Protein AF-A0A9Q0VCA1-F1 (afdb_monomer)

Mean predicted aligned error: 18.18 Å

Foldseek 3Di:
DDDDDDDDDDDDDDDDDDDDDDDDDDDDDPDDPDPPPPVVVVVVVLVVVVVVVVVVVVVVVPPDDDDDDDDDDDDDDDDDDDDDDDDDDDDDDDDDDDDDDDDPDDPDVVVVVVVVVVVVVVVLLVVQEDDQLLLLVQLLCLLVLHHGPQWGQDPVVLWIDGPPSHDDPPVVRVLSRVSRLNSSLLCLLVVLLCVQVVPPPPQPQFPLNVLLSVLSVVLVVVVVVLSVVSVVLSVDPDDDDDDDDDDDRPDGSVNVCVSCVLVSVVSVLSNVLSVVCPVDAAQLSLQVLVVQCPDPDPSSVVSSQSSSQRSCLVVVVQLLCLLQVLDRPGPRPRHQKDADPDPLLCCLPPGIDGRPNNHRPLQDPVNVVLSRQNSSLNVQCVVFVVDPVSNVQLQVLCVVLVFGSDRSRDGPPVVVSSSSSSVSSSLSSQQVSLVCCCPVVVVVLLVVLLCVPLVVVVVQLVVQLCVQCVVVQQAAPVVDDQVVSQVSSVVSCVVGPVVPRDVVQVVQKGWFFADDDPPHTSLQGTFIFGRQDTPRSSLVPPVNRVLSRVSSSLVSLLVVLLVLLVVLCVLLVPCVLPPPQDPPDDPVLVVLLVVLSVLLVVLSVLLNLQSVLLNCLLNPVQLVVLVVQLVVQSVVDSGVVSNSVSSVVSSVSNCVLNLNDPVSVVLVVLVVVLSVLSNVSSVLSVVSSVLSVVLRVVVVVLVVVVVVVVVVVVPDDDDDDDDPPPSVVVVVVSSVVSVVVSVVSSVVSVVSVVVNLVSVVVSLVVQVVDPDPSSVVSSCSSCVVVPVVVVPPDD

Radius of gyration: 56.62 Å; Cα contacts (8 Å, |Δi|>4): 658; chains: 1; bounding box: 159×83×170 Å

Nearest PDB structures (foldseek):
  7qjd-assembly1_H  TM=9.062E-01  e=2.924E-37  Homo sapiens
  7qj1-assembly1_H  TM=8.851E-01  e=1.646E-37  Homo sapiens
  9eoj-assembly1_Q  TM=8.766E-01  e=1.285E-30  Xenopus laevis
  7m2x-assembly1_D  TM=7.890E-01  e=6.733E-24  Saccharomyces cerevisiae S288C
  7m2y-assembly1_C  TM=8.082E-01  e=3.732E-20  Saccharomyces cerevisiae S288C

Solvent-accessible surface area (backbone atoms only — not comparable to full-atom values): 46556 Å² total; per-residue (Å²): 137,85,84,85,87,87,85,81,81,89,87,90,86,89,84,89,81,83,87,87,88,84,88,89,81,90,83,90,82,93,83,84,89,82,72,69,80,71,63,62,66,58,54,59,57,54,54,52,50,55,52,48,49,57,52,48,55,62,58,66,67,73,78,77,88,87,82,88,85,86,88,80,90,84,84,89,82,90,85,89,89,87,82,87,86,87,90,87,86,84,79,94,89,80,91,78,89,81,82,90,82,79,86,82,74,78,91,52,73,64,61,57,49,53,49,50,50,51,50,50,53,46,52,56,43,64,75,29,52,77,55,68,70,61,51,47,54,31,49,53,36,29,50,75,56,40,72,29,93,59,41,35,74,36,83,90,76,74,39,59,42,67,54,87,83,50,68,65,58,72,68,58,50,52,49,50,48,61,56,36,49,48,11,47,36,46,42,53,47,53,48,50,45,50,52,59,73,63,51,74,70,70,73,82,54,35,70,34,47,50,31,40,44,50,45,52,49,52,57,48,49,54,49,50,52,53,49,51,54,51,50,50,47,73,74,50,60,82,84,76,96,75,83,94,73,76,93,74,67,80,69,44,73,70,55,49,53,60,72,41,48,61,57,42,55,55,39,52,50,50,41,54,49,51,67,62,42,74,83,44,54,33,23,32,32,54,23,57,54,53,65,66,42,78,52,94,48,67,69,60,34,52,52,42,46,56,45,40,33,47,29,42,40,61,56,45,50,48,52,46,37,20,56,50,69,28,44,84,88,58,92,58,73,36,59,32,67,45,80,46,99,54,59,82,56,44,33,84,77,65,17,61,47,78,41,77,79,24,50,28,74,87,58,52,71,69,57,53,52,48,50,52,49,34,16,51,54,45,33,43,36,45,77,52,62,71,50,66,66,59,51,59,48,29,51,51,17,28,52,74,46,74,41,57,92,54,90,82,62,63,55,66,89,43,63,67,51,51,50,48,26,50,53,44,26,33,58,46,50,32,46,50,50,50,50,44,39,50,66,77,63,35,46,67,58,55,56,49,47,45,40,32,64,52,64,58,64,38,59,64,38,52,50,46,35,49,66,67,45,49,67,65,27,68,38,54,41,89,78,65,52,70,67,60,52,43,55,50,49,52,51,20,37,67,74,25,79,60,60,77,51,61,66,74,63,55,74,26,55,40,74,41,76,53,93,75,66,97,84,43,37,22,72,82,27,63,42,73,40,74,62,53,56,84,58,49,20,56,72,51,30,73,72,52,47,53,50,48,44,56,51,27,55,53,53,50,52,52,50,50,49,50,53,43,51,54,50,42,47,66,72,61,45,60,72,75,62,66,73,82,69,62,92,82,60,59,70,68,57,52,51,51,50,52,50,44,52,50,51,53,51,51,53,48,51,52,52,49,53,52,52,52,49,53,50,50,45,46,51,54,66,36,49,46,50,39,46,54,52,35,54,54,47,55,72,68,40,65,41,71,66,51,40,48,51,41,50,52,50,36,54,49,52,42,38,51,70,67,41,66,28,84,91,31,46,67,57,44,52,52,51,50,56,52,47,54,49,54,53,51,49,36,57,50,50,50,51,51,48,51,51,51,50,52,52,45,52,51,53,52,52,58,49,53,56,55,53,54,52,59,62,63,62,75,76,69,90,85,86,93,81,81,84,74,63,68,68,59,44,56,55,50,51,50,51,49,52,51,46,52,50,52,50,49,54,39,50,54,52,50,50,53,50,50,52,49,53,53,51,50,52,53,49,60,65,54,38,71,75,49,85,53,68,71,50,44,51,48,51,50,62,76,37,67,82,41,63,65,61,64,72,49,72,80,131

pLDDT: mean 71.73, std 20.91, range [21.27, 94.38]

Structure (mmCIF, N/CA/C/O backbone):
data_AF-A0A9Q0VCA1-F1
#
_entry.id   AF-A0A9Q0VCA1-F1
#
loop_
_atom_site.group_PDB
_atom_site.id
_atom_site.type_symbol
_atom_site.label_atom_id
_atom_site.label_alt_id
_atom_site.label_comp_id
_atom_site.label_asym_id
_atom_site.label_entity_id
_atom_site.label_seq_id
_atom_site.pdbx_PDB_ins_code
_atom_site.Cartn_x
_atom_site.Cartn_y
_atom_site.Cartn_z
_atom_site.occupancy
_atom_site.B_iso_or_equiv
_atom_site.auth_seq_id
_atom_site.auth_comp_id
_atom_site.auth_asym_id
_atom_site.auth_atom_id
_atom_site.pdbx_PDB_model_num
ATOM 1 N N . MET A 1 1 ? -35.632 12.874 -63.342 1.00 31.31 1 MET A N 1
ATOM 2 C CA . MET A 1 1 ? -34.854 13.771 -64.215 1.00 31.31 1 MET A CA 1
ATOM 3 C C . MET A 1 1 ? -33.374 13.474 -64.003 1.00 31.31 1 MET A C 1
ATOM 5 O O . MET A 1 1 ? -32.894 13.710 -62.903 1.00 31.31 1 MET A O 1
ATOM 9 N N . PRO A 1 2 ? -32.727 12.839 -64.995 1.00 41.59 2 PRO A N 1
ATOM 10 C CA . PRO A 1 2 ? -31.280 12.604 -65.098 1.00 41.59 2 PRO A CA 1
ATOM 11 C C . PRO A 1 2 ? -30.608 13.827 -65.795 1.00 41.59 2 PRO A C 1
ATOM 13 O O . PRO A 1 2 ? -31.304 14.839 -65.928 1.00 41.59 2 PRO A O 1
ATOM 16 N N . PRO A 1 3 ?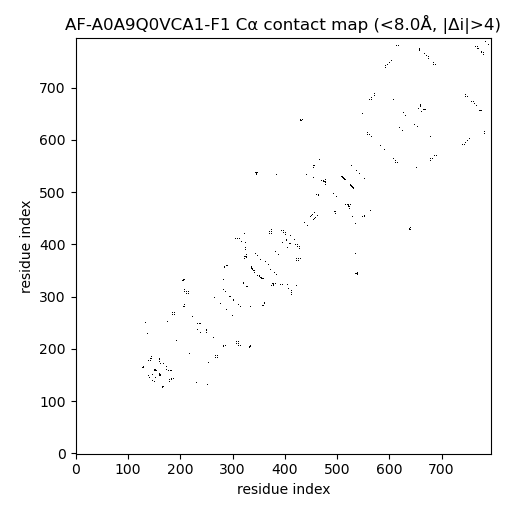 -29.308 13.824 -66.184 1.00 39.41 3 PRO A N 1
ATOM 17 C CA . PRO A 1 3 ? -28.699 12.936 -67.204 1.00 39.41 3 PRO A CA 1
ATOM 18 C C . PRO A 1 3 ? -27.492 12.129 -66.651 1.00 39.41 3 PRO A C 1
ATOM 20 O O . PRO A 1 3 ? -26.835 12.578 -65.720 1.00 39.41 3 PRO A O 1
ATOM 23 N N . GLN A 1 4 ? -27.261 10.854 -67.009 1.00 28.83 4 GLN A N 1
ATOM 24 C CA . GLN A 1 4 ? -26.842 10.262 -68.308 1.00 28.83 4 GLN A CA 1
ATOM 25 C C . GLN A 1 4 ? -25.360 10.553 -68.638 1.00 28.83 4 GLN A C 1
ATOM 27 O O . GLN A 1 4 ? -25.001 11.714 -68.757 1.00 28.83 4 GLN A O 1
ATOM 32 N N . SER A 1 5 ? -24.412 9.601 -68.638 1.00 26.52 5 SER A N 1
ATOM 33 C CA . SER A 1 5 ? -24.264 8.283 -69.310 1.00 26.52 5 SER A CA 1
ATOM 34 C C . SER A 1 5 ? -23.600 8.358 -70.690 1.00 26.52 5 SER A C 1
ATOM 36 O O . SER A 1 5 ? -23.873 9.296 -71.430 1.00 26.52 5 SER A O 1
ATOM 38 N N . LEU A 1 6 ? -22.903 7.258 -71.038 1.00 27.59 6 LEU A N 1
ATOM 39 C CA . LEU A 1 6 ? -22.309 6.852 -72.333 1.00 27.59 6 LEU A CA 1
ATOM 40 C C . LEU A 1 6 ? -20.827 7.257 -72.446 1.00 27.59 6 LEU A C 1
ATOM 42 O O . LEU A 1 6 ? -20.489 8.404 -72.209 1.00 27.59 6 LEU A O 1
ATOM 46 N N . ASN A 1 7 ? -19.865 6.415 -72.824 1.00 25.45 7 ASN A N 1
ATOM 47 C CA . ASN A 1 7 ? -19.810 5.076 -73.434 1.00 25.45 7 ASN A CA 1
ATOM 48 C C . ASN A 1 7 ? -18.285 4.743 -73.525 1.00 25.45 7 ASN A C 1
ATOM 50 O O . ASN A 1 7 ? -17.489 5.673 -73.514 1.00 25.45 7 ASN A O 1
ATOM 54 N N . GLN A 1 8 ? -17.725 3.537 -73.653 1.00 27.59 8 GLN A N 1
ATOM 55 C CA . GLN A 1 8 ? -18.212 2.183 -73.893 1.00 27.59 8 GLN A CA 1
ATOM 56 C C . GLN A 1 8 ? -17.004 1.214 -73.820 1.00 27.59 8 GLN A C 1
ATOM 58 O O . GLN A 1 8 ? -15.901 1.562 -74.230 1.00 27.59 8 GLN A O 1
ATOM 63 N N . SER A 1 9 ? -17.281 -0.002 -73.338 1.00 25.42 9 SER A N 1
ATOM 64 C CA . SER A 1 9 ? -16.794 -1.325 -73.785 1.00 25.42 9 SER A CA 1
ATOM 65 C C . SER A 1 9 ? -15.297 -1.626 -74.006 1.00 25.42 9 SER A C 1
ATOM 67 O O . SER A 1 9 ? -14.698 -1.264 -75.012 1.00 25.42 9 SER A O 1
ATOM 69 N N . SER A 1 10 ? -14.776 -2.464 -73.099 1.00 25.06 10 SER A N 1
ATOM 70 C CA . SER A 1 10 ? -14.282 -3.845 -73.321 1.00 25.06 10 SER A CA 1
ATOM 71 C C . SER A 1 10 ? -13.959 -4.319 -74.752 1.00 25.06 10 SER A C 1
ATOM 73 O O . SER A 1 10 ? -14.839 -4.290 -75.607 1.00 25.06 10 SER A O 1
ATOM 75 N N . VAL A 1 11 ? -12.792 -4.958 -74.936 1.00 25.84 11 VAL A N 1
ATOM 76 C CA . VAL A 1 11 ? -12.618 -6.397 -75.273 1.00 25.84 11 VAL A CA 1
ATOM 77 C C . VAL A 1 11 ? -11.115 -6.760 -75.291 1.00 25.84 11 VAL A C 1
ATOM 79 O O . VAL A 1 11 ? -10.243 -5.928 -75.514 1.00 25.84 11 VAL A O 1
ATOM 82 N N . VAL A 1 12 ? -10.859 -8.025 -74.965 1.00 26.52 12 VAL A N 1
ATOM 83 C CA . VAL A 1 12 ? -9.618 -8.739 -74.629 1.00 26.52 12 VAL A CA 1
ATOM 84 C C . VAL A 1 12 ? -8.774 -9.131 -75.860 1.00 26.52 12 VAL A C 1
ATOM 86 O O . VAL A 1 12 ? -9.353 -9.573 -76.846 1.00 26.52 12 VAL A O 1
ATOM 89 N N . LEU A 1 13 ? -7.431 -9.070 -75.751 1.00 25.52 13 LEU A N 1
ATOM 90 C CA . LEU A 1 13 ? -6.401 -10.112 -76.053 1.00 25.52 13 LEU A CA 1
ATOM 91 C C . LEU A 1 13 ? -5.007 -9.500 -76.408 1.00 25.52 13 LEU A C 1
ATOM 93 O O . LEU A 1 13 ? -4.921 -8.313 -76.709 1.00 25.52 13 LEU A O 1
ATOM 97 N N . PRO A 1 14 ? -3.894 -10.262 -76.270 1.00 33.78 14 PRO A N 1
ATOM 98 C CA . PRO A 1 14 ? -2.611 -9.789 -75.741 1.00 33.78 14 PRO A CA 1
ATOM 99 C C . PRO A 1 14 ? -1.555 -9.528 -76.823 1.00 33.78 14 PRO A C 1
ATOM 101 O O . PRO A 1 14 ? -1.539 -10.208 -77.845 1.00 33.78 14 PRO A O 1
ATOM 104 N N . LEU A 1 15 ? -0.590 -8.635 -76.561 1.00 24.34 15 LEU A N 1
ATOM 105 C CA . LEU A 1 15 ? 0.569 -8.447 -77.440 1.00 24.34 15 LEU A CA 1
ATOM 106 C C . LEU A 1 15 ? 1.892 -8.295 -76.676 1.00 24.34 15 LEU A C 1
ATOM 108 O O . LEU A 1 15 ? 2.172 -7.321 -75.985 1.00 24.34 15 LEU A O 1
ATOM 112 N N . LYS A 1 16 ? 2.701 -9.330 -76.884 1.00 28.69 16 LYS A N 1
ATOM 113 C CA . LYS A 1 16 ? 4.143 -9.481 -76.701 1.00 28.69 16 LYS A CA 1
ATOM 114 C C . LYS A 1 16 ? 4.850 -8.553 -77.701 1.00 28.69 16 LYS A C 1
ATOM 116 O O . LYS A 1 16 ? 4.575 -8.680 -78.891 1.00 28.69 16 LYS A O 1
ATOM 121 N N . VAL A 1 17 ? 5.755 -7.664 -77.277 1.00 27.39 17 VAL A N 1
ATOM 122 C CA . VAL A 1 17 ? 6.555 -6.849 -78.218 1.00 27.39 17 VAL A CA 1
ATOM 123 C C . VAL A 1 17 ? 8.012 -6.740 -77.759 1.00 27.39 17 VAL A C 1
ATOM 125 O O . VAL A 1 17 ? 8.321 -6.197 -76.703 1.00 27.39 17 VAL A O 1
ATOM 128 N N . ASN A 1 18 ? 8.882 -7.308 -78.595 1.00 26.48 18 ASN A N 1
ATOM 129 C CA . ASN A 1 18 ? 10.341 -7.211 -78.587 1.00 26.48 18 ASN A CA 1
ATOM 130 C C . ASN A 1 18 ? 10.828 -5.795 -78.969 1.00 26.48 18 ASN A C 1
ATOM 132 O O . ASN A 1 18 ? 10.119 -5.081 -79.678 1.00 26.48 18 ASN A O 1
ATOM 136 N N . PRO A 1 19 ? 12.064 -5.418 -78.595 1.00 28.34 19 PRO A N 1
ATOM 137 C CA . PRO A 1 19 ? 12.654 -4.125 -78.941 1.00 28.34 19 PRO A CA 1
ATOM 138 C C . PRO A 1 19 ? 13.122 -4.037 -80.414 1.00 28.34 19 PRO A C 1
ATOM 140 O O . PRO A 1 19 ? 13.485 -5.060 -81.008 1.00 28.34 19 PRO A O 1
ATOM 143 N N . PRO A 1 20 ? 13.157 -2.824 -81.009 1.00 28.50 20 PRO A N 1
ATOM 144 C CA . PRO A 1 20 ? 13.537 -2.613 -82.404 1.00 28.50 20 PRO A CA 1
ATOM 145 C C . PRO A 1 20 ? 15.048 -2.387 -82.603 1.00 28.50 20 PRO A C 1
ATOM 147 O O . PRO A 1 20 ? 15.745 -1.826 -81.761 1.00 28.50 20 PRO A O 1
ATOM 150 N N . LYS A 1 21 ? 15.526 -2.801 -83.783 1.00 25.20 21 LYS A N 1
ATOM 151 C CA . LYS A 1 21 ? 16.814 -2.444 -84.403 1.00 25.20 21 LYS A CA 1
ATOM 152 C C . LYS A 1 21 ? 16.639 -1.225 -85.321 1.00 25.20 21 LYS A C 1
ATOM 154 O O . LYS A 1 21 ? 15.600 -1.146 -85.964 1.00 25.20 21 LYS A O 1
ATOM 159 N N . LEU A 1 22 ? 17.684 -0.396 -85.457 1.00 23.52 22 LEU A N 1
ATOM 160 C CA . LEU A 1 22 ? 18.152 0.376 -86.643 1.00 23.52 22 LEU A CA 1
ATOM 161 C C . LEU A 1 22 ? 19.309 1.278 -86.137 1.00 23.52 22 LEU A C 1
ATOM 163 O O . LEU A 1 22 ? 19.088 2.080 -85.242 1.00 23.52 22 LEU A O 1
ATOM 167 N N . SER A 1 23 ? 20.593 0.986 -86.383 1.00 21.27 23 SER A N 1
ATOM 168 C CA . SER A 1 23 ? 21.428 1.149 -87.598 1.00 21.27 23 SER A CA 1
ATOM 169 C C . SER A 1 23 ? 22.051 2.546 -87.784 1.00 21.27 23 SER A C 1
ATOM 171 O O . SER A 1 23 ? 21.324 3.530 -87.723 1.00 21.27 23 SER A O 1
ATOM 173 N N . LEU A 1 24 ? 23.336 2.537 -88.196 1.00 24.27 24 LEU A N 1
ATOM 174 C CA . LEU A 1 24 ? 24.210 3.609 -88.743 1.00 24.27 24 LEU A CA 1
ATOM 175 C C . LEU A 1 24 ? 25.040 4.382 -87.688 1.00 24.27 24 LEU A C 1
ATOM 177 O O . LEU A 1 24 ? 24.488 4.839 -86.703 1.00 24.27 24 LEU A O 1
ATOM 181 N N . SER A 1 25 ? 26.362 4.593 -87.806 1.00 21.52 25 SER A N 1
ATOM 182 C CA . SER A 1 25 ? 27.346 4.309 -88.870 1.00 21.52 25 SER A CA 1
ATOM 183 C C . SER A 1 25 ? 28.781 4.709 -88.441 1.00 21.52 25 SER A C 1
ATOM 185 O O . SER A 1 25 ? 28.906 5.660 -87.679 1.00 21.52 25 SER A O 1
ATOM 187 N N . LEU A 1 26 ? 29.802 4.089 -89.077 1.00 24.08 26 LEU A N 1
ATOM 188 C CA . LEU A 1 26 ? 31.197 4.561 -89.327 1.00 24.08 26 LEU A CA 1
ATOM 189 C C . LEU A 1 26 ? 32.136 4.699 -88.095 1.00 24.08 26 LEU A C 1
ATOM 191 O O . LEU A 1 26 ? 31.748 5.241 -87.080 1.00 24.08 26 LEU A O 1
ATOM 195 N N . SER A 1 27 ? 33.426 4.332 -88.088 1.00 21.83 27 SER A N 1
ATOM 196 C CA . SER A 1 27 ? 34.388 3.836 -89.092 1.00 21.83 27 SER A CA 1
ATOM 197 C C . SER A 1 27 ? 35.742 3.525 -88.396 1.00 21.83 27 SER A C 1
ATOM 199 O O . SER A 1 27 ? 35.924 3.907 -87.246 1.00 21.83 27 SER A O 1
ATOM 201 N N . TYR A 1 28 ? 36.687 2.905 -89.125 1.00 23.66 28 TYR A N 1
ATOM 202 C CA . TYR A 1 28 ? 38.135 2.744 -88.840 1.00 23.66 28 TYR A CA 1
ATOM 203 C C . TYR A 1 28 ? 38.620 1.572 -87.960 1.00 23.66 28 TYR A C 1
ATOM 205 O O . TYR A 1 28 ? 38.804 1.692 -86.758 1.00 23.66 28 TYR A O 1
ATOM 213 N N . THR A 1 29 ? 38.987 0.453 -88.598 1.00 26.03 29 THR A N 1
ATOM 214 C CA . THR A 1 29 ? 40.395 0.037 -88.849 1.00 26.03 29 THR A CA 1
ATOM 215 C C . THR A 1 29 ? 40.485 -1.468 -89.137 1.00 26.03 29 THR A C 1
ATOM 217 O O . THR A 1 29 ? 40.621 -2.326 -88.273 1.00 26.03 29 THR A O 1
ATOM 220 N N . THR A 1 30 ? 40.460 -1.794 -90.423 1.00 27.30 30 THR A N 1
ATOM 221 C CA . THR A 1 30 ? 41.044 -3.008 -90.992 1.00 27.30 30 THR A CA 1
ATOM 222 C C . THR A 1 30 ? 42.567 -2.947 -90.869 1.00 27.30 30 THR A C 1
ATOM 224 O O . THR A 1 30 ? 43.175 -2.163 -91.591 1.00 27.30 30 THR A O 1
ATOM 227 N N . ASN A 1 31 ? 43.178 -3.744 -89.983 1.00 27.88 31 ASN A N 1
ATOM 228 C CA . ASN A 1 31 ? 44.555 -4.263 -90.121 1.00 27.88 31 ASN A CA 1
ATOM 229 C C . ASN A 1 31 ? 44.967 -5.127 -88.915 1.00 27.88 31 ASN A C 1
ATOM 231 O O . ASN A 1 31 ? 45.730 -4.672 -88.077 1.00 27.88 31 ASN A O 1
ATOM 235 N N . LEU A 1 32 ? 44.499 -6.380 -88.812 1.00 28.66 32 LEU A N 1
ATOM 236 C CA . LEU A 1 32 ? 45.149 -7.384 -87.937 1.00 28.66 32 LEU A CA 1
ATOM 237 C C . LEU A 1 32 ? 44.758 -8.852 -88.220 1.00 28.66 32 LEU A C 1
ATOM 239 O O . LEU A 1 32 ? 44.936 -9.717 -87.371 1.00 28.66 32 LEU A O 1
ATOM 243 N N . HIS A 1 33 ? 44.285 -9.170 -89.433 1.00 27.92 33 HIS A N 1
ATOM 244 C CA . HIS A 1 33 ? 43.801 -10.515 -89.798 1.00 27.92 33 HIS A CA 1
ATOM 245 C C . HIS A 1 33 ? 44.711 -11.300 -90.763 1.00 27.92 33 HIS A C 1
ATOM 247 O O . HIS A 1 33 ? 44.239 -12.102 -91.557 1.00 27.92 33 HIS A O 1
ATOM 253 N N . ARG A 1 34 ? 46.037 -11.101 -90.718 1.00 28.52 34 ARG A N 1
ATOM 254 C CA . ARG A 1 34 ? 46.963 -11.844 -91.606 1.00 28.52 34 ARG A CA 1
ATOM 255 C C . ARG A 1 34 ? 48.206 -12.455 -90.953 1.00 28.52 34 ARG A C 1
ATOM 257 O O . ARG A 1 34 ? 49.074 -12.941 -91.669 1.00 28.52 34 ARG A O 1
ATOM 264 N N . LYS A 1 35 ? 48.292 -12.470 -89.615 1.00 28.88 35 LYS A N 1
ATOM 265 C CA . LYS A 1 35 ? 49.420 -13.083 -88.878 1.00 28.88 35 LYS A CA 1
ATOM 266 C C . LYS A 1 35 ? 49.063 -14.280 -87.981 1.00 28.88 35 LYS A C 1
ATOM 268 O O . LYS A 1 35 ? 49.979 -14.985 -87.594 1.00 28.88 35 LYS A O 1
ATOM 273 N N . ARG A 1 36 ? 47.779 -14.565 -87.711 1.00 30.33 36 ARG A N 1
ATOM 274 C CA . ARG A 1 36 ? 47.359 -15.688 -86.838 1.00 30.33 36 ARG A CA 1
ATOM 275 C C . ARG A 1 36 ? 47.113 -17.029 -87.543 1.00 30.33 36 ARG A C 1
ATOM 277 O O . ARG A 1 36 ? 47.145 -18.056 -86.882 1.00 30.33 36 ARG A O 1
ATOM 284 N N . ASP A 1 37 ? 46.984 -17.063 -88.868 1.00 28.94 37 ASP A N 1
ATOM 285 C CA . ASP A 1 37 ? 46.658 -18.312 -89.588 1.00 28.94 37 ASP A CA 1
ATOM 286 C C . ASP A 1 37 ? 47.884 -19.157 -89.989 1.00 28.94 37 ASP A C 1
ATOM 288 O O . ASP A 1 37 ? 47.735 -20.221 -90.584 1.00 28.94 37 ASP A O 1
ATOM 292 N N . ARG A 1 38 ? 49.112 -18.721 -89.661 1.00 28.02 38 ARG A N 1
ATOM 293 C CA . ARG A 1 38 ? 50.347 -19.497 -89.915 1.00 28.02 38 ARG A CA 1
ATOM 294 C C . ARG A 1 38 ? 50.926 -20.198 -88.681 1.00 28.02 38 ARG A C 1
ATOM 296 O O . ARG A 1 38 ? 51.681 -21.145 -88.857 1.00 28.02 38 ARG A O 1
ATOM 303 N N . GLU A 1 39 ? 50.534 -19.809 -87.468 1.00 30.95 39 GLU A N 1
ATOM 304 C CA . GLU A 1 39 ? 50.967 -20.470 -86.220 1.00 30.95 39 GLU A CA 1
ATOM 305 C C . GLU A 1 39 ? 50.027 -21.617 -85.794 1.00 30.95 39 GLU A C 1
ATOM 307 O O . GLU A 1 39 ? 50.445 -22.536 -85.098 1.00 30.95 39 GLU A O 1
ATOM 312 N N . VAL A 1 40 ? 48.788 -21.651 -86.302 1.00 33.50 40 VAL A N 1
ATOM 313 C CA . VAL A 1 40 ? 47.778 -22.686 -85.983 1.00 33.50 40 VAL A CA 1
ATOM 314 C C . VAL A 1 40 ? 47.939 -23.978 -86.812 1.00 33.50 40 VAL A C 1
ATOM 316 O O . VAL A 1 40 ? 47.405 -25.026 -86.454 1.00 33.50 40 VAL A O 1
ATOM 319 N N . LEU A 1 41 ? 48.721 -23.963 -87.899 1.00 32.34 41 LEU A N 1
ATOM 320 C CA . LEU A 1 41 ? 48.998 -25.177 -88.686 1.00 32.34 41 LEU A CA 1
ATOM 321 C C . LEU A 1 41 ? 50.167 -26.024 -88.149 1.00 32.34 41 LEU A C 1
ATOM 323 O O . LEU A 1 41 ? 50.286 -27.185 -88.533 1.00 32.34 41 LEU A O 1
ATOM 327 N N . ILE A 1 42 ? 51.002 -25.485 -87.254 1.00 35.09 42 ILE A N 1
ATOM 328 C CA . ILE A 1 42 ? 52.171 -26.197 -86.704 1.00 35.09 42 ILE A CA 1
ATOM 329 C C . ILE A 1 42 ? 51.800 -26.952 -85.411 1.00 35.09 42 ILE A C 1
ATOM 331 O O . ILE A 1 42 ? 52.303 -28.048 -85.163 1.00 35.09 42 ILE A O 1
ATOM 335 N N . THR A 1 43 ? 50.827 -26.448 -84.648 1.00 39.28 43 THR A N 1
ATOM 336 C CA . THR A 1 43 ? 50.353 -27.037 -83.384 1.00 39.28 43 THR A CA 1
ATOM 337 C C . THR A 1 43 ? 49.481 -28.286 -83.575 1.00 39.28 43 THR A C 1
ATOM 339 O O . THR A 1 43 ? 49.626 -29.258 -82.834 1.00 39.28 43 THR A O 1
ATOM 342 N N . ASN A 1 44 ? 48.655 -28.351 -84.625 1.00 34.19 44 ASN A N 1
ATOM 343 C CA . ASN A 1 44 ? 47.855 -29.552 -84.926 1.00 34.19 44 ASN A CA 1
ATOM 344 C C . ASN A 1 44 ? 48.704 -30.753 -85.393 1.00 34.19 44 ASN A C 1
ATOM 346 O O . ASN A 1 44 ? 48.310 -31.902 -85.195 1.00 34.19 44 ASN A O 1
ATOM 350 N N . GLY A 1 45 ? 49.888 -30.511 -85.969 1.00 37.56 45 GLY A N 1
ATOM 351 C CA . GLY A 1 45 ? 50.819 -31.571 -86.371 1.00 37.56 45 GLY A CA 1
ATOM 352 C C . GLY A 1 45 ? 51.519 -32.246 -85.187 1.00 37.56 45 GLY A C 1
ATOM 353 O O . GLY A 1 45 ? 51.723 -33.458 -85.203 1.00 37.56 45 GLY A O 1
ATOM 354 N N . GLN A 1 46 ? 51.833 -31.489 -84.132 1.00 38.62 46 GLN A N 1
ATOM 355 C CA . GLN A 1 46 ? 52.513 -31.997 -82.933 1.00 38.62 46 GLN A CA 1
ATOM 356 C C . GLN A 1 46 ? 51.562 -32.764 -81.998 1.00 38.62 46 GLN A C 1
ATOM 358 O O . GLN A 1 46 ? 51.930 -33.815 -81.473 1.00 38.62 46 GLN A O 1
ATOM 363 N N . PHE A 1 47 ? 50.302 -32.328 -81.883 1.00 37.41 47 PHE A N 1
ATOM 364 C CA . PHE A 1 47 ? 49.263 -33.067 -81.150 1.00 37.41 47 PHE A CA 1
ATOM 365 C C . PHE A 1 47 ? 48.947 -34.436 -81.772 1.00 37.41 47 PHE A C 1
ATOM 367 O O . PHE A 1 47 ? 48.730 -35.412 -81.050 1.00 37.41 47 PHE A O 1
ATOM 374 N N . PHE A 1 48 ? 48.973 -34.544 -83.105 1.00 36.59 48 PHE A N 1
ATOM 375 C CA . PHE A 1 48 ? 48.726 -35.809 -83.803 1.00 36.59 48 PHE A CA 1
ATOM 376 C C . PHE A 1 48 ? 49.877 -36.814 -83.618 1.00 36.59 48 PHE A C 1
ATOM 378 O O . PHE A 1 48 ? 49.635 -38.018 -83.544 1.00 36.59 48 PHE A O 1
ATOM 385 N N . ILE A 1 49 ? 51.120 -36.334 -83.489 1.00 42.00 49 ILE A N 1
ATOM 386 C CA . ILE A 1 49 ? 52.304 -37.172 -83.235 1.00 42.00 49 ILE A CA 1
ATOM 387 C C . ILE A 1 49 ? 52.275 -37.736 -81.808 1.00 42.00 49 ILE A C 1
ATOM 389 O O . ILE A 1 49 ? 52.448 -38.942 -81.644 1.00 42.00 49 ILE A O 1
ATOM 393 N N . CYS A 1 50 ? 51.943 -36.928 -80.793 1.00 38.09 50 CYS A N 1
ATOM 394 C CA . CYS A 1 50 ? 51.794 -37.417 -79.415 1.00 38.09 50 CYS A CA 1
ATOM 395 C C . CYS A 1 50 ? 50.671 -38.461 -79.280 1.00 38.09 50 CYS A C 1
ATOM 397 O O . CYS A 1 50 ? 50.864 -39.489 -78.636 1.00 38.09 50 CYS A O 1
ATOM 399 N N . PHE A 1 51 ? 49.520 -38.262 -79.934 1.00 39.56 51 PHE A N 1
ATOM 400 C CA . PHE A 1 51 ? 48.428 -39.247 -79.902 1.00 39.56 51 PHE A CA 1
ATOM 401 C C . PHE A 1 51 ? 48.762 -40.536 -80.665 1.00 39.56 51 PHE A C 1
ATOM 403 O O . PHE A 1 51 ? 48.355 -41.624 -80.252 1.00 39.56 51 PHE A O 1
ATOM 410 N N . LYS A 1 52 ? 49.521 -40.434 -81.765 1.00 37.47 52 LYS A N 1
ATOM 411 C CA . LYS A 1 52 ? 49.955 -41.595 -82.549 1.00 37.47 52 LYS A CA 1
ATOM 412 C C . LYS A 1 52 ? 51.003 -42.426 -81.805 1.00 37.47 52 LYS A C 1
ATOM 414 O O . LYS A 1 52 ? 50.887 -43.644 -81.820 1.00 37.47 52 LYS A O 1
ATOM 419 N N . ILE A 1 53 ? 51.923 -41.790 -81.077 1.00 46.00 53 ILE A N 1
ATOM 420 C CA . ILE A 1 53 ? 52.926 -42.476 -80.243 1.00 46.00 53 ILE A CA 1
ATOM 421 C C . ILE A 1 53 ? 52.263 -43.138 -79.023 1.00 46.00 53 ILE A C 1
ATOM 423 O O . ILE A 1 53 ? 52.503 -44.313 -78.771 1.00 46.00 53 ILE A O 1
ATOM 427 N N . ILE A 1 54 ? 51.315 -42.470 -78.350 1.00 45.69 54 ILE A N 1
ATOM 428 C CA . ILE A 1 54 ? 50.529 -43.078 -77.252 1.00 45.69 54 ILE A CA 1
ATOM 429 C C . ILE A 1 54 ? 49.662 -44.249 -77.758 1.00 45.69 54 ILE A C 1
ATOM 431 O O . ILE A 1 54 ? 49.436 -45.226 -77.040 1.00 45.69 54 ILE A O 1
ATOM 435 N N . SER A 1 55 ? 49.172 -44.178 -79.000 1.00 43.84 55 SER A N 1
ATOM 436 C CA . SER A 1 55 ? 48.430 -45.272 -79.638 1.00 43.84 55 SER A CA 1
ATOM 437 C C . SER A 1 55 ? 49.328 -46.421 -80.115 1.00 43.84 55 SER A C 1
ATOM 439 O O . SER A 1 55 ? 48.845 -47.554 -80.163 1.00 43.84 55 SER A O 1
ATOM 441 N N . GLU A 1 56 ? 50.574 -46.155 -80.508 1.00 39.00 56 GLU A N 1
ATOM 442 C CA . GLU A 1 56 ? 51.546 -47.173 -80.928 1.00 39.00 56 GLU A CA 1
ATOM 443 C C . GLU A 1 56 ? 52.168 -47.884 -79.714 1.00 39.00 56 GLU A C 1
ATOM 445 O O . GLU A 1 56 ? 52.251 -49.112 -79.729 1.00 39.00 56 GLU A O 1
ATOM 450 N N . ASP A 1 57 ? 52.422 -47.179 -78.605 1.00 40.56 57 ASP A N 1
ATOM 451 C CA . ASP A 1 57 ? 52.832 -47.789 -77.328 1.00 40.56 57 ASP A CA 1
ATOM 452 C C . ASP A 1 57 ? 51.718 -48.646 -76.705 1.00 40.56 57 ASP A C 1
ATOM 454 O O . ASP A 1 57 ? 51.976 -49.736 -76.191 1.00 40.56 57 ASP A O 1
ATOM 458 N N . LYS A 1 58 ? 50.445 -48.240 -76.839 1.00 42.25 58 LYS A N 1
ATOM 459 C CA . LYS A 1 58 ? 49.298 -49.084 -76.444 1.00 42.25 58 LYS A CA 1
ATOM 460 C C . LYS A 1 58 ? 49.124 -50.335 -77.311 1.00 42.25 58 LYS A C 1
ATOM 462 O O . LYS A 1 58 ? 48.562 -51.315 -76.825 1.00 42.25 58 LYS A O 1
ATOM 467 N N . LYS A 1 59 ? 49.573 -50.317 -78.572 1.00 38.91 59 LYS A N 1
ATOM 468 C CA . LYS A 1 59 ? 49.521 -51.481 -79.478 1.00 38.91 59 LYS A CA 1
ATOM 469 C C . LYS A 1 59 ? 50.703 -52.429 -79.279 1.00 38.91 59 LYS A C 1
ATOM 471 O O . LYS A 1 59 ? 50.514 -53.638 -79.381 1.00 38.91 59 LYS A O 1
ATOM 476 N N . ASN A 1 60 ? 51.879 -51.911 -78.930 1.00 35.88 60 ASN A N 1
ATOM 477 C CA . ASN A 1 60 ? 53.065 -52.726 -78.654 1.00 35.88 60 ASN A CA 1
ATOM 478 C C . ASN A 1 60 ? 53.032 -53.391 -77.263 1.00 35.88 60 ASN A C 1
ATOM 480 O O . ASN A 1 60 ? 53.677 -54.417 -77.067 1.00 35.88 60 ASN A O 1
ATOM 484 N N . ALA A 1 61 ? 52.213 -52.891 -76.332 1.00 38.38 61 ALA A N 1
ATOM 485 C CA . ALA A 1 61 ? 52.008 -53.489 -75.008 1.00 38.38 61 ALA A CA 1
ATOM 486 C C . ALA A 1 61 ? 50.998 -54.664 -74.964 1.00 38.38 61 ALA A C 1
ATOM 488 O O . ALA A 1 61 ? 50.771 -55.225 -73.894 1.00 38.38 61 ALA A O 1
ATOM 489 N N . GLN A 1 62 ? 50.374 -55.054 -76.087 1.00 41.25 62 GLN A N 1
ATOM 490 C CA . GLN A 1 62 ? 49.360 -56.128 -76.124 1.00 41.25 62 GLN A CA 1
ATOM 491 C C . GLN A 1 62 ? 49.893 -57.534 -76.469 1.00 41.25 62 GLN A C 1
ATOM 493 O O . GLN A 1 62 ? 49.113 -58.483 -76.455 1.00 41.25 62 GLN A O 1
ATOM 498 N N . ASN A 1 63 ? 51.201 -57.714 -76.699 1.00 32.59 63 ASN A N 1
ATOM 499 C CA . ASN A 1 63 ? 51.793 -59.014 -77.051 1.00 32.59 63 ASN A CA 1
ATOM 500 C C . ASN A 1 63 ? 52.906 -59.452 -76.075 1.00 32.59 63 ASN A C 1
ATOM 502 O O . ASN A 1 63 ? 54.077 -59.394 -76.430 1.00 32.59 63 ASN A O 1
ATOM 506 N N . ALA A 1 64 ? 52.534 -59.882 -74.860 1.00 29.36 64 ALA A N 1
ATOM 507 C CA . ALA A 1 64 ? 53.164 -60.929 -74.019 1.00 29.36 64 ALA A CA 1
ATOM 508 C C . ALA A 1 64 ? 52.777 -60.734 -72.529 1.00 29.36 64 ALA A C 1
ATOM 510 O O . ALA A 1 64 ? 52.685 -59.591 -72.082 1.00 29.36 64 ALA A O 1
ATOM 511 N N . PRO A 1 65 ? 52.531 -61.802 -71.740 1.00 35.69 65 PRO A N 1
ATOM 512 C CA . PRO A 1 65 ? 51.877 -61.678 -70.438 1.00 35.69 65 PRO A CA 1
ATOM 513 C C . PRO A 1 65 ? 52.832 -61.647 -69.225 1.00 35.69 65 PRO A C 1
ATOM 515 O O . PRO A 1 65 ? 53.870 -62.301 -69.210 1.00 35.69 65 PRO A O 1
ATOM 518 N N . ASN A 1 66 ? 52.323 -61.006 -68.165 1.00 25.62 66 ASN A N 1
ATOM 519 C CA . ASN A 1 66 ? 52.591 -61.170 -66.725 1.00 25.62 66 ASN A CA 1
ATOM 520 C C . ASN A 1 66 ? 53.693 -60.354 -66.006 1.00 25.62 66 ASN A C 1
ATOM 522 O O . ASN A 1 66 ? 54.888 -60.517 -66.220 1.00 25.62 66 ASN A O 1
ATOM 526 N N . SER A 1 67 ? 53.200 -59.678 -64.954 1.00 25.31 67 SER A N 1
ATOM 527 C CA . SER A 1 67 ? 53.794 -59.376 -63.635 1.00 25.31 67 SER A CA 1
ATOM 528 C C . SER A 1 67 ? 54.466 -58.006 -63.387 1.00 25.31 67 SER A C 1
ATOM 530 O O . SER A 1 67 ? 55.571 -57.727 -63.825 1.00 25.31 67 SER A O 1
ATOM 532 N N . THR A 1 68 ? 53.733 -57.182 -62.615 1.00 27.83 68 THR A N 1
ATOM 533 C CA . THR A 1 68 ? 54.143 -56.349 -61.455 1.00 27.83 68 THR A CA 1
ATOM 534 C C . THR A 1 68 ? 55.545 -55.732 -61.412 1.00 27.83 68 THR A C 1
ATOM 536 O O . THR A 1 68 ? 56.514 -56.464 -61.266 1.00 27.83 68 THR A O 1
ATOM 539 N N . LEU A 1 69 ? 55.621 -54.397 -61.264 1.00 27.69 69 LEU A N 1
ATOM 540 C CA . LEU A 1 69 ? 56.178 -53.726 -60.070 1.00 27.69 69 LEU A CA 1
ATOM 541 C C . LEU A 1 69 ? 56.081 -52.188 -60.143 1.00 27.69 69 LEU A C 1
ATOM 543 O O . LEU A 1 69 ? 55.977 -51.583 -61.204 1.00 27.69 69 LEU A O 1
ATOM 547 N N . LEU A 1 70 ? 56.059 -51.610 -58.944 1.00 26.70 70 LEU A N 1
ATOM 548 C CA . LEU A 1 70 ? 55.859 -50.216 -58.552 1.00 26.70 70 LEU A CA 1
ATOM 549 C C . LEU A 1 70 ? 57.055 -49.314 -58.916 1.00 26.70 70 LEU A C 1
ATOM 551 O O . LEU A 1 70 ? 58.197 -49.762 -58.840 1.00 26.70 70 LEU A O 1
ATOM 555 N N . LEU A 1 71 ? 56.809 -48.025 -59.179 1.00 25.97 71 LEU A N 1
ATOM 556 C CA . LEU A 1 71 ? 57.840 -46.976 -59.145 1.00 25.97 71 LEU A CA 1
ATOM 557 C C . LEU A 1 71 ? 57.729 -46.171 -57.829 1.00 25.97 71 LEU A C 1
ATOM 559 O O . LEU A 1 71 ? 56.640 -45.673 -57.534 1.00 25.97 71 LEU A O 1
ATOM 563 N N . PRO A 1 72 ? 58.811 -46.058 -57.030 1.00 31.94 72 PRO A N 1
ATOM 564 C CA . PRO A 1 72 ? 58.827 -45.351 -55.750 1.00 31.94 72 PRO A CA 1
ATOM 565 C C . PRO A 1 72 ? 59.310 -43.888 -55.839 1.00 31.94 72 PRO A C 1
ATOM 567 O O . PRO A 1 72 ? 59.985 -43.481 -56.781 1.00 31.94 72 PRO A O 1
ATOM 570 N N . ASN A 1 73 ? 58.972 -43.142 -54.780 1.00 26.75 73 ASN A N 1
ATOM 571 C CA . ASN A 1 73 ? 59.475 -41.824 -54.367 1.00 26.75 73 ASN A CA 1
ATOM 572 C C . ASN A 1 73 ? 61.010 -41.725 -54.280 1.00 26.75 73 ASN A C 1
ATOM 574 O O . ASN A 1 73 ? 61.640 -42.714 -53.924 1.00 26.75 73 ASN A O 1
ATOM 578 N N . LEU A 1 74 ? 61.544 -40.503 -54.439 1.00 27.33 74 LEU A N 1
ATOM 579 C CA . LEU A 1 74 ? 62.701 -39.868 -53.753 1.00 27.33 74 LEU A CA 1
ATOM 580 C C . LEU A 1 74 ? 62.780 -38.421 -54.308 1.00 27.33 74 LEU A C 1
ATOM 582 O O . LEU A 1 74 ? 62.625 -38.237 -55.508 1.00 27.33 74 LEU A O 1
ATOM 586 N N . GLY A 1 75 ? 62.899 -37.319 -53.564 1.00 23.36 75 GLY A N 1
ATOM 587 C CA . GLY A 1 75 ? 63.576 -37.063 -52.293 1.00 23.36 75 GLY A CA 1
ATOM 588 C C . GLY A 1 75 ? 64.623 -35.968 -52.554 1.00 23.36 75 GLY A C 1
ATOM 589 O O . GLY A 1 75 ? 65.672 -36.263 -53.113 1.00 23.36 75 GLY A O 1
ATOM 590 N N . LEU A 1 76 ? 64.297 -34.710 -52.237 1.00 26.94 76 LEU A N 1
ATOM 591 C CA . LEU A 1 76 ? 65.221 -33.565 -52.225 1.00 26.94 76 LEU A CA 1
ATOM 592 C C . LEU A 1 76 ? 66.022 -33.585 -50.914 1.00 26.94 76 LEU A C 1
ATOM 594 O O . LEU A 1 76 ? 65.399 -33.794 -49.878 1.00 26.94 76 LEU A O 1
ATOM 598 N N . ASP A 1 77 ? 67.342 -33.359 -50.963 1.00 22.88 77 ASP A N 1
ATOM 599 C CA . ASP A 1 77 ? 68.005 -32.255 -50.238 1.00 22.88 77 ASP A CA 1
ATOM 600 C C . ASP A 1 77 ? 69.546 -32.215 -50.410 1.00 22.88 77 ASP A C 1
ATOM 602 O O . ASP A 1 77 ? 70.201 -33.242 -50.564 1.00 22.88 77 ASP A O 1
ATOM 606 N N . GLU A 1 78 ? 70.061 -30.973 -50.331 1.00 24.44 78 GLU A N 1
ATOM 607 C CA . GLU A 1 78 ? 71.354 -30.526 -49.762 1.00 24.44 78 GLU A CA 1
ATOM 608 C C . GLU A 1 78 ? 72.706 -30.684 -50.521 1.00 24.44 78 GLU A C 1
ATOM 610 O O . GLU A 1 78 ? 73.300 -31.756 -50.563 1.00 24.44 78 GLU A O 1
ATOM 615 N N . LEU A 1 79 ? 73.264 -29.564 -51.040 1.00 24.31 79 LEU A N 1
ATOM 616 C CA . LEU A 1 79 ? 74.421 -28.819 -50.463 1.00 24.31 79 LEU A CA 1
ATOM 617 C C . LEU A 1 79 ? 75.111 -27.827 -51.440 1.00 24.31 79 LEU A C 1
ATOM 619 O O . LEU A 1 79 ? 75.664 -28.203 -52.468 1.00 24.31 79 LEU A O 1
ATOM 623 N N . ASP A 1 80 ? 75.094 -26.561 -51.011 1.00 23.28 80 ASP A N 1
ATOM 624 C CA . ASP A 1 80 ? 76.158 -25.546 -50.921 1.00 23.28 80 ASP A CA 1
ATOM 625 C C . ASP A 1 80 ? 76.991 -24.966 -52.089 1.00 23.28 80 ASP A C 1
ATOM 627 O O . ASP A 1 80 ? 77.536 -25.608 -52.982 1.00 23.28 80 ASP A O 1
ATOM 631 N N . LEU A 1 81 ? 77.129 -23.641 -51.943 1.00 28.56 81 LEU A N 1
ATOM 632 C CA . LEU A 1 81 ? 77.862 -22.635 -52.705 1.00 28.56 81 LEU A CA 1
ATOM 633 C C . LEU A 1 81 ? 79.387 -22.739 -52.526 1.00 28.56 81 LEU A C 1
ATOM 635 O O . LEU A 1 81 ? 79.871 -22.725 -51.398 1.00 28.56 81 LEU A O 1
ATOM 639 N N . SER A 1 82 ? 80.150 -22.688 -53.626 1.00 22.56 82 SER A N 1
ATOM 640 C CA . SER A 1 82 ? 81.372 -21.861 -53.791 1.00 22.56 82 SER A CA 1
ATOM 641 C C . SER A 1 82 ? 82.174 -22.259 -55.040 1.00 22.56 82 SER A C 1
ATOM 643 O O . SER A 1 82 ? 82.779 -23.322 -55.092 1.00 22.56 82 SER A O 1
ATOM 645 N N . ASN A 1 83 ? 82.210 -21.384 -56.051 1.00 24.83 83 ASN A N 1
ATOM 646 C CA . ASN A 1 83 ? 83.445 -20.928 -56.709 1.00 24.83 83 ASN A CA 1
ATOM 647 C C . ASN A 1 83 ? 83.116 -20.051 -57.922 1.00 24.83 83 ASN A C 1
ATOM 649 O O . ASN A 1 83 ? 82.731 -20.527 -58.988 1.00 24.83 83 ASN A O 1
ATOM 653 N N . GLU A 1 84 ? 83.336 -18.751 -57.752 1.00 26.38 84 GLU A N 1
ATOM 654 C CA . GLU A 1 84 ? 83.671 -17.865 -58.857 1.00 26.38 84 GLU A CA 1
ATOM 655 C C . GLU A 1 84 ? 85.082 -18.175 -59.388 1.00 26.38 84 GLU A C 1
ATOM 657 O O . GLU A 1 84 ? 85.964 -18.634 -58.661 1.00 26.38 84 GLU A O 1
ATOM 662 N N . SER A 1 85 ? 85.303 -17.761 -60.638 1.00 24.25 85 SER A N 1
ATOM 663 C CA . SER A 1 85 ? 86.583 -17.541 -61.327 1.00 24.25 85 SER A CA 1
ATOM 664 C C . SER A 1 85 ? 87.097 -18.663 -62.244 1.00 24.25 85 SER A C 1
ATOM 666 O O . SER A 1 85 ? 87.289 -19.806 -61.846 1.00 24.25 85 SER A O 1
ATOM 668 N N . ARG A 1 86 ? 87.431 -18.236 -63.479 1.00 24.81 86 ARG A N 1
ATOM 669 C CA . ARG A 1 86 ? 87.840 -18.988 -64.690 1.00 24.81 86 ARG A CA 1
ATOM 670 C C . ARG A 1 86 ? 86.610 -19.488 -65.464 1.00 24.81 86 ARG A C 1
ATOM 672 O O . ARG A 1 86 ? 86.049 -20.515 -65.146 1.00 24.81 86 ARG A O 1
ATOM 679 N N . ILE A 1 87 ? 86.117 -18.813 -66.500 1.00 28.42 87 ILE A N 1
ATOM 680 C CA . ILE A 1 87 ? 86.822 -18.468 -67.739 1.00 28.42 87 ILE A CA 1
ATOM 681 C C . ILE A 1 87 ? 86.145 -17.222 -68.340 1.00 28.42 87 ILE A C 1
ATOM 683 O O . ILE A 1 87 ? 85.064 -17.284 -68.911 1.00 28.42 87 ILE A O 1
ATOM 687 N N . SER A 1 88 ? 86.804 -16.074 -68.209 1.00 24.41 88 SER A N 1
ATOM 688 C CA . SER A 1 88 ? 86.640 -14.930 -69.106 1.00 24.41 88 SER A CA 1
ATOM 689 C C . SER A 1 88 ? 88.044 -14.566 -69.558 1.00 24.41 88 SER A C 1
ATOM 691 O O . SER A 1 88 ? 88.843 -14.109 -68.742 1.00 24.41 88 SER A O 1
ATOM 693 N N . ARG A 1 89 ? 88.364 -14.915 -70.807 1.00 24.59 89 ARG A N 1
ATOM 694 C CA . ARG A 1 89 ? 89.491 -14.457 -71.638 1.00 24.59 89 ARG A CA 1
ATOM 695 C C . ARG A 1 89 ? 89.461 -15.289 -72.924 1.00 24.59 89 ARG A C 1
ATOM 697 O O . ARG A 1 89 ? 90.149 -16.291 -73.029 1.00 24.59 89 ARG A O 1
ATOM 704 N N . ASP A 1 90 ? 88.611 -14.908 -73.870 1.00 25.12 90 ASP A N 1
ATOM 705 C CA . ASP A 1 90 ? 89.164 -14.389 -75.117 1.00 25.12 90 ASP A CA 1
ATOM 706 C C . ASP A 1 90 ? 88.147 -13.555 -75.895 1.00 25.12 90 ASP A C 1
ATOM 708 O O . ASP A 1 90 ? 86.933 -13.738 -75.834 1.00 25.12 90 ASP A O 1
ATOM 712 N N . PHE A 1 91 ? 88.691 -12.520 -76.512 1.00 23.84 91 PHE A N 1
ATOM 713 C CA . PHE A 1 91 ? 88.060 -11.249 -76.820 1.00 23.84 91 PHE A CA 1
ATOM 714 C C . PHE A 1 91 ? 87.535 -11.209 -78.266 1.00 23.84 91 PHE A C 1
ATOM 716 O O . PHE A 1 91 ? 88.150 -11.740 -79.184 1.00 23.84 91 PHE A O 1
ATOM 723 N N . LYS A 1 92 ? 86.433 -10.474 -78.460 1.00 24.97 92 LYS A N 1
ATOM 724 C CA . LYS A 1 92 ? 86.052 -9.683 -79.652 1.00 24.97 92 LYS A CA 1
ATOM 725 C C . LYS A 1 92 ? 86.949 -9.801 -80.906 1.00 24.97 92 LYS A C 1
ATOM 727 O O . LYS A 1 92 ? 88.047 -9.249 -80.909 1.00 24.97 92 LYS A O 1
ATOM 732 N N . ARG A 1 93 ? 86.372 -10.252 -82.034 1.00 22.53 93 ARG A N 1
ATOM 733 C CA . ARG A 1 93 ? 86.386 -9.552 -83.351 1.00 22.53 93 ARG A CA 1
ATOM 734 C C . ARG A 1 93 ? 85.748 -10.399 -84.466 1.00 22.53 93 ARG A C 1
ATOM 736 O O . ARG A 1 93 ? 86.366 -11.353 -84.919 1.00 22.53 93 ARG A O 1
ATOM 743 N N . ARG A 1 94 ? 84.597 -9.954 -84.988 1.00 23.45 94 ARG A N 1
ATOM 744 C CA . ARG A 1 94 ? 84.325 -9.635 -86.414 1.00 23.45 94 ARG A CA 1
ATOM 745 C C . ARG A 1 94 ? 82.819 -9.646 -86.691 1.00 23.45 94 ARG A C 1
ATOM 747 O O . ARG A 1 94 ? 82.211 -10.696 -86.841 1.00 23.45 94 ARG A O 1
ATOM 754 N N . GLU A 1 95 ? 82.258 -8.451 -86.841 1.00 27.11 95 GLU A N 1
ATOM 755 C CA . GLU A 1 95 ? 81.151 -8.228 -87.768 1.00 27.11 95 GLU A CA 1
ATOM 756 C C . GLU A 1 95 ? 81.654 -8.423 -89.205 1.00 27.11 95 GLU A C 1
ATOM 758 O O . GLU A 1 95 ? 82.686 -7.856 -89.581 1.00 27.11 95 GLU A O 1
ATOM 763 N N . LYS A 1 96 ? 80.916 -9.203 -90.000 1.00 24.80 96 LYS A N 1
ATOM 764 C CA . LYS A 1 96 ? 80.512 -8.909 -91.388 1.00 24.80 96 LYS A CA 1
ATOM 765 C C . LYS A 1 96 ? 79.647 -10.062 -91.904 1.00 24.80 96 LYS A C 1
ATOM 767 O O . LYS A 1 96 ? 79.981 -11.221 -91.690 1.00 24.80 96 LYS A O 1
ATOM 772 N N . GLY A 1 97 ? 78.524 -9.712 -92.531 1.00 23.45 97 GLY A N 1
ATOM 773 C CA . GLY A 1 97 ? 77.507 -10.656 -92.992 1.00 23.45 97 GLY A CA 1
ATOM 774 C C . GLY A 1 97 ? 77.901 -11.489 -94.211 1.00 23.45 97 GLY A C 1
ATOM 775 O O . GLY A 1 97 ? 78.877 -11.177 -94.882 1.00 23.45 97 GLY A O 1
ATOM 776 N N . TYR A 1 98 ? 77.122 -12.542 -94.461 1.00 25.16 98 TYR A N 1
ATOM 777 C CA . TYR A 1 98 ? 76.394 -12.838 -95.704 1.00 25.16 98 TYR A CA 1
ATOM 778 C C . TYR A 1 98 ? 75.532 -14.100 -95.491 1.00 25.16 98 TYR A C 1
ATOM 780 O O . TYR A 1 98 ? 75.929 -15.012 -94.774 1.00 25.16 98 TYR A O 1
ATOM 788 N N . ASP A 1 99 ? 74.342 -14.053 -96.091 1.00 24.27 99 ASP A N 1
ATOM 789 C CA . ASP A 1 99 ? 73.433 -15.096 -96.594 1.00 24.27 99 ASP A CA 1
ATOM 790 C C . ASP A 1 99 ? 73.565 -16.592 -96.233 1.00 24.27 99 ASP A C 1
ATOM 792 O O . ASP A 1 99 ? 74.622 -17.205 -96.314 1.00 24.27 99 ASP A O 1
ATOM 796 N N . ASN A 1 100 ? 72.371 -17.185 -96.065 1.00 29.12 100 ASN A N 1
ATOM 797 C CA . ASN A 1 100 ? 71.963 -18.554 -96.414 1.00 29.12 100 ASN A CA 1
ATOM 798 C C . ASN A 1 100 ? 72.795 -19.736 -95.881 1.00 29.12 100 ASN A C 1
ATOM 800 O O . ASN A 1 100 ? 73.793 -20.144 -96.466 1.00 29.12 100 ASN A O 1
ATOM 804 N N . GLY A 1 101 ? 72.253 -20.423 -94.867 1.00 27.62 101 GLY A N 1
ATOM 805 C CA . GLY A 1 101 ? 72.752 -21.733 -94.441 1.00 27.62 101 GLY A CA 1
ATOM 806 C C . GLY A 1 101 ? 71.876 -22.417 -93.390 1.00 27.62 101 GLY A C 1
ATOM 807 O O . GLY A 1 101 ? 72.101 -22.254 -92.201 1.00 27.62 101 GLY A O 1
ATOM 808 N N . VAL A 1 102 ? 70.862 -23.147 -93.862 1.00 27.72 102 VAL A N 1
ATOM 809 C CA . VAL A 1 102 ? 70.282 -24.398 -93.323 1.00 27.72 102 VAL A CA 1
ATOM 810 C C . VAL A 1 102 ? 70.397 -24.651 -91.803 1.00 27.72 102 VAL A C 1
ATOM 812 O O . VAL A 1 102 ? 71.448 -25.031 -91.294 1.00 27.72 102 VAL A O 1
ATOM 815 N N . LEU A 1 103 ? 69.251 -24.587 -91.108 1.00 30.62 103 LEU A N 1
ATOM 816 C CA . LEU A 1 103 ? 69.021 -25.234 -89.809 1.00 30.62 103 LEU A CA 1
ATOM 817 C C . LEU A 1 103 ? 69.275 -26.743 -89.939 1.00 30.62 103 LEU A C 1
ATOM 819 O O . LEU A 1 103 ? 68.458 -27.470 -90.510 1.00 30.62 103 LEU A O 1
ATOM 823 N N . LEU A 1 104 ? 70.393 -27.224 -89.397 1.00 28.97 104 LEU A N 1
ATOM 824 C CA . LEU A 1 104 ? 70.626 -28.651 -89.205 1.00 28.97 104 LEU A CA 1
ATOM 825 C C . LEU A 1 104 ? 69.799 -29.096 -87.990 1.00 28.97 104 LEU A C 1
ATOM 827 O O . LEU A 1 104 ? 70.260 -29.089 -86.853 1.00 28.97 104 LEU A O 1
ATOM 831 N N . VAL A 1 105 ? 68.526 -29.401 -88.242 1.00 35.09 105 VAL A N 1
ATOM 832 C CA . VAL A 1 105 ? 67.622 -30.042 -87.282 1.00 35.09 105 VAL A CA 1
ATOM 833 C C . VAL A 1 105 ? 68.137 -31.464 -87.057 1.00 35.09 105 VAL A C 1
ATOM 835 O O . VAL A 1 105 ? 67.956 -32.323 -87.925 1.00 35.09 105 VAL A O 1
ATOM 838 N N . SER A 1 106 ? 68.796 -31.729 -85.922 1.00 33.91 106 SER A N 1
ATOM 839 C CA . SER A 1 106 ? 68.979 -33.112 -85.477 1.00 33.91 106 SER A CA 1
ATOM 840 C C . SER A 1 106 ? 67.598 -33.669 -85.121 1.00 33.91 106 SER A C 1
ATOM 842 O O . SER A 1 106 ? 66.810 -33.057 -84.399 1.00 33.91 106 SER A O 1
ATOM 844 N N . LYS A 1 107 ? 67.245 -34.794 -85.746 1.00 40.69 107 LYS A N 1
ATOM 845 C CA . LYS A 1 107 ? 65.976 -35.502 -85.552 1.00 40.69 107 LYS A CA 1
ATOM 846 C C . LYS A 1 107 ? 66.049 -36.351 -84.281 1.00 40.69 107 LYS A C 1
ATOM 848 O O . LYS A 1 107 ? 65.997 -37.573 -84.373 1.00 40.69 107 LYS A O 1
ATOM 853 N N . ASP A 1 108 ? 66.150 -35.710 -83.124 1.00 40.16 108 ASP A N 1
ATOM 854 C CA . ASP A 1 108 ? 66.097 -36.411 -81.841 1.00 40.16 108 ASP A CA 1
ATOM 855 C C . ASP A 1 108 ? 64.692 -36.233 -81.229 1.00 40.16 108 ASP A C 1
ATOM 857 O O . ASP A 1 108 ? 64.304 -35.108 -80.899 1.00 40.16 108 ASP A O 1
ATOM 861 N N . PRO A 1 109 ? 63.881 -37.305 -81.116 1.00 54.16 109 PRO A N 1
ATOM 862 C CA . PRO A 1 109 ? 62.489 -37.220 -80.664 1.00 54.16 109 PRO A CA 1
ATOM 863 C C . PRO A 1 109 ? 62.348 -36.792 -79.192 1.00 54.16 109 PRO A C 1
ATOM 865 O O . PRO A 1 109 ? 61.305 -36.264 -78.811 1.00 54.16 109 PRO A O 1
ATOM 868 N N . GLU A 1 110 ? 63.396 -36.951 -78.381 1.00 47.22 110 GLU A N 1
ATOM 869 C CA . GLU A 1 110 ? 63.404 -36.580 -76.958 1.00 47.22 110 GLU A CA 1
ATOM 870 C C . GLU A 1 110 ? 63.449 -35.058 -76.745 1.00 47.22 110 GLU A C 1
ATOM 872 O O . GLU A 1 110 ? 62.727 -34.535 -75.898 1.00 47.22 110 GLU A O 1
ATOM 877 N N . ASN A 1 111 ? 64.180 -34.319 -77.589 1.00 54.53 111 ASN A N 1
ATOM 878 C CA . ASN A 1 111 ? 64.245 -32.853 -77.520 1.00 54.53 111 ASN A CA 1
ATOM 879 C C . ASN A 1 111 ? 62.898 -32.194 -77.860 1.00 54.53 111 ASN A C 1
ATOM 881 O O . ASN A 1 111 ? 62.528 -31.184 -77.268 1.00 54.53 111 ASN A O 1
ATOM 885 N N . LEU A 1 112 ? 62.133 -32.768 -78.795 1.00 54.28 112 LEU A N 1
ATOM 886 C CA . LEU A 1 112 ? 60.784 -32.288 -79.120 1.00 54.28 112 LEU A CA 1
ATOM 887 C C . LEU A 1 112 ? 59.803 -32.521 -77.967 1.00 54.28 112 LEU A C 1
ATOM 889 O O . LEU A 1 112 ? 58.954 -31.669 -77.713 1.00 54.28 112 LEU A O 1
ATOM 893 N N . LEU A 1 113 ? 59.939 -33.647 -77.261 1.00 53.38 113 LEU A N 1
ATOM 894 C CA . LEU A 1 113 ? 59.119 -33.974 -76.099 1.00 53.38 113 LEU A CA 1
ATOM 895 C C . LEU A 1 113 ? 59.430 -33.023 -74.938 1.00 53.38 113 LEU A C 1
ATOM 897 O O . LEU A 1 113 ? 58.515 -32.472 -74.335 1.00 53.38 113 LEU A O 1
ATOM 901 N N . GLU A 1 114 ? 60.708 -32.744 -74.685 1.00 52.56 114 GLU A N 1
ATOM 902 C CA . GLU A 1 114 ? 61.148 -31.836 -73.624 1.00 52.56 114 GLU A CA 1
ATOM 903 C C . GLU A 1 114 ? 60.773 -30.368 -73.907 1.00 52.56 114 GLU A C 1
ATOM 905 O O . GLU A 1 114 ? 60.337 -29.646 -73.008 1.00 52.56 114 GLU A O 1
ATOM 910 N N . ILE A 1 115 ? 60.848 -29.928 -75.170 1.00 59.34 115 ILE A N 1
ATOM 911 C CA . ILE A 1 115 ? 60.391 -28.595 -75.594 1.00 59.34 115 ILE A CA 1
ATOM 912 C C . ILE A 1 115 ? 58.865 -28.481 -75.487 1.00 59.34 115 ILE A C 1
ATOM 914 O O . ILE A 1 115 ? 58.383 -27.498 -74.929 1.00 59.34 115 ILE A O 1
ATOM 918 N N . ALA A 1 116 ? 58.108 -29.488 -75.935 1.00 55.88 116 ALA A N 1
ATOM 919 C CA . ALA A 1 116 ? 56.648 -29.496 -75.831 1.00 55.88 116 ALA A CA 1
ATOM 920 C C . ALA A 1 116 ? 56.167 -29.560 -74.371 1.00 55.88 116 ALA A C 1
ATOM 922 O O . ALA A 1 116 ? 55.217 -28.868 -74.010 1.00 55.88 116 ALA A O 1
ATOM 923 N N . PHE A 1 117 ? 56.841 -30.323 -73.502 1.00 59.44 117 PHE A N 1
ATOM 924 C CA . PHE A 1 117 ? 56.568 -30.322 -72.063 1.00 59.44 117 PHE A CA 1
ATOM 925 C C . PHE A 1 117 ? 56.907 -28.975 -71.424 1.00 59.44 117 PHE A C 1
ATOM 927 O O . PHE A 1 117 ? 56.138 -28.486 -70.600 1.00 59.44 117 PHE A O 1
ATOM 934 N N . ARG A 1 118 ? 58.017 -28.338 -71.809 1.00 55.31 118 ARG A N 1
ATOM 935 C CA . ARG A 1 118 ? 58.395 -27.012 -71.302 1.00 55.31 118 ARG A CA 1
ATOM 936 C C . ARG A 1 118 ? 57.420 -25.925 -71.758 1.00 55.31 118 ARG A C 1
ATOM 938 O O . ARG A 1 118 ? 57.058 -25.073 -70.953 1.00 55.31 118 ARG A O 1
ATOM 945 N N . GLU A 1 119 ? 56.962 -25.971 -73.006 1.00 56.53 119 GLU A N 1
ATOM 946 C CA . GLU A 1 119 ? 55.941 -25.060 -73.532 1.00 56.53 119 GLU A CA 1
ATOM 947 C C . GLU A 1 119 ? 54.568 -25.312 -72.905 1.00 56.53 119 GLU A C 1
ATOM 949 O O . GLU A 1 119 ? 53.914 -24.357 -72.503 1.00 56.53 119 GLU A O 1
ATOM 954 N 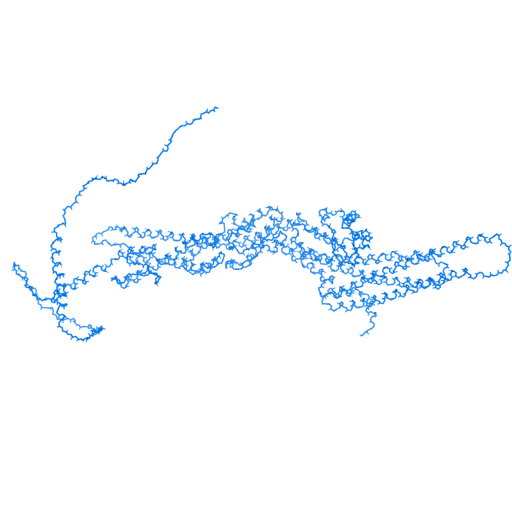N . PHE A 1 120 ? 54.167 -26.570 -72.699 1.00 60.31 120 PHE A N 1
ATOM 955 C CA . PHE A 1 120 ? 52.949 -26.912 -71.961 1.00 60.31 120 PHE A CA 1
ATOM 956 C C . PHE A 1 120 ? 53.015 -26.437 -70.504 1.00 60.31 120 PHE A C 1
ATOM 958 O O . PHE A 1 120 ? 52.075 -25.830 -70.004 1.00 60.31 120 PHE A O 1
ATOM 965 N N . VAL A 1 121 ? 54.144 -26.639 -69.820 1.00 56.41 121 VAL A N 1
ATOM 966 C CA . VAL A 1 121 ? 54.357 -26.150 -68.449 1.00 56.41 121 VAL A CA 1
ATOM 967 C C . VAL A 1 121 ? 54.359 -24.622 -68.391 1.00 56.41 121 VAL A C 1
ATOM 969 O O . VAL A 1 121 ? 53.881 -24.068 -67.404 1.00 56.41 121 VAL A O 1
ATOM 972 N N . ASN A 1 122 ? 54.865 -23.936 -69.417 1.00 55.84 122 ASN A N 1
ATOM 973 C CA . ASN A 1 122 ? 54.841 -22.475 -69.495 1.00 55.84 122 ASN A CA 1
ATOM 974 C C . ASN A 1 122 ? 53.440 -21.934 -69.813 1.00 55.84 122 ASN A C 1
ATOM 976 O O . ASN A 1 122 ? 53.010 -21.011 -69.138 1.00 55.84 122 ASN A O 1
ATOM 980 N N . LEU A 1 123 ? 52.683 -22.561 -70.716 1.00 53.94 123 LEU A N 1
ATOM 981 C CA . LEU A 1 123 ? 51.275 -22.230 -70.978 1.00 53.94 123 LEU A CA 1
ATOM 982 C C . LEU A 1 123 ? 50.405 -22.450 -69.734 1.00 53.94 123 LEU A C 1
ATOM 984 O O . LEU A 1 123 ? 49.616 -21.591 -69.361 1.00 53.94 123 LEU A O 1
ATOM 988 N N . VAL A 1 124 ? 50.622 -23.553 -69.013 1.00 54.16 124 VAL A N 1
ATOM 989 C CA . VAL A 1 124 ? 49.959 -23.830 -67.730 1.00 54.16 124 VAL A CA 1
ATOM 990 C C . VAL A 1 124 ? 50.438 -22.877 -66.624 1.00 54.16 124 VAL A C 1
ATOM 992 O O . VAL A 1 124 ? 49.715 -22.665 -65.656 1.00 54.16 124 VAL A O 1
ATOM 995 N N . LYS A 1 125 ? 51.638 -22.290 -66.706 1.00 51.28 125 LYS A N 1
ATOM 996 C CA . LYS A 1 125 ? 52.069 -21.216 -65.788 1.00 51.28 125 LYS A CA 1
ATOM 997 C C . LYS A 1 125 ? 51.392 -19.891 -66.135 1.00 51.28 125 LYS A C 1
ATOM 999 O O . LYS A 1 125 ? 50.844 -19.274 -65.233 1.00 51.28 125 LYS A O 1
ATOM 1004 N N . GLU A 1 126 ? 51.356 -19.512 -67.408 1.00 51.62 126 GLU A N 1
ATOM 1005 C CA . GLU A 1 126 ? 50.712 -18.282 -67.884 1.00 51.62 126 GLU A CA 1
ATOM 1006 C C . GLU A 1 126 ? 49.188 -18.295 -67.666 1.00 51.62 126 GLU A C 1
ATOM 1008 O O . GLU A 1 126 ? 48.617 -17.264 -67.325 1.00 51.62 126 GLU A O 1
ATOM 1013 N N . GLU A 1 127 ? 48.523 -19.454 -67.761 1.00 52.78 127 GLU A N 1
ATOM 1014 C CA . GLU A 1 127 ? 47.091 -19.588 -67.440 1.00 52.78 127 GLU A CA 1
ATOM 1015 C C . GLU A 1 127 ? 46.790 -19.605 -65.926 1.00 52.78 127 GLU A C 1
ATOM 1017 O O . GLU A 1 127 ? 45.674 -19.280 -65.521 1.00 52.78 127 GLU A O 1
ATOM 1022 N N . ASN A 1 128 ? 47.764 -19.958 -65.072 1.00 54.88 128 ASN A N 1
ATOM 1023 C CA . ASN A 1 128 ? 47.579 -20.081 -63.614 1.00 54.88 128 ASN A CA 1
ATOM 1024 C C . ASN A 1 128 ? 48.212 -18.941 -62.789 1.00 54.88 128 ASN A C 1
ATOM 1026 O O . ASN A 1 128 ? 48.087 -18.942 -61.557 1.00 54.88 128 ASN A O 1
ATOM 1030 N N . GLU A 1 129 ? 48.886 -17.984 -63.431 1.00 57.34 129 GLU A N 1
ATOM 1031 C CA . GLU A 1 129 ? 49.407 -16.761 -62.815 1.00 57.34 129 GLU A CA 1
ATOM 1032 C C . GLU A 1 129 ? 48.350 -15.649 -62.879 1.00 57.34 129 GLU A C 1
ATOM 1034 O O . GLU A 1 129 ? 48.142 -14.987 -63.892 1.00 57.34 129 GLU A O 1
ATOM 1039 N N . VAL A 1 130 ? 47.645 -15.440 -61.765 1.00 62.78 130 VAL A N 1
ATOM 1040 C CA . VAL A 1 130 ? 46.626 -14.386 -61.654 1.00 62.78 130 VAL A CA 1
ATOM 1041 C C . VAL A 1 130 ? 47.296 -13.060 -61.293 1.00 62.78 130 VAL A C 1
ATOM 1043 O O . VAL A 1 130 ? 48.033 -12.981 -60.307 1.00 62.78 130 VAL A O 1
ATOM 1046 N N . SER A 1 131 ? 47.012 -12.002 -62.061 1.00 68.31 131 SER A N 1
ATOM 1047 C CA . SER A 1 131 ? 47.506 -10.652 -61.774 1.00 68.31 131 SER A CA 1
ATOM 1048 C C . SER A 1 131 ? 46.896 -10.080 -60.487 1.00 68.31 131 SER A C 1
ATOM 1050 O O . SER A 1 131 ? 45.748 -10.361 -60.130 1.00 68.31 131 SER A O 1
ATOM 1052 N N . GLU A 1 132 ? 47.661 -9.241 -59.780 1.00 72.25 132 GLU A N 1
ATOM 1053 C CA . GLU A 1 132 ? 47.226 -8.636 -58.512 1.00 72.25 132 GLU A CA 1
ATOM 1054 C C . GLU A 1 132 ? 45.923 -7.833 -58.671 1.00 72.25 132 GLU A C 1
ATOM 1056 O O . GLU A 1 132 ? 45.067 -7.865 -57.796 1.00 72.25 132 GLU A O 1
ATOM 1061 N N . GLU A 1 133 ? 45.718 -7.194 -59.822 1.00 72.00 133 GLU A N 1
ATOM 1062 C CA . GLU A 1 133 ? 44.527 -6.391 -60.135 1.00 72.00 133 GLU A CA 1
ATOM 1063 C C . GLU A 1 133 ? 43.238 -7.220 -60.157 1.00 72.00 133 GLU A C 1
ATOM 1065 O O . GLU A 1 133 ? 42.179 -6.781 -59.702 1.00 72.00 133 GLU A O 1
ATOM 1070 N N . VAL A 1 134 ? 43.333 -8.443 -60.679 1.00 77.50 134 VAL A N 1
ATOM 1071 C CA . VAL A 1 134 ? 42.210 -9.375 -60.750 1.00 77.50 134 VAL A CA 1
ATOM 1072 C C . VAL A 1 134 ? 41.897 -9.920 -59.358 1.00 77.50 134 VAL A C 1
ATOM 1074 O O . VAL A 1 134 ? 40.726 -9.994 -58.993 1.00 77.50 134 VAL A O 1
ATOM 1077 N N . LEU A 1 135 ? 42.925 -10.212 -58.552 1.00 76.19 135 LEU A N 1
ATOM 1078 C CA . LEU A 1 135 ? 42.756 -10.609 -57.150 1.00 76.19 135 LEU A CA 1
ATOM 1079 C C . LEU A 1 135 ? 42.155 -9.483 -56.300 1.00 76.19 135 LEU A C 1
ATOM 1081 O O . LEU A 1 135 ? 41.314 -9.751 -55.453 1.00 76.19 135 LEU A O 1
ATOM 1085 N N . VAL A 1 136 ? 42.544 -8.229 -56.534 1.00 80.00 136 VAL A N 1
ATOM 1086 C CA . VAL A 1 136 ? 41.995 -7.055 -55.840 1.00 80.00 136 VAL A CA 1
ATOM 1087 C C . VAL A 1 136 ? 40.492 -6.911 -56.095 1.00 80.00 136 VAL A C 1
ATOM 1089 O O . VAL A 1 136 ? 39.732 -6.734 -55.145 1.00 80.00 136 VAL A O 1
ATOM 1092 N N . ARG A 1 137 ? 40.042 -7.050 -57.349 1.00 80.06 137 ARG A N 1
ATOM 1093 C CA . ARG A 1 137 ? 38.606 -7.026 -57.689 1.00 80.06 137 ARG A CA 1
ATOM 1094 C C . ARG A 1 137 ? 37.846 -8.185 -57.050 1.00 80.06 137 ARG A C 1
ATOM 1096 O O . ARG A 1 137 ? 36.756 -7.984 -56.528 1.00 80.06 137 ARG A O 1
ATOM 1103 N N . ASP A 1 138 ? 38.442 -9.373 -57.048 1.00 81.94 138 ASP A N 1
ATOM 1104 C CA . ASP A 1 138 ? 37.829 -10.561 -56.453 1.00 81.94 138 ASP A CA 1
ATOM 1105 C C . ASP A 1 138 ? 37.696 -10.447 -54.929 1.00 81.94 138 ASP A C 1
ATOM 1107 O O . ASP A 1 138 ? 36.660 -10.780 -54.362 1.00 81.94 138 ASP A O 1
ATOM 1111 N N . VAL A 1 139 ? 38.712 -9.889 -54.262 1.00 82.75 139 VAL A N 1
ATOM 1112 C CA . VAL A 1 139 ? 38.673 -9.595 -52.824 1.00 82.75 139 VAL A CA 1
ATOM 1113 C C . VAL A 1 139 ? 37.610 -8.546 -52.499 1.00 82.75 139 VAL A C 1
ATOM 1115 O O . VAL A 1 139 ? 36.918 -8.698 -51.499 1.00 82.75 139 VAL A O 1
ATOM 1118 N N . LEU A 1 140 ? 37.424 -7.518 -53.334 1.00 83.19 140 LEU A N 1
ATOM 1119 C CA . LEU A 1 140 ? 36.353 -6.533 -53.135 1.00 83.19 140 LEU A CA 1
ATOM 1120 C C . LEU A 1 140 ? 34.956 -7.171 -53.232 1.00 83.19 140 LEU A C 1
ATOM 1122 O O . LEU A 1 140 ? 34.102 -6.853 -52.405 1.00 83.19 140 LEU A O 1
ATOM 1126 N N . TYR A 1 141 ? 34.735 -8.115 -54.155 1.00 83.44 141 TYR A N 1
ATOM 1127 C CA . TYR A 1 141 ? 33.477 -8.876 -54.216 1.00 83.44 141 TYR A CA 1
ATOM 1128 C C . TYR A 1 141 ? 33.260 -9.742 -52.969 1.00 83.44 141 TYR A C 1
ATOM 1130 O O . TYR A 1 141 ? 32.176 -9.725 -52.382 1.00 83.44 141 TYR A O 1
ATOM 1138 N N . VAL A 1 142 ? 34.311 -10.410 -52.490 1.00 83.88 142 VAL A N 1
ATOM 1139 C CA . VAL A 1 142 ? 34.274 -11.199 -51.248 1.00 83.88 142 VAL A CA 1
ATOM 1140 C C . VAL A 1 142 ? 33.974 -10.324 -50.031 1.00 83.88 142 VAL A C 1
ATOM 1142 O O . VAL A 1 142 ? 33.184 -10.704 -49.167 1.00 83.88 142 VAL A O 1
ATOM 1145 N N . CYS A 1 143 ? 34.549 -9.123 -49.975 1.00 82.88 143 CYS A N 1
ATOM 1146 C CA . CYS A 1 143 ? 34.267 -8.123 -48.949 1.00 82.88 143 CYS A CA 1
ATOM 1147 C C . CYS A 1 143 ? 32.808 -7.622 -48.984 1.00 82.88 143 CYS A C 1
ATOM 1149 O O . CYS A 1 143 ? 32.259 -7.297 -47.936 1.00 82.88 143 CYS A O 1
ATOM 1151 N N . GLN A 1 144 ? 32.146 -7.632 -50.148 1.00 82.25 144 GLN A N 1
ATOM 1152 C CA . GLN A 1 144 ? 30.700 -7.382 -50.287 1.00 82.25 144 GLN A CA 1
ATOM 1153 C C . GLN A 1 144 ? 29.830 -8.600 -49.905 1.00 82.25 144 GLN A C 1
ATOM 1155 O O . GLN A 1 144 ? 28.597 -8.521 -49.923 1.00 82.25 144 GLN A O 1
ATOM 1160 N N . GLY A 1 145 ? 30.447 -9.734 -49.555 1.00 76.38 145 GLY A N 1
ATOM 1161 C CA . GLY A 1 145 ? 29.766 -10.993 -49.253 1.00 76.38 145 GLY A CA 1
ATOM 1162 C C . GLY A 1 145 ? 29.297 -11.762 -50.492 1.00 76.38 145 GLY A C 1
ATOM 1163 O O . GLY A 1 145 ? 28.408 -12.605 -50.369 1.00 76.38 145 GLY A O 1
ATOM 1164 N N . ILE A 1 146 ? 29.851 -11.454 -51.669 1.00 82.19 146 ILE A N 1
ATOM 1165 C CA . ILE A 1 146 ? 29.557 -12.111 -52.947 1.00 82.19 146 ILE A CA 1
ATOM 1166 C C . ILE A 1 146 ? 30.729 -13.031 -53.302 1.00 82.19 146 ILE A C 1
ATOM 1168 O O . ILE A 1 146 ? 31.890 -12.658 -53.149 1.00 82.19 146 ILE A O 1
ATOM 1172 N N . ASP A 1 147 ? 30.434 -14.234 -53.794 1.00 81.50 147 ASP A N 1
ATOM 1173 C CA . ASP A 1 147 ? 31.474 -15.162 -54.233 1.00 81.50 147 ASP A CA 1
ATOM 1174 C C . ASP A 1 147 ? 32.185 -14.647 -55.490 1.00 81.50 147 ASP A C 1
ATOM 1176 O O . ASP A 1 147 ? 31.560 -14.300 -56.497 1.00 81.50 147 ASP A O 1
ATOM 1180 N N . GLY A 1 148 ? 33.513 -14.622 -55.421 1.00 76.31 148 GLY A N 1
ATOM 1181 C CA . GLY A 1 148 ? 34.390 -14.260 -56.519 1.00 76.31 148 GLY A CA 1
ATOM 1182 C C . GLY A 1 148 ? 34.608 -15.395 -57.524 1.00 76.31 148 GLY A C 1
ATOM 1183 O O . GLY A 1 148 ? 34.125 -16.525 -57.389 1.00 76.31 148 GLY A O 1
ATOM 1184 N N . LYS A 1 149 ? 35.383 -15.100 -58.569 1.00 74.50 149 LYS A N 1
ATOM 1185 C CA . LYS A 1 149 ? 35.802 -16.084 -59.578 1.00 74.50 149 LYS A CA 1
ATOM 1186 C C . LYS A 1 149 ? 36.867 -17.035 -59.032 1.00 74.50 149 LYS A C 1
ATOM 1188 O O . LYS A 1 149 ? 36.816 -18.226 -59.340 1.00 74.50 149 LYS A O 1
ATOM 1193 N N . TYR A 1 150 ? 37.799 -16.519 -58.233 1.00 74.56 150 TYR A N 1
ATOM 1194 C CA . TYR A 1 150 ? 38.965 -17.238 -57.709 1.00 74.56 150 TYR A CA 1
ATOM 1195 C C . TYR A 1 150 ? 38.856 -17.510 -56.205 1.00 74.56 150 TYR A C 1
ATOM 1197 O O . TYR A 1 150 ? 39.362 -18.523 -55.717 1.00 74.56 150 TYR A O 1
ATOM 1205 N N . VAL A 1 151 ? 38.187 -16.619 -55.473 1.00 77.69 151 VAL A N 1
ATOM 1206 C CA . VAL A 1 151 ? 37.890 -16.751 -54.048 1.00 77.69 151 VAL A CA 1
ATOM 1207 C C . VAL A 1 151 ? 36.412 -17.074 -53.870 1.00 77.69 151 VAL A C 1
ATOM 1209 O O . VAL A 1 151 ? 35.549 -16.266 -54.208 1.00 77.69 151 VAL A O 1
ATOM 1212 N N . LYS A 1 152 ? 36.114 -18.249 -53.314 1.00 79.69 152 LYS A N 1
ATOM 1213 C CA . LYS A 1 152 ? 34.738 -18.703 -53.068 1.00 79.69 152 LYS A CA 1
ATOM 1214 C C . LYS A 1 152 ? 34.538 -19.052 -51.604 1.00 79.69 152 LYS A C 1
ATOM 1216 O O . LYS A 1 152 ? 35.478 -19.485 -50.935 1.00 79.69 152 LYS A O 1
ATOM 1221 N N . PHE A 1 153 ? 33.320 -18.861 -51.112 1.00 79.31 153 PHE A N 1
ATOM 1222 C CA . PHE A 1 153 ? 32.933 -19.305 -49.784 1.00 79.31 153 PHE A CA 1
ATOM 1223 C C . PHE A 1 153 ? 32.790 -20.829 -49.747 1.00 79.31 153 PHE A C 1
ATOM 1225 O O . PHE A 1 153 ? 32.002 -21.403 -50.500 1.00 79.31 153 PHE A O 1
ATOM 1232 N N . ASP A 1 154 ? 33.531 -21.480 -48.853 1.00 77.25 154 ASP A N 1
ATOM 1233 C CA . ASP A 1 154 ? 33.365 -22.900 -48.560 1.00 77.25 154 ASP A CA 1
ATOM 1234 C C . ASP A 1 154 ? 32.594 -23.066 -47.243 1.00 77.25 154 ASP A C 1
ATOM 1236 O O . ASP A 1 154 ? 33.032 -22.611 -46.183 1.00 77.25 154 ASP A O 1
ATOM 1240 N N . ALA A 1 155 ? 31.442 -23.736 -47.313 1.00 70.94 155 ALA A N 1
ATOM 1241 C CA . ALA A 1 155 ? 30.590 -24.007 -46.159 1.00 70.94 155 ALA A CA 1
ATOM 1242 C C . ALA A 1 155 ? 31.207 -25.022 -45.180 1.00 70.94 155 ALA A C 1
ATOM 1244 O O . ALA A 1 155 ? 30.845 -25.020 -44.008 1.00 70.94 155 ALA A O 1
ATOM 1245 N N . ASN A 1 156 ? 32.143 -25.868 -45.629 1.00 69.50 156 ASN A N 1
ATOM 1246 C CA . ASN A 1 156 ? 32.777 -26.881 -44.778 1.00 69.50 156 ASN A CA 1
ATOM 1247 C C . ASN A 1 156 ? 33.891 -26.298 -43.897 1.00 69.50 156 ASN A C 1
ATOM 1249 O O . ASN A 1 156 ? 34.145 -26.798 -42.804 1.00 69.50 156 ASN A O 1
ATOM 1253 N N . VAL A 1 157 ? 34.563 -25.253 -44.386 1.00 67.62 157 VAL A N 1
ATOM 1254 C CA . VAL A 1 157 ? 35.662 -24.559 -43.691 1.00 67.62 157 VAL A CA 1
ATOM 1255 C C . VAL A 1 157 ? 35.156 -23.297 -42.973 1.00 67.62 157 VAL A C 1
ATOM 1257 O O . VAL A 1 157 ? 35.907 -22.688 -42.218 1.00 67.62 157 VAL A O 1
ATOM 1260 N N . ASP A 1 158 ? 33.887 -22.923 -43.191 1.00 72.00 158 ASP A N 1
ATOM 1261 C CA . ASP A 1 158 ? 33.264 -21.669 -42.744 1.00 72.00 158 ASP A CA 1
ATOM 1262 C C . ASP A 1 158 ? 34.165 -20.458 -43.037 1.00 72.00 158 ASP A C 1
ATOM 1264 O O . ASP A 1 158 ? 34.552 -19.685 -42.162 1.00 72.00 158 ASP A O 1
ATOM 1268 N N . GLY A 1 159 ? 34.580 -20.336 -44.299 1.00 74.62 159 GLY A N 1
ATOM 1269 C CA . GLY A 1 159 ? 35.552 -19.333 -44.706 1.00 74.62 159 GLY A CA 1
ATOM 1270 C C . GLY A 1 159 ? 35.720 -19.239 -46.214 1.00 74.62 159 GLY A C 1
ATOM 1271 O O . GLY A 1 159 ? 35.359 -20.136 -46.974 1.00 74.62 159 GLY A O 1
ATOM 1272 N N . TYR A 1 160 ? 36.285 -18.124 -46.663 1.00 78.94 160 TYR A N 1
ATOM 1273 C CA . TYR A 1 160 ? 36.618 -17.939 -48.070 1.00 78.94 160 TYR A CA 1
ATOM 1274 C C . TYR A 1 160 ? 37.955 -18.600 -48.387 1.00 78.94 160 TYR A C 1
ATOM 1276 O O . TYR A 1 160 ? 38.988 -18.294 -47.781 1.00 78.94 160 TYR A O 1
ATOM 1284 N N . VAL A 1 161 ? 37.932 -19.499 -49.366 1.00 76.00 161 VAL A N 1
ATOM 1285 C CA . VAL A 1 161 ? 39.092 -20.275 -49.792 1.00 76.00 161 VAL A CA 1
ATOM 1286 C C . VAL A 1 161 ? 39.462 -19.874 -51.218 1.00 76.00 161 VAL A C 1
ATOM 1288 O O . VAL A 1 161 ? 38.617 -19.737 -52.102 1.00 76.00 161 VAL A O 1
ATOM 1291 N N . LEU A 1 162 ? 40.760 -19.662 -51.432 1.00 74.00 162 LEU A N 1
ATOM 1292 C CA . LEU A 1 162 ? 41.350 -19.540 -52.763 1.00 74.00 162 LEU A CA 1
ATOM 1293 C C . LEU A 1 162 ? 41.430 -20.933 -53.382 1.00 74.00 162 LEU A C 1
ATOM 1295 O O . LEU A 1 162 ? 42.000 -21.825 -52.756 1.00 74.00 162 LEU A O 1
ATOM 1299 N N . SER A 1 163 ? 40.922 -21.116 -54.600 1.00 66.44 163 SER A N 1
ATOM 1300 C CA . SER A 1 163 ? 40.999 -22.417 -55.274 1.00 66.44 163 SER A CA 1
ATOM 1301 C C . SER A 1 163 ? 42.452 -22.894 -55.422 1.00 66.44 163 SER A C 1
ATOM 1303 O O . SER A 1 163 ? 43.307 -22.162 -55.930 1.00 66.44 163 SER A O 1
ATOM 1305 N N . ASP A 1 164 ? 42.726 -24.140 -55.017 1.00 61.03 164 ASP A N 1
ATOM 1306 C CA . ASP A 1 164 ? 44.074 -24.738 -55.000 1.00 61.03 164 ASP A CA 1
ATOM 1307 C C . ASP A 1 164 ? 44.718 -24.891 -56.389 1.00 61.03 164 ASP A C 1
ATOM 1309 O O . ASP A 1 164 ? 45.925 -25.112 -56.494 1.00 61.03 164 ASP A O 1
ATOM 1313 N N . SER A 1 165 ? 43.940 -24.701 -57.457 1.00 58.22 165 SER A N 1
ATOM 1314 C CA . SER A 1 165 ? 44.398 -24.665 -58.848 1.00 58.22 165 SER A CA 1
ATOM 1315 C C . SER A 1 165 ? 45.281 -23.454 -59.190 1.00 58.22 165 SER A C 1
ATOM 1317 O O . SER A 1 165 ? 45.959 -23.482 -60.213 1.00 58.22 165 SER A O 1
ATOM 1319 N N . ILE A 1 166 ? 45.323 -22.407 -58.353 1.00 65.44 166 ILE A N 1
ATOM 1320 C CA . ILE A 1 166 ? 46.022 -21.150 -58.667 1.00 65.44 166 ILE A CA 1
ATOM 1321 C C . ILE A 1 166 ? 47.411 -21.086 -58.012 1.00 65.44 166 ILE A C 1
ATOM 1323 O O . ILE A 1 166 ? 47.559 -21.181 -56.783 1.00 65.44 166 ILE A O 1
ATOM 1327 N N . LYS A 1 167 ? 48.446 -20.814 -58.818 1.00 62.53 167 LYS A N 1
ATOM 1328 C CA . LYS A 1 167 ? 49.830 -20.607 -58.362 1.00 62.53 167 LYS A CA 1
ATOM 1329 C C . LYS A 1 167 ? 50.059 -19.152 -57.944 1.00 62.53 167 LYS A C 1
ATOM 1331 O O . LYS A 1 167 ? 50.684 -18.366 -58.640 1.00 62.53 167 LYS A O 1
ATOM 1336 N N . VAL A 1 168 ? 49.563 -18.800 -56.760 1.00 69.94 168 VAL A N 1
ATOM 1337 C CA . VAL A 1 168 ? 49.807 -17.496 -56.118 1.00 69.94 168 VAL A CA 1
ATOM 1338 C C . VAL A 1 168 ? 50.974 -17.610 -55.121 1.00 69.94 168 VAL A C 1
ATOM 1340 O O . VAL A 1 168 ? 51.015 -18.593 -54.369 1.00 69.94 168 VAL A O 1
ATOM 1343 N N . PRO A 1 169 ? 51.899 -16.628 -55.041 1.00 77.38 169 PRO A N 1
ATOM 1344 C CA . PRO A 1 169 ? 52.936 -16.604 -54.011 1.00 77.38 169 PRO A CA 1
ATOM 1345 C C . PRO A 1 169 ? 52.369 -16.784 -52.594 1.00 77.38 169 PRO A C 1
ATOM 1347 O O . PRO A 1 169 ? 51.298 -16.283 -52.251 1.00 77.38 169 PRO A O 1
ATOM 1350 N N . ARG A 1 170 ? 53.106 -17.480 -51.716 1.00 75.50 170 ARG A N 1
ATOM 1351 C CA . ARG A 1 170 ? 52.640 -17.757 -50.340 1.00 75.50 170 ARG A CA 1
ATOM 1352 C C . ARG A 1 170 ? 52.274 -16.476 -49.577 1.00 75.50 170 ARG A C 1
ATOM 1354 O O . ARG A 1 170 ? 51.281 -16.458 -48.857 1.00 75.50 170 ARG A O 1
ATOM 1361 N N . ALA A 1 171 ? 53.032 -15.396 -49.774 1.00 75.81 171 ALA A N 1
ATOM 1362 C CA . ALA A 1 171 ? 52.790 -14.107 -49.127 1.00 75.81 171 ALA A CA 1
ATOM 1363 C C . ALA A 1 171 ? 51.466 -13.452 -49.563 1.00 75.81 171 ALA A C 1
ATOM 1365 O O . ALA A 1 171 ? 50.704 -12.980 -48.719 1.00 75.81 171 ALA A O 1
ATOM 1366 N N . THR A 1 172 ? 51.155 -13.461 -50.861 1.00 78.56 172 THR A N 1
ATOM 1367 C CA . THR A 1 172 ? 49.897 -12.919 -51.396 1.00 78.56 172 THR A CA 1
ATOM 1368 C C . THR A 1 172 ? 48.713 -13.806 -51.024 1.00 78.56 172 THR A C 1
ATOM 1370 O O . THR A 1 172 ? 47.668 -13.285 -50.649 1.00 78.56 172 THR A O 1
ATOM 1373 N N . ARG A 1 173 ? 48.890 -15.133 -50.968 1.00 78.94 173 ARG A N 1
ATOM 1374 C CA . ARG A 1 173 ? 47.874 -16.062 -50.441 1.00 78.94 173 ARG A CA 1
ATOM 1375 C C . ARG A 1 173 ? 47.527 -15.776 -48.974 1.00 78.94 173 ARG A C 1
ATOM 1377 O O . ARG A 1 173 ? 46.353 -15.768 -48.614 1.00 78.94 173 ARG A O 1
ATOM 1384 N N . VAL A 1 174 ? 48.522 -15.513 -48.123 1.00 81.38 174 VAL A N 1
ATOM 1385 C CA . VAL A 1 174 ? 48.292 -15.131 -46.715 1.00 81.38 174 VAL A CA 1
ATOM 1386 C C . VAL A 1 174 ? 47.595 -13.772 -46.615 1.00 81.38 174 VAL A C 1
ATOM 1388 O O . VAL A 1 174 ? 46.692 -13.612 -45.799 1.00 81.38 174 VAL A O 1
ATOM 1391 N N . MET A 1 175 ? 47.977 -12.804 -47.449 1.00 79.81 175 MET A N 1
ATOM 1392 C CA . MET A 1 175 ? 47.356 -11.478 -47.472 1.00 79.81 175 MET A CA 1
ATOM 1393 C C . MET A 1 175 ? 45.887 -11.538 -47.894 1.00 79.81 175 MET A C 1
ATOM 1395 O O . MET A 1 175 ? 45.039 -10.981 -47.208 1.00 79.81 175 MET A O 1
ATOM 1399 N N . VAL A 1 176 ? 45.574 -12.277 -48.959 1.00 81.88 176 VAL A N 1
ATOM 1400 C CA . VAL A 1 176 ? 44.195 -12.478 -49.415 1.00 81.88 176 VAL A CA 1
ATOM 1401 C C . VAL A 1 176 ? 43.366 -13.177 -48.340 1.00 81.88 176 VAL A C 1
ATOM 1403 O O . VAL A 1 176 ? 42.274 -12.708 -48.052 1.00 81.88 176 VAL A O 1
ATOM 1406 N N . ARG A 1 177 ? 43.891 -14.207 -47.658 1.00 81.62 177 ARG A N 1
ATOM 1407 C CA . ARG A 1 177 ? 43.188 -14.844 -46.525 1.00 81.62 177 ARG A CA 1
ATOM 1408 C C . ARG A 1 177 ? 42.870 -13.864 -45.393 1.00 81.62 177 ARG A C 1
ATOM 1410 O O . ARG A 1 177 ? 41.767 -13.902 -44.863 1.00 81.62 177 ARG A O 1
ATOM 1417 N N . LYS A 1 178 ? 43.805 -12.971 -45.046 1.00 81.38 178 LYS A N 1
ATOM 1418 C CA . LYS A 1 178 ? 43.566 -11.923 -44.037 1.00 81.38 178 LYS A CA 1
ATOM 1419 C C . LYS A 1 178 ? 42.466 -10.950 -44.468 1.00 81.38 178 LYS A C 1
ATOM 1421 O O . LYS A 1 178 ? 41.653 -10.560 -43.647 1.00 81.38 178 LYS A O 1
ATOM 1426 N N . LEU A 1 179 ? 42.422 -10.577 -45.747 1.00 83.56 179 LEU A N 1
ATOM 1427 C CA . LEU A 1 179 ? 41.370 -9.705 -46.280 1.00 83.56 179 LEU A CA 1
ATOM 1428 C C . LEU A 1 179 ? 40.013 -10.417 -46.375 1.00 83.56 179 LEU A C 1
ATOM 1430 O O . LEU A 1 179 ? 38.973 -9.821 -46.120 1.00 83.56 179 LEU A O 1
ATOM 1434 N N . CYS A 1 180 ? 40.025 -11.710 -46.681 1.00 83.31 180 CYS A N 1
ATOM 1435 C CA . CYS A 1 180 ? 38.840 -12.557 -46.740 1.00 83.31 180 CYS A CA 1
ATOM 1436 C C . CYS A 1 180 ? 38.152 -12.744 -45.379 1.00 83.31 180 CYS A C 1
ATOM 1438 O O . CYS A 1 180 ? 36.945 -12.976 -45.335 1.00 83.31 180 CYS A O 1
ATOM 1440 N N . GLU A 1 181 ? 38.891 -12.610 -44.273 1.00 84.62 181 GLU A N 1
ATOM 1441 C CA . GLU A 1 181 ? 38.321 -12.598 -42.921 1.00 84.62 181 GLU A CA 1
ATOM 1442 C C . GLU A 1 181 ? 37.251 -11.505 -42.778 1.00 84.62 181 GLU A C 1
ATOM 1444 O O . GLU A 1 181 ? 36.185 -11.745 -42.215 1.00 84.62 181 GLU A O 1
ATOM 1449 N N . LEU A 1 182 ? 37.487 -10.326 -43.364 1.00 85.19 182 LEU A N 1
ATO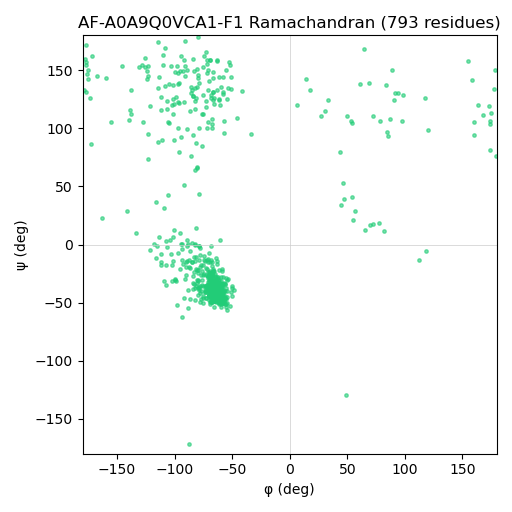M 1450 C CA . LEU A 1 182 ? 36.527 -9.224 -43.358 1.00 85.19 182 LEU A CA 1
ATOM 1451 C C . LEU A 1 182 ? 35.225 -9.599 -44.077 1.00 85.19 182 LEU A C 1
ATOM 1453 O O . LEU A 1 182 ? 34.142 -9.336 -43.560 1.00 85.19 182 LEU A O 1
ATOM 1457 N N . GLY A 1 183 ? 35.327 -10.262 -45.233 1.00 83.56 183 GLY A N 1
ATOM 1458 C CA . GLY A 1 183 ? 34.165 -10.755 -45.977 1.00 83.56 183 GLY A CA 1
ATOM 1459 C C . GLY A 1 183 ? 33.366 -11.805 -45.198 1.00 83.56 183 GLY A C 1
ATOM 1460 O O . GLY A 1 183 ? 32.137 -11.842 -45.287 1.00 83.56 183 GLY A O 1
ATOM 1461 N N . TRP A 1 184 ? 34.040 -12.643 -44.399 1.00 86.62 184 TRP A N 1
ATOM 1462 C CA . TRP A 1 184 ? 33.378 -13.617 -43.523 1.00 86.62 184 TRP A CA 1
ATOM 1463 C C . TRP A 1 184 ? 32.619 -12.928 -42.385 1.00 86.62 184 TRP A C 1
ATOM 1465 O O . TRP A 1 184 ? 31.430 -13.185 -42.189 1.00 86.62 184 TRP A O 1
ATOM 1475 N N . LEU A 1 185 ? 33.275 -11.994 -41.688 1.00 86.62 185 LEU A N 1
ATOM 1476 C CA . LEU A 1 185 ? 32.663 -11.205 -40.614 1.00 86.62 185 LEU A CA 1
ATOM 1477 C C . LEU A 1 185 ? 31.438 -10.438 -41.119 1.00 86.62 185 LEU A C 1
ATOM 1479 O O . LEU A 1 185 ? 30.376 -10.470 -40.498 1.00 86.62 185 LEU A O 1
ATOM 1483 N N . PHE A 1 186 ? 31.565 -9.815 -42.287 1.00 86.31 186 PHE A N 1
ATOM 1484 C CA . PHE A 1 186 ? 30.479 -9.099 -42.936 1.00 86.31 186 PHE A CA 1
ATOM 1485 C C . PHE A 1 186 ? 29.292 -10.017 -43.264 1.00 86.31 186 PHE A C 1
ATOM 1487 O O . PHE A 1 186 ? 28.147 -9.689 -42.944 1.00 86.31 186 PHE A O 1
ATOM 1494 N N . ARG A 1 187 ? 29.546 -11.204 -43.835 1.00 84.75 187 ARG A N 1
ATOM 1495 C CA . ARG A 1 187 ? 28.503 -12.207 -44.114 1.00 84.75 187 ARG A CA 1
ATOM 1496 C C . ARG A 1 187 ? 27.793 -12.654 -42.837 1.00 84.75 187 ARG A C 1
ATOM 1498 O O . ARG A 1 187 ? 26.574 -12.806 -42.847 1.00 84.75 187 ARG A O 1
ATOM 1505 N N . LYS A 1 188 ? 28.528 -12.819 -41.736 1.00 85.25 188 LYS A N 1
ATOM 1506 C CA . LYS A 1 188 ? 27.980 -13.204 -40.431 1.00 85.25 188 LYS A CA 1
ATOM 1507 C C . LYS A 1 188 ? 27.068 -12.128 -39.833 1.00 85.25 188 LYS A C 1
ATOM 1509 O O . LYS A 1 188 ? 25.959 -12.447 -39.404 1.00 85.25 188 LYS A O 1
ATOM 1514 N N . VAL A 1 189 ? 27.498 -10.864 -39.844 1.00 86.31 189 VAL A N 1
ATOM 1515 C CA . VAL A 1 189 ? 26.697 -9.726 -39.352 1.00 86.31 189 VAL A CA 1
ATOM 1516 C C . VAL A 1 189 ? 25.456 -9.516 -40.225 1.00 86.31 189 VAL A C 1
ATOM 1518 O O . VAL A 1 189 ? 24.344 -9.427 -39.708 1.00 86.31 189 VAL A O 1
ATOM 1521 N N . LYS A 1 190 ? 25.614 -9.520 -41.555 1.00 86.06 190 LYS A N 1
ATOM 1522 C CA . LYS A 1 190 ? 24.497 -9.395 -42.505 1.00 86.06 190 LYS A CA 1
ATOM 1523 C C . LYS A 1 190 ? 23.508 -10.557 -42.388 1.00 86.06 190 LYS A C 1
ATOM 1525 O O . LYS A 1 190 ? 22.302 -10.332 -42.435 1.00 86.06 190 LYS A O 1
ATOM 1530 N N . GLY A 1 191 ? 24.013 -11.777 -42.193 1.00 84.69 191 GLY A N 1
ATOM 1531 C CA . GLY A 1 191 ? 23.205 -12.971 -41.953 1.00 84.69 191 GLY A CA 1
ATOM 1532 C C . GLY A 1 191 ? 22.317 -12.820 -40.719 1.00 84.69 191 GLY A C 1
ATOM 1533 O O . GLY A 1 191 ? 21.113 -13.034 -40.811 1.00 84.69 191 GLY A O 1
ATOM 1534 N N . TYR A 1 192 ? 22.880 -12.349 -39.606 1.00 83.38 192 TYR A N 1
ATOM 1535 C CA . TYR A 1 192 ? 22.123 -12.088 -38.379 1.00 83.38 192 TYR A CA 1
ATOM 1536 C C . TYR A 1 192 ? 21.036 -11.019 -38.552 1.00 83.38 192 TYR A C 1
ATOM 1538 O O . TYR A 1 192 ? 19.897 -11.242 -38.150 1.00 83.38 192 TYR A O 1
ATOM 1546 N N . ILE A 1 193 ? 21.349 -9.895 -39.207 1.00 83.12 193 ILE A N 1
ATOM 1547 C CA . ILE A 1 193 ? 20.355 -8.844 -39.486 1.00 83.12 193 ILE A CA 1
ATOM 1548 C C . ILE A 1 193 ? 19.218 -9.409 -40.346 1.00 83.12 193 ILE A C 1
ATOM 1550 O O . ILE A 1 193 ? 18.048 -9.203 -40.038 1.00 83.12 193 ILE A O 1
ATOM 1554 N N . SER A 1 194 ? 19.543 -10.180 -41.390 1.00 82.38 194 SER A N 1
ATOM 1555 C CA . SER A 1 194 ? 18.527 -10.796 -42.251 1.00 82.38 194 SER A CA 1
ATOM 1556 C C . SER A 1 194 ? 17.688 -11.861 -41.538 1.00 82.38 194 SER A C 1
ATOM 1558 O O . SER A 1 194 ? 16.499 -11.978 -41.816 1.00 82.38 194 SER A O 1
ATOM 1560 N N . GLU A 1 195 ? 18.274 -12.606 -40.598 1.00 80.31 195 GLU A N 1
ATOM 1561 C CA . GLU A 1 195 ? 17.565 -13.593 -39.782 1.00 80.31 195 GLU A CA 1
ATOM 1562 C C . GLU A 1 195 ? 16.564 -12.907 -38.849 1.00 80.31 195 GLU A C 1
ATOM 1564 O O . GLU A 1 195 ? 15.410 -13.320 -38.763 1.00 80.31 195 GLU A O 1
ATOM 1569 N N . ILE A 1 196 ? 16.979 -11.820 -38.199 1.00 71.50 196 ILE A N 1
ATOM 1570 C CA . ILE A 1 196 ? 16.126 -11.050 -37.296 1.00 71.50 196 ILE A CA 1
ATOM 1571 C C . ILE A 1 196 ? 15.012 -10.321 -38.047 1.00 71.50 196 ILE A C 1
ATOM 1573 O O . ILE A 1 196 ? 13.858 -10.375 -37.630 1.00 71.50 196 ILE A O 1
ATOM 1577 N N . MET A 1 197 ? 15.328 -9.686 -39.176 1.00 69.38 197 MET A N 1
ATOM 1578 C CA . MET A 1 197 ? 14.324 -9.028 -40.016 1.00 69.38 197 MET A CA 1
ATOM 1579 C C . MET A 1 197 ? 13.399 -10.031 -40.721 1.00 69.38 197 MET A C 1
ATOM 1581 O O . MET A 1 197 ? 12.285 -9.675 -41.089 1.00 69.38 197 MET A O 1
ATOM 1585 N N . GLY A 1 198 ? 13.844 -11.275 -40.926 1.00 62.88 198 GLY A N 1
ATOM 1586 C CA . GLY A 1 198 ? 13.061 -12.348 -41.542 1.00 62.88 198 GLY A CA 1
ATOM 1587 C C . GLY A 1 198 ? 12.087 -13.051 -40.588 1.00 62.88 198 GLY A C 1
ATOM 1588 O O . GLY A 1 198 ? 11.109 -13.638 -41.049 1.00 62.88 198 GLY A O 1
ATOM 1589 N N . ARG A 1 199 ? 12.307 -12.976 -39.268 1.00 62.25 199 ARG A N 1
ATOM 1590 C CA . ARG A 1 199 ? 11.412 -13.523 -38.232 1.00 62.25 199 ARG A CA 1
ATOM 1591 C C . ARG A 1 199 ? 10.228 -12.583 -37.953 1.00 62.25 199 ARG A C 1
ATOM 1593 O O . ARG A 1 199 ? 10.101 -12.027 -36.869 1.00 62.25 199 ARG A O 1
ATOM 1600 N N . PHE A 1 200 ? 9.343 -12.414 -38.935 1.00 44.88 200 PHE A N 1
ATOM 1601 C CA . PHE A 1 200 ? 7.991 -11.889 -38.696 1.00 44.88 200 PHE A CA 1
ATOM 1602 C C . PHE A 1 200 ? 7.097 -13.039 -38.189 1.00 44.88 200 PHE A C 1
ATOM 1604 O O . PHE A 1 200 ? 7.043 -14.065 -38.871 1.00 44.88 200 PHE A O 1
ATOM 1611 N N . PRO A 1 201 ? 6.400 -12.921 -37.036 1.00 51.22 201 PRO A N 1
ATOM 1612 C CA . PRO A 1 201 ? 5.985 -11.701 -36.331 1.00 51.22 201 PRO A CA 1
ATOM 1613 C C . PRO A 1 201 ? 6.989 -11.190 -35.283 1.00 51.22 201 PRO A C 1
ATOM 1615 O O . PRO A 1 201 ? 7.729 -11.953 -34.676 1.00 51.22 201 PRO A O 1
ATOM 1618 N N . ALA A 1 202 ? 6.943 -9.877 -35.037 1.00 54.00 202 ALA A N 1
ATOM 1619 C CA . ALA A 1 202 ? 7.847 -9.081 -34.199 1.00 54.00 202 ALA A CA 1
ATOM 1620 C C . ALA A 1 202 ? 7.930 -9.453 -32.697 1.00 54.00 202 ALA A C 1
ATOM 1622 O O . ALA A 1 202 ? 8.631 -8.770 -31.957 1.00 54.00 202 ALA A O 1
ATOM 1623 N N . GLU A 1 203 ? 7.252 -10.506 -32.234 1.00 53.72 203 GLU A N 1
ATOM 1624 C CA . GLU A 1 203 ? 7.140 -10.862 -30.809 1.00 53.72 203 GLU A CA 1
ATOM 1625 C C . GLU A 1 203 ? 8.449 -11.399 -30.199 1.00 53.72 203 GLU A C 1
ATOM 1627 O O . GLU A 1 203 ? 8.659 -11.285 -28.995 1.00 53.72 203 GLU A O 1
ATOM 1632 N N . ASP A 1 204 ? 9.363 -11.938 -31.014 1.00 58.19 204 ASP A N 1
ATOM 1633 C CA . ASP A 1 204 ? 10.556 -12.633 -30.506 1.00 58.19 204 ASP A CA 1
ATOM 1634 C C . ASP A 1 204 ? 11.828 -11.781 -30.399 1.00 58.19 204 ASP A C 1
ATOM 1636 O O . ASP A 1 204 ? 12.757 -12.160 -29.677 1.00 58.19 204 ASP A O 1
ATOM 1640 N N . VAL A 1 205 ? 11.902 -10.672 -31.138 1.00 65.44 205 VAL A N 1
ATOM 1641 C CA . VAL A 1 205 ? 13.128 -9.863 -31.291 1.00 65.44 205 VAL A CA 1
ATOM 1642 C C . VAL A 1 205 ? 13.113 -8.640 -30.370 1.00 65.44 205 VAL A C 1
ATOM 1644 O O . VAL A 1 205 ? 14.176 -8.207 -29.923 1.00 65.44 205 VAL A O 1
ATOM 1647 N N . GLY A 1 206 ? 11.919 -8.123 -30.064 1.00 74.75 206 GLY A N 1
ATOM 1648 C CA . GLY A 1 206 ? 11.719 -6.959 -29.208 1.00 74.75 206 GLY A CA 1
ATOM 1649 C C . GLY A 1 206 ? 12.291 -5.643 -29.770 1.00 74.75 206 GLY A C 1
ATOM 1650 O O . GLY A 1 206 ? 13.010 -5.612 -30.773 1.00 74.75 206 GLY A O 1
ATOM 1651 N N . THR A 1 207 ? 11.930 -4.517 -29.157 1.00 82.00 207 THR A N 1
ATOM 1652 C CA . THR A 1 207 ? 12.323 -3.160 -29.575 1.00 82.00 207 THR A CA 1
ATOM 1653 C C . THR A 1 207 ? 13.819 -2.903 -29.426 1.00 82.00 207 THR A C 1
ATOM 1655 O O . THR A 1 207 ? 14.422 -2.266 -30.292 1.00 82.00 207 THR A O 1
ATOM 1658 N N . VAL A 1 208 ? 14.448 -3.435 -28.373 1.00 84.69 208 VAL A N 1
ATOM 1659 C CA . VAL A 1 208 ? 15.890 -3.261 -28.133 1.00 84.69 208 VAL A CA 1
ATOM 1660 C C . VAL A 1 208 ? 16.698 -4.039 -29.173 1.00 84.69 208 VAL A C 1
ATOM 1662 O O . VAL A 1 208 ? 17.692 -3.533 -29.697 1.00 84.69 208 VAL A O 1
ATOM 1665 N N . GLY A 1 209 ? 16.242 -5.241 -29.539 1.00 82.44 209 GLY A N 1
ATOM 1666 C CA . GLY A 1 209 ? 16.856 -6.040 -30.601 1.00 82.44 209 GLY A CA 1
ATOM 1667 C C . GLY A 1 209 ? 16.744 -5.383 -31.981 1.00 82.44 209 GLY A C 1
ATOM 1668 O O . GLY A 1 209 ? 17.698 -5.413 -32.763 1.00 82.44 209 GLY A O 1
ATOM 1669 N N . GLN A 1 210 ? 15.616 -4.728 -32.269 1.00 85.25 210 GLN A N 1
ATOM 1670 C CA . GLN A 1 210 ? 15.435 -3.949 -33.498 1.00 85.25 210 GLN A CA 1
ATOM 1671 C C . GLN A 1 210 ? 16.342 -2.715 -33.538 1.00 85.25 210 GLN A C 1
ATOM 1673 O O . GLN A 1 210 ? 16.996 -2.481 -34.553 1.00 85.25 210 GLN A O 1
ATOM 1678 N N . ALA A 1 211 ? 16.441 -1.969 -32.433 1.00 86.25 211 ALA A N 1
ATOM 1679 C CA . ALA A 1 211 ? 17.348 -0.828 -32.326 1.00 86.25 211 ALA A CA 1
ATOM 1680 C C . ALA A 1 211 ? 18.818 -1.246 -32.498 1.00 86.25 211 ALA A C 1
ATOM 1682 O O . ALA A 1 211 ? 19.587 -0.558 -33.169 1.00 86.25 211 ALA A O 1
ATOM 1683 N N . PHE A 1 212 ? 19.198 -2.416 -31.973 1.00 87.56 212 PHE A N 1
ATOM 1684 C CA . PHE A 1 212 ? 20.515 -3.004 -32.215 1.00 87.56 212 PHE A CA 1
ATOM 1685 C C . PHE A 1 212 ? 20.743 -3.329 -33.692 1.00 87.56 212 PHE A C 1
ATOM 1687 O O . PHE A 1 212 ? 21.784 -2.975 -34.237 1.00 87.56 212 PHE A O 1
ATOM 1694 N N . CYS A 1 213 ? 19.773 -3.946 -34.371 1.00 87.06 213 CYS A N 1
ATOM 1695 C CA . CYS A 1 213 ? 19.896 -4.241 -35.800 1.00 87.06 213 CYS A CA 1
ATOM 1696 C C . CYS A 1 213 ? 19.991 -2.974 -36.656 1.00 87.06 213 CYS A C 1
ATOM 1698 O O . CYS A 1 213 ? 20.793 -2.946 -37.587 1.00 87.06 213 CYS A O 1
ATOM 1700 N N . ALA A 1 214 ? 19.230 -1.929 -36.319 1.00 88.06 214 ALA A N 1
ATOM 1701 C CA . ALA A 1 214 ? 19.311 -0.632 -36.985 1.00 88.06 214 ALA A CA 1
ATOM 1702 C C . ALA A 1 214 ? 20.706 -0.007 -36.821 1.00 88.06 214 ALA A C 1
ATOM 1704 O O . ALA A 1 214 ? 21.332 0.354 -37.813 1.00 88.06 214 ALA A O 1
ATOM 1705 N N . ALA A 1 215 ? 21.248 0.001 -35.600 1.00 88.19 215 ALA A N 1
ATOM 1706 C CA . ALA A 1 215 ? 22.589 0.524 -35.344 1.00 88.19 215 ALA A CA 1
ATOM 1707 C C . ALA A 1 215 ? 23.686 -0.282 -36.070 1.00 88.19 215 ALA A C 1
ATOM 1709 O O . ALA A 1 215 ? 24.627 0.290 -36.617 1.00 88.19 215 ALA A O 1
ATOM 1710 N N . LEU A 1 216 ? 23.554 -1.615 -36.145 1.00 88.25 216 LEU A N 1
ATOM 1711 C CA . LEU A 1 216 ? 24.459 -2.432 -36.960 1.00 88.25 216 LEU A CA 1
ATOM 1712 C C . LEU A 1 216 ? 24.320 -2.111 -38.456 1.00 88.25 216 LEU A C 1
ATOM 1714 O O . LEU A 1 216 ? 25.318 -2.109 -39.171 1.00 88.25 216 LEU A O 1
ATOM 1718 N N . GLN A 1 217 ? 23.104 -1.856 -38.942 1.00 88.81 217 GLN A N 1
ATOM 1719 C CA . GLN A 1 217 ? 22.846 -1.521 -40.341 1.00 88.81 217 GLN A CA 1
ATOM 1720 C C . GLN A 1 217 ? 23.426 -0.154 -40.733 1.00 88.81 217 GLN A C 1
ATOM 1722 O O . GLN A 1 217 ? 23.924 -0.017 -41.855 1.00 88.81 217 GLN A O 1
ATOM 1727 N N . ASP A 1 218 ? 23.420 0.822 -39.830 1.00 88.31 218 ASP A N 1
ATOM 1728 C CA . ASP A 1 218 ? 24.058 2.124 -40.044 1.00 88.31 218 ASP A CA 1
ATOM 1729 C C . ASP A 1 218 ? 25.578 1.967 -40.219 1.00 88.31 218 ASP A C 1
ATOM 1731 O O . ASP A 1 218 ? 26.150 2.430 -41.207 1.00 88.31 218 ASP A O 1
ATOM 1735 N N . GLU A 1 219 ? 26.220 1.174 -39.361 1.00 87.06 219 GLU A N 1
ATOM 1736 C CA . GLU A 1 219 ? 27.656 0.867 -39.459 1.00 87.06 219 GLU A CA 1
ATOM 1737 C C . GLU A 1 219 ? 28.002 0.044 -40.714 1.00 87.06 219 GLU A C 1
ATOM 1739 O O . GLU A 1 219 ? 29.023 0.269 -41.374 1.00 87.06 219 GLU A O 1
ATOM 1744 N N . LEU A 1 220 ? 27.123 -0.882 -41.122 1.00 87.75 220 LEU A N 1
ATOM 1745 C CA . LEU A 1 220 ? 27.260 -1.563 -42.413 1.00 87.75 220 LEU A CA 1
ATOM 1746 C C . LEU A 1 220 ? 27.125 -0.587 -43.591 1.00 87.75 220 LEU A C 1
ATOM 1748 O O . LEU A 1 220 ? 27.785 -0.778 -44.612 1.00 87.75 220 LEU A O 1
ATOM 1752 N N . SER A 1 221 ? 26.293 0.448 -43.474 1.00 88.25 221 SER A N 1
ATOM 1753 C CA . SER A 1 221 ? 26.098 1.460 -44.520 1.00 88.25 221 SER A CA 1
ATOM 1754 C C . SER A 1 221 ? 27.347 2.319 -44.715 1.00 88.25 221 SER A C 1
ATOM 1756 O O . SER A 1 221 ? 27.738 2.587 -45.855 1.00 88.25 221 SER A O 1
ATOM 1758 N N . ASP A 1 222 ? 28.036 2.666 -43.629 1.00 86.75 222 ASP A N 1
ATOM 1759 C CA . ASP A 1 222 ? 29.339 3.330 -43.690 1.00 86.75 222 ASP A CA 1
ATOM 1760 C C . ASP A 1 222 ? 30.412 2.428 -44.317 1.00 86.75 222 ASP A C 1
ATOM 1762 O O . ASP A 1 222 ? 31.206 2.882 -45.150 1.00 86.75 222 ASP A O 1
ATOM 1766 N N . TYR A 1 223 ? 30.384 1.125 -44.021 1.00 88.12 223 TYR A N 1
ATOM 1767 C CA . TYR A 1 223 ? 31.246 0.152 -44.691 1.00 88.12 223 TYR A CA 1
ATOM 1768 C C . TYR A 1 223 ? 30.952 0.031 -46.197 1.00 88.12 223 TYR A C 1
ATOM 1770 O O . TYR A 1 223 ? 31.883 0.036 -47.005 1.00 88.12 223 TYR A O 1
ATOM 1778 N N . TYR A 1 224 ? 29.681 -0.005 -46.612 1.00 88.19 224 TYR A N 1
ATOM 1779 C CA . TYR A 1 224 ? 29.314 0.009 -48.033 1.00 88.19 224 TYR A CA 1
ATOM 1780 C C . TYR A 1 224 ? 29.771 1.293 -48.735 1.00 88.19 224 TYR A C 1
ATOM 1782 O O . TYR A 1 224 ? 30.223 1.232 -49.880 1.00 88.19 224 TYR A O 1
ATOM 1790 N N . ARG A 1 225 ? 29.709 2.448 -48.059 1.00 88.38 225 ARG A N 1
ATOM 1791 C CA . ARG A 1 225 ? 30.234 3.716 -48.585 1.00 88.38 225 ARG A CA 1
ATOM 1792 C C . ARG A 1 225 ? 31.741 3.627 -48.830 1.00 88.38 225 ARG A C 1
ATOM 1794 O O . ARG A 1 225 ? 32.203 4.027 -49.897 1.00 88.38 225 ARG A O 1
ATOM 1801 N N . LEU A 1 226 ? 32.498 3.058 -47.888 1.00 87.12 226 LEU A N 1
ATOM 1802 C CA . LEU A 1 226 ? 33.933 2.808 -48.056 1.00 87.12 226 LEU A CA 1
ATOM 1803 C C . LEU A 1 226 ? 34.208 1.843 -49.221 1.00 87.12 226 LEU A C 1
ATOM 1805 O O . LEU A 1 226 ? 35.084 2.109 -50.044 1.00 87.12 226 LEU A O 1
ATOM 1809 N N . LEU A 1 227 ? 33.442 0.755 -49.328 1.00 85.81 227 LEU A N 1
ATOM 1810 C CA . LEU A 1 227 ? 33.570 -0.202 -50.428 1.00 85.81 227 LEU A CA 1
ATOM 1811 C C . LEU A 1 227 ? 33.293 0.435 -51.792 1.00 85.81 227 LEU A C 1
ATOM 1813 O O . LEU A 1 227 ? 34.051 0.188 -52.724 1.00 85.81 227 LEU A O 1
ATOM 1817 N N . ALA A 1 228 ? 32.277 1.293 -51.908 1.00 85.50 228 ALA A N 1
ATOM 1818 C CA . ALA A 1 228 ? 31.971 2.002 -53.150 1.00 85.50 228 ALA A CA 1
ATOM 1819 C C . ALA A 1 228 ? 33.118 2.936 -53.582 1.00 85.50 228 ALA A C 1
ATOM 1821 O O . ALA A 1 228 ? 33.448 3.016 -54.766 1.00 85.50 228 ALA A O 1
ATOM 1822 N N . VAL A 1 229 ? 33.774 3.605 -52.625 1.00 85.88 229 VAL A N 1
ATOM 1823 C CA . VAL A 1 229 ? 34.963 4.432 -52.895 1.00 85.88 229 VAL A CA 1
ATOM 1824 C C . VAL A 1 229 ? 36.134 3.570 -53.379 1.00 85.88 229 VAL A C 1
ATOM 1826 O O . VAL A 1 229 ? 36.808 3.939 -54.342 1.00 85.88 229 VAL A O 1
ATOM 1829 N N . LEU A 1 230 ? 36.368 2.414 -52.752 1.00 83.00 230 LEU A N 1
ATOM 1830 C CA . LEU A 1 230 ? 37.434 1.487 -53.149 1.00 83.00 230 LEU A CA 1
ATOM 1831 C C . LEU A 1 230 ? 37.164 0.840 -54.516 1.00 83.00 230 LEU A C 1
ATOM 1833 O O . LEU A 1 230 ? 38.092 0.676 -55.306 1.00 83.00 230 LEU A O 1
ATOM 1837 N N . GLU A 1 231 ? 35.907 0.526 -54.831 1.00 81.75 231 GLU A N 1
ATOM 1838 C CA . GLU A 1 231 ? 35.497 0.008 -56.138 1.00 81.75 231 GLU A CA 1
ATOM 1839 C C . GLU A 1 231 ? 35.684 1.060 -57.241 1.00 81.75 231 GLU A C 1
ATOM 1841 O O . GLU A 1 231 ? 36.267 0.762 -58.285 1.00 81.75 231 GLU A O 1
ATOM 1846 N N . ALA A 1 232 ? 35.308 2.318 -56.983 1.00 80.19 232 ALA A N 1
ATOM 1847 C CA . ALA A 1 232 ? 35.555 3.424 -57.908 1.00 80.19 232 ALA A CA 1
ATOM 1848 C C . ALA A 1 232 ? 37.059 3.620 -58.190 1.00 80.19 232 ALA A C 1
ATOM 1850 O O . ALA A 1 232 ? 37.451 3.836 -59.338 1.00 80.19 232 ALA A O 1
ATOM 1851 N N . GLN A 1 233 ? 37.909 3.479 -57.166 1.00 75.19 233 GLN A N 1
ATOM 1852 C CA . GLN A 1 233 ? 39.372 3.535 -57.301 1.00 75.19 233 GLN A CA 1
ATOM 1853 C C . GLN A 1 233 ? 39.964 2.312 -58.024 1.00 75.19 233 GLN A C 1
ATOM 1855 O O . GLN A 1 233 ? 41.003 2.433 -58.672 1.00 75.19 233 GLN A O 1
ATOM 1860 N N . ALA A 1 234 ? 39.319 1.145 -57.937 1.00 70.94 234 ALA A N 1
ATOM 1861 C CA . ALA A 1 234 ? 39.718 -0.073 -58.647 1.00 70.94 234 ALA A CA 1
ATOM 1862 C C . ALA A 1 234 ? 39.281 -0.089 -60.128 1.00 70.94 234 ALA A C 1
ATOM 1864 O O . ALA A 1 234 ? 39.852 -0.827 -60.940 1.00 70.94 234 ALA A O 1
ATOM 1865 N N . MET A 1 235 ? 38.259 0.699 -60.484 1.00 67.56 235 MET A N 1
ATOM 1866 C CA . MET A 1 235 ? 37.792 0.878 -61.863 1.00 67.56 235 MET A CA 1
ATOM 1867 C C . MET A 1 235 ? 38.525 2.009 -62.596 1.00 67.56 235 MET A C 1
ATOM 1869 O O . MET A 1 235 ? 38.864 1.832 -63.764 1.00 67.56 235 MET A O 1
ATOM 1873 N N . ASN A 1 236 ? 38.813 3.126 -61.917 1.00 63.94 236 ASN A N 1
ATOM 1874 C CA . ASN A 1 236 ? 39.472 4.300 -62.497 1.00 63.94 236 ASN A CA 1
ATOM 1875 C C . ASN A 1 236 ? 40.759 4.655 -61.722 1.00 63.94 236 ASN A C 1
ATOM 1877 O O . ASN A 1 236 ? 40.688 5.380 -60.724 1.00 63.94 236 ASN A O 1
ATOM 1881 N N . PRO A 1 237 ? 41.950 4.202 -62.157 1.00 58.66 237 PRO A N 1
ATOM 1882 C CA . PRO A 1 237 ? 43.203 4.677 -61.578 1.00 58.66 237 PRO A CA 1
ATOM 1883 C C . PRO A 1 237 ? 43.381 6.167 -61.912 1.00 58.66 237 PRO A C 1
ATOM 1885 O O . PRO A 1 237 ? 43.398 6.548 -63.081 1.00 58.66 237 PRO A O 1
ATOM 1888 N N . ILE A 1 238 ? 43.490 7.027 -60.893 1.00 50.19 238 ILE A N 1
ATOM 1889 C CA . ILE A 1 238 ? 43.728 8.468 -61.078 1.00 50.19 238 ILE A CA 1
ATOM 1890 C C . ILE A 1 238 ? 45.071 8.645 -61.813 1.00 50.19 238 ILE A C 1
ATOM 1892 O O . ILE A 1 238 ? 46.097 8.215 -61.278 1.00 50.19 238 ILE A O 1
ATOM 1896 N N . PRO A 1 239 ? 45.116 9.270 -63.004 1.00 46.03 239 PRO A N 1
ATOM 1897 C CA . PRO A 1 239 ? 46.375 9.516 -63.690 1.00 46.03 239 PRO A CA 1
ATOM 1898 C C . PRO A 1 239 ? 47.095 10.691 -63.013 1.00 46.03 239 PRO A C 1
ATOM 1900 O O . PRO A 1 239 ? 46.637 11.831 -63.072 1.00 46.03 239 PRO A O 1
ATOM 1903 N N . LEU A 1 240 ? 48.229 10.425 -62.364 1.00 44.31 240 LEU A N 1
ATOM 1904 C CA . LEU A 1 240 ? 49.194 11.468 -62.013 1.00 44.31 240 LEU A CA 1
ATOM 1905 C C . LEU A 1 240 ? 50.123 11.704 -63.210 1.00 44.31 240 LEU A C 1
ATOM 1907 O O . LEU A 1 240 ? 50.616 10.770 -63.840 1.00 44.31 240 LEU A O 1
ATOM 1911 N N . VAL A 1 241 ? 50.314 12.978 -63.537 1.00 45.38 241 VAL A N 1
ATOM 1912 C CA . VAL A 1 241 ? 51.129 13.473 -64.649 1.00 45.38 241 VAL A CA 1
ATOM 1913 C C . VAL A 1 241 ? 52.612 13.184 -64.382 1.00 45.38 241 VAL A C 1
ATOM 1915 O O . VAL A 1 241 ? 53.231 13.935 -63.639 1.00 45.38 241 VAL A O 1
ATOM 1918 N N . SER A 1 242 ? 53.164 12.125 -64.989 1.00 39.97 242 SER A N 1
ATOM 1919 C CA . SER A 1 242 ? 54.436 12.140 -65.747 1.00 39.97 242 SER A CA 1
ATOM 1920 C C . SER A 1 242 ? 54.900 10.730 -66.181 1.00 39.97 242 SER A C 1
ATOM 1922 O O . SER A 1 242 ? 55.145 9.844 -65.374 1.00 39.97 242 SER A O 1
ATOM 1924 N N . GLU A 1 243 ? 55.003 10.577 -67.505 1.00 39.34 243 GLU A N 1
ATOM 1925 C CA . GLU A 1 243 ? 55.896 9.722 -68.313 1.00 39.34 243 GLU A CA 1
ATOM 1926 C C . GLU A 1 243 ? 56.023 8.195 -68.073 1.00 39.34 243 GLU A C 1
ATOM 1928 O O . GLU A 1 243 ? 56.736 7.695 -67.212 1.00 39.34 243 GLU A O 1
ATOM 1933 N N . SER A 1 244 ? 55.417 7.458 -69.018 1.00 46.03 244 SER A N 1
ATOM 1934 C CA . SER A 1 244 ? 55.922 6.238 -69.677 1.00 46.03 244 SER A CA 1
ATOM 1935 C C . SER A 1 244 ? 56.601 5.156 -68.825 1.00 46.03 244 SER A C 1
ATOM 1937 O O . SER A 1 244 ? 57.813 4.972 -68.876 1.00 46.03 244 SER A O 1
ATOM 1939 N N . THR A 1 245 ? 55.792 4.340 -68.153 1.00 37.44 245 THR A N 1
ATOM 1940 C CA . THR A 1 245 ? 55.903 2.867 -68.061 1.00 37.44 245 THR A CA 1
ATOM 1941 C C . THR A 1 245 ? 54.656 2.373 -67.324 1.00 37.44 245 THR A C 1
ATOM 1943 O O . THR A 1 245 ? 54.338 2.920 -66.281 1.00 37.44 245 THR A O 1
ATOM 1946 N N . SER A 1 246 ? 53.916 1.421 -67.913 1.00 39.56 246 SER A N 1
ATOM 1947 C CA . SER A 1 246 ? 52.800 0.632 -67.334 1.00 39.56 246 SER A CA 1
ATOM 1948 C C . SER A 1 246 ? 51.938 1.298 -66.248 1.00 39.56 246 SER A C 1
ATOM 1950 O O . SER A 1 246 ? 52.396 1.494 -65.130 1.00 39.56 246 SER A O 1
ATOM 1952 N N . SER A 1 247 ? 50.656 1.525 -66.544 1.00 45.91 247 SER A N 1
ATOM 1953 C CA . SER A 1 247 ? 49.588 1.850 -65.585 1.00 45.91 247 SER A CA 1
ATOM 1954 C C . SER A 1 247 ? 49.768 1.164 -64.220 1.00 45.91 247 SER A C 1
ATOM 1956 O O . SER A 1 247 ? 49.367 0.016 -64.038 1.00 45.91 247 SER A O 1
ATOM 1958 N N . VAL A 1 248 ? 50.380 1.852 -63.254 1.00 47.09 248 VAL A N 1
ATOM 1959 C CA . VAL A 1 248 ? 50.495 1.338 -61.890 1.00 47.09 248 VAL A CA 1
ATOM 1960 C C . VAL A 1 248 ? 49.149 1.581 -61.227 1.00 47.09 248 VAL A C 1
ATOM 1962 O O . VAL A 1 248 ? 48.830 2.702 -60.828 1.00 47.09 248 VAL A O 1
ATOM 1965 N N . ASN A 1 249 ? 48.330 0.534 -61.150 1.00 53.94 249 ASN A N 1
ATOM 1966 C CA . ASN A 1 249 ? 47.087 0.570 -60.396 1.00 53.94 249 ASN A CA 1
ATOM 1967 C C . ASN A 1 249 ? 47.367 1.004 -58.950 1.00 53.94 249 ASN A C 1
ATOM 1969 O O . ASN A 1 249 ? 48.180 0.422 -58.235 1.00 53.94 249 ASN A O 1
ATOM 1973 N N . TYR A 1 250 ? 46.672 2.055 -58.517 1.00 59.62 250 TYR A N 1
ATOM 1974 C CA . TYR A 1 250 ? 46.892 2.742 -57.239 1.00 59.62 250 TYR A CA 1
ATOM 1975 C C . TYR A 1 250 ? 46.519 1.893 -56.004 1.00 59.62 250 TYR A C 1
ATOM 1977 O O . TYR A 1 250 ? 46.881 2.232 -54.869 1.00 59.62 250 TYR A O 1
ATOM 1985 N N . LEU A 1 251 ? 45.797 0.789 -56.226 1.00 68.62 251 LEU A N 1
ATOM 1986 C CA . LEU A 1 251 ? 45.236 -0.095 -55.212 1.00 68.62 251 LEU A CA 1
ATOM 1987 C C . LEU A 1 251 ? 45.958 -1.452 -55.214 1.00 68.62 251 LEU A C 1
ATOM 1989 O O . LEU A 1 251 ? 45.556 -2.384 -55.903 1.00 68.62 251 LEU A O 1
ATOM 1993 N N . SER A 1 252 ? 47.027 -1.559 -54.425 1.00 79.31 252 SER A N 1
ATOM 1994 C CA . SER A 1 252 ? 47.677 -2.843 -54.128 1.00 79.31 252 SER A CA 1
ATOM 1995 C C . SER A 1 252 ? 46.980 -3.568 -52.974 1.00 79.31 252 SER A C 1
ATOM 1997 O O . SER A 1 252 ? 46.336 -2.938 -52.126 1.00 79.31 252 SER A O 1
ATOM 1999 N N . LEU A 1 253 ? 47.174 -4.886 -52.866 1.00 76.25 253 LEU A N 1
ATOM 2000 C CA . LEU A 1 253 ? 46.654 -5.698 -51.754 1.00 76.25 253 LEU A CA 1
ATOM 2001 C C . LEU A 1 253 ? 47.147 -5.185 -50.389 1.00 76.25 253 LEU A C 1
ATOM 2003 O O . LEU A 1 253 ? 46.417 -5.208 -49.397 1.00 76.25 253 LEU A O 1
ATOM 2007 N N . ARG A 1 254 ? 48.375 -4.651 -50.344 1.00 80.25 254 ARG A N 1
ATOM 2008 C CA . ARG A 1 254 ? 48.948 -4.023 -49.142 1.00 80.25 254 ARG A CA 1
ATOM 2009 C C . ARG A 1 254 ? 48.200 -2.755 -48.763 1.00 80.25 254 ARG A C 1
ATOM 2011 O O . ARG A 1 254 ? 47.906 -2.546 -47.590 1.00 80.25 254 ARG A O 1
ATOM 2018 N N . ARG A 1 255 ? 47.861 -1.922 -49.743 1.00 81.06 255 ARG A N 1
ATOM 2019 C CA . ARG A 1 255 ? 47.117 -0.691 -49.492 1.00 81.06 255 ARG A CA 1
ATOM 2020 C C . ARG A 1 255 ? 45.689 -0.981 -49.041 1.00 81.06 255 ARG A C 1
ATOM 2022 O O . ARG A 1 255 ? 45.229 -0.354 -48.093 1.00 81.06 255 ARG A O 1
ATOM 2029 N N . LEU A 1 256 ? 45.030 -1.972 -49.645 1.00 82.25 256 LEU A N 1
ATOM 2030 C CA . LEU A 1 256 ? 43.732 -2.462 -49.173 1.00 82.25 256 LEU A CA 1
ATOM 2031 C C . LEU A 1 256 ? 43.783 -2.938 -47.723 1.00 82.25 256 LEU A C 1
ATOM 2033 O O . LEU A 1 256 ? 42.885 -2.621 -46.955 1.00 82.25 256 LEU A O 1
ATOM 2037 N N . SER A 1 257 ? 44.852 -3.629 -47.318 1.00 82.38 257 SER A N 1
ATOM 2038 C CA . SER A 1 257 ? 44.994 -4.072 -45.926 1.00 82.38 257 SER A CA 1
ATOM 2039 C C . SER A 1 257 ? 45.064 -2.923 -44.913 1.00 82.38 257 SER A C 1
ATOM 2041 O O . SER A 1 257 ? 44.622 -3.095 -43.782 1.00 82.38 257 SER A O 1
ATOM 2043 N N . ILE A 1 258 ? 45.555 -1.747 -45.321 1.00 84.94 258 ILE A N 1
ATOM 2044 C CA . ILE A 1 258 ? 45.582 -0.544 -44.478 1.00 84.94 258 ILE A CA 1
ATOM 2045 C C . ILE A 1 258 ? 44.186 0.081 -44.410 1.00 84.94 258 ILE A C 1
ATOM 2047 O O . ILE A 1 258 ? 43.703 0.362 -43.318 1.00 84.94 258 ILE A O 1
ATOM 2051 N N . TRP A 1 259 ? 43.507 0.235 -45.552 1.00 85.06 259 TRP A N 1
ATOM 2052 C CA . TRP A 1 259 ? 42.132 0.756 -45.597 1.00 85.06 259 TRP A CA 1
ATOM 2053 C C . TRP A 1 259 ? 41.136 -0.122 -44.836 1.00 85.06 259 TRP A C 1
ATOM 2055 O O . TRP A 1 259 ? 40.191 0.384 -44.240 1.00 85.06 259 TRP A O 1
ATOM 2065 N N . PHE A 1 260 ? 41.359 -1.436 -44.824 1.00 86.25 260 PHE A N 1
ATOM 2066 C CA . PHE A 1 260 ? 40.524 -2.382 -44.095 1.00 86.25 260 PHE A CA 1
ATOM 2067 C C . PHE A 1 260 ? 40.919 -2.576 -42.631 1.00 86.25 260 PHE A C 1
ATOM 2069 O O . PHE A 1 260 ? 40.181 -3.250 -41.917 1.00 86.25 260 PHE A O 1
ATOM 2076 N N . ALA A 1 261 ? 42.016 -1.987 -42.147 1.00 85.00 261 ALA A N 1
ATOM 2077 C CA . ALA A 1 261 ? 42.465 -2.186 -40.770 1.00 85.00 261 ALA A CA 1
ATOM 2078 C C . ALA A 1 261 ? 41.405 -1.747 -39.741 1.00 85.00 261 ALA A C 1
ATOM 2080 O O . ALA A 1 261 ? 41.053 -2.530 -38.861 1.00 85.00 261 ALA A O 1
ATOM 2081 N N . GLU A 1 262 ? 40.843 -0.543 -39.890 1.00 84.81 262 GLU A N 1
ATOM 2082 C CA . GLU A 1 262 ? 39.805 -0.021 -38.989 1.00 84.81 262 GLU A CA 1
ATOM 2083 C C . GLU A 1 262 ? 38.459 -0.772 -39.128 1.00 84.81 262 GLU A C 1
ATOM 2085 O O . GLU A 1 262 ? 37.967 -1.277 -38.113 1.00 84.81 262 GLU A O 1
ATOM 2090 N N . PRO A 1 263 ? 37.884 -0.963 -40.339 1.00 87.19 263 PRO A N 1
ATOM 2091 C CA . PRO A 1 263 ? 36.669 -1.766 -40.511 1.00 87.19 263 PRO A CA 1
ATOM 2092 C C . PRO A 1 263 ? 36.791 -3.195 -39.980 1.00 87.19 263 PRO A C 1
ATOM 2094 O O . PRO A 1 263 ? 35.821 -3.738 -39.464 1.00 87.19 263 PRO A O 1
ATOM 2097 N N . THR A 1 264 ? 37.975 -3.810 -40.062 1.00 86.12 264 THR A N 1
ATOM 2098 C CA . THR A 1 264 ? 38.192 -5.167 -39.538 1.00 86.12 264 THR A CA 1
ATOM 2099 C C . THR A 1 264 ? 38.031 -5.211 -38.021 1.00 86.12 264 THR A C 1
ATOM 2101 O O . THR A 1 264 ? 37.423 -6.145 -37.503 1.00 86.12 264 THR A O 1
ATOM 2104 N N . VAL A 1 265 ? 38.517 -4.200 -37.294 1.00 87.38 265 VAL A N 1
ATOM 2105 C CA . VAL A 1 265 ? 38.339 -4.121 -35.834 1.00 87.38 265 VAL A CA 1
ATOM 2106 C C . VAL A 1 265 ? 36.859 -3.943 -35.478 1.00 87.38 265 VAL A C 1
ATOM 2108 O O . VAL A 1 265 ? 36.348 -4.695 -34.644 1.00 87.38 265 VAL A O 1
ATOM 2111 N N . LYS A 1 266 ? 36.148 -3.030 -36.159 1.00 86.81 266 LYS A N 1
ATOM 2112 C CA . LYS A 1 266 ? 34.703 -2.804 -35.953 1.00 86.81 266 LYS A CA 1
ATOM 2113 C C . LYS A 1 266 ? 33.874 -4.058 -36.263 1.00 86.81 266 LYS A C 1
ATOM 2115 O O . LYS A 1 266 ? 33.090 -4.501 -35.429 1.00 86.81 266 LYS A O 1
ATOM 2120 N N . MET A 1 267 ? 34.115 -4.709 -37.402 1.00 87.62 267 MET A N 1
ATOM 2121 C CA . MET A 1 267 ? 33.395 -5.921 -37.822 1.00 87.62 267 MET A CA 1
ATOM 2122 C C . MET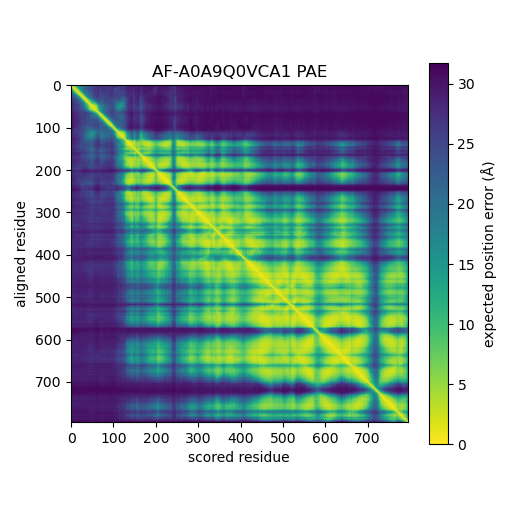 A 1 267 ? 33.655 -7.122 -36.906 1.00 87.62 267 MET A C 1
ATOM 2124 O O . MET A 1 267 ? 32.737 -7.895 -36.631 1.00 87.62 267 MET A O 1
ATOM 2128 N N . ARG A 1 268 ? 34.882 -7.281 -36.386 1.00 88.44 268 ARG A N 1
ATOM 2129 C CA . ARG A 1 268 ? 35.191 -8.311 -35.377 1.00 88.44 268 ARG A CA 1
ATOM 2130 C C . ARG A 1 268 ? 34.383 -8.097 -34.105 1.00 88.44 268 ARG A C 1
ATOM 2132 O O . ARG A 1 268 ? 33.806 -9.048 -33.582 1.00 88.44 268 ARG A O 1
ATOM 2139 N N . LEU A 1 269 ? 34.317 -6.857 -33.627 1.00 86.62 269 LEU A N 1
ATOM 2140 C CA . LEU A 1 269 ? 33.534 -6.507 -32.448 1.00 86.62 269 LEU A CA 1
ATOM 2141 C C . LEU A 1 269 ? 32.039 -6.757 -32.677 1.00 86.62 269 LEU A C 1
ATOM 2143 O O . LEU A 1 269 ? 31.408 -7.420 -31.859 1.00 86.62 269 LEU A O 1
ATOM 2147 N N . MET A 1 270 ? 31.495 -6.323 -33.818 1.00 87.00 270 MET A N 1
ATOM 2148 C CA . MET A 1 270 ? 30.107 -6.599 -34.205 1.00 87.00 270 MET A CA 1
ATOM 2149 C C . MET A 1 270 ? 29.815 -8.102 -34.236 1.00 87.00 270 MET A C 1
ATOM 2151 O O . MET A 1 270 ? 28.804 -8.532 -33.693 1.00 87.00 270 MET A O 1
ATOM 2155 N N . ALA A 1 271 ? 30.708 -8.921 -34.799 1.00 87.06 271 ALA A N 1
ATOM 2156 C CA . ALA A 1 271 ? 30.533 -10.371 -34.838 1.00 87.06 271 ALA A CA 1
ATOM 2157 C C . ALA A 1 271 ? 30.503 -11.006 -33.434 1.00 87.06 271 ALA A C 1
ATOM 2159 O O . ALA A 1 271 ? 29.676 -11.882 -33.181 1.00 87.06 271 ALA A O 1
ATOM 2160 N N . VAL A 1 272 ? 31.354 -10.542 -32.509 1.00 87.88 272 VAL A N 1
ATOM 2161 C CA . VAL A 1 272 ? 31.347 -10.992 -31.104 1.00 87.88 272 VAL A CA 1
ATOM 2162 C C . VAL A 1 272 ? 30.052 -10.585 -30.396 1.00 87.88 272 VAL A C 1
ATOM 2164 O O . VAL A 1 272 ? 29.484 -11.381 -29.647 1.00 87.88 272 VAL A O 1
ATOM 2167 N N . LEU A 1 273 ? 29.570 -9.360 -30.629 1.00 86.38 273 LEU A N 1
ATOM 2168 C CA . LEU A 1 273 ? 28.313 -8.881 -30.054 1.00 86.38 273 LEU A CA 1
ATOM 2169 C C . LEU A 1 273 ? 27.123 -9.679 -30.586 1.00 86.38 273 LEU A C 1
ATOM 2171 O O . LEU A 1 273 ? 26.297 -10.127 -29.795 1.00 86.38 273 LEU A O 1
ATOM 2175 N N . VAL A 1 274 ? 27.071 -9.920 -31.896 1.00 86.62 274 VAL A N 1
ATOM 2176 C CA . VAL A 1 274 ? 26.034 -10.727 -32.548 1.00 86.62 274 VAL A CA 1
ATOM 2177 C C . VAL A 1 274 ? 25.959 -12.129 -31.943 1.00 86.62 274 VAL A C 1
ATOM 2179 O O . VAL A 1 274 ? 24.870 -12.576 -31.598 1.00 86.62 274 VAL A O 1
ATOM 2182 N N . ASP A 1 275 ? 27.090 -12.809 -31.741 1.00 85.25 275 ASP A N 1
ATOM 2183 C CA . ASP A 1 275 ? 27.097 -14.155 -31.150 1.00 85.25 275 ASP A CA 1
ATOM 2184 C C . ASP A 1 275 ? 26.513 -14.182 -29.735 1.00 85.25 275 ASP A C 1
ATOM 2186 O O . ASP A 1 275 ? 25.765 -15.096 -29.387 1.00 85.25 275 ASP A O 1
ATOM 2190 N N . LYS A 1 276 ? 26.822 -13.165 -28.923 1.00 82.56 276 LYS A N 1
ATOM 2191 C CA . LYS A 1 276 ? 26.316 -13.058 -27.549 1.00 82.56 276 LYS A CA 1
ATOM 2192 C C . LYS A 1 276 ? 24.856 -12.618 -27.482 1.00 82.56 276 LYS A C 1
ATOM 2194 O O . LYS A 1 276 ? 24.128 -13.070 -26.602 1.00 82.56 276 LYS A O 1
ATOM 2199 N N . CYS A 1 277 ? 24.421 -11.758 -28.399 1.00 81.00 277 CYS A N 1
ATOM 2200 C CA . CYS A 1 277 ? 23.071 -11.198 -28.406 1.00 81.00 277 CYS A CA 1
ATOM 2201 C C . CYS A 1 277 ? 22.018 -12.160 -28.977 1.00 81.00 277 CYS A C 1
ATOM 2203 O O . CYS A 1 277 ? 20.839 -11.953 -28.729 1.00 81.00 277 CYS A O 1
ATOM 2205 N N . ARG A 1 278 ? 22.412 -13.255 -29.648 1.00 77.75 278 ARG A N 1
ATOM 2206 C CA . ARG A 1 278 ? 21.483 -14.272 -30.192 1.00 77.75 278 ARG A CA 1
ATOM 2207 C C . ARG A 1 278 ? 20.506 -14.870 -29.173 1.00 77.75 278 ARG A C 1
ATOM 2209 O O . ARG A 1 278 ? 19.426 -15.297 -29.564 1.00 77.75 278 ARG A O 1
ATOM 2216 N N . VAL A 1 279 ? 20.896 -14.954 -27.900 1.00 78.00 279 VAL A N 1
ATOM 2217 C CA . VAL A 1 279 ? 20.106 -15.604 -26.832 1.00 78.00 279 VAL A CA 1
ATOM 2218 C C . VAL A 1 279 ? 19.486 -14.582 -25.868 1.00 78.00 279 VAL A C 1
ATOM 2220 O O . VAL A 1 279 ? 18.566 -14.908 -25.124 1.00 78.00 279 VAL A O 1
ATOM 2223 N N . LEU A 1 280 ? 19.984 -13.344 -25.865 1.00 79.00 280 LEU A N 1
ATOM 2224 C CA . LEU A 1 280 ? 19.610 -12.317 -24.892 1.00 79.00 280 LEU A CA 1
ATOM 2225 C C . LEU A 1 280 ? 18.499 -11.417 -25.442 1.00 79.00 280 LEU A C 1
ATOM 2227 O O . LEU A 1 280 ? 18.429 -11.180 -26.642 1.00 79.00 280 LEU A O 1
ATOM 2231 N N . ARG A 1 281 ? 17.649 -10.888 -24.555 1.00 77.62 281 ARG A N 1
ATOM 2232 C CA . ARG A 1 281 ? 16.527 -9.994 -24.894 1.00 77.62 281 ARG A CA 1
ATOM 2233 C C . ARG A 1 281 ? 16.560 -8.723 -24.039 1.00 77.62 281 ARG A C 1
ATOM 2235 O O . ARG A 1 281 ? 17.126 -8.741 -22.944 1.00 77.62 281 ARG A O 1
ATOM 2242 N N . GLY A 1 282 ? 15.973 -7.634 -24.544 1.00 78.94 282 GLY A N 1
ATOM 2243 C CA . GLY A 1 282 ? 15.721 -6.399 -23.793 1.00 78.94 282 GLY A CA 1
ATOM 2244 C C . GLY A 1 282 ? 16.922 -5.864 -23.003 1.00 78.94 282 GLY A C 1
ATOM 2245 O O . GLY A 1 282 ? 18.039 -5.736 -23.515 1.00 78.94 282 GLY A O 1
ATOM 2246 N N . GLY A 1 283 ? 16.704 -5.578 -21.717 1.00 79.88 283 GLY A N 1
ATOM 2247 C CA . GLY A 1 283 ? 17.739 -5.025 -20.840 1.00 79.88 283 GLY A CA 1
ATOM 2248 C C . GLY A 1 283 ? 18.933 -5.954 -20.562 1.00 79.88 283 GLY A C 1
ATOM 2249 O O . GLY A 1 283 ? 20.036 -5.459 -20.313 1.00 79.88 283 GLY A O 1
ATOM 2250 N N . ALA A 1 284 ? 18.781 -7.278 -20.704 1.00 83.00 284 ALA A N 1
ATOM 2251 C CA . ALA A 1 284 ? 19.911 -8.211 -20.626 1.00 83.00 284 ALA A CA 1
ATOM 2252 C C . ALA A 1 284 ? 20.868 -8.049 -21.817 1.00 83.00 284 ALA A C 1
ATOM 2254 O O . ALA A 1 284 ? 22.089 -8.116 -21.648 1.00 83.00 284 ALA A O 1
ATOM 2255 N N . MET A 1 285 ? 20.327 -7.782 -23.013 1.00 84.69 285 MET A N 1
ATOM 2256 C CA . MET A 1 285 ? 21.124 -7.475 -24.204 1.00 84.69 285 MET A CA 1
ATOM 2257 C C . MET A 1 285 ? 21.911 -6.173 -24.000 1.00 84.69 285 MET A C 1
ATOM 2259 O O . MET A 1 285 ? 23.125 -6.148 -24.201 1.00 84.69 285 MET A O 1
ATOM 2263 N N . ALA A 1 286 ? 21.254 -5.120 -23.501 1.00 84.31 286 ALA A N 1
ATOM 2264 C CA . ALA A 1 286 ? 21.910 -3.848 -23.195 1.00 84.31 286 ALA A CA 1
ATOM 2265 C C . ALA A 1 286 ? 23.019 -3.996 -22.131 1.00 84.31 286 ALA A C 1
ATOM 2267 O O . ALA A 1 286 ? 24.109 -3.439 -22.283 1.00 84.31 286 ALA A O 1
ATOM 2268 N N . GLY A 1 287 ? 22.787 -4.797 -21.083 1.00 84.25 287 GLY A N 1
ATOM 2269 C CA . GLY A 1 287 ? 23.799 -5.115 -20.070 1.00 84.25 287 GLY A CA 1
ATOM 2270 C C . GLY A 1 287 ? 25.009 -5.867 -20.637 1.00 84.25 287 GLY A C 1
ATOM 2271 O O . GLY A 1 287 ? 26.155 -5.533 -20.327 1.00 84.25 287 GLY A O 1
ATOM 2272 N N . ALA A 1 288 ? 24.779 -6.842 -21.521 1.00 84.06 288 ALA A N 1
ATOM 2273 C CA . ALA A 1 288 ? 25.856 -7.586 -22.172 1.00 84.06 288 ALA A CA 1
ATOM 2274 C C . ALA A 1 288 ? 26.704 -6.697 -23.096 1.00 84.06 288 ALA A C 1
ATOM 2276 O O . ALA A 1 288 ? 27.933 -6.784 -23.065 1.00 84.06 288 ALA A O 1
ATOM 2277 N N . ILE A 1 289 ? 26.074 -5.808 -23.871 1.00 85.62 289 ILE A N 1
ATOM 2278 C CA . ILE A 1 289 ? 26.777 -4.849 -24.738 1.00 85.62 289 ILE A CA 1
ATOM 2279 C C . ILE A 1 289 ? 27.571 -3.844 -23.883 1.00 85.62 289 ILE A C 1
ATOM 2281 O O . ILE A 1 289 ? 28.735 -3.572 -24.179 1.00 85.62 289 ILE A O 1
ATOM 2285 N N . HIS A 1 290 ? 27.011 -3.359 -22.768 1.00 84.75 290 HIS A N 1
ATOM 2286 C CA . HIS A 1 290 ? 27.714 -2.462 -21.841 1.00 84.75 290 HIS A CA 1
ATOM 2287 C C . HIS A 1 290 ? 28.996 -3.084 -21.261 1.00 84.75 290 HIS A C 1
ATOM 2289 O O . HIS A 1 290 ? 30.011 -2.398 -21.131 1.00 84.75 290 HIS A O 1
ATOM 2295 N N . LEU A 1 291 ? 28.998 -4.385 -20.950 1.00 82.75 291 LEU A N 1
ATOM 2296 C CA . LEU A 1 291 ? 30.200 -5.068 -20.458 1.00 82.75 291 LEU A CA 1
ATOM 2297 C C . LEU A 1 291 ? 31.361 -4.986 -21.465 1.00 82.75 291 LEU A C 1
ATOM 2299 O O . LEU A 1 291 ? 32.517 -4.845 -21.066 1.00 82.75 291 LEU A O 1
ATOM 2303 N N . HIS A 1 292 ? 31.049 -5.017 -22.763 1.00 81.38 292 HIS A N 1
ATOM 2304 C CA . HIS A 1 292 ? 32.023 -4.882 -23.847 1.00 81.38 292 HIS A CA 1
ATOM 2305 C C . HIS A 1 292 ? 32.496 -3.448 -24.092 1.00 81.38 292 HIS A C 1
ATOM 2307 O O . HIS A 1 292 ? 33.549 -3.259 -24.697 1.00 81.38 292 HIS A O 1
ATOM 2313 N N . ALA A 1 293 ? 31.775 -2.443 -23.593 1.00 78.56 293 ALA A N 1
ATOM 2314 C CA . ALA A 1 293 ? 32.178 -1.044 -23.710 1.00 78.56 293 ALA A CA 1
ATOM 2315 C C . ALA A 1 293 ? 33.352 -0.676 -22.784 1.00 78.56 293 ALA A C 1
ATOM 2317 O O . ALA A 1 293 ? 33.990 0.354 -22.984 1.00 78.56 293 ALA A O 1
ATOM 2318 N N . ARG A 1 294 ? 33.690 -1.525 -21.800 1.00 75.62 294 ARG A N 1
ATOM 2319 C CA . ARG A 1 294 ? 34.812 -1.333 -20.858 1.00 75.62 294 ARG A CA 1
ATOM 2320 C C . ARG A 1 294 ? 36.174 -1.700 -21.471 1.00 75.62 294 ARG A C 1
ATOM 2322 O O . ARG A 1 294 ? 36.979 -2.383 -20.841 1.00 75.62 294 ARG A O 1
ATOM 2329 N N . HIS A 1 295 ? 36.418 -1.288 -22.712 1.00 76.56 295 HIS A N 1
ATOM 2330 C CA . HIS A 1 295 ? 37.678 -1.509 -23.423 1.00 76.56 295 HIS A CA 1
ATOM 2331 C C . HIS A 1 295 ? 38.554 -0.246 -23.379 1.00 76.56 295 HIS A C 1
ATOM 2333 O O . HIS A 1 295 ? 38.039 0.867 -23.370 1.00 76.56 295 HIS A O 1
ATOM 2339 N N . GLY A 1 296 ? 39.881 -0.402 -23.371 1.00 77.38 296 GLY A N 1
ATOM 2340 C CA . GLY A 1 296 ? 40.833 0.721 -23.302 1.00 77.38 296 GLY A CA 1
ATOM 2341 C C . GLY A 1 296 ? 41.179 1.376 -24.648 1.00 77.38 296 GLY A C 1
ATOM 2342 O O . GLY A 1 296 ? 42.002 2.284 -24.681 1.00 77.38 296 GLY A O 1
ATOM 2343 N N . ASP A 1 297 ? 40.590 0.908 -25.751 1.00 84.81 297 ASP A N 1
ATOM 2344 C CA . ASP A 1 297 ? 40.859 1.430 -27.099 1.00 84.81 297 ASP A CA 1
ATOM 2345 C C . ASP A 1 297 ? 39.852 2.548 -27.430 1.00 84.81 297 ASP A C 1
ATOM 2347 O O . ASP A 1 297 ? 38.645 2.284 -27.383 1.00 84.81 297 ASP A O 1
ATOM 2351 N N . PRO A 1 298 ? 40.303 3.777 -27.760 1.00 84.88 298 PRO A N 1
ATOM 2352 C CA . PRO A 1 298 ? 39.415 4.895 -28.069 1.00 84.88 298 PRO A CA 1
ATOM 2353 C C . PRO A 1 298 ? 38.489 4.633 -29.264 1.00 84.88 298 PRO A C 1
ATOM 2355 O O . PRO A 1 298 ? 37.334 5.051 -29.209 1.00 84.88 298 PRO A O 1
ATOM 2358 N N . LEU A 1 299 ? 38.944 3.907 -30.295 1.00 82.56 299 LEU A N 1
ATOM 2359 C CA . LEU A 1 299 ? 38.122 3.609 -31.478 1.00 82.56 299 LEU A CA 1
ATOM 2360 C C . LEU A 1 299 ? 36.964 2.672 -31.125 1.00 82.56 299 LEU A C 1
ATOM 2362 O O . LEU A 1 299 ? 35.818 2.898 -31.512 1.00 82.56 299 LEU A O 1
ATOM 2366 N N . VAL A 1 300 ? 37.261 1.633 -30.342 1.00 84.75 300 VAL A N 1
ATOM 2367 C CA . VAL A 1 300 ? 36.254 0.695 -29.829 1.00 84.75 300 VAL A CA 1
ATOM 2368 C C . VAL A 1 300 ? 35.287 1.412 -28.893 1.00 84.75 300 VAL A C 1
ATOM 2370 O O . VAL A 1 300 ? 34.087 1.170 -28.949 1.00 84.75 300 VAL A O 1
ATOM 2373 N N . HIS A 1 301 ? 35.787 2.308 -28.046 1.00 84.56 301 HIS A N 1
ATOM 2374 C CA . HIS A 1 301 ? 34.960 3.037 -27.094 1.00 84.56 301 HIS A CA 1
ATOM 2375 C C . HIS A 1 301 ? 33.997 4.023 -27.772 1.00 84.56 301 HIS A C 1
ATOM 2377 O O . HIS A 1 301 ? 32.837 4.110 -27.373 1.00 84.56 301 HIS A O 1
ATOM 2383 N N . GLU A 1 302 ? 34.440 4.742 -28.808 1.00 84.19 302 GLU A N 1
ATOM 2384 C CA . GLU A 1 302 ? 33.580 5.642 -29.586 1.00 84.19 302 GLU A CA 1
ATOM 2385 C C . GLU A 1 302 ? 32.484 4.875 -30.332 1.00 84.19 302 GLU A C 1
ATOM 2387 O O . GLU A 1 302 ? 31.305 5.209 -30.198 1.00 84.19 302 GLU A O 1
ATOM 2392 N N . PHE A 1 303 ? 32.857 3.786 -31.011 1.00 84.69 303 PHE A N 1
ATOM 2393 C CA . PHE A 1 303 ? 31.913 2.887 -31.673 1.00 84.69 303 PHE A CA 1
ATOM 2394 C C . PHE A 1 303 ? 30.891 2.300 -30.686 1.00 84.69 303 PHE A C 1
ATOM 2396 O O . PHE A 1 303 ? 29.684 2.395 -30.897 1.00 84.69 303 PHE A O 1
ATOM 2403 N N . MET A 1 304 ? 31.352 1.747 -29.558 1.00 86.38 304 MET A N 1
ATOM 2404 C CA . MET A 1 304 ? 30.468 1.169 -28.540 1.00 86.38 304 MET A CA 1
ATOM 2405 C C . MET A 1 304 ? 29.554 2.214 -27.901 1.00 86.38 304 MET A C 1
ATOM 2407 O O . MET A 1 304 ? 28.423 1.887 -27.549 1.00 86.38 304 MET A O 1
ATOM 2411 N N . ARG A 1 305 ? 30.015 3.462 -27.749 1.00 84.94 305 ARG A N 1
ATOM 2412 C CA . ARG A 1 305 ? 29.185 4.561 -27.247 1.00 84.94 305 ARG A CA 1
ATOM 2413 C C . ARG A 1 305 ? 28.059 4.886 -28.222 1.00 84.94 305 ARG A C 1
ATOM 2415 O O . ARG A 1 305 ? 26.918 4.965 -27.777 1.00 84.94 305 ARG A O 1
ATOM 2422 N N . SER A 1 306 ? 28.363 5.046 -29.510 1.00 85.19 306 SER A N 1
ATOM 2423 C CA . SER A 1 306 ? 27.345 5.305 -30.537 1.00 85.19 306 SER A CA 1
ATOM 2424 C C . SER A 1 306 ? 26.331 4.156 -30.604 1.00 85.19 306 SER A C 1
ATOM 2426 O O . SER A 1 306 ? 25.127 4.380 -30.484 1.00 85.19 306 SER A O 1
ATOM 2428 N N . LEU A 1 307 ? 26.815 2.911 -30.635 1.00 87.00 307 LEU A N 1
ATOM 2429 C CA . LEU A 1 307 ? 25.973 1.716 -30.613 1.00 87.00 307 LEU A CA 1
ATOM 2430 C C . LEU A 1 307 ? 25.048 1.684 -29.381 1.00 87.00 307 LEU A C 1
ATOM 2432 O O . LEU A 1 307 ? 23.844 1.477 -29.513 1.00 87.00 307 LEU A O 1
ATOM 2436 N N . LEU A 1 308 ? 25.582 1.913 -28.176 1.00 86.50 308 LEU A N 1
ATOM 2437 C CA . LEU A 1 308 ? 24.796 1.887 -26.938 1.00 86.50 308 LEU A CA 1
ATOM 2438 C C . LEU A 1 308 ? 23.804 3.051 -26.823 1.00 86.50 308 LEU A C 1
ATOM 2440 O O . LEU A 1 308 ? 22.754 2.868 -26.210 1.00 86.50 308 LEU A O 1
ATOM 2444 N N . GLN A 1 309 ? 24.081 4.213 -27.420 1.00 86.88 309 GLN A N 1
ATOM 2445 C CA . GLN A 1 309 ? 23.111 5.313 -27.500 1.00 86.88 309 GLN A CA 1
ATOM 2446 C C . GLN A 1 309 ? 21.871 4.911 -28.302 1.00 86.88 309 GLN A C 1
ATOM 2448 O O . GLN A 1 309 ? 20.753 5.160 -27.852 1.00 86.88 309 GLN A O 1
ATOM 2453 N N . HIS A 1 310 ? 22.053 4.220 -29.428 1.00 84.31 310 HIS A N 1
ATOM 2454 C CA . HIS A 1 310 ? 20.939 3.722 -30.233 1.00 84.31 310 HIS A CA 1
ATOM 2455 C C . HIS A 1 310 ? 20.218 2.539 -29.570 1.00 84.31 310 HIS A C 1
ATOM 2457 O O . HIS A 1 310 ? 18.993 2.551 -29.471 1.00 84.31 310 HIS A O 1
ATOM 2463 N N . VAL A 1 311 ? 20.954 1.552 -29.044 1.00 86.19 311 VAL A N 1
ATOM 2464 C CA . VAL A 1 311 ? 20.376 0.347 -28.415 1.00 86.19 311 VAL A CA 1
ATOM 2465 C C . VAL A 1 311 ? 19.594 0.671 -27.144 1.00 86.19 311 VAL A C 1
ATOM 2467 O O . VAL A 1 311 ? 18.533 0.098 -26.910 1.00 86.19 311 VAL A O 1
ATOM 2470 N N . CYS A 1 312 ? 20.101 1.578 -26.306 1.00 85.38 312 CYS A N 1
ATOM 2471 C CA . CYS A 1 312 ? 19.443 1.921 -25.048 1.00 85.38 312 CYS A CA 1
ATOM 2472 C C . CYS A 1 312 ? 18.330 2.966 -25.219 1.00 85.38 312 CYS A C 1
ATOM 2474 O O . CYS A 1 312 ? 17.578 3.174 -24.272 1.00 85.38 312 CYS A O 1
ATOM 2476 N N . SER A 1 313 ? 18.194 3.613 -26.383 1.00 85.88 313 SER A N 1
ATOM 2477 C CA . SER A 1 313 ? 17.175 4.651 -26.604 1.00 85.88 313 SER A CA 1
ATOM 2478 C C . SER A 1 313 ? 15.740 4.169 -26.306 1.00 85.88 313 SER A C 1
ATOM 2480 O O . SER A 1 313 ? 15.065 4.853 -25.534 1.00 85.88 313 SER A O 1
ATOM 2482 N N . PRO A 1 314 ? 15.280 2.989 -26.780 1.00 86.56 314 PRO A N 1
ATOM 2483 C CA . PRO A 1 314 ? 13.966 2.457 -26.408 1.00 86.56 314 PRO A CA 1
ATOM 2484 C C . PRO A 1 314 ? 13.828 2.196 -24.903 1.00 86.56 314 PRO A C 1
ATOM 2486 O O . PRO A 1 314 ? 12.794 2.490 -24.314 1.00 86.56 314 PRO A O 1
ATOM 2489 N N . LEU A 1 315 ? 14.888 1.696 -24.256 1.00 84.88 315 LEU A N 1
ATOM 2490 C CA . LEU A 1 315 ? 14.889 1.430 -22.816 1.00 84.88 315 LEU A CA 1
ATOM 2491 C C . LEU A 1 315 ? 14.740 2.722 -22.001 1.00 84.88 315 LEU A C 1
ATOM 2493 O O . LEU A 1 315 ? 13.934 2.769 -21.075 1.00 84.88 315 LEU A O 1
ATOM 2497 N N . PHE A 1 316 ? 15.487 3.774 -22.341 1.00 84.38 316 PHE A N 1
ATOM 2498 C CA . PHE A 1 316 ? 15.370 5.068 -21.664 1.00 84.38 316 PHE A CA 1
ATOM 2499 C C . PHE A 1 316 ? 14.023 5.743 -21.937 1.00 84.38 316 PHE A C 1
ATOM 2501 O O . PHE A 1 316 ? 13.495 6.397 -21.042 1.00 84.38 316 PHE A O 1
ATOM 2508 N N . GLU A 1 317 ? 13.432 5.547 -23.116 1.00 83.62 317 GLU A N 1
ATOM 2509 C CA . GLU A 1 317 ? 12.085 6.040 -23.414 1.00 83.62 317 GLU A CA 1
ATOM 2510 C C . GLU A 1 317 ? 11.019 5.323 -22.567 1.00 83.62 317 GLU A C 1
ATOM 2512 O O . GLU A 1 317 ? 10.147 5.986 -22.007 1.00 83.62 317 GLU A O 1
ATOM 2517 N N . MET A 1 318 ? 11.143 4.003 -22.372 1.00 85.75 318 MET A N 1
ATOM 2518 C CA . MET A 1 318 ? 10.287 3.248 -21.444 1.00 85.75 318 MET A CA 1
ATOM 2519 C C . MET A 1 318 ? 10.454 3.728 -19.993 1.00 85.75 318 MET A C 1
ATOM 2521 O O . MET A 1 318 ? 9.464 3.938 -19.296 1.00 85.75 318 MET A O 1
ATOM 2525 N N . VAL A 1 319 ? 11.691 3.977 -19.536 1.00 86.31 319 VAL A N 1
ATOM 2526 C CA . VAL A 1 319 ? 11.938 4.561 -18.201 1.00 86.31 319 VAL A CA 1
ATOM 2527 C C . VAL A 1 319 ? 11.316 5.953 -18.089 1.00 86.31 319 VAL A C 1
ATOM 2529 O O . VAL A 1 319 ? 10.707 6.265 -17.068 1.00 86.31 319 VAL A O 1
ATOM 2532 N N . ARG A 1 320 ? 11.446 6.788 -19.125 1.00 83.94 320 ARG A N 1
ATOM 2533 C CA . ARG A 1 320 ? 10.884 8.143 -19.158 1.00 83.94 320 ARG A CA 1
ATOM 2534 C C . ARG A 1 320 ? 9.361 8.108 -19.049 1.00 83.94 320 ARG A C 1
ATOM 2536 O O . ARG A 1 320 ? 8.820 8.806 -18.196 1.00 83.94 320 ARG A O 1
ATOM 2543 N N . SER A 1 321 ? 8.684 7.307 -19.873 1.00 85.44 321 SER A N 1
ATOM 2544 C CA . SER A 1 321 ? 7.222 7.178 -19.818 1.00 85.44 321 SER A CA 1
ATOM 2545 C C . SER A 1 321 ? 6.773 6.640 -18.456 1.00 85.44 321 SER A C 1
ATOM 2547 O O . SER A 1 321 ? 5.883 7.205 -17.828 1.00 85.44 321 SER A O 1
ATOM 2549 N N . TRP A 1 322 ? 7.484 5.669 -17.881 1.00 88.94 322 TRP A N 1
ATOM 2550 C CA . TRP A 1 322 ? 7.156 5.170 -16.545 1.00 88.94 322 TRP A CA 1
ATOM 2551 C C . TRP A 1 322 ? 7.353 6.210 -15.422 1.00 88.94 322 TRP A C 1
ATOM 2553 O O . TRP A 1 322 ? 6.522 6.313 -14.524 1.00 88.94 322 TRP A O 1
ATOM 2563 N N . VAL A 1 323 ? 8.432 6.999 -15.458 1.00 85.94 323 VAL A N 1
ATOM 2564 C CA . VAL A 1 323 ? 8.782 7.975 -14.401 1.00 85.94 323 VAL A CA 1
ATOM 2565 C C . VAL A 1 323 ? 8.049 9.310 -14.546 1.00 85.94 323 VAL A C 1
ATOM 2567 O O . VAL A 1 323 ? 7.924 10.027 -13.559 1.00 85.94 323 VAL A O 1
ATOM 2570 N N . LEU A 1 324 ? 7.584 9.673 -15.743 1.00 81.38 324 LEU A N 1
ATOM 2571 C CA . LEU A 1 324 ? 6.880 10.940 -15.975 1.00 81.38 324 LEU A CA 1
ATOM 2572 C C . LEU A 1 324 ? 5.379 10.758 -16.209 1.00 81.38 324 LEU A C 1
ATOM 2574 O O . LEU A 1 324 ? 4.610 11.619 -15.799 1.00 81.38 324 LEU A O 1
ATOM 2578 N N . GLU A 1 325 ? 4.962 9.670 -16.860 1.00 80.81 325 GLU A N 1
ATOM 2579 C CA . GLU A 1 325 ? 3.571 9.416 -17.275 1.00 80.81 325 GLU A CA 1
ATOM 2580 C C . GLU A 1 325 ? 2.920 8.257 -16.494 1.00 80.81 325 GLU A C 1
ATOM 2582 O O . GLU A 1 325 ? 1.692 8.148 -16.448 1.00 80.81 325 GLU A O 1
ATOM 2587 N N . GLY A 1 326 ? 3.723 7.405 -15.843 1.00 81.12 326 GLY A N 1
ATOM 2588 C CA . GLY A 1 326 ? 3.239 6.243 -15.094 1.00 81.12 326 GLY A CA 1
ATOM 2589 C C . GLY A 1 326 ? 2.673 5.129 -15.981 1.00 81.12 326 GLY A C 1
ATOM 2590 O O . GLY A 1 326 ? 1.947 4.271 -15.482 1.00 81.12 326 GLY A O 1
ATOM 2591 N N . GLU A 1 327 ? 2.970 5.136 -17.284 1.00 81.88 327 GLU A N 1
ATOM 2592 C CA . GLU A 1 327 ? 2.539 4.105 -18.234 1.00 81.88 327 GLU A CA 1
ATOM 2593 C C . GLU A 1 327 ? 3.636 3.067 -18.467 1.00 81.88 327 GLU A C 1
ATOM 2595 O O . GLU A 1 327 ? 4.815 3.393 -18.598 1.00 81.88 327 GLU A O 1
ATOM 2600 N N . LEU A 1 328 ? 3.236 1.793 -18.525 1.00 81.62 328 LEU A N 1
ATOM 2601 C CA . LEU A 1 328 ? 4.083 0.717 -19.035 1.00 81.62 328 LEU A CA 1
ATOM 2602 C C . LEU A 1 328 ? 3.672 0.404 -20.470 1.00 81.62 328 LEU A C 1
ATOM 2604 O O . LEU A 1 328 ? 2.827 -0.458 -20.708 1.00 81.62 328 LEU A O 1
ATOM 2608 N N . GLU A 1 329 ? 4.286 1.089 -21.428 1.00 71.19 329 GLU A N 1
ATOM 2609 C CA . GLU A 1 329 ? 4.198 0.736 -22.847 1.00 71.19 329 GLU A CA 1
ATOM 2610 C C . GLU A 1 329 ? 5.206 -0.381 -23.186 1.00 71.19 329 GLU A C 1
ATOM 2612 O O . GLU A 1 329 ? 6.150 -0.176 -23.945 1.00 71.19 329 GLU A O 1
ATOM 2617 N N . ASP A 1 330 ? 5.037 -1.572 -22.601 1.00 77.19 330 ASP A N 1
ATOM 2618 C CA . ASP A 1 330 ? 5.914 -2.725 -22.859 1.00 77.19 330 ASP A CA 1
ATOM 2619 C C . ASP A 1 330 ? 5.160 -3.867 -23.554 1.00 77.19 330 ASP A C 1
ATOM 2621 O O . ASP A 1 330 ? 4.604 -4.766 -22.923 1.00 77.19 330 ASP A O 1
ATOM 2625 N N . ILE A 1 331 ? 5.139 -3.816 -24.888 1.00 74.19 331 ILE A N 1
ATOM 2626 C CA . ILE A 1 331 ? 4.473 -4.815 -25.740 1.00 74.19 331 ILE A CA 1
ATOM 2627 C C . ILE A 1 331 ? 5.237 -6.153 -25.731 1.00 74.19 331 ILE A C 1
ATOM 2629 O O . ILE A 1 331 ? 4.632 -7.206 -25.927 1.00 74.19 331 ILE A O 1
ATOM 2633 N N . PHE A 1 332 ? 6.554 -6.128 -25.496 1.00 72.56 332 PHE A N 1
ATOM 2634 C CA . PHE A 1 332 ? 7.449 -7.278 -25.695 1.00 72.56 332 PHE A CA 1
ATOM 2635 C C . PHE A 1 332 ? 8.051 -7.839 -24.397 1.00 72.56 332 PHE A C 1
ATOM 2637 O O . PHE A 1 332 ? 8.885 -8.745 -24.457 1.00 72.56 332 PHE A O 1
ATOM 2644 N N . ALA A 1 333 ? 7.627 -7.337 -23.233 1.00 76.75 333 ALA A N 1
ATOM 2645 C CA . ALA A 1 333 ? 8.148 -7.714 -21.917 1.00 76.75 333 ALA A CA 1
ATOM 2646 C C . ALA A 1 333 ? 9.684 -7.572 -21.816 1.00 76.75 333 ALA A C 1
ATOM 2648 O O . ALA A 1 333 ? 10.379 -8.438 -21.275 1.00 76.75 333 ALA A O 1
ATOM 2649 N N . GLU A 1 334 ? 10.226 -6.496 -22.387 1.00 79.94 334 GLU A N 1
ATOM 2650 C CA . GLU A 1 334 ? 11.663 -6.202 -22.408 1.00 79.94 334 GLU A CA 1
ATOM 2651 C C . GLU A 1 334 ? 12.120 -5.316 -21.249 1.00 79.94 334 GLU A C 1
ATOM 2653 O O . GLU A 1 334 ? 13.326 -5.221 -20.973 1.00 79.94 334 GLU A O 1
ATOM 2658 N N . PHE A 1 335 ? 11.174 -4.649 -20.590 1.00 83.81 335 PHE A N 1
ATOM 2659 C CA . PHE A 1 335 ? 11.442 -3.754 -19.485 1.00 83.81 335 PHE A CA 1
ATOM 2660 C C . PHE A 1 335 ? 11.649 -4.527 -18.178 1.00 83.81 335 PHE A C 1
ATOM 2662 O O . PHE A 1 335 ? 11.113 -5.611 -17.950 1.00 83.81 335 PHE A O 1
ATOM 2669 N N . PHE A 1 336 ? 12.450 -3.964 -17.269 1.00 86.31 336 PHE A N 1
ATOM 2670 C CA . PHE A 1 336 ? 12.726 -4.606 -15.982 1.00 86.31 336 PHE A CA 1
ATOM 2671 C C . PHE A 1 336 ? 11.581 -4.443 -14.967 1.00 86.31 336 PHE A C 1
ATOM 2673 O O . PHE A 1 336 ? 11.628 -5.076 -13.911 1.00 86.31 336 PHE A O 1
ATOM 2680 N N . VAL A 1 337 ? 10.564 -3.619 -15.249 1.00 86.69 337 VAL A N 1
ATOM 2681 C CA . VAL A 1 337 ? 9.323 -3.547 -14.462 1.00 86.69 337 VAL A CA 1
ATOM 2682 C C . VAL A 1 337 ? 8.239 -4.338 -15.178 1.00 86.69 337 VAL A C 1
ATOM 2684 O O . VAL A 1 337 ? 7.870 -4.014 -16.300 1.00 86.69 337 VAL A O 1
ATOM 2687 N N . VAL A 1 338 ? 7.695 -5.345 -14.499 1.00 85.50 338 VAL A N 1
ATOM 2688 C CA . VAL A 1 338 ? 6.608 -6.178 -15.020 1.00 85.50 338 VAL A CA 1
ATOM 2689 C C . VAL A 1 338 ? 5.312 -5.812 -14.311 1.00 85.50 338 VAL A C 1
ATOM 2691 O O . VAL A 1 338 ? 5.239 -5.883 -13.079 1.00 85.50 338 VAL A O 1
ATOM 2694 N N . GLY A 1 339 ? 4.298 -5.447 -15.096 1.00 80.75 339 GLY A N 1
ATOM 2695 C CA . GLY A 1 339 ? 2.929 -5.250 -14.629 1.00 80.75 339 GLY A CA 1
ATOM 2696 C C . GLY A 1 339 ? 2.169 -6.574 -14.531 1.00 80.75 339 GLY A C 1
ATOM 2697 O O . GLY A 1 339 ? 2.219 -7.396 -15.445 1.00 80.75 339 GLY A O 1
ATOM 2698 N N . GLN A 1 340 ? 1.456 -6.788 -13.427 1.00 79.62 340 GLN A N 1
ATOM 2699 C CA . GLN A 1 340 ? 0.512 -7.890 -13.250 1.00 79.62 340 GLN A CA 1
ATOM 2700 C C . GLN A 1 340 ? -0.920 -7.338 -13.264 1.00 79.62 340 GLN A C 1
ATOM 2702 O O . GLN A 1 340 ? -1.178 -6.318 -12.620 1.00 79.62 340 GLN A O 1
ATOM 2707 N N . PRO A 1 341 ? -1.867 -7.987 -13.967 1.00 73.44 341 PRO A N 1
ATOM 2708 C CA . PRO A 1 341 ? -3.261 -7.569 -13.948 1.00 73.44 341 PRO A CA 1
ATOM 2709 C C . PRO A 1 341 ? -3.865 -7.916 -12.584 1.00 73.44 341 PRO A C 1
ATOM 2711 O O . PRO A 1 341 ? -4.207 -9.065 -12.309 1.00 73.44 341 PRO A O 1
ATOM 2714 N N . VAL A 1 342 ? -3.968 -6.915 -11.715 1.00 75.06 342 VAL A N 1
ATOM 2715 C CA . VAL A 1 342 ? -4.501 -7.042 -10.356 1.00 75.06 342 VAL A CA 1
ATOM 2716 C C . VAL A 1 342 ? -5.671 -6.068 -10.185 1.00 75.06 342 VAL A C 1
ATOM 2718 O O . VAL A 1 342 ? -5.750 -5.050 -10.873 1.00 75.06 342 VAL A O 1
ATOM 2721 N N . LYS A 1 343 ? -6.605 -6.381 -9.278 1.00 70.62 343 LYS A N 1
ATOM 2722 C CA . LYS A 1 343 ? -7.667 -5.449 -8.868 1.00 70.62 343 LYS A CA 1
ATOM 2723 C C . LYS A 1 343 ? -7.074 -4.128 -8.363 1.00 70.62 343 LYS A C 1
ATOM 2725 O O . LYS A 1 343 ? -6.006 -4.137 -7.752 1.00 70.62 343 LYS A O 1
ATOM 2730 N N . ALA A 1 344 ? -7.820 -3.032 -8.532 1.00 65.31 344 ALA A N 1
ATOM 2731 C CA . ALA A 1 344 ? -7.421 -1.674 -8.144 1.00 65.31 344 ALA A CA 1
ATOM 2732 C C . ALA A 1 344 ? -6.855 -1.574 -6.710 1.00 65.31 344 ALA A C 1
ATOM 2734 O O . ALA A 1 344 ? -5.852 -0.909 -6.469 1.00 65.31 344 ALA A O 1
ATOM 2735 N N . GLU A 1 345 ? -7.456 -2.315 -5.781 1.00 66.75 345 GLU A N 1
ATOM 2736 C CA . GLU A 1 345 ? -7.145 -2.343 -4.345 1.00 66.75 345 GLU A CA 1
ATOM 2737 C C . GLU A 1 345 ? -5.757 -2.934 -4.046 1.00 66.75 345 GLU A C 1
ATOM 2739 O O . GLU A 1 345 ? -5.058 -2.504 -3.132 1.00 66.75 345 GLU A O 1
ATOM 2744 N N . SER A 1 346 ? -5.323 -3.907 -4.852 1.00 73.62 346 SER A N 1
ATOM 2745 C CA . SER A 1 346 ? -4.040 -4.603 -4.687 1.00 73.62 346 SER A CA 1
ATOM 2746 C C . SER A 1 346 ? -2.971 -4.141 -5.688 1.00 73.62 346 SER A C 1
ATOM 2748 O O . SER A 1 346 ? -1.848 -4.652 -5.663 1.00 73.62 346 SER A O 1
ATOM 2750 N N . LEU A 1 347 ? -3.270 -3.133 -6.524 1.00 77.06 347 LEU A N 1
ATOM 2751 C CA . LEU A 1 347 ? -2.324 -2.564 -7.497 1.00 77.06 347 LEU A CA 1
ATOM 2752 C C . LEU A 1 347 ? -1.021 -2.098 -6.838 1.00 77.06 347 LEU A C 1
ATOM 2754 O O . LEU A 1 347 ? 0.059 -2.333 -7.377 1.00 77.06 347 LEU A O 1
ATOM 2758 N N . TRP A 1 348 ? -1.103 -1.479 -5.656 1.00 79.56 348 TRP A N 1
ATOM 2759 C CA . TRP A 1 348 ? 0.073 -0.943 -4.965 1.00 79.56 348 TRP A CA 1
ATOM 2760 C C . TRP A 1 348 ? 1.059 -2.045 -4.527 1.00 79.56 348 TRP A C 1
ATOM 2762 O O . TRP A 1 348 ? 2.275 -1.950 -4.751 1.00 79.56 348 TRP A O 1
ATOM 2772 N N . ARG A 1 349 ? 0.529 -3.129 -3.939 1.00 76.00 349 ARG A N 1
ATOM 2773 C CA . ARG A 1 349 ? 1.316 -4.235 -3.364 1.00 76.00 349 ARG A CA 1
ATOM 2774 C C . ARG A 1 349 ? 1.771 -5.237 -4.424 1.00 76.00 349 ARG A C 1
ATOM 2776 O O . ARG A 1 349 ? 2.950 -5.586 -4.466 1.00 76.00 349 ARG A O 1
ATOM 2783 N N . GLU A 1 350 ? 0.861 -5.677 -5.289 1.00 75.81 350 GLU A N 1
ATOM 2784 C CA . GLU A 1 350 ? 1.094 -6.814 -6.189 1.00 75.81 350 GLU A CA 1
ATOM 2785 C C . GLU A 1 350 ? 1.189 -6.429 -7.668 1.00 75.81 350 GLU A C 1
ATOM 2787 O O . GLU A 1 350 ? 1.709 -7.215 -8.457 1.00 75.81 350 GLU A O 1
ATOM 2792 N N . GLY A 1 351 ? 0.757 -5.219 -8.039 1.00 76.56 351 GLY A N 1
ATOM 2793 C CA . GLY A 1 351 ? 0.628 -4.810 -9.439 1.00 76.56 351 GLY A CA 1
ATOM 2794 C C . GLY A 1 351 ? 1.946 -4.696 -10.203 1.00 76.56 351 GLY A C 1
ATOM 2795 O O . GLY A 1 351 ? 1.950 -4.907 -11.410 1.00 76.56 351 GLY A O 1
ATOM 2796 N N . TYR A 1 352 ? 3.071 -4.415 -9.533 1.00 85.81 352 TYR A N 1
ATOM 2797 C CA . TYR A 1 352 ? 4.363 -4.246 -10.213 1.00 85.81 352 TYR A CA 1
ATOM 2798 C C . TYR A 1 352 ? 5.518 -4.907 -9.472 1.00 85.81 352 TYR A C 1
ATOM 2800 O O . TYR A 1 352 ? 5.696 -4.711 -8.263 1.00 85.81 352 TYR A O 1
ATOM 2808 N N . ARG A 1 353 ? 6.341 -5.646 -10.224 1.00 85.44 353 ARG A N 1
ATOM 2809 C CA . ARG A 1 353 ? 7.529 -6.352 -9.724 1.00 85.44 353 ARG A CA 1
ATOM 2810 C C . ARG A 1 353 ? 8.748 -6.060 -10.590 1.00 85.44 353 ARG A C 1
ATOM 2812 O O . ARG A 1 353 ? 8.626 -5.800 -11.783 1.00 85.44 353 ARG A O 1
ATOM 2819 N N . LEU A 1 354 ? 9.929 -6.143 -9.979 1.00 87.56 354 LEU A N 1
ATOM 2820 C CA . LEU A 1 354 ? 11.203 -6.050 -10.689 1.00 87.56 354 LEU A CA 1
ATOM 2821 C C . LEU A 1 354 ? 11.615 -7.420 -11.223 1.00 87.56 354 LEU A C 1
ATOM 2823 O O . LEU A 1 354 ? 11.660 -8.398 -10.473 1.00 87.56 354 LEU A O 1
ATOM 2827 N N . HIS A 1 355 ? 11.972 -7.475 -12.499 1.00 84.50 355 HIS A N 1
ATOM 2828 C CA . HIS A 1 355 ? 12.521 -8.656 -13.139 1.00 84.50 355 HIS A CA 1
ATOM 2829 C C . HIS A 1 355 ? 14.053 -8.571 -13.183 1.00 84.50 355 HIS A C 1
ATOM 2831 O O . HIS A 1 355 ? 14.640 -7.914 -14.042 1.00 84.50 355 HIS A O 1
ATOM 2837 N N . ALA A 1 356 ? 14.712 -9.268 -12.251 1.00 81.19 356 ALA A N 1
ATOM 2838 C CA . ALA A 1 356 ? 16.168 -9.223 -12.086 1.00 81.19 356 ALA A CA 1
ATOM 2839 C C . ALA A 1 356 ? 16.954 -9.670 -13.336 1.00 81.19 356 ALA A C 1
ATOM 2841 O O . ALA A 1 356 ? 18.063 -9.195 -13.554 1.00 81.19 356 ALA A O 1
ATOM 2842 N N . GLY A 1 357 ? 16.384 -10.549 -14.170 1.00 80.12 357 GLY A N 1
ATOM 2843 C CA . GLY A 1 357 ? 17.034 -11.048 -15.388 1.00 80.12 357 GLY A CA 1
ATOM 2844 C C . GLY A 1 357 ? 17.141 -10.030 -16.529 1.00 80.12 357 GLY A C 1
ATOM 2845 O O . GLY A 1 357 ? 17.999 -10.184 -17.387 1.00 80.12 357 GLY A O 1
ATOM 2846 N N . MET A 1 358 ? 16.311 -8.983 -16.522 1.00 82.56 358 MET A N 1
ATOM 2847 C CA . MET A 1 358 ? 16.235 -7.946 -17.561 1.00 82.56 358 MET A CA 1
ATOM 2848 C C . MET A 1 358 ? 16.822 -6.619 -17.069 1.00 82.56 358 MET A C 1
ATOM 2850 O O . MET A 1 358 ? 16.784 -5.626 -17.787 1.00 82.56 358 MET A O 1
ATOM 2854 N N . LEU A 1 359 ? 17.361 -6.580 -15.846 1.00 85.31 359 LEU A N 1
ATOM 2855 C CA . LEU A 1 359 ? 18.007 -5.397 -15.294 1.00 85.31 359 LEU A CA 1
ATOM 2856 C C . LEU A 1 359 ? 19.365 -5.178 -15.991 1.00 85.31 359 LEU A C 1
ATOM 2858 O O . LEU A 1 359 ? 20.255 -6.026 -15.868 1.00 85.31 359 LEU A O 1
ATOM 2862 N N . PRO A 1 360 ? 19.573 -4.050 -16.694 1.00 84.19 360 PRO A N 1
ATOM 2863 C CA . PRO A 1 360 ? 20.866 -3.756 -17.294 1.00 84.19 360 PRO A CA 1
ATOM 2864 C C . PRO A 1 360 ? 21.930 -3.513 -16.221 1.00 84.19 360 PRO A C 1
ATOM 2866 O O . PRO A 1 360 ? 21.679 -2.845 -15.222 1.00 84.19 360 PRO A O 1
ATOM 2869 N N . SER A 1 361 ? 23.162 -3.963 -16.462 1.00 81.81 361 SER A N 1
ATOM 2870 C CA . SER A 1 361 ? 24.270 -3.851 -15.497 1.00 81.81 361 SER A CA 1
ATOM 2871 C C . SER A 1 361 ? 24.678 -2.415 -15.138 1.00 81.81 361 SER A C 1
ATOM 2873 O O . SER A 1 361 ? 25.412 -2.217 -14.174 1.00 81.81 361 SER A O 1
ATOM 2875 N N . PHE A 1 362 ? 24.279 -1.425 -15.942 1.00 82.81 362 PHE A N 1
ATOM 2876 C CA . PHE A 1 362 ? 24.562 -0.009 -15.690 1.00 82.81 362 PHE A CA 1
ATOM 2877 C C . PHE A 1 362 ? 23.505 0.670 -14.803 1.00 82.81 362 PHE A C 1
ATOM 2879 O O . PHE A 1 362 ? 23.760 1.760 -14.303 1.00 82.81 362 PHE A O 1
ATOM 2886 N N . ILE A 1 363 ? 22.344 0.040 -14.580 1.00 84.50 363 ILE A N 1
ATOM 2887 C CA . ILE A 1 363 ? 21.328 0.519 -13.637 1.00 84.50 363 ILE A CA 1
ATOM 2888 C C . ILE A 1 363 ? 21.540 -0.211 -12.316 1.00 84.50 363 ILE A C 1
ATOM 2890 O O . ILE A 1 363 ? 21.500 -1.438 -12.246 1.00 84.50 363 ILE A O 1
ATOM 2894 N N . SER A 1 364 ? 21.770 0.545 -11.248 1.00 86.56 364 SER A N 1
ATOM 2895 C CA . SER A 1 364 ? 21.926 -0.033 -9.919 1.00 86.56 364 SER A CA 1
ATOM 2896 C C . SER A 1 364 ? 20.578 -0.541 -9.384 1.00 86.56 364 SER A C 1
ATOM 2898 O O . SER A 1 364 ? 19.523 0.043 -9.638 1.00 86.56 364 SER A O 1
ATOM 2900 N N . GLN A 1 365 ? 20.605 -1.614 -8.589 1.00 87.56 365 GLN A N 1
ATOM 2901 C CA . GLN A 1 365 ? 19.417 -2.122 -7.893 1.00 87.56 365 GLN A CA 1
ATOM 2902 C C . GLN A 1 365 ? 18.641 -1.036 -7.109 1.00 87.56 365 GLN A C 1
ATOM 2904 O O . GLN A 1 365 ? 17.412 -1.016 -7.220 1.00 87.56 365 GLN A O 1
ATOM 2909 N N . PRO A 1 366 ? 19.282 -0.120 -6.345 1.00 88.94 366 PRO A N 1
ATOM 2910 C CA . PRO A 1 366 ? 18.548 0.940 -5.655 1.00 88.94 366 PRO A CA 1
ATOM 2911 C C . PRO A 1 366 ? 17.896 1.933 -6.624 1.00 88.94 366 PRO A C 1
ATOM 2913 O O . PRO A 1 366 ? 16.766 2.348 -6.380 1.00 88.94 366 PRO A O 1
ATOM 2916 N N . LEU A 1 367 ? 18.542 2.279 -7.743 1.00 88.44 367 LEU A N 1
ATOM 2917 C CA . LEU A 1 367 ? 17.936 3.150 -8.753 1.00 88.44 367 LEU A CA 1
ATOM 2918 C C . LEU A 1 367 ? 16.707 2.486 -9.389 1.00 88.44 367 LEU A C 1
ATOM 2920 O O . LEU A 1 367 ? 15.662 3.119 -9.504 1.00 88.44 367 LEU A O 1
ATOM 2924 N N . ALA A 1 368 ? 16.785 1.194 -9.715 1.00 88.75 368 ALA A N 1
ATOM 2925 C CA . ALA A 1 368 ? 15.649 0.447 -10.256 1.00 88.75 368 ALA A CA 1
ATOM 2926 C C . ALA A 1 368 ? 14.472 0.351 -9.270 1.00 88.75 368 ALA A C 1
ATOM 2928 O O . ALA A 1 368 ? 13.316 0.488 -9.673 1.00 88.75 368 ALA A O 1
ATOM 2929 N N . GLN A 1 369 ? 14.745 0.172 -7.973 1.00 89.31 369 GLN A N 1
ATOM 2930 C CA . GLN A 1 369 ? 13.709 0.219 -6.935 1.00 89.31 369 GLN A CA 1
ATOM 2931 C C . GLN A 1 369 ? 13.043 1.592 -6.845 1.00 89.31 369 GLN A C 1
ATOM 2933 O O . GLN A 1 369 ? 11.830 1.669 -6.665 1.00 89.31 369 GLN A O 1
ATOM 2938 N N . ARG A 1 370 ? 13.808 2.674 -7.002 1.00 88.06 370 ARG A N 1
ATOM 2939 C CA . ARG A 1 370 ? 13.257 4.033 -7.015 1.00 88.06 370 ARG A CA 1
ATOM 2940 C C . ARG A 1 370 ? 12.403 4.285 -8.250 1.00 88.06 370 ARG A C 1
ATOM 2942 O O . ARG A 1 370 ? 11.279 4.735 -8.093 1.00 88.06 370 ARG A O 1
ATOM 2949 N N . ILE A 1 371 ? 12.876 3.899 -9.437 1.00 89.88 371 ILE A N 1
ATOM 2950 C CA . ILE A 1 371 ? 12.103 3.974 -10.689 1.00 89.88 371 ILE A CA 1
ATOM 2951 C C . ILE A 1 371 ? 10.767 3.231 -10.542 1.00 89.88 371 ILE A C 1
ATOM 2953 O O . ILE A 1 371 ? 9.717 3.760 -10.905 1.00 89.88 371 ILE A O 1
ATOM 2957 N N . LEU A 1 372 ? 10.783 2.026 -9.958 1.00 89.38 372 LEU A N 1
ATOM 2958 C CA . LEU A 1 372 ? 9.564 1.270 -9.669 1.00 89.38 372 LEU A CA 1
ATOM 2959 C C . LEU A 1 372 ? 8.611 2.061 -8.764 1.00 89.38 372 LEU A C 1
ATOM 2961 O O . LEU A 1 372 ? 7.432 2.165 -9.086 1.00 89.38 372 LEU A O 1
ATOM 2965 N N . ARG A 1 373 ? 9.109 2.598 -7.643 1.00 88.06 373 ARG A N 1
ATOM 2966 C CA . ARG A 1 373 ? 8.298 3.356 -6.676 1.00 88.06 373 ARG A CA 1
ATOM 2967 C C . ARG A 1 373 ? 7.688 4.605 -7.299 1.00 88.06 373 ARG A C 1
ATOM 2969 O O . ARG A 1 373 ? 6.486 4.789 -7.191 1.00 88.06 373 ARG A O 1
ATOM 2976 N N . THR A 1 374 ? 8.480 5.399 -8.016 1.00 88.69 374 THR A N 1
ATOM 2977 C CA . THR A 1 374 ? 7.999 6.633 -8.647 1.00 88.69 374 THR A CA 1
ATOM 2978 C C . THR A 1 374 ? 6.867 6.355 -9.630 1.00 88.69 374 THR A C 1
ATOM 2980 O O . THR A 1 374 ? 5.812 6.976 -9.531 1.00 88.69 374 THR A O 1
ATOM 2983 N N . GLY A 1 375 ? 7.023 5.375 -10.524 1.00 87.94 375 GLY A N 1
ATOM 2984 C CA . GLY A 1 375 ? 5.943 5.047 -11.456 1.00 87.94 375 GLY A CA 1
ATOM 2985 C C . GLY A 1 375 ? 4.732 4.387 -10.783 1.00 87.94 375 GLY A C 1
ATOM 2986 O O . GLY A 1 375 ? 3.603 4.652 -11.190 1.00 87.94 375 GLY A O 1
ATOM 2987 N N . LYS A 1 376 ? 4.917 3.626 -9.688 1.00 87.38 376 LYS A N 1
ATOM 2988 C CA . LYS A 1 376 ? 3.796 3.162 -8.844 1.00 87.38 376 LYS A CA 1
ATOM 2989 C C . LYS A 1 376 ? 2.996 4.337 -8.274 1.00 87.38 376 LYS A C 1
ATOM 2991 O O . LYS A 1 376 ? 1.770 4.315 -8.373 1.00 87.38 376 LYS A O 1
ATOM 2996 N N . SER A 1 377 ? 3.670 5.356 -7.732 1.00 88.50 377 SER A N 1
ATOM 2997 C CA . SER A 1 377 ? 3.043 6.572 -7.195 1.00 88.50 377 SER A CA 1
ATOM 2998 C C . SER A 1 377 ? 2.224 7.312 -8.259 1.00 88.50 377 SER A C 1
ATOM 3000 O O . SER A 1 377 ? 1.066 7.649 -8.013 1.00 88.50 377 SER A O 1
ATOM 3002 N N . ILE A 1 378 ? 2.770 7.501 -9.467 1.00 86.31 378 ILE A N 1
ATOM 3003 C CA . ILE A 1 378 ? 2.059 8.171 -10.575 1.00 86.31 378 ILE A CA 1
ATOM 3004 C C . ILE A 1 378 ? 0.871 7.343 -11.052 1.00 86.31 378 ILE A C 1
ATOM 3006 O O . ILE A 1 378 ? -0.232 7.868 -11.203 1.00 86.31 378 ILE A O 1
ATOM 3010 N N . ASN A 1 379 ? 1.066 6.041 -11.266 1.00 86.44 379 ASN A N 1
ATOM 3011 C CA . ASN A 1 379 ? -0.015 5.186 -11.733 1.00 86.44 379 ASN A CA 1
ATOM 3012 C C . ASN A 1 379 ? -1.154 5.110 -10.704 1.00 86.44 379 ASN A C 1
ATOM 3014 O O . ASN A 1 379 ? -2.323 5.138 -11.076 1.00 86.44 379 ASN A O 1
ATOM 3018 N N . PHE A 1 380 ? -0.834 5.094 -9.409 1.00 84.69 380 PHE A N 1
ATOM 3019 C CA . PHE A 1 380 ? -1.837 5.184 -8.351 1.00 84.69 380 PHE A CA 1
ATOM 3020 C C . PHE A 1 380 ? -2.599 6.517 -8.382 1.00 84.69 380 PHE A C 1
ATOM 3022 O O . PHE A 1 380 ? -3.829 6.517 -8.328 1.00 84.69 380 PHE A O 1
ATOM 3029 N N . LEU A 1 381 ? -1.901 7.647 -8.542 1.00 85.56 381 LEU A N 1
ATOM 3030 C CA . LEU A 1 381 ? -2.544 8.958 -8.694 1.00 85.56 381 LEU A CA 1
ATOM 3031 C C . LEU A 1 381 ? -3.487 9.012 -9.899 1.00 85.56 381 LEU A C 1
ATOM 3033 O O . LEU A 1 381 ? -4.555 9.623 -9.834 1.00 85.56 381 LEU A O 1
ATOM 3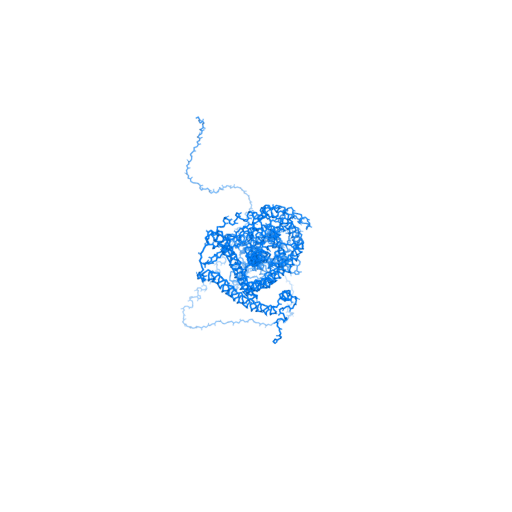037 N N . ARG A 1 382 ? -3.110 8.347 -10.987 1.00 83.19 382 ARG A N 1
ATOM 3038 C CA . ARG A 1 382 ? -3.887 8.336 -12.218 1.00 83.19 382 ARG A CA 1
ATOM 3039 C C . ARG A 1 382 ? -5.089 7.398 -12.163 1.00 83.19 382 ARG A C 1
ATOM 3041 O O . ARG A 1 382 ? -6.174 7.814 -12.540 1.00 83.19 382 ARG A O 1
ATOM 3048 N N . VAL A 1 383 ? -4.893 6.150 -11.739 1.00 80.31 383 VAL A N 1
ATOM 3049 C CA . VAL A 1 383 ? -5.919 5.093 -11.789 1.00 80.31 383 VAL A CA 1
ATOM 3050 C C . VAL A 1 383 ? -6.845 5.145 -10.577 1.00 80.31 383 VAL A C 1
ATOM 3052 O O . VAL A 1 383 ? -8.040 4.906 -10.716 1.00 80.31 383 VAL A O 1
ATOM 3055 N N . CYS A 1 384 ? -6.312 5.440 -9.388 1.00 77.25 384 CYS A N 1
ATOM 3056 C CA . CYS A 1 384 ? -7.087 5.398 -8.147 1.00 77.25 384 CYS A CA 1
ATOM 3057 C C . CYS A 1 384 ? -7.575 6.780 -7.703 1.00 77.25 384 CYS A C 1
ATOM 3059 O O . CYS A 1 384 ? -8.630 6.869 -7.078 1.00 77.25 384 CYS A O 1
ATOM 3061 N N . CYS A 1 385 ? -6.823 7.849 -7.994 1.00 75.00 385 CYS A N 1
ATOM 3062 C CA . CYS A 1 385 ? -7.164 9.197 -7.531 1.00 75.00 385 CYS A CA 1
ATOM 3063 C C . CYS A 1 385 ? -7.787 10.105 -8.607 1.00 75.00 385 CYS A C 1
ATOM 3065 O O . CYS A 1 385 ? -8.219 11.209 -8.253 1.00 75.00 385 CYS A O 1
ATOM 3067 N N . ASP A 1 386 ? -7.822 9.683 -9.880 1.00 76.12 386 ASP A N 1
ATOM 3068 C CA . ASP A 1 386 ? -8.220 10.498 -11.043 1.00 76.12 386 ASP A CA 1
ATOM 3069 C C . ASP A 1 386 ? -7.591 11.906 -11.025 1.00 76.12 386 ASP A C 1
ATOM 3071 O O . ASP A 1 386 ? -8.217 12.904 -11.394 1.00 76.12 386 ASP A O 1
ATOM 3075 N N . ASP A 1 387 ? -6.361 12.021 -10.518 1.00 77.06 387 ASP A N 1
ATOM 3076 C CA . ASP A 1 387 ? -5.657 13.295 -10.461 1.00 77.06 387 ASP A CA 1
ATOM 3077 C C . ASP A 1 387 ? -4.819 13.503 -11.726 1.00 77.06 387 ASP A C 1
ATOM 3079 O O . ASP A 1 387 ? -4.274 12.557 -12.292 1.00 77.06 387 ASP A O 1
ATOM 3083 N N . ARG A 1 388 ? -4.726 14.754 -12.184 1.00 73.75 388 ARG A N 1
ATOM 3084 C CA . ARG A 1 388 ? -3.882 15.160 -13.322 1.00 73.75 388 ARG A CA 1
ATOM 3085 C C . ARG A 1 388 ? -2.712 16.049 -12.900 1.00 73.75 388 ARG A C 1
ATOM 3087 O O . ARG A 1 388 ? -1.825 16.278 -13.715 1.00 73.75 388 ARG A O 1
ATOM 3094 N N . GLY A 1 389 ? -2.672 16.498 -11.639 1.00 73.06 389 GLY A N 1
ATOM 3095 C CA . GLY A 1 389 ? -1.595 17.344 -11.103 1.00 73.06 389 GLY A CA 1
ATOM 3096 C C . GLY A 1 389 ? -0.215 16.673 -11.080 1.00 73.06 389 GLY A C 1
ATOM 3097 O O . GLY A 1 389 ? 0.810 17.350 -10.981 1.00 73.06 389 GLY A O 1
ATOM 3098 N N . TRP A 1 390 ? -0.156 15.348 -11.252 1.00 76.25 390 TRP A N 1
ATOM 3099 C CA . TRP A 1 390 ? 1.105 14.632 -11.460 1.00 76.25 390 TRP A CA 1
ATOM 3100 C C . TRP A 1 390 ? 1.842 15.083 -12.732 1.00 76.25 390 TRP A C 1
ATOM 3102 O O . TRP A 1 390 ? 3.067 15.063 -12.755 1.00 76.25 390 TRP A O 1
ATOM 3112 N N . ALA A 1 391 ? 1.134 15.526 -13.778 1.00 72.75 391 ALA A N 1
ATOM 3113 C CA . ALA A 1 391 ? 1.763 15.916 -15.042 1.00 72.75 391 ALA A CA 1
ATOM 3114 C C . ALA A 1 391 ? 2.565 17.222 -14.907 1.00 72.75 391 ALA A C 1
ATOM 3116 O O . ALA A 1 391 ? 3.681 17.328 -15.422 1.00 72.75 391 ALA A O 1
ATOM 3117 N N . ASP A 1 392 ? 2.031 18.189 -14.157 1.00 75.88 392 ASP A N 1
ATOM 3118 C CA . ASP A 1 392 ? 2.704 19.462 -13.890 1.00 75.88 392 ASP A CA 1
ATOM 3119 C C . ASP A 1 392 ? 3.925 19.243 -12.984 1.00 75.88 392 ASP A C 1
ATOM 3121 O O . ASP A 1 392 ? 5.026 19.701 -13.293 1.00 75.88 392 ASP A O 1
ATOM 3125 N N . THR A 1 393 ? 3.776 18.439 -11.925 1.00 76.12 393 THR A N 1
ATOM 3126 C CA . THR A 1 393 ? 4.885 18.100 -11.013 1.00 76.12 393 THR A CA 1
ATOM 3127 C C . THR A 1 393 ? 5.986 17.277 -11.693 1.00 76.12 393 THR A C 1
ATOM 3129 O O . THR A 1 393 ? 7.170 17.493 -11.420 1.00 76.12 393 THR A O 1
ATOM 3132 N N . ALA A 1 394 ? 5.631 16.384 -12.622 1.00 72.00 394 ALA A N 1
ATOM 3133 C CA . ALA A 1 394 ? 6.584 15.643 -13.448 1.00 72.00 394 ALA A CA 1
ATOM 3134 C C . ALA A 1 394 ? 7.316 16.557 -14.449 1.00 72.00 394 ALA A C 1
ATOM 3136 O O . ALA A 1 394 ? 8.529 16.428 -14.634 1.00 72.00 394 ALA A O 1
ATOM 3137 N N . SER A 1 395 ? 6.621 17.526 -15.056 1.00 71.75 395 SER A N 1
ATOM 3138 C CA . SER A 1 395 ? 7.242 18.522 -15.940 1.00 71.75 395 SER A CA 1
ATOM 3139 C C . SER A 1 395 ? 8.208 19.442 -15.183 1.00 71.75 395 SER A C 1
ATOM 3141 O O . SER A 1 395 ? 9.290 19.759 -15.682 1.00 71.75 395 SER A O 1
ATOM 3143 N N . GLU A 1 396 ? 7.859 19.845 -13.962 1.00 74.75 396 GLU A N 1
ATOM 3144 C CA . GLU A 1 396 ? 8.742 20.614 -13.080 1.00 74.75 396 GLU A CA 1
ATOM 3145 C C . GLU A 1 396 ? 9.967 19.807 -12.627 1.00 74.75 396 GLU A C 1
ATOM 3147 O O . GLU A 1 396 ? 11.069 20.354 -12.545 1.00 74.75 396 GLU A O 1
ATOM 3152 N N . ALA A 1 397 ? 9.807 18.505 -12.368 1.00 72.69 397 ALA A N 1
ATOM 3153 C CA . ALA A 1 397 ? 10.923 17.613 -12.057 1.00 72.69 397 ALA A CA 1
ATOM 3154 C C . ALA A 1 397 ? 11.896 17.481 -13.241 1.00 72.69 397 ALA A C 1
ATOM 3156 O O . ALA A 1 397 ? 13.110 17.576 -13.052 1.00 72.69 397 ALA A O 1
ATOM 3157 N N . ALA A 1 398 ? 11.372 17.337 -14.463 1.00 69.06 398 ALA A N 1
ATOM 3158 C CA . ALA A 1 398 ? 12.186 17.288 -15.676 1.00 69.06 398 ALA A CA 1
ATOM 3159 C C . ALA A 1 398 ? 12.979 18.593 -15.884 1.00 69.06 398 ALA A C 1
ATOM 3161 O O . ALA A 1 398 ? 14.183 18.544 -16.156 1.00 69.06 398 ALA A O 1
ATOM 3162 N N . ALA A 1 399 ? 12.337 19.749 -15.663 1.00 70.69 399 ALA A N 1
ATOM 3163 C CA . ALA A 1 399 ? 12.982 21.060 -15.738 1.00 70.69 399 ALA A CA 1
ATOM 3164 C C . ALA A 1 399 ? 14.077 21.246 -14.670 1.00 70.69 399 ALA A C 1
ATOM 3166 O O . ALA A 1 399 ? 15.147 21.774 -14.971 1.00 70.69 399 ALA A O 1
ATOM 3167 N N . ALA A 1 400 ? 13.847 20.778 -13.438 1.00 67.75 400 ALA A N 1
ATOM 3168 C CA . ALA A 1 400 ? 14.828 20.845 -12.351 1.00 67.75 400 ALA A CA 1
ATOM 3169 C C . ALA A 1 400 ? 16.064 19.963 -12.602 1.00 67.75 400 ALA A C 1
ATOM 3171 O O . ALA A 1 400 ? 17.167 20.325 -12.196 1.00 67.75 400 ALA A O 1
ATOM 3172 N N . ALA A 1 401 ? 15.897 18.842 -13.306 1.00 61.62 401 ALA A N 1
ATOM 3173 C CA . ALA A 1 401 ? 16.994 17.971 -13.724 1.00 61.62 401 ALA A CA 1
ATOM 3174 C C . ALA A 1 401 ? 17.763 18.495 -14.957 1.00 61.62 401 ALA A C 1
ATOM 3176 O O . ALA A 1 401 ? 18.717 17.858 -15.397 1.00 61.62 401 ALA A O 1
ATOM 3177 N N . GLY A 1 402 ? 17.366 19.641 -15.531 1.00 60.22 402 GLY A N 1
ATOM 3178 C CA . GLY A 1 402 ? 17.978 20.192 -16.747 1.00 60.22 402 GLY A CA 1
ATOM 3179 C C . GLY A 1 402 ? 17.628 19.414 -18.019 1.00 60.22 402 GLY A C 1
ATOM 3180 O O . GLY A 1 402 ? 18.301 19.557 -19.037 1.00 60.22 402 GLY A O 1
ATOM 3181 N N . THR A 1 403 ? 16.578 18.595 -17.965 1.00 62.53 403 THR A N 1
ATOM 3182 C CA . THR A 1 403 ? 16.103 17.763 -19.077 1.00 62.53 403 THR A CA 1
ATOM 3183 C C . THR A 1 403 ? 14.785 18.302 -19.628 1.00 62.53 403 THR A C 1
ATOM 3185 O O . THR A 1 403 ? 14.149 19.179 -19.042 1.00 62.53 403 THR A O 1
ATOM 3188 N N . THR A 1 404 ? 14.352 17.788 -20.776 1.00 61.84 404 THR A N 1
ATOM 3189 C CA . THR A 1 404 ? 13.031 18.111 -21.328 1.00 61.84 404 THR A CA 1
ATOM 3190 C C . THR A 1 404 ? 12.108 16.905 -21.241 1.00 61.84 404 THR A C 1
ATOM 3192 O O . THR A 1 404 ? 12.552 15.762 -21.288 1.00 61.84 404 THR A O 1
ATOM 3195 N N . THR A 1 405 ? 10.799 17.148 -21.204 1.00 58.91 405 THR A N 1
ATOM 3196 C CA . THR A 1 405 ? 9.778 16.094 -21.323 1.00 58.91 405 THR A CA 1
ATOM 3197 C C . THR A 1 405 ? 9.726 15.462 -22.723 1.00 58.91 405 THR A C 1
ATOM 3199 O O . THR A 1 405 ? 8.925 14.561 -22.960 1.00 58.91 405 THR A O 1
ATOM 3202 N N . ARG A 1 406 ? 10.557 15.921 -23.675 1.00 59.94 406 ARG A N 1
ATOM 3203 C CA . ARG A 1 406 ? 10.561 15.445 -25.064 1.00 59.94 406 ARG A CA 1
ATOM 3204 C C . ARG A 1 406 ? 11.311 14.120 -25.203 1.00 59.94 406 ARG A C 1
ATOM 3206 O O . ARG A 1 406 ? 12.328 13.888 -24.549 1.00 59.94 406 ARG A O 1
ATOM 3213 N N . ARG A 1 407 ? 10.823 13.284 -26.127 1.00 55.75 407 ARG A N 1
ATOM 3214 C CA . ARG A 1 407 ? 11.456 12.014 -26.512 1.00 55.75 407 ARG A CA 1
ATOM 3215 C C . ARG A 1 407 ? 12.918 12.235 -26.912 1.00 55.75 407 ARG A C 1
ATOM 3217 O O . ARG A 1 407 ? 13.212 13.164 -27.664 1.00 55.75 407 ARG A O 1
ATOM 3224 N N . GLY A 1 408 ? 13.810 11.377 -26.417 1.00 58.12 408 GLY A N 1
ATOM 3225 C CA . GLY A 1 408 ? 15.246 11.421 -26.725 1.00 58.12 408 GLY A CA 1
ATOM 3226 C C . GLY A 1 408 ? 16.083 12.426 -25.920 1.00 58.12 408 GLY A C 1
ATOM 3227 O O . GLY A 1 408 ? 17.232 12.659 -26.278 1.00 58.12 408 GLY A O 1
ATOM 3228 N N . SER A 1 409 ? 15.544 13.018 -24.844 1.00 56.78 409 SER A N 1
ATOM 3229 C CA . SER A 1 409 ? 16.296 13.945 -23.975 1.00 56.78 409 SER A CA 1
ATOM 3230 C C . SER A 1 409 ? 17.310 13.264 -23.043 1.00 56.78 409 SER A C 1
ATOM 3232 O O . SER A 1 409 ? 18.102 13.978 -22.439 1.00 56.78 409 SER A O 1
ATOM 3234 N N . LEU A 1 410 ? 17.252 11.937 -22.880 1.00 63.69 410 LEU A N 1
ATOM 3235 C CA . LEU A 1 410 ? 18.149 11.153 -22.025 1.00 63.69 410 LEU A CA 1
ATOM 3236 C C . LEU A 1 410 ? 18.862 10.099 -22.871 1.00 63.69 410 LEU A C 1
ATOM 3238 O O . LEU A 1 410 ? 18.213 9.245 -23.483 1.00 63.69 410 LEU A O 1
ATOM 3242 N N . GLY A 1 411 ? 20.190 10.176 -22.909 1.00 63.84 411 GLY A N 1
ATOM 3243 C CA . GLY A 1 411 ? 21.039 9.272 -23.678 1.00 63.84 411 GLY A CA 1
ATOM 3244 C C . GLY A 1 411 ? 21.866 8.318 -22.817 1.00 63.84 411 GLY A C 1
ATOM 3245 O O . GLY A 1 411 ? 22.109 8.527 -21.628 1.00 63.84 411 GLY A O 1
ATOM 3246 N N . TYR A 1 412 ? 22.379 7.260 -23.447 1.00 66.00 412 TYR A N 1
ATOM 3247 C CA . TYR A 1 412 ? 23.399 6.420 -22.824 1.00 66.00 412 TYR A CA 1
ATOM 3248 C C . TYR A 1 412 ? 24.669 7.245 -22.530 1.00 66.00 412 TYR A C 1
ATOM 3250 O O . TYR A 1 412 ? 25.245 7.853 -23.436 1.00 66.00 412 TYR A O 1
ATOM 3258 N N . GLY A 1 413 ? 25.111 7.235 -21.267 1.00 65.94 413 GLY A N 1
ATOM 3259 C CA . GLY A 1 413 ? 26.224 8.049 -20.754 1.00 65.94 413 GLY A CA 1
ATOM 3260 C C . GLY A 1 413 ? 25.800 9.132 -19.754 1.00 65.94 413 GLY A C 1
ATOM 3261 O O . GLY A 1 413 ? 26.649 9.647 -19.036 1.00 65.94 413 GLY A O 1
ATOM 3262 N N . GLU A 1 414 ? 24.501 9.414 -19.648 1.00 72.69 414 GLU A N 1
ATOM 3263 C CA . GLU A 1 414 ? 23.920 10.402 -18.729 1.00 72.69 414 GLU A CA 1
ATOM 3264 C C . GLU A 1 414 ? 23.208 9.718 -17.547 1.00 72.69 414 GLU A C 1
ATOM 3266 O O . GLU A 1 414 ? 22.107 10.094 -17.145 1.00 72.69 414 GLU A O 1
ATOM 3271 N N . THR A 1 415 ? 23.820 8.673 -16.978 1.00 74.00 415 THR A N 1
ATOM 3272 C CA . THR A 1 415 ? 23.241 7.931 -15.841 1.00 74.00 415 THR A CA 1
ATOM 3273 C C . THR A 1 415 ? 23.012 8.821 -14.626 1.00 74.00 415 THR A C 1
ATOM 3275 O O . THR A 1 415 ? 22.018 8.653 -13.926 1.00 74.00 415 THR A O 1
ATOM 3278 N N . ASP A 1 416 ? 23.890 9.801 -14.423 1.00 77.88 416 ASP A N 1
ATOM 3279 C CA . ASP A 1 416 ? 23.809 10.738 -13.305 1.00 77.88 416 ASP A CA 1
ATOM 3280 C C . ASP A 1 416 ? 22.628 11.702 -13.487 1.00 77.88 416 ASP A C 1
ATOM 3282 O O . ASP A 1 416 ? 21.932 12.011 -12.525 1.00 77.88 416 ASP A O 1
ATOM 3286 N N . ALA A 1 417 ? 22.345 12.122 -14.728 1.00 79.19 417 ALA A N 1
ATOM 3287 C CA . ALA A 1 417 ? 21.178 12.944 -15.048 1.00 79.19 417 ALA A CA 1
ATOM 3288 C C . ALA A 1 417 ? 19.866 12.153 -14.918 1.00 79.19 417 ALA A C 1
ATOM 3290 O O . ALA A 1 417 ? 18.853 12.688 -14.469 1.00 79.19 417 ALA A O 1
ATOM 3291 N N . LEU A 1 418 ? 19.879 10.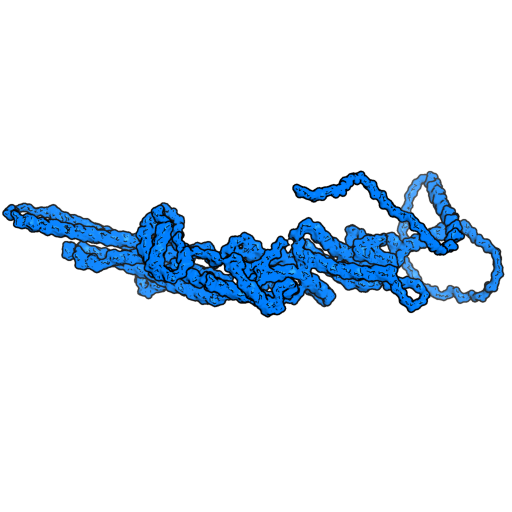859 -15.263 1.00 81.44 418 LEU A N 1
ATOM 3292 C CA . LEU A 1 418 ? 18.743 9.979 -14.992 1.00 81.44 418 LEU A CA 1
ATOM 3293 C C . LEU A 1 418 ? 18.519 9.827 -13.482 1.00 81.44 418 LEU A C 1
ATOM 3295 O O . LEU A 1 418 ? 17.381 9.899 -13.024 1.00 81.44 418 LEU A O 1
ATOM 3299 N N . GLU A 1 419 ? 19.578 9.609 -12.700 1.00 85.12 419 GLU A N 1
ATOM 3300 C CA . GLU A 1 419 ? 19.453 9.463 -11.252 1.00 85.12 419 GLU A CA 1
ATOM 3301 C C . GLU A 1 419 ? 18.907 10.743 -10.612 1.00 85.12 419 GLU A C 1
ATOM 3303 O O . GLU A 1 419 ? 17.967 10.658 -9.821 1.00 85.12 419 GLU A O 1
ATOM 3308 N N . THR A 1 420 ? 19.416 11.922 -10.985 1.00 86.00 420 THR A N 1
ATOM 3309 C CA . THR A 1 420 ? 18.891 13.198 -10.477 1.00 86.00 420 THR A CA 1
ATOM 3310 C C . THR A 1 420 ? 17.437 13.414 -10.879 1.00 86.00 420 THR A C 1
ATOM 3312 O O . THR A 1 420 ? 16.637 13.791 -10.022 1.00 86.00 420 THR A O 1
ATOM 3315 N N . LEU A 1 421 ? 17.055 13.100 -12.121 1.0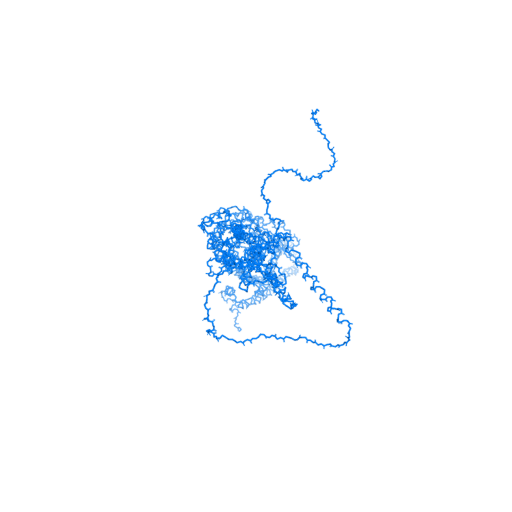0 84.44 421 LEU A N 1
ATOM 3316 C CA . LEU A 1 421 ? 15.662 13.167 -12.565 1.00 84.44 421 LEU A CA 1
ATOM 3317 C C . LEU A 1 421 ? 14.758 12.255 -11.737 1.00 84.44 421 LEU A C 1
ATOM 3319 O O . LEU A 1 421 ? 13.724 12.705 -11.253 1.00 84.44 421 LEU A O 1
ATOM 3323 N N . VAL A 1 422 ? 15.149 10.997 -11.520 1.00 86.75 422 VAL A N 1
ATOM 3324 C CA . VAL A 1 422 ? 14.362 10.045 -10.721 1.00 86.75 422 VAL A CA 1
ATOM 3325 C C . VAL A 1 422 ? 14.271 10.503 -9.263 1.00 86.75 422 VAL A C 1
ATOM 3327 O O . VAL A 1 422 ? 13.214 10.380 -8.649 1.00 86.75 422 VAL A O 1
ATOM 3330 N N . VAL A 1 423 ? 15.347 11.061 -8.696 1.00 88.62 423 VAL A N 1
ATOM 3331 C CA . VAL A 1 423 ? 15.343 11.605 -7.328 1.00 88.62 423 VAL A CA 1
ATOM 3332 C C . VAL A 1 423 ? 14.349 12.750 -7.187 1.00 88.62 423 VAL A C 1
ATOM 3334 O O . VAL A 1 423 ? 13.548 12.769 -6.251 1.00 88.62 423 VAL A O 1
ATOM 3337 N N . GLU A 1 424 ? 14.424 13.702 -8.107 1.00 86.25 424 GLU A N 1
ATOM 3338 C CA . GLU A 1 424 ? 13.624 14.917 -8.097 1.00 86.25 424 GLU A CA 1
ATOM 3339 C C . GLU A 1 424 ? 12.154 14.636 -8.444 1.00 86.25 424 GLU A C 1
ATOM 3341 O O . GLU A 1 424 ? 11.264 15.259 -7.855 1.00 86.25 424 GLU A O 1
ATOM 3346 N N . ALA A 1 425 ? 11.896 13.673 -9.334 1.00 86.44 425 ALA A N 1
ATOM 3347 C CA . ALA A 1 425 ? 10.560 13.183 -9.654 1.00 86.44 425 ALA A CA 1
ATOM 3348 C C . ALA A 1 425 ? 9.935 12.474 -8.448 1.00 86.44 425 ALA A C 1
ATOM 3350 O O . ALA A 1 425 ? 8.875 12.899 -7.997 1.00 86.44 425 ALA A O 1
ATOM 3351 N N . ALA A 1 426 ? 10.619 11.481 -7.860 1.00 87.81 426 ALA A N 1
ATOM 3352 C CA . ALA A 1 426 ? 10.135 10.759 -6.679 1.00 87.81 426 ALA A CA 1
ATOM 3353 C C . ALA A 1 426 ? 9.742 11.727 -5.556 1.00 87.81 426 ALA A C 1
ATOM 3355 O O . ALA A 1 426 ? 8.599 11.761 -5.123 1.00 87.81 426 ALA A O 1
ATOM 3356 N N . LYS A 1 427 ? 10.652 12.630 -5.174 1.00 88.62 427 LYS A N 1
ATOM 3357 C CA . LYS A 1 427 ? 10.412 13.579 -4.080 1.00 88.62 427 LYS A CA 1
ATOM 3358 C C . LYS A 1 427 ? 9.195 14.483 -4.312 1.00 88.62 427 LYS A C 1
ATOM 3360 O O . LYS A 1 427 ? 8.488 14.793 -3.354 1.00 88.62 427 LYS A O 1
ATOM 3365 N N . ARG A 1 428 ? 8.976 14.965 -5.542 1.00 87.69 428 ARG A N 1
ATOM 3366 C CA . ARG A 1 428 ? 7.826 15.832 -5.864 1.00 87.69 428 ARG A CA 1
ATOM 3367 C C . ARG A 1 428 ? 6.530 15.039 -5.937 1.00 87.69 428 ARG A C 1
ATOM 3369 O O . ARG A 1 428 ? 5.535 15.485 -5.376 1.00 87.69 428 ARG A O 1
ATOM 3376 N N . ILE A 1 429 ? 6.559 13.883 -6.593 1.00 88.88 429 ILE A N 1
ATOM 3377 C CA . ILE A 1 429 ? 5.385 13.033 -6.787 1.00 88.88 429 ILE A CA 1
ATOM 3378 C C . ILE A 1 429 ? 4.925 12.442 -5.458 1.00 88.88 429 ILE A C 1
ATOM 3380 O O . ILE A 1 429 ? 3.738 12.503 -5.168 1.00 88.88 429 ILE A O 1
ATOM 3384 N N . ASP A 1 430 ? 5.833 11.926 -4.632 1.00 89.12 430 ASP A N 1
ATOM 3385 C CA . ASP A 1 430 ? 5.482 11.319 -3.345 1.00 89.12 430 ASP A CA 1
ATOM 3386 C C . ASP A 1 430 ? 4.933 12.376 -2.375 1.00 89.12 430 ASP A C 1
ATOM 3388 O O . ASP A 1 430 ? 3.918 12.150 -1.713 1.00 89.12 430 ASP A O 1
ATOM 3392 N N . LYS A 1 431 ? 5.504 13.591 -2.385 1.00 89.12 431 LYS A N 1
ATOM 3393 C CA . LYS A 1 431 ? 4.936 14.731 -1.653 1.00 89.12 431 LYS A CA 1
ATOM 3394 C C . LYS A 1 431 ? 3.527 15.071 -2.146 1.00 89.12 431 LYS A C 1
ATOM 3396 O O . LYS A 1 431 ? 2.619 15.203 -1.333 1.00 89.12 431 LYS A O 1
ATOM 3401 N N . HIS A 1 432 ? 3.343 15.201 -3.459 1.00 89.25 432 HIS A N 1
ATOM 3402 C CA . HIS A 1 432 ? 2.038 15.502 -4.051 1.00 89.25 432 HIS A CA 1
ATOM 3403 C C . HIS A 1 432 ? 1.013 14.400 -3.755 1.00 89.25 432 HIS A C 1
ATOM 3405 O O . HIS A 1 432 ? -0.130 14.690 -3.418 1.00 89.25 432 HIS A O 1
ATOM 3411 N N . LEU A 1 433 ? 1.429 13.134 -3.792 1.00 89.38 433 LEU A N 1
ATOM 3412 C CA . LEU A 1 433 ? 0.607 11.986 -3.430 1.00 89.38 433 LEU A CA 1
ATOM 3413 C C . LEU A 1 433 ? 0.121 12.068 -1.982 1.00 89.38 433 LEU A C 1
ATOM 3415 O O . LEU A 1 433 ? -1.076 11.910 -1.730 1.00 89.38 433 LEU A O 1
ATOM 3419 N N . LEU A 1 434 ? 1.019 12.345 -1.037 1.00 88.88 434 LEU A N 1
ATOM 3420 C CA . LEU A 1 434 ? 0.640 12.534 0.361 1.00 88.88 434 LEU A CA 1
ATOM 3421 C C . LEU A 1 434 ? -0.268 13.754 0.545 1.00 88.88 434 LEU A C 1
ATOM 3423 O O . LEU A 1 434 ? -1.259 13.666 1.270 1.00 88.88 434 LEU A O 1
ATOM 3427 N N . ASP A 1 435 ? 0.007 14.859 -0.149 1.00 89.25 435 ASP A N 1
ATOM 3428 C CA . ASP A 1 435 ? -0.833 16.056 -0.106 1.00 89.25 435 ASP A CA 1
ATOM 3429 C C . ASP A 1 435 ? -2.251 15.748 -0.620 1.00 89.25 435 ASP A C 1
ATOM 3431 O O . ASP A 1 435 ? -3.230 16.105 0.038 1.00 89.25 435 ASP A O 1
ATOM 3435 N N . VAL A 1 436 ? -2.396 15.010 -1.726 1.00 90.00 436 VAL A N 1
ATOM 3436 C CA . VAL A 1 436 ? -3.697 14.548 -2.248 1.00 90.00 436 VAL A CA 1
ATOM 3437 C C . VAL A 1 436 ? -4.393 13.616 -1.250 1.00 90.00 436 VAL A C 1
ATOM 3439 O O . VAL A 1 436 ? -5.595 13.757 -1.009 1.00 90.00 436 VAL A O 1
ATOM 3442 N N . MET A 1 437 ? -3.659 12.693 -0.624 1.00 87.94 437 MET A N 1
ATOM 3443 C CA . MET A 1 437 ? -4.217 11.772 0.371 1.00 87.94 437 MET A CA 1
ATOM 3444 C C . MET A 1 437 ? -4.718 12.497 1.626 1.00 87.94 437 MET A C 1
ATOM 3446 O O . MET A 1 437 ? -5.786 12.168 2.148 1.00 87.94 437 MET A O 1
ATOM 3450 N N . TYR A 1 438 ? -3.990 13.511 2.096 1.00 89.62 438 TYR A N 1
ATOM 3451 C CA . TYR A 1 438 ? -4.368 14.281 3.277 1.00 89.62 438 TYR A CA 1
ATOM 3452 C C . TYR A 1 438 ? -5.456 15.319 3.008 1.00 89.62 438 TYR A C 1
ATOM 3454 O O . TYR A 1 438 ? -6.337 15.484 3.848 1.00 89.62 438 TYR A O 1
ATOM 3462 N N . THR A 1 439 ? -5.418 16.006 1.866 1.00 87.88 439 THR A N 1
ATOM 3463 C CA . THR A 1 439 ? -6.344 17.111 1.571 1.00 87.88 439 THR A CA 1
ATOM 3464 C C . THR A 1 439 ? -7.631 16.632 0.911 1.00 87.88 439 THR A C 1
ATOM 3466 O O . THR A 1 439 ? -8.717 16.909 1.415 1.00 87.88 439 THR A O 1
ATOM 3469 N N . ARG A 1 440 ? -7.531 15.892 -0.199 1.00 86.75 440 ARG A N 1
ATOM 3470 C CA . ARG A 1 440 ? -8.690 15.475 -1.000 1.00 86.75 440 ARG A CA 1
ATOM 3471 C C . ARG A 1 440 ? -9.406 14.283 -0.382 1.00 86.75 440 ARG A C 1
ATOM 3473 O O . ARG A 1 440 ? -10.630 14.275 -0.332 1.00 86.75 440 ARG A O 1
ATOM 3480 N N . TYR A 1 441 ? -8.643 13.299 0.085 1.00 86.88 441 TYR A N 1
ATOM 3481 C CA . TYR A 1 441 ? -9.182 12.061 0.655 1.00 86.88 441 TYR A CA 1
ATOM 3482 C C . TYR A 1 441 ? -9.170 12.030 2.180 1.00 86.88 441 TYR A C 1
ATOM 3484 O O . TYR A 1 441 ? -9.485 10.990 2.745 1.00 86.88 441 TYR A O 1
ATOM 3492 N N . LYS A 1 442 ? -8.805 13.138 2.847 1.00 89.88 442 LYS A N 1
ATOM 3493 C CA . LYS A 1 442 ? -8.946 13.316 4.302 1.00 89.88 442 LYS A CA 1
ATOM 3494 C C . LYS A 1 442 ? -8.439 12.114 5.119 1.00 89.88 442 LYS A C 1
ATOM 3496 O O . LYS A 1 442 ? -9.028 11.740 6.131 1.00 89.88 442 LYS A O 1
ATOM 3501 N N . PHE A 1 443 ? -7.325 11.497 4.706 1.00 90.62 443 PHE A N 1
ATOM 3502 C CA . PHE A 1 443 ? -6.845 10.225 5.271 1.00 90.62 443 PHE A CA 1
ATOM 3503 C C . PHE A 1 443 ? -6.755 10.231 6.809 1.00 90.62 443 PHE A C 1
ATOM 3505 O O . PHE A 1 443 ? -7.174 9.279 7.469 1.00 90.62 443 PHE A O 1
ATOM 3512 N N . LYS A 1 444 ? -6.275 11.337 7.399 1.00 90.31 444 LYS A N 1
ATOM 3513 C CA . LYS A 1 444 ? -6.172 11.491 8.861 1.00 90.31 444 LYS A CA 1
ATOM 3514 C C . LYS A 1 444 ? -7.534 11.389 9.556 1.00 90.31 444 LYS A C 1
ATOM 3516 O O . LYS A 1 444 ? -7.626 10.796 10.630 1.00 90.31 444 LYS A O 1
ATOM 3521 N N . GLU A 1 445 ? -8.579 11.949 8.953 1.00 90.69 445 GLU A N 1
ATOM 3522 C CA . GLU A 1 445 ? -9.939 11.942 9.498 1.00 90.69 445 GLU A CA 1
ATOM 3523 C C . GLU A 1 445 ? -10.540 10.534 9.445 1.00 90.69 445 GLU A C 1
ATOM 3525 O O . GLU A 1 445 ? -11.134 10.096 10.427 1.00 90.69 445 GLU A O 1
ATOM 3530 N N . HIS A 1 446 ? -10.298 9.777 8.370 1.00 91.69 446 HIS A N 1
ATOM 3531 C CA . HIS A 1 446 ? -10.709 8.371 8.284 1.00 91.69 446 HIS A CA 1
ATOM 3532 C C . HIS A 1 446 ? -10.005 7.496 9.336 1.00 91.69 446 HIS A C 1
ATOM 3534 O O . HIS A 1 446 ? -10.656 6.701 10.014 1.00 91.69 446 HIS A O 1
ATOM 3540 N N . CYS A 1 447 ? -8.700 7.685 9.557 1.00 91.62 447 CYS A N 1
ATOM 3541 C CA . CYS A 1 447 ? -7.979 7.009 10.644 1.00 91.62 447 CYS A CA 1
ATOM 3542 C C . CYS A 1 447 ? -8.552 7.370 12.026 1.00 91.62 447 CYS A C 1
ATOM 3544 O O . CYS A 1 447 ? -8.736 6.498 12.879 1.00 91.62 447 CYS A O 1
ATOM 3546 N N . LEU A 1 448 ? -8.867 8.652 12.249 1.00 91.81 448 LEU A N 1
ATOM 3547 C CA . LEU A 1 448 ? -9.514 9.116 13.478 1.00 91.81 448 LEU A CA 1
ATOM 3548 C C . LEU A 1 448 ? -10.911 8.515 13.648 1.00 91.81 448 LEU A C 1
ATOM 3550 O O . LEU A 1 448 ? -11.266 8.135 14.760 1.00 91.81 448 LEU A O 1
ATOM 3554 N N . ALA A 1 449 ? -11.684 8.378 12.574 1.00 91.88 449 ALA A N 1
ATOM 3555 C CA . ALA A 1 449 ? -12.995 7.745 12.600 1.00 91.88 449 ALA A CA 1
ATOM 3556 C C . ALA A 1 449 ? -12.903 6.268 12.995 1.00 91.88 449 ALA A C 1
ATOM 3558 O O . ALA A 1 449 ? -13.631 5.818 13.878 1.00 91.88 449 ALA A O 1
ATOM 3559 N N . ILE A 1 450 ? -11.951 5.524 12.424 1.00 92.75 450 ILE A N 1
ATOM 3560 C CA . ILE A 1 450 ? -11.693 4.132 12.814 1.00 92.75 450 ILE A CA 1
ATOM 3561 C C . ILE A 1 450 ? -11.332 4.058 14.305 1.00 92.75 450 ILE A C 1
ATOM 3563 O O . ILE A 1 450 ? -11.868 3.218 15.029 1.00 92.75 450 ILE A O 1
ATOM 3567 N N . LYS A 1 451 ? -10.503 4.979 14.815 1.00 92.75 451 LYS A N 1
ATOM 3568 C CA . LYS A 1 451 ? -10.223 5.067 16.258 1.00 92.75 451 LYS A CA 1
ATOM 3569 C C . LYS A 1 451 ? -11.482 5.368 17.085 1.00 92.75 451 LYS A C 1
ATOM 3571 O O . LYS A 1 451 ? -11.707 4.734 18.116 1.00 92.75 451 LYS A O 1
ATOM 3576 N N . ARG A 1 452 ? -12.304 6.331 16.666 1.00 91.25 452 ARG A N 1
ATOM 3577 C CA . ARG A 1 452 ? -13.507 6.760 17.399 1.00 91.25 452 ARG A CA 1
ATOM 3578 C C . ARG A 1 452 ? -14.565 5.661 17.466 1.00 91.25 452 ARG A C 1
ATOM 3580 O O . ARG A 1 452 ? -15.068 5.388 18.555 1.00 91.25 452 ARG A O 1
ATOM 3587 N N . TYR A 1 453 ? -14.855 5.016 16.337 1.00 91.50 453 TYR A N 1
ATOM 3588 C CA . TYR A 1 453 ? -15.971 4.080 16.196 1.00 91.50 453 TYR A CA 1
ATOM 3589 C C . TYR A 1 453 ? -15.546 2.610 16.342 1.00 91.50 453 TYR A C 1
ATOM 3591 O O . TYR A 1 453 ? -16.109 1.900 17.172 1.00 91.50 453 TYR A O 1
ATOM 3599 N N . LEU A 1 454 ? -14.529 2.143 15.605 1.00 91.81 454 LEU A N 1
ATOM 3600 C CA . LEU A 1 454 ? -14.107 0.729 15.627 1.00 91.81 454 LEU A CA 1
ATOM 3601 C C . LEU A 1 454 ? -13.225 0.387 16.838 1.00 91.81 454 LEU A C 1
ATOM 3603 O O . LEU A 1 454 ? -13.251 -0.740 17.323 1.00 91.81 454 LEU A O 1
ATOM 3607 N N . LEU A 1 455 ? -12.446 1.337 17.355 1.00 92.44 455 LEU A N 1
ATOM 3608 C CA . LEU A 1 455 ? -11.669 1.131 18.587 1.00 92.44 455 LEU A CA 1
ATOM 3609 C C . LEU A 1 455 ? -12.391 1.638 19.844 1.00 92.44 455 LEU A C 1
ATOM 3611 O O . LEU A 1 455 ? -11.797 1.662 20.919 1.00 92.44 455 LEU A O 1
ATOM 3615 N N . LEU A 1 456 ? -13.674 2.003 19.720 1.00 90.88 456 LEU A N 1
ATOM 3616 C CA . LEU A 1 456 ? -14.533 2.483 20.809 1.00 90.88 456 LEU A CA 1
ATOM 3617 C C . LEU A 1 456 ? -13.974 3.712 21.556 1.00 90.88 456 LEU A C 1
ATOM 3619 O O . LEU A 1 456 ? -14.265 3.904 22.737 1.00 90.88 456 LEU A O 1
ATOM 3623 N N . GLY A 1 457 ? -13.183 4.558 20.887 1.00 87.75 457 GLY A N 1
ATOM 3624 C CA . GLY A 1 457 ? -12.608 5.758 21.500 1.00 87.75 457 GLY A CA 1
ATOM 3625 C C . GLY A 1 457 ? -13.648 6.825 21.867 1.00 87.75 457 GLY A C 1
ATOM 3626 O O . GLY A 1 457 ? -13.424 7.615 22.783 1.00 87.75 457 GLY A O 1
ATOM 3627 N N . GLN A 1 458 ? -14.795 6.850 21.181 1.00 88.69 458 GLN A N 1
ATOM 3628 C CA . GLN A 1 458 ? -15.859 7.819 21.428 1.00 88.69 458 GLN A CA 1
ATOM 3629 C C . GLN A 1 458 ? -16.915 7.270 22.399 1.00 88.69 458 GLN A C 1
ATOM 3631 O O . GLN A 1 458 ? -17.881 6.608 22.019 1.00 88.69 458 GLN A O 1
ATOM 3636 N N . GLY A 1 459 ? -16.715 7.547 23.689 1.00 89.00 459 GLY A N 1
ATOM 3637 C CA . GLY A 1 459 ? -17.495 6.932 24.766 1.00 89.00 459 GLY A CA 1
ATOM 3638 C C . GLY A 1 459 ? -18.982 7.303 24.810 1.00 89.00 459 GLY A C 1
ATOM 3639 O O . GLY A 1 459 ? -19.788 6.469 25.219 1.00 89.00 459 GLY A O 1
ATOM 3640 N N . ASP A 1 460 ? -19.369 8.513 24.393 1.00 91.62 460 ASP A N 1
ATOM 3641 C CA . ASP A 1 460 ? -20.775 8.940 24.372 1.00 91.62 460 ASP A CA 1
ATOM 3642 C C . ASP A 1 460 ? -21.579 8.151 23.331 1.00 91.62 460 ASP A C 1
ATOM 3644 O O . ASP A 1 460 ? -22.600 7.555 23.669 1.00 91.62 460 ASP A O 1
ATOM 3648 N N . PHE A 1 461 ? -21.071 8.064 22.100 1.00 92.88 461 PHE A N 1
ATOM 3649 C CA . PHE A 1 461 ? -21.650 7.252 21.031 1.00 92.88 461 PHE A CA 1
ATOM 3650 C C . PHE A 1 461 ? -21.800 5.786 21.452 1.00 92.88 461 PHE A C 1
ATOM 3652 O O . PHE A 1 461 ? -22.892 5.227 21.360 1.00 92.88 461 PHE A O 1
ATOM 3659 N N . VAL A 1 462 ? -20.729 5.172 21.970 1.00 91.19 462 VAL A N 1
ATOM 3660 C CA . VAL A 1 462 ? -20.748 3.757 22.375 1.00 91.19 462 VAL A CA 1
ATOM 3661 C C . VAL A 1 462 ? -21.752 3.519 23.501 1.00 91.19 462 VAL A C 1
ATOM 3663 O O . VAL A 1 462 ? -22.435 2.497 23.502 1.00 91.19 462 VAL A O 1
ATOM 3666 N N . GLN A 1 463 ? -21.878 4.449 24.452 1.00 90.00 463 GLN A N 1
ATOM 3667 C CA . GLN A 1 463 ? -22.852 4.331 25.534 1.00 90.00 463 GLN A CA 1
ATOM 3668 C C . GLN A 1 463 ? -24.295 4.368 25.013 1.00 90.00 463 GLN A C 1
ATOM 3670 O O . GLN A 1 463 ? -25.081 3.493 25.374 1.00 90.00 463 GLN A O 1
ATOM 3675 N N . TYR A 1 464 ? -24.632 5.327 24.143 1.00 91.19 464 TYR A N 1
ATOM 3676 C CA . TYR A 1 464 ? -25.966 5.400 23.539 1.00 91.19 464 TYR A CA 1
ATOM 3677 C C . TYR A 1 464 ? -26.264 4.185 22.661 1.00 91.19 464 TYR A C 1
ATOM 3679 O O . TYR A 1 464 ? -27.346 3.609 22.765 1.00 91.19 464 TYR A O 1
ATOM 3687 N N . LEU A 1 465 ? -25.293 3.749 21.852 1.00 91.88 465 LEU A N 1
ATOM 3688 C CA . LEU A 1 465 ? -25.419 2.550 21.029 1.00 91.88 465 LEU A CA 1
ATOM 3689 C C . LEU A 1 465 ? -25.723 1.324 21.899 1.00 91.88 465 LEU A C 1
ATOM 3691 O O . LEU A 1 465 ? -26.682 0.613 21.626 1.00 91.88 465 LEU A O 1
ATOM 3695 N N . MET A 1 466 ? -24.963 1.111 22.977 1.00 89.81 466 MET A N 1
ATOM 3696 C CA . MET A 1 466 ? -25.168 -0.002 23.913 1.00 89.81 466 MET A CA 1
ATOM 3697 C C . MET A 1 466 ? -26.549 0.022 24.579 1.00 89.81 466 MET A C 1
ATOM 3699 O O . MET A 1 466 ? -27.153 -1.033 24.766 1.00 89.81 466 MET A O 1
ATOM 3703 N N . ASP A 1 467 ? -27.055 1.202 24.941 1.00 88.44 467 ASP A N 1
ATOM 3704 C CA . ASP A 1 467 ? -28.351 1.338 25.611 1.00 88.44 467 ASP A CA 1
ATOM 3705 C C . ASP A 1 467 ? -29.534 1.101 24.652 1.00 88.44 467 ASP A C 1
ATOM 3707 O O . ASP A 1 467 ? -30.528 0.494 25.054 1.00 88.44 467 ASP A O 1
ATOM 3711 N N . ILE A 1 468 ? -29.414 1.516 23.386 1.00 89.25 468 ILE A N 1
ATOM 3712 C CA . ILE A 1 468 ? -30.432 1.303 22.344 1.00 89.25 468 ILE A CA 1
ATOM 3713 C C . ILE A 1 468 ? -30.422 -0.153 21.865 1.00 89.25 468 ILE A C 1
ATOM 3715 O O . ILE A 1 468 ? -31.455 -0.817 21.812 1.00 89.25 468 ILE A O 1
ATOM 3719 N N . VAL A 1 469 ? -29.239 -0.657 21.520 1.00 87.62 469 VAL A N 1
ATOM 3720 C CA . VAL A 1 469 ? -29.059 -1.958 20.870 1.00 87.62 469 VAL A CA 1
ATOM 3721 C C . VAL A 1 469 ? -29.122 -3.106 21.889 1.00 87.62 469 VAL A C 1
ATOM 3723 O O . VAL A 1 469 ? -29.460 -4.235 21.542 1.00 87.62 469 VAL A O 1
ATOM 3726 N N . GLY A 1 470 ? -28.876 -2.843 23.177 1.00 84.19 470 GLY A N 1
ATOM 3727 C CA . GLY A 1 470 ? -28.771 -3.890 24.193 1.00 84.19 470 GLY A CA 1
ATOM 3728 C C . GLY A 1 470 ? -30.037 -4.724 24.439 1.00 84.19 470 GLY A C 1
ATOM 3729 O O . GLY A 1 470 ? -29.920 -5.892 24.826 1.00 84.19 470 GLY A O 1
ATOM 3730 N N . GLN A 1 471 ? -31.233 -4.170 24.208 1.00 83.69 471 GLN A N 1
ATOM 3731 C CA . GLN A 1 471 ? -32.488 -4.931 24.320 1.00 83.69 471 GLN A CA 1
ATOM 3732 C C . GLN A 1 471 ? -32.611 -5.949 23.181 1.00 83.69 471 GLN A C 1
ATOM 3734 O O . GLN A 1 471 ? -32.811 -7.133 23.438 1.00 83.69 471 GLN A O 1
ATOM 3739 N N . GLU A 1 472 ? -32.366 -5.505 21.951 1.00 83.12 472 GLU A N 1
ATOM 3740 C CA . GLU A 1 472 ? -32.440 -6.329 20.741 1.00 83.12 472 GLU A CA 1
ATOM 3741 C C . GLU A 1 472 ? -31.346 -7.402 20.705 1.00 83.12 472 GLU A C 1
ATOM 3743 O O . GLU A 1 472 ? -31.603 -8.552 20.369 1.00 83.12 472 GLU A O 1
ATOM 3748 N N . LEU A 1 473 ? -30.119 -7.089 21.139 1.00 84.94 473 LEU A N 1
ATOM 3749 C CA . LEU A 1 473 ? -29.029 -8.077 21.164 1.00 84.94 473 LEU A CA 1
ATOM 3750 C C . LEU A 1 473 ? -29.211 -9.181 22.207 1.00 84.94 473 LEU A C 1
ATOM 3752 O O . LEU A 1 473 ? -28.494 -10.187 22.176 1.00 84.94 473 LEU A O 1
ATOM 3756 N N . SER A 1 474 ? -30.124 -8.988 23.160 1.00 82.88 474 SER A N 1
ATOM 3757 C CA . SER A 1 474 ? -30.442 -10.004 24.162 1.00 82.88 474 SER A CA 1
ATOM 3758 C C . SER A 1 474 ? -31.303 -11.136 23.592 1.00 82.88 474 SER A C 1
ATOM 3760 O O . SER A 1 474 ? -31.329 -12.216 24.190 1.00 82.88 474 SER A O 1
ATOM 3762 N N . GLU A 1 475 ? -31.938 -10.916 22.438 1.00 84.69 475 GLU A N 1
ATOM 3763 C CA . GLU A 1 475 ? -32.650 -11.928 21.662 1.00 84.69 475 GLU A CA 1
ATOM 3764 C C . GLU A 1 475 ? -31.694 -12.923 20.964 1.00 84.69 475 GLU A C 1
ATOM 3766 O O . GLU A 1 475 ? -30.496 -12.645 20.791 1.00 84.69 475 GLU A O 1
ATOM 3771 N N . PRO A 1 476 ? -32.177 -14.129 20.592 1.00 82.88 476 PRO A N 1
ATOM 3772 C CA . PRO A 1 476 ? -31.386 -15.071 19.804 1.00 82.88 476 PRO A CA 1
ATOM 3773 C C . PRO A 1 476 ? -31.017 -14.481 18.437 1.00 82.88 476 PRO A C 1
ATOM 3775 O O . PRO A 1 476 ? -31.827 -13.823 17.795 1.00 82.88 476 PRO A O 1
ATOM 3778 N N . ALA A 1 477 ? -29.817 -14.788 17.939 1.00 80.69 477 ALA A N 1
ATOM 3779 C CA . ALA A 1 477 ? -29.284 -14.202 16.705 1.00 80.69 477 ALA A CA 1
ATOM 3780 C C . ALA A 1 477 ? -30.203 -14.333 15.472 1.00 80.69 477 ALA A C 1
ATOM 3782 O O . ALA A 1 477 ? -30.206 -13.459 14.611 1.00 80.69 477 ALA A O 1
ATOM 3783 N N . ASN A 1 478 ? -31.017 -15.391 15.407 1.00 80.81 478 ASN A N 1
ATOM 3784 C CA . ASN A 1 478 ? -31.906 -15.666 14.276 1.00 80.81 478 ASN A CA 1
ATOM 3785 C C . ASN A 1 478 ? -33.043 -14.643 14.103 1.00 80.81 478 ASN A C 1
ATOM 3787 O O . ASN A 1 478 ? -33.605 -14.565 13.012 1.00 80.81 478 ASN A O 1
ATOM 3791 N N . THR A 1 479 ? -33.430 -13.909 15.153 1.00 82.81 479 THR A N 1
ATOM 3792 C CA . THR A 1 479 ? -34.521 -12.916 15.074 1.00 82.81 479 THR A CA 1
ATOM 3793 C C . THR A 1 479 ? -34.027 -11.533 14.664 1.00 82.81 479 THR A C 1
ATOM 3795 O O . THR A 1 479 ? -34.823 -10.691 14.254 1.00 82.81 479 THR A O 1
ATOM 3798 N N . ILE A 1 480 ? -32.714 -11.300 14.719 1.00 82.94 480 ILE A N 1
ATOM 3799 C CA . ILE A 1 480 ? -32.127 -9.972 14.573 1.00 82.94 480 ILE A CA 1
ATOM 3800 C C . ILE A 1 480 ? -31.893 -9.668 13.096 1.00 82.94 480 ILE A C 1
ATOM 3802 O O . ILE A 1 480 ? -31.061 -10.286 12.430 1.00 82.94 480 ILE A O 1
ATOM 3806 N N . SER A 1 481 ? -32.607 -8.669 12.578 1.00 83.50 481 SER A N 1
ATOM 3807 C CA . SER A 1 481 ? -32.420 -8.216 11.201 1.00 83.50 481 SER A CA 1
ATOM 3808 C C . SER A 1 481 ? -31.295 -7.179 11.090 1.00 83.50 481 SER A C 1
ATOM 3810 O O . SER A 1 481 ? -31.225 -6.216 11.856 1.00 83.50 481 SER A O 1
ATOM 3812 N N . SER A 1 482 ? -30.435 -7.326 10.075 1.00 84.50 482 SER A N 1
ATOM 3813 C CA . SER A 1 482 ? -29.368 -6.352 9.788 1.00 84.50 482 SER A CA 1
ATOM 3814 C C . SER A 1 482 ? -29.917 -4.950 9.498 1.00 84.50 482 SER A C 1
ATOM 3816 O O . SER A 1 482 ? -29.265 -3.958 9.812 1.00 84.50 482 SER A O 1
ATOM 3818 N N . PHE A 1 483 ? -31.114 -4.859 8.911 1.00 87.50 483 PHE A N 1
ATOM 3819 C CA . PHE A 1 483 ? -31.764 -3.588 8.594 1.00 87.50 483 PHE A CA 1
ATOM 3820 C C . PHE A 1 483 ? -32.210 -2.839 9.857 1.00 87.50 483 PHE A C 1
ATOM 3822 O O . PHE A 1 483 ? -31.960 -1.643 9.985 1.00 87.50 483 PHE A O 1
ATOM 3829 N N . GLN A 1 484 ? -32.814 -3.543 10.819 1.00 87.00 484 GLN A N 1
ATOM 3830 C CA . GLN A 1 484 ? -33.197 -2.944 12.097 1.00 87.00 484 GLN A CA 1
ATOM 3831 C C . GLN A 1 484 ? -31.964 -2.461 12.864 1.00 87.00 484 GLN A C 1
ATOM 3833 O O . GLN A 1 484 ? -31.972 -1.344 13.369 1.00 87.00 484 GLN A O 1
ATOM 3838 N N . MET A 1 485 ? -30.876 -3.242 12.883 1.00 87.62 485 MET A N 1
ATOM 3839 C CA . MET A 1 485 ? -29.627 -2.826 13.534 1.00 87.62 485 MET A CA 1
ATOM 3840 C C . MET A 1 485 ? -29.006 -1.588 12.880 1.00 87.62 485 MET A C 1
ATOM 3842 O O . MET A 1 485 ? -28.533 -0.705 13.592 1.00 87.62 485 MET A O 1
ATOM 3846 N N . ALA A 1 486 ? -29.054 -1.478 11.549 1.00 88.88 486 ALA A N 1
ATOM 3847 C CA . ALA A 1 486 ? -28.627 -0.267 10.850 1.00 88.88 486 ALA A CA 1
ATOM 3848 C C . ALA A 1 486 ? -29.485 0.951 11.242 1.00 88.88 486 ALA A C 1
ATOM 3850 O O . ALA A 1 486 ? -28.947 2.017 11.525 1.00 88.88 486 ALA A O 1
ATOM 3851 N N . GLY A 1 487 ? -30.808 0.787 11.362 1.00 90.62 487 GLY A N 1
ATOM 3852 C CA . GLY A 1 487 ? -31.697 1.852 11.844 1.00 90.62 487 GLY A CA 1
ATOM 3853 C C . GLY A 1 487 ? -31.404 2.295 13.285 1.00 90.62 487 GLY A C 1
ATOM 3854 O O . GLY A 1 487 ? -31.462 3.486 13.594 1.00 90.62 487 GLY A O 1
ATOM 3855 N N . LEU A 1 488 ? -31.045 1.360 14.172 1.00 90.25 488 LEU A N 1
ATOM 3856 C CA . LEU A 1 488 ? -30.641 1.682 15.546 1.00 90.25 488 LEU A CA 1
ATOM 3857 C C . LEU A 1 488 ? -29.272 2.363 15.608 1.00 90.25 488 LEU A C 1
ATOM 3859 O O . LEU A 1 488 ? -29.092 3.269 16.422 1.00 90.25 488 LEU A O 1
ATOM 3863 N N . LEU A 1 489 ? -28.333 1.971 14.741 1.00 91.25 489 LEU A N 1
ATOM 3864 C CA . LEU A 1 489 ? -27.044 2.646 14.592 1.00 91.25 489 LEU A CA 1
ATOM 3865 C C . LEU A 1 489 ? -27.245 4.113 14.184 1.00 91.25 489 LEU A C 1
ATOM 3867 O O . LEU A 1 489 ? -26.711 5.000 14.843 1.00 91.25 489 LEU A O 1
ATOM 3871 N N . GLU A 1 490 ? -28.081 4.380 13.181 1.00 90.62 490 GLU A N 1
ATOM 3872 C CA . GLU A 1 490 ? -28.441 5.744 12.764 1.00 90.62 490 GLU A CA 1
ATOM 3873 C C . GLU A 1 490 ? -29.068 6.554 13.908 1.00 90.62 490 GLU A C 1
ATOM 3875 O O . GLU A 1 490 ? -28.709 7.710 14.152 1.00 90.62 490 GLU A O 1
ATOM 3880 N N . SER A 1 491 ? -29.974 5.941 14.678 1.00 91.81 491 SER A N 1
ATOM 3881 C CA . SER A 1 491 ? -30.547 6.581 15.866 1.00 91.81 491 SER A CA 1
ATOM 3882 C C . SER A 1 491 ? -29.479 6.910 16.914 1.00 91.81 491 SER A C 1
ATOM 3884 O O . SER A 1 491 ? -29.527 7.985 17.517 1.00 91.81 491 SER A O 1
ATOM 3886 N N . ALA A 1 492 ? -28.510 6.015 17.131 1.00 91.06 492 ALA A N 1
ATOM 3887 C CA . ALA A 1 492 ? -27.411 6.228 18.068 1.00 91.06 492 ALA A CA 1
ATOM 3888 C C . ALA A 1 492 ? -26.501 7.379 17.611 1.00 91.06 492 ALA A C 1
ATOM 3890 O O . ALA A 1 492 ? -26.192 8.264 18.415 1.00 91.06 492 ALA A O 1
ATOM 3891 N N . ILE A 1 493 ? -26.153 7.430 16.319 1.00 91.38 493 ILE A N 1
ATOM 3892 C CA . ILE A 1 493 ? -25.363 8.516 15.717 1.00 91.38 493 ILE A CA 1
ATOM 3893 C C . ILE A 1 493 ? -26.054 9.861 15.966 1.00 91.38 493 ILE A C 1
ATOM 3895 O O . ILE A 1 493 ? -25.445 10.756 16.552 1.00 91.38 493 ILE A O 1
ATOM 3899 N N . ARG A 1 494 ? -27.350 9.974 15.641 1.00 90.62 494 ARG A N 1
ATOM 3900 C CA . ARG A 1 494 ? -28.140 11.207 15.834 1.00 90.62 494 ARG A CA 1
ATOM 3901 C C . ARG A 1 494 ? -28.291 11.627 17.297 1.00 90.62 494 ARG A C 1
ATOM 3903 O O . ARG A 1 494 ? -28.451 12.810 17.577 1.00 90.62 494 ARG A O 1
ATOM 3910 N N . SER A 1 495 ? -28.282 10.672 18.224 1.00 90.31 495 SER A N 1
ATOM 3911 C CA . SER A 1 495 ? -28.405 10.944 19.664 1.00 90.31 495 SER A CA 1
ATOM 3912 C C . SER A 1 495 ? -27.092 11.362 20.340 1.00 90.31 495 SER A C 1
ATOM 3914 O O . SER A 1 495 ? -27.111 11.812 21.484 1.00 90.31 495 SER A O 1
ATOM 3916 N N . SER A 1 496 ? -25.959 11.223 19.648 1.00 91.25 496 SER A N 1
ATOM 3917 C CA . SER A 1 496 ? -24.616 11.442 20.196 1.00 91.25 496 SER A CA 1
ATOM 3918 C C . SER A 1 496 ? -23.910 12.631 19.539 1.00 91.25 496 SER A C 1
ATOM 3920 O O . SER A 1 496 ? -24.398 13.201 18.562 1.00 91.25 496 SER A O 1
ATOM 3922 N N . ASN A 1 497 ? -22.727 13.008 20.040 1.00 88.62 497 ASN A N 1
ATOM 3923 C CA . ASN A 1 497 ? -21.927 14.050 19.388 1.00 88.62 497 ASN A CA 1
ATOM 3924 C C . ASN A 1 497 ? -21.334 13.601 18.042 1.00 88.62 497 ASN A C 1
ATOM 3926 O O . ASN A 1 497 ? -20.803 14.439 17.318 1.00 88.62 497 ASN A O 1
ATOM 3930 N N . ALA A 1 498 ? -21.463 12.318 17.677 1.00 87.56 498 ALA A N 1
ATOM 3931 C CA . ALA A 1 498 ? -21.096 11.806 16.356 1.00 87.56 498 ALA A CA 1
ATOM 3932 C C . ALA A 1 498 ? -21.868 12.494 15.217 1.00 87.56 498 ALA A C 1
ATOM 3934 O O . ALA A 1 498 ? -21.379 12.539 14.097 1.00 87.56 498 ALA A O 1
ATOM 3935 N N . GLN A 1 499 ? -23.038 13.087 15.491 1.00 88.00 499 GLN A N 1
ATOM 3936 C CA . GLN A 1 499 ? -23.826 13.818 14.489 1.00 88.00 499 GLN A CA 1
ATOM 3937 C C . GLN A 1 499 ? -23.088 15.000 13.832 1.00 88.00 499 GLN A C 1
ATOM 3939 O O . GLN A 1 499 ? -23.520 15.469 12.782 1.00 88.00 499 GLN A O 1
ATOM 3944 N N . TYR A 1 500 ? -22.037 15.523 14.474 1.00 88.12 500 TYR A N 1
ATOM 3945 C CA . TYR A 1 500 ? -21.255 16.656 13.973 1.00 88.12 500 TYR A CA 1
ATOM 3946 C C . TYR A 1 500 ? -20.029 16.231 13.157 1.00 88.12 500 TYR A C 1
ATOM 3948 O O . TYR A 1 500 ? -19.330 17.102 12.639 1.00 88.12 500 TYR A O 1
ATOM 3956 N N . ASP A 1 501 ? -19.751 14.929 13.060 1.00 87.75 501 ASP A N 1
ATOM 3957 C CA . ASP A 1 501 ? -18.695 14.415 12.190 1.00 87.75 501 ASP A CA 1
ATOM 3958 C C . ASP A 1 501 ? -19.127 14.468 10.716 1.00 87.75 501 ASP A C 1
ATOM 3960 O O . ASP A 1 501 ? -20.311 14.589 10.389 1.00 87.75 501 ASP A O 1
ATOM 3964 N N . ASP A 1 502 ? -18.152 14.386 9.809 1.00 87.62 502 ASP A N 1
ATOM 3965 C CA . ASP A 1 502 ? -18.420 14.486 8.378 1.00 87.62 502 ASP A CA 1
ATOM 3966 C C . ASP A 1 502 ? -19.378 13.382 7.896 1.00 87.62 502 ASP A C 1
ATOM 3968 O O . ASP A 1 502 ? -19.176 12.199 8.196 1.00 87.62 502 ASP A O 1
ATOM 3972 N N . PRO A 1 503 ? -20.383 13.724 7.068 1.00 85.81 503 PRO A N 1
ATOM 3973 C CA . PRO A 1 503 ? -21.383 12.762 6.615 1.00 85.81 503 PRO A CA 1
ATOM 3974 C C . PRO A 1 503 ? -20.781 11.633 5.769 1.00 85.81 503 PRO A C 1
ATOM 3976 O O . PRO A 1 503 ? -21.279 10.513 5.821 1.00 85.81 503 PRO A O 1
ATOM 3979 N N . ASP A 1 504 ? -19.688 11.888 5.037 1.00 86.00 504 ASP A N 1
ATOM 3980 C CA . ASP A 1 504 ? -18.985 10.845 4.271 1.00 86.00 504 ASP A CA 1
ATOM 3981 C C . ASP A 1 504 ? -18.331 9.797 5.184 1.00 86.00 504 ASP A C 1
ATOM 3983 O O . ASP A 1 504 ? -18.226 8.631 4.820 1.00 86.00 504 ASP A O 1
ATOM 3987 N N . ILE A 1 505 ? -17.914 10.181 6.393 1.00 87.12 505 ILE A N 1
ATOM 3988 C CA . ILE A 1 505 ? -17.349 9.248 7.372 1.00 87.12 505 ILE A CA 1
ATOM 3989 C C . ILE A 1 505 ? -18.453 8.370 7.965 1.00 87.12 505 ILE A C 1
ATOM 3991 O O . ILE A 1 505 ? -18.248 7.168 8.140 1.00 87.12 505 ILE A O 1
ATOM 3995 N N . LEU A 1 506 ? -19.610 8.967 8.259 1.00 88.06 506 LEU A N 1
ATOM 3996 C CA . LEU A 1 506 ? -20.758 8.273 8.840 1.00 88.06 506 LEU A CA 1
ATOM 3997 C C . LEU A 1 506 ? -21.400 7.293 7.844 1.00 88.06 506 LEU A C 1
ATOM 3999 O O . LEU A 1 506 ? -21.682 6.164 8.228 1.00 88.06 506 LEU A O 1
ATOM 4003 N N . ASP A 1 507 ? -21.526 7.658 6.560 1.00 88.75 507 ASP A N 1
ATOM 4004 C CA . ASP A 1 507 ? -22.058 6.777 5.495 1.00 88.75 507 ASP A CA 1
ATOM 4005 C C . ASP A 1 507 ? -21.206 5.506 5.274 1.00 88.75 507 ASP A C 1
ATOM 4007 O O . ASP A 1 507 ? -21.670 4.482 4.761 1.00 88.75 507 ASP A O 1
ATOM 4011 N N . ARG A 1 508 ? -19.931 5.554 5.676 1.00 90.19 508 ARG A N 1
ATOM 4012 C CA . ARG A 1 508 ? -18.997 4.421 5.596 1.00 90.19 508 ARG A CA 1
ATOM 4013 C C . ARG A 1 508 ? -19.084 3.483 6.795 1.00 90.19 508 ARG A C 1
ATOM 4015 O O . ARG A 1 508 ? -18.561 2.372 6.713 1.00 90.19 508 ARG A O 1
ATOM 4022 N N . LEU A 1 509 ? -19.719 3.893 7.893 1.00 90.81 509 LEU A N 1
ATOM 4023 C CA . LEU A 1 509 ? -19.912 3.045 9.063 1.00 90.81 509 LEU A CA 1
ATOM 4024 C C . LEU A 1 509 ? -21.125 2.138 8.840 1.00 90.81 509 LEU A C 1
ATOM 4026 O O . LEU A 1 509 ? -22.255 2.602 8.718 1.00 90.81 509 LEU A O 1
ATOM 4030 N N . ARG A 1 510 ? -20.904 0.824 8.806 1.00 89.44 510 ARG A N 1
ATOM 4031 C CA . ARG A 1 510 ? -21.961 -0.164 8.560 1.00 89.44 510 ARG A CA 1
ATOM 4032 C C . ARG A 1 510 ? -22.010 -1.216 9.654 1.00 89.44 510 ARG A C 1
ATOM 4034 O O . ARG A 1 510 ? -21.009 -1.527 10.295 1.00 89.44 510 ARG A O 1
ATOM 4041 N N . VAL A 1 511 ? -23.193 -1.790 9.854 1.00 90.00 511 VAL A N 1
ATOM 4042 C CA . VAL A 1 511 ? -23.360 -2.960 10.720 1.00 90.00 511 VAL A CA 1
ATOM 4043 C C . VAL A 1 511 ? -23.049 -4.215 9.913 1.00 90.00 511 VAL A C 1
ATOM 4045 O O . VAL A 1 511 ? -23.639 -4.439 8.856 1.00 90.00 511 VAL A O 1
ATOM 4048 N N . LYS A 1 512 ? -22.158 -5.051 10.442 1.00 87.12 512 LYS A N 1
ATOM 4049 C CA . LYS A 1 512 ? -21.851 -6.382 9.924 1.00 87.12 512 LYS A CA 1
ATOM 4050 C C . LYS A 1 512 ? -22.342 -7.427 10.915 1.00 87.12 512 LYS A C 1
ATOM 4052 O O . LYS A 1 512 ? -21.992 -7.387 12.090 1.00 87.12 512 LYS A O 1
ATOM 4057 N N . MET A 1 513 ? -23.131 -8.379 10.431 1.00 85.12 513 MET A N 1
ATOM 4058 C CA . MET A 1 513 ? -23.559 -9.534 11.220 1.00 85.12 513 MET A CA 1
ATOM 4059 C C . MET A 1 513 ? -22.637 -10.713 10.906 1.00 85.12 513 MET A C 1
ATOM 4061 O O . MET A 1 513 ? -22.486 -11.096 9.745 1.00 85.12 513 MET A O 1
ATOM 4065 N N . LEU A 1 514 ? -21.990 -11.266 11.930 1.00 84.31 514 LEU A N 1
ATOM 4066 C CA . LEU A 1 514 ? -21.144 -12.452 11.797 1.00 84.31 514 LEU A CA 1
ATOM 4067 C C . LEU A 1 514 ? -21.995 -13.721 11.569 1.00 84.31 514 LEU A C 1
ATOM 4069 O O . LEU A 1 514 ? -23.164 -13.770 11.948 1.00 84.31 514 LEU A O 1
ATOM 4073 N N . PRO A 1 515 ? -21.449 -14.779 10.949 1.00 81.06 515 PRO A N 1
ATOM 4074 C CA . PRO A 1 515 ? -22.152 -16.056 10.872 1.00 81.06 515 PRO A CA 1
ATOM 4075 C C . PRO A 1 515 ? -22.363 -16.635 12.281 1.00 81.06 515 PRO A C 1
ATOM 4077 O O . PRO A 1 515 ? -21.429 -16.674 13.080 1.00 81.06 515 PRO A O 1
ATOM 4080 N N . HIS A 1 516 ? -23.585 -17.085 12.573 1.00 77.31 516 HIS A N 1
ATOM 4081 C CA . HIS A 1 516 ? -24.018 -17.520 13.905 1.00 77.31 516 HIS A CA 1
ATOM 4082 C C . HIS A 1 516 ? -24.332 -19.021 13.973 1.00 77.31 516 HIS A C 1
ATOM 4084 O O . HIS A 1 516 ? -24.856 -19.610 13.025 1.00 77.31 516 HIS A O 1
ATOM 4090 N N . GLY A 1 517 ? -24.023 -19.643 15.113 1.00 73.81 517 GLY A N 1
ATOM 4091 C CA . GLY A 1 517 ? -24.361 -21.023 15.453 1.00 73.81 517 GLY A CA 1
ATOM 4092 C C . GLY A 1 517 ? -25.699 -21.163 16.191 1.00 73.81 517 GLY A C 1
ATOM 4093 O O . GLY A 1 517 ? -26.362 -20.189 16.555 1.00 73.81 517 GLY A O 1
ATOM 4094 N N . THR A 1 518 ? -26.125 -22.406 16.440 1.00 57.84 518 THR A N 1
ATOM 4095 C CA . THR A 1 518 ? -27.334 -22.693 17.228 1.00 57.84 518 THR A CA 1
ATOM 4096 C C . THR A 1 518 ? -27.103 -22.363 18.704 1.00 57.84 518 THR A C 1
ATOM 4098 O O . THR A 1 518 ? -26.437 -23.124 19.403 1.00 57.84 518 THR A O 1
ATOM 4101 N N . GLY A 1 519 ? -27.679 -21.257 19.179 1.00 69.00 519 GLY A N 1
ATOM 4102 C CA . GLY A 1 519 ? -27.607 -20.822 20.582 1.00 69.00 519 GLY A CA 1
ATOM 4103 C C . GLY A 1 519 ? -26.922 -19.472 20.801 1.00 69.00 519 GLY A C 1
ATOM 4104 O O . GLY A 1 519 ? -26.951 -18.966 21.924 1.00 69.00 519 GLY A O 1
ATOM 4105 N N . ASP A 1 520 ? -26.363 -18.872 19.748 1.00 78.62 520 ASP A N 1
ATOM 4106 C CA . ASP A 1 520 ? -25.721 -17.562 19.839 1.00 78.62 520 ASP A CA 1
ATOM 4107 C C . ASP A 1 520 ? -26.753 -16.448 20.064 1.00 78.62 520 ASP A C 1
ATOM 4109 O O . ASP A 1 520 ? -27.859 -16.444 19.507 1.00 78.62 520 ASP A O 1
ATOM 4113 N N . ARG A 1 521 ? -26.381 -15.481 20.905 1.00 81.69 521 ARG A N 1
ATOM 4114 C CA . ARG A 1 521 ? -27.158 -14.256 21.129 1.00 81.69 521 ARG A CA 1
ATOM 4115 C C . ARG A 1 521 ? -26.684 -13.165 20.180 1.00 81.69 521 ARG A C 1
ATOM 4117 O O . ARG A 1 521 ? -25.531 -13.184 19.750 1.00 81.69 521 ARG A O 1
ATOM 4124 N N . GLY A 1 522 ? -27.523 -12.160 19.937 1.00 81.31 522 GLY A N 1
ATOM 4125 C CA . GLY A 1 522 ? -27.147 -11.005 19.115 1.00 81.31 522 GLY A CA 1
ATOM 4126 C C . GLY A 1 522 ? -25.826 -10.350 19.515 1.00 81.31 522 GLY A C 1
ATOM 4127 O O . GLY A 1 522 ? -25.049 -9.939 18.658 1.00 81.31 522 GLY A O 1
ATOM 4128 N N . TRP A 1 523 ? -25.530 -10.319 20.815 1.00 84.75 523 TRP A N 1
ATOM 4129 C CA . TRP A 1 523 ? -24.290 -9.766 21.365 1.00 84.75 523 TRP A CA 1
ATOM 4130 C C . TRP A 1 523 ? -22.994 -10.350 20.795 1.00 84.75 523 TRP A C 1
ATOM 4132 O O . TRP A 1 523 ? -21.979 -9.655 20.804 1.00 84.75 523 TRP A O 1
ATOM 4142 N N . ASP A 1 524 ? -23.013 -11.607 20.357 1.00 83.38 524 ASP A N 1
ATOM 4143 C CA . ASP A 1 524 ? -21.835 -12.299 19.826 1.00 83.38 524 ASP A CA 1
ATOM 4144 C C . ASP A 1 524 ? -21.733 -12.184 18.296 1.00 83.38 524 ASP A C 1
ATOM 4146 O O . ASP A 1 524 ? -20.679 -12.448 17.721 1.00 83.38 524 ASP A O 1
ATOM 4150 N N . VAL A 1 525 ? -22.816 -11.743 17.653 1.00 86.19 525 VAL A N 1
ATOM 4151 C CA . VAL A 1 525 ? -22.972 -11.660 16.197 1.00 86.19 525 VAL A CA 1
ATOM 4152 C C . VAL A 1 525 ? -22.790 -10.238 15.676 1.00 86.19 525 VAL A C 1
ATOM 4154 O O . VAL A 1 525 ? -22.330 -10.038 14.552 1.00 86.19 525 VAL A O 1
ATOM 4157 N N . PHE A 1 526 ? -23.159 -9.252 16.489 1.00 90.19 526 PHE A N 1
ATOM 4158 C CA . PHE A 1 526 ? -23.091 -7.842 16.140 1.00 90.19 526 PHE A CA 1
ATOM 4159 C C . PHE A 1 526 ? -21.645 -7.362 15.973 1.00 90.19 526 PHE A C 1
ATOM 4161 O O . PHE A 1 526 ? -20.794 -7.564 16.843 1.00 90.19 526 PHE A O 1
ATOM 4168 N N . SER A 1 527 ? -21.369 -6.674 14.869 1.00 90.69 527 SER A N 1
ATOM 4169 C CA . SER A 1 527 ? -20.093 -6.011 14.614 1.00 90.69 527 SER A CA 1
ATOM 4170 C C . SER A 1 527 ? -20.275 -4.715 13.829 1.00 90.69 527 SER A C 1
ATOM 4172 O O . SER A 1 527 ? -21.229 -4.565 13.067 1.00 90.69 527 SER A O 1
ATOM 4174 N N . LEU A 1 528 ? -19.338 -3.781 13.997 1.00 91.25 528 LEU A N 1
ATOM 4175 C CA . LEU A 1 528 ? -19.231 -2.586 13.160 1.00 91.25 528 LEU A CA 1
ATOM 4176 C C . LEU A 1 528 ? -18.119 -2.776 12.124 1.00 91.25 528 LEU A C 1
ATOM 4178 O O . LEU A 1 528 ? -17.038 -3.271 12.442 1.00 91.25 528 LEU A O 1
ATOM 4182 N N . GLU A 1 529 ? -18.392 -2.373 10.890 1.00 90.50 529 GLU A N 1
ATOM 4183 C CA . GLU A 1 529 ? -17.470 -2.408 9.759 1.00 90.50 529 GLU A CA 1
ATOM 4184 C C . GLU A 1 529 ? -17.307 -1.004 9.176 1.00 90.50 529 GLU A C 1
ATOM 4186 O O . GLU A 1 529 ? -18.246 -0.204 9.171 1.00 90.50 529 GLU A O 1
ATOM 4191 N N . TYR A 1 530 ? -16.097 -0.706 8.707 1.00 91.94 530 TYR A N 1
ATOM 4192 C CA . TYR A 1 530 ? -15.768 0.555 8.059 1.00 91.94 530 TYR A CA 1
ATOM 4193 C C . TYR A 1 530 ? -15.483 0.315 6.577 1.00 91.94 530 TYR A C 1
ATOM 4195 O O . TYR A 1 530 ? -14.524 -0.377 6.241 1.00 91.94 530 TYR A O 1
ATOM 4203 N N . ASP A 1 531 ? -16.312 0.878 5.701 1.00 88.38 531 ASP A N 1
ATOM 4204 C CA . ASP A 1 531 ? -16.197 0.718 4.249 1.00 88.38 531 ASP A CA 1
ATOM 4205 C C . ASP A 1 531 ? -15.190 1.728 3.660 1.00 88.38 531 ASP A C 1
ATOM 4207 O O . ASP A 1 531 ? -15.499 2.897 3.373 1.00 88.38 531 ASP A O 1
ATOM 4211 N N . ALA A 1 532 ? -13.941 1.284 3.507 1.00 83.06 532 ALA A N 1
ATOM 4212 C CA . ALA A 1 532 ? -12.869 2.069 2.910 1.00 83.06 532 ALA A CA 1
ATOM 4213 C C . ALA A 1 532 ? -12.938 2.013 1.374 1.00 83.06 532 ALA A C 1
ATOM 4215 O O . ALA A 1 532 ? -12.281 1.205 0.738 1.00 83.06 532 ALA A O 1
ATOM 4216 N N . ARG A 1 533 ? -13.717 2.909 0.758 1.00 84.75 533 ARG A N 1
ATOM 4217 C CA . ARG A 1 533 ? -13.777 3.038 -0.714 1.00 84.75 533 ARG A CA 1
ATOM 4218 C C . ARG A 1 533 ? -12.422 3.459 -1.314 1.00 84.75 533 ARG A C 1
ATOM 4220 O O . ARG A 1 533 ? -11.598 4.083 -0.641 1.00 84.75 533 ARG A O 1
ATOM 4227 N N . VAL A 1 534 ? -12.228 3.195 -2.609 1.00 76.12 534 VAL A N 1
ATOM 4228 C CA . VAL A 1 534 ? -11.069 3.666 -3.399 1.00 76.12 534 VAL A CA 1
ATOM 4229 C C . VAL A 1 534 ? -10.891 5.182 -3.218 1.00 76.12 534 VAL A C 1
ATOM 4231 O O . VAL A 1 534 ? -11.887 5.909 -3.285 1.00 76.12 534 VAL A O 1
ATOM 4234 N N . PRO A 1 535 ? -9.666 5.687 -2.972 1.00 80.06 535 PRO A N 1
ATOM 4235 C CA . PRO A 1 535 ? -8.354 5.018 -2.995 1.00 80.06 535 PRO A CA 1
ATOM 4236 C C . PRO A 1 535 ? -7.864 4.466 -1.639 1.00 80.06 535 PRO A C 1
ATOM 4238 O O . PRO A 1 535 ? -6.779 3.883 -1.566 1.00 80.06 535 PRO A O 1
ATOM 4241 N N . LEU A 1 536 ? -8.648 4.630 -0.568 1.00 85.44 536 LEU A N 1
ATOM 4242 C CA . LEU A 1 536 ? -8.255 4.293 0.807 1.00 85.44 536 LEU A CA 1
ATOM 4243 C C . LEU A 1 536 ? -8.149 2.783 1.057 1.00 85.44 536 LEU A C 1
ATOM 4245 O O . LEU A 1 536 ? -7.400 2.371 1.940 1.00 85.44 536 LEU A O 1
ATOM 4249 N N . ASP A 1 537 ? -8.836 1.966 0.258 1.00 84.88 537 ASP A N 1
ATOM 4250 C CA . ASP A 1 537 ? -8.774 0.498 0.317 1.00 84.88 537 ASP A CA 1
ATOM 4251 C C . ASP A 1 537 ? -7.347 -0.052 0.129 1.00 84.88 537 ASP A C 1
ATOM 4253 O O . ASP A 1 537 ? -6.953 -1.067 0.698 1.00 84.88 537 ASP A O 1
ATOM 4257 N N . THR A 1 538 ? -6.496 0.677 -0.602 1.00 84.56 538 THR A N 1
ATOM 4258 C CA . THR A 1 538 ? -5.092 0.267 -0.782 1.00 84.56 538 THR A CA 1
ATOM 4259 C C . THR A 1 538 ? -4.305 0.254 0.531 1.00 84.56 538 THR A C 1
ATOM 4261 O O . THR A 1 538 ? -3.403 -0.570 0.715 1.00 84.56 538 THR A O 1
ATOM 4264 N N . VAL A 1 539 ? -4.681 1.130 1.469 1.00 86.12 539 VAL A N 1
ATOM 4265 C CA . VAL A 1 539 ? -4.168 1.150 2.844 1.00 86.12 539 VAL A CA 1
ATOM 4266 C C . VAL A 1 539 ? -4.987 0.217 3.731 1.00 86.12 539 VAL A C 1
ATOM 4268 O O . VAL A 1 539 ? -4.435 -0.612 4.458 1.00 86.12 539 VAL A O 1
ATOM 4271 N N . PHE A 1 540 ? -6.309 0.310 3.631 1.00 87.94 540 PHE A N 1
ATOM 4272 C CA . PHE A 1 540 ? -7.277 -0.429 4.430 1.00 87.94 540 PHE A CA 1
ATOM 4273 C C . PHE A 1 540 ? -7.714 -1.744 3.789 1.00 87.94 540 PHE A C 1
ATOM 4275 O O . PHE A 1 540 ? -8.900 -2.045 3.731 1.00 87.94 540 PHE A O 1
ATOM 4282 N N . THR A 1 541 ? -6.736 -2.554 3.388 1.00 86.31 541 THR A N 1
ATOM 4283 C CA . THR A 1 541 ? -6.997 -3.850 2.748 1.00 86.31 541 THR A CA 1
ATOM 4284 C C . THR A 1 541 ? -7.939 -4.736 3.571 1.00 86.31 541 THR A C 1
ATOM 4286 O O . THR A 1 541 ? -7.973 -4.655 4.804 1.00 86.31 541 THR A O 1
ATOM 4289 N N . GLU A 1 542 ? -8.607 -5.693 2.924 1.00 85.38 542 GLU A N 1
ATOM 4290 C CA . GLU A 1 542 ? -9.458 -6.681 3.608 1.00 85.38 542 GLU A CA 1
ATOM 4291 C C . GLU A 1 542 ? -8.746 -7.366 4.793 1.00 85.38 542 GLU A C 1
ATOM 4293 O O . GLU A 1 542 ? -9.332 -7.584 5.856 1.00 85.38 542 GLU A O 1
ATOM 4298 N N . SER A 1 543 ? -7.444 -7.647 4.653 1.00 87.69 543 SER A N 1
ATOM 4299 C CA . SER A 1 543 ? -6.622 -8.242 5.716 1.00 87.69 543 SER A CA 1
ATOM 4300 C C . SER A 1 543 ? -6.473 -7.331 6.943 1.00 87.69 543 SER A C 1
ATOM 4302 O O . SER A 1 543 ? -6.518 -7.787 8.088 1.00 87.69 543 SER A O 1
ATOM 4304 N N . VAL A 1 544 ? -6.331 -6.028 6.707 1.00 90.69 544 VAL A N 1
ATOM 4305 C CA . VAL A 1 544 ? -6.228 -4.987 7.728 1.00 90.69 544 VAL A CA 1
ATOM 4306 C C . VAL A 1 544 ? -7.573 -4.809 8.428 1.00 90.69 544 VAL A C 1
ATOM 4308 O O . VAL A 1 544 ? -7.628 -4.797 9.661 1.00 90.69 544 VAL A O 1
ATOM 4311 N N . MET A 1 545 ? -8.669 -4.766 7.670 1.00 90.81 545 MET A N 1
ATOM 4312 C CA . MET A 1 545 ? -10.016 -4.660 8.230 1.00 90.81 545 MET A CA 1
ATOM 4313 C C . MET A 1 545 ? -10.410 -5.892 9.047 1.00 90.81 545 MET A C 1
ATOM 4315 O O . MET A 1 545 ? -10.993 -5.754 10.123 1.00 90.81 545 MET A O 1
ATOM 4319 N N . ALA A 1 546 ? -9.992 -7.093 8.641 1.00 90.56 546 ALA A N 1
ATOM 4320 C CA . ALA A 1 546 ? -10.170 -8.300 9.446 1.00 90.56 546 ALA A CA 1
ATOM 4321 C C . ALA A 1 546 ? -9.448 -8.215 10.808 1.00 90.56 546 ALA A C 1
ATOM 4323 O O . ALA A 1 546 ? -9.965 -8.690 11.825 1.00 90.56 546 ALA A O 1
ATOM 4324 N N . ARG A 1 547 ? -8.271 -7.573 10.864 1.00 91.94 547 ARG A N 1
ATOM 4325 C CA . ARG A 1 547 ? -7.551 -7.327 12.127 1.00 91.94 547 ARG A CA 1
ATOM 4326 C C . ARG A 1 547 ? -8.288 -6.317 13.004 1.00 91.94 547 ARG A C 1
ATOM 4328 O O . ARG A 1 547 ? -8.425 -6.570 14.200 1.00 91.94 547 ARG A O 1
ATOM 4335 N N . TYR A 1 548 ? -8.805 -5.230 12.429 1.00 93.44 548 TYR A N 1
ATOM 4336 C CA . TYR A 1 548 ? -9.646 -4.277 13.160 1.00 93.44 548 TYR A CA 1
ATOM 4337 C C . TYR A 1 548 ? -10.916 -4.923 13.707 1.00 93.44 548 TYR A C 1
ATOM 4339 O O . TYR A 1 548 ? -11.219 -4.743 14.880 1.00 93.44 548 TYR A O 1
ATOM 4347 N N . LEU A 1 549 ? -11.605 -5.741 12.910 1.00 91.69 549 LEU A N 1
ATOM 4348 C CA . LEU A 1 549 ? -12.794 -6.477 13.338 1.00 91.69 549 LEU A CA 1
ATOM 4349 C C . LEU A 1 549 ? -12.489 -7.408 14.521 1.00 91.69 549 LEU A C 1
ATOM 4351 O O . LEU A 1 549 ? -13.251 -7.482 15.485 1.00 91.69 549 LEU A O 1
ATOM 4355 N N . ARG A 1 550 ? -11.336 -8.085 14.496 1.00 91.00 550 ARG A N 1
ATOM 4356 C CA . ARG A 1 550 ? -10.883 -8.923 15.614 1.00 91.00 550 ARG A CA 1
ATOM 4357 C C . ARG A 1 550 ? -10.639 -8.109 16.889 1.00 91.00 550 ARG A C 1
ATOM 4359 O O . ARG A 1 550 ? -10.990 -8.578 17.972 1.00 91.00 550 ARG A O 1
ATOM 4366 N N . ILE A 1 551 ? -10.061 -6.911 16.768 1.00 92.94 551 ILE A N 1
ATOM 4367 C CA . ILE A 1 551 ? -9.872 -5.984 17.894 1.00 92.94 551 ILE A CA 1
ATOM 4368 C C . ILE A 1 551 ? -11.232 -5.477 18.396 1.00 92.94 551 ILE A C 1
ATOM 4370 O O . ILE A 1 551 ? -11.495 -5.556 19.595 1.00 92.94 551 ILE A O 1
ATOM 4374 N N . PHE A 1 552 ? -12.117 -5.041 17.496 1.00 93.19 552 PHE A N 1
ATOM 4375 C CA . PHE A 1 552 ? -13.466 -4.578 17.822 1.00 93.19 552 PHE A CA 1
ATOM 4376 C C . PHE A 1 552 ? -14.232 -5.636 18.616 1.00 93.19 552 PHE A C 1
ATOM 4378 O O . PHE A 1 552 ? -14.727 -5.337 19.694 1.00 93.19 552 PHE A O 1
ATOM 4385 N N . ASN A 1 553 ? -14.263 -6.890 18.157 1.00 90.88 553 ASN A N 1
ATOM 4386 C CA . ASN A 1 553 ? -14.987 -7.969 18.838 1.00 90.88 553 ASN A CA 1
ATOM 4387 C C . ASN A 1 553 ? -14.497 -8.200 20.271 1.00 90.88 553 ASN A C 1
ATOM 4389 O O . ASN A 1 553 ? -15.285 -8.486 21.173 1.00 90.88 553 ASN A O 1
ATOM 4393 N N . PHE A 1 554 ? -13.192 -8.065 20.501 1.00 91.50 554 PHE A N 1
ATOM 4394 C CA . PHE A 1 554 ? -12.628 -8.147 21.842 1.00 91.50 554 PHE A CA 1
ATOM 4395 C C . PHE A 1 554 ? -13.048 -6.960 22.719 1.00 91.50 554 PHE A C 1
ATOM 4397 O O . PHE A 1 554 ? -13.537 -7.165 23.833 1.00 91.50 554 PHE A O 1
ATOM 4404 N N . LEU A 1 555 ? -12.908 -5.735 22.207 1.00 92.44 555 LEU A N 1
ATOM 4405 C CA . LEU A 1 555 ? -13.296 -4.515 22.917 1.00 92.44 555 LEU A CA 1
ATOM 4406 C C . LEU A 1 555 ? -14.801 -4.475 23.204 1.00 92.44 555 LEU A C 1
ATOM 4408 O O . LEU A 1 555 ? -15.214 -4.099 24.299 1.00 92.44 555 LEU A O 1
ATOM 4412 N N . TRP A 1 556 ? -15.616 -4.925 22.254 1.00 92.06 556 TRP A N 1
ATOM 4413 C CA . TRP A 1 556 ? -17.065 -5.022 22.369 1.00 92.06 556 TRP A CA 1
ATOM 4414 C C . TRP A 1 556 ? -17.479 -5.995 23.472 1.00 92.06 556 TRP A C 1
ATOM 4416 O O . TRP A 1 556 ? -18.314 -5.661 24.312 1.00 92.06 556 TRP A O 1
ATOM 4426 N N . LYS A 1 557 ? -16.839 -7.170 23.552 1.00 90.50 557 LYS A N 1
ATOM 4427 C CA . LYS A 1 557 ? -17.066 -8.122 24.650 1.00 90.50 557 LYS A CA 1
ATOM 4428 C C . LYS A 1 557 ? -16.666 -7.548 26.007 1.00 90.50 557 LYS A C 1
ATOM 4430 O O . LYS A 1 557 ? -17.422 -7.690 26.966 1.00 90.50 557 LYS A O 1
ATOM 4435 N N . LEU A 1 558 ? -15.529 -6.858 26.091 1.00 91.69 558 LEU A N 1
ATOM 4436 C CA . LEU A 1 558 ? -15.119 -6.175 27.320 1.00 91.69 558 LEU A CA 1
ATOM 4437 C C . LEU A 1 558 ? -16.142 -5.100 27.731 1.00 91.69 558 LEU A C 1
ATOM 4439 O O . LEU A 1 558 ? -16.571 -5.062 28.886 1.00 91.69 558 LEU A O 1
ATOM 4443 N N . ARG A 1 559 ? -16.604 -4.282 26.776 1.00 91.19 559 ARG A N 1
ATOM 4444 C CA . ARG A 1 559 ? -17.607 -3.233 27.010 1.00 91.19 559 ARG A CA 1
ATOM 4445 C C . ARG A 1 559 ? -18.969 -3.807 27.408 1.00 91.19 559 ARG A C 1
ATOM 4447 O O . ARG A 1 559 ? -19.645 -3.240 28.265 1.00 91.19 559 ARG A O 1
ATOM 4454 N N . ARG A 1 560 ? -19.358 -4.960 26.853 1.00 90.50 560 ARG A N 1
ATOM 4455 C CA . ARG A 1 560 ? -20.556 -5.714 27.256 1.00 90.50 560 ARG A CA 1
ATOM 4456 C C . ARG A 1 560 ? -20.499 -6.114 28.725 1.00 90.50 560 ARG A C 1
ATOM 4458 O O . ARG A 1 560 ? -21.494 -5.954 29.424 1.00 90.50 560 ARG A O 1
ATOM 4465 N N . VAL A 1 561 ? -19.361 -6.611 29.206 1.00 92.12 561 VAL A N 1
ATOM 4466 C CA . VAL A 1 561 ? -19.189 -7.013 30.614 1.00 92.12 561 VAL A CA 1
ATOM 4467 C C . VAL A 1 561 ? -19.236 -5.806 31.554 1.00 92.12 561 VAL A C 1
ATOM 4469 O O . VAL A 1 561 ? -19.864 -5.863 32.609 1.00 92.12 561 VAL A O 1
ATOM 4472 N N . GLU A 1 562 ? -18.633 -4.687 31.166 1.00 90.94 562 GLU A N 1
ATOM 4473 C CA . GLU A 1 562 ? -18.715 -3.439 31.930 1.00 90.94 562 GLU A CA 1
ATOM 4474 C C . GLU A 1 562 ? -20.163 -2.925 32.017 1.00 90.94 562 GLU A C 1
ATOM 4476 O O . GLU A 1 562 ? -20.673 -2.662 33.108 1.00 90.94 562 GLU A O 1
ATOM 4481 N N . HIS A 1 563 ? -20.874 -2.858 30.884 1.00 89.50 563 HIS A N 1
ATOM 4482 C CA . HIS A 1 563 ? -22.295 -2.494 30.853 1.00 89.50 563 HIS A CA 1
ATOM 4483 C C . HIS A 1 563 ? -23.145 -3.474 31.669 1.00 89.50 563 HIS A C 1
ATOM 4485 O O . HIS A 1 563 ? -24.057 -3.060 32.396 1.00 89.50 563 HIS A O 1
ATOM 4491 N N . ALA A 1 564 ? -22.789 -4.766 31.628 1.00 89.31 564 ALA A N 1
ATOM 4492 C CA . ALA A 1 564 ? -23.385 -5.805 32.451 1.00 89.31 564 ALA A CA 1
ATOM 4493 C C . ALA A 1 564 ? -23.307 -5.424 33.943 1.00 89.31 564 ALA A C 1
ATOM 4495 O O . ALA A 1 564 ? -24.337 -5.295 34.614 1.00 89.31 564 ALA A O 1
ATOM 4496 N N . LEU A 1 565 ? -22.100 -5.158 34.435 1.00 90.75 565 LEU A N 1
ATOM 4497 C CA . LEU A 1 565 ? -21.843 -4.788 35.824 1.00 90.75 565 LEU A CA 1
ATOM 4498 C C . LEU A 1 565 ? -22.509 -3.466 36.221 1.00 90.75 565 LEU A C 1
ATOM 4500 O O . LEU A 1 565 ? -23.112 -3.395 37.293 1.00 90.75 565 LEU A O 1
ATOM 4504 N N . ILE A 1 566 ? -22.470 -2.438 35.371 1.00 89.12 566 ILE A N 1
ATOM 4505 C CA . ILE A 1 566 ? -23.134 -1.154 35.643 1.00 89.12 566 ILE A CA 1
ATOM 4506 C C . ILE A 1 566 ? -24.650 -1.348 35.780 1.00 89.12 566 ILE A C 1
ATOM 4508 O O . ILE A 1 566 ? -25.267 -0.778 36.682 1.00 89.12 566 ILE A O 1
ATOM 4512 N N . GLY A 1 567 ? -25.263 -2.168 34.921 1.00 86.38 567 GLY A N 1
ATOM 4513 C CA . GLY A 1 567 ? -26.681 -2.511 35.033 1.00 86.38 567 GLY A CA 1
ATOM 4514 C C . GLY A 1 567 ? -27.008 -3.239 36.338 1.00 86.38 567 GLY A C 1
ATOM 4515 O O . GLY A 1 567 ? -27.936 -2.827 37.031 1.00 86.38 567 GLY A O 1
ATOM 4516 N N . ALA A 1 568 ? -26.195 -4.227 36.730 1.00 85.38 568 ALA A N 1
ATOM 4517 C CA . ALA A 1 568 ? -26.353 -4.937 38.004 1.00 85.38 568 ALA A CA 1
ATOM 4518 C C . ALA A 1 568 ? -26.204 -4.001 39.222 1.00 85.38 568 ALA A C 1
ATOM 4520 O O . ALA A 1 568 ? -26.889 -4.147 40.230 1.00 85.38 568 ALA A O 1
ATOM 4521 N N . TRP A 1 569 ? -25.341 -2.986 39.141 1.00 86.94 569 TRP A N 1
ATOM 4522 C CA . TRP A 1 569 ? -25.233 -1.967 40.189 1.00 86.94 569 TRP A CA 1
ATOM 4523 C C . TRP A 1 569 ? -26.467 -1.063 40.263 1.00 86.94 569 TRP A C 1
ATOM 4525 O O . TRP A 1 569 ? -26.929 -0.728 41.357 1.00 86.94 569 TRP A O 1
ATOM 4535 N N . LYS A 1 570 ? -27.021 -0.673 39.105 1.00 83.50 570 LYS A N 1
ATOM 4536 C CA . LYS A 1 570 ? -28.257 0.122 39.027 1.00 83.50 570 LYS A CA 1
ATOM 4537 C C . LYS A 1 570 ? -29.433 -0.627 39.663 1.00 83.50 570 LYS A C 1
ATOM 4539 O O . LYS A 1 570 ? -30.193 0.004 40.396 1.00 83.50 570 LYS A O 1
ATOM 4544 N N . THR A 1 571 ? -29.552 -1.938 39.438 1.00 77.38 571 THR A N 1
ATOM 4545 C CA . THR A 1 571 ? -30.601 -2.780 40.043 1.00 77.38 571 THR A CA 1
ATOM 4546 C C . THR A 1 571 ? -30.352 -3.028 41.533 1.00 77.38 571 THR A C 1
ATOM 4548 O O . THR A 1 571 ? -31.271 -2.902 42.339 1.00 77.38 571 THR A O 1
ATOM 4551 N N . MET A 1 572 ? -29.099 -3.268 41.934 1.00 72.81 572 MET A N 1
ATOM 4552 C CA . MET A 1 572 ? -28.719 -3.537 43.328 1.00 72.81 572 MET A CA 1
ATOM 4553 C C . MET A 1 572 ? -28.736 -2.292 44.237 1.00 72.81 572 MET A C 1
ATOM 4555 O O . MET A 1 572 ? -28.597 -2.430 45.457 1.00 72.81 572 MET A O 1
ATOM 4559 N N . LYS A 1 573 ? -28.881 -1.075 43.683 1.00 69.12 573 LYS A N 1
ATOM 4560 C CA . LYS A 1 573 ? -28.660 0.203 44.381 1.00 69.12 573 LYS A CA 1
ATOM 4561 C C . LYS A 1 573 ? -29.322 0.216 45.782 1.00 69.12 573 LYS A C 1
ATOM 4563 O O . LYS A 1 573 ? -30.548 0.301 45.906 1.00 69.12 573 LYS A O 1
ATOM 4568 N N . PRO A 1 574 ? -28.521 0.169 46.866 1.00 54.00 574 PRO A N 1
ATOM 4569 C CA . PRO A 1 574 ? -28.982 -0.260 48.192 1.00 54.00 574 PRO A CA 1
ATOM 4570 C C . PRO A 1 574 ? -29.995 0.678 48.869 1.00 54.00 574 PRO A C 1
ATOM 4572 O O . PRO A 1 574 ? -30.736 0.255 49.758 1.00 54.00 574 PRO A O 1
ATOM 4575 N N . ASN A 1 575 ? -30.103 1.938 48.444 1.00 50.66 575 ASN A N 1
ATOM 4576 C CA . ASN A 1 575 ? -30.986 2.911 49.098 1.00 50.66 575 ASN A CA 1
ATOM 4577 C C . ASN A 1 575 ? -32.484 2.634 48.865 1.00 50.66 575 ASN A C 1
ATOM 4579 O O . ASN A 1 575 ? -33.295 2.937 49.738 1.00 50.66 575 ASN A O 1
ATOM 4583 N N . CYS A 1 576 ? -32.862 1.993 47.755 1.00 50.81 576 CYS A N 1
ATOM 4584 C CA . CYS A 1 576 ? -34.265 1.670 47.461 1.00 50.81 576 CYS A CA 1
ATOM 4585 C C . CYS A 1 576 ? -34.756 0.419 48.213 1.00 50.81 576 CYS A C 1
ATOM 4587 O O . CYS A 1 576 ? -35.922 0.336 48.597 1.00 50.81 576 CYS A O 1
ATOM 4589 N N . ILE A 1 577 ? -33.860 -0.538 48.473 1.00 52.50 577 ILE A N 1
ATOM 4590 C CA . ILE A 1 577 ? -34.195 -1.812 49.126 1.00 52.50 577 ILE A CA 1
ATOM 4591 C C . ILE A 1 577 ? -34.254 -1.642 50.652 1.00 52.50 577 ILE A C 1
ATOM 4593 O O . ILE A 1 577 ? -35.130 -2.203 51.309 1.00 52.50 577 ILE A O 1
ATOM 4597 N N . THR A 1 578 ? -33.360 -0.831 51.227 1.00 52.53 578 THR A N 1
ATOM 4598 C CA . THR A 1 578 ? -33.128 -0.805 52.683 1.00 52.53 578 THR A CA 1
ATOM 4599 C C . THR A 1 578 ? -34.007 0.197 53.446 1.00 52.53 578 THR A C 1
ATOM 4601 O O . THR A 1 578 ? -34.280 -0.012 54.626 1.00 52.53 578 THR A O 1
ATOM 4604 N N . SER A 1 579 ? -34.473 1.273 52.796 1.00 51.94 579 SER A N 1
ATOM 4605 C CA . SER A 1 579 ? -35.091 2.427 53.477 1.00 51.94 579 SER A CA 1
ATOM 4606 C C . SER A 1 579 ? -36.549 2.211 53.924 1.00 51.94 579 SER A C 1
ATOM 4608 O O . SER A 1 579 ? -36.897 2.576 55.045 1.00 51.94 579 SER A O 1
ATOM 4610 N N . HIS A 1 580 ? -37.402 1.575 53.111 1.00 49.59 580 HIS A N 1
ATOM 4611 C CA . HIS A 1 580 ? -38.849 1.494 53.397 1.00 49.59 580 HIS A CA 1
ATOM 4612 C C . HIS A 1 580 ? -39.418 0.071 53.511 1.00 49.59 580 HIS A C 1
ATOM 4614 O O . HIS A 1 580 ? -40.595 -0.101 53.829 1.00 49.59 580 HIS A O 1
ATOM 4620 N N . SER A 1 581 ? -38.613 -0.962 53.259 1.00 50.91 581 SER A N 1
ATOM 4621 C CA . SER A 1 581 ? -39.144 -2.279 52.879 1.00 50.91 581 SER A CA 1
ATOM 4622 C C . SER A 1 581 ? -39.174 -3.326 54.003 1.00 50.91 581 SER A C 1
ATOM 4624 O O . SER A 1 581 ? -39.861 -4.331 53.856 1.00 50.91 581 SER A O 1
ATOM 4626 N N . PHE A 1 582 ? -38.480 -3.118 55.133 1.00 52.84 582 PHE A N 1
ATOM 4627 C CA . PHE A 1 582 ? -38.157 -4.226 56.058 1.00 52.84 582 PHE A CA 1
ATOM 4628 C C . PHE A 1 582 ? -38.236 -3.904 57.561 1.00 52.84 582 PHE A C 1
ATOM 4630 O O . PHE A 1 582 ? -37.550 -4.528 58.371 1.00 52.84 582 PHE A O 1
ATOM 4637 N N . THR A 1 583 ? -39.081 -2.963 57.986 1.00 52.69 583 THR A N 1
ATOM 4638 C CA . THR A 1 583 ? -39.322 -2.728 59.427 1.00 52.69 583 THR A CA 1
ATOM 4639 C C . THR A 1 583 ? -40.143 -3.839 60.098 1.00 52.69 583 THR A C 1
ATOM 4641 O O . THR A 1 583 ? -40.176 -3.896 61.322 1.00 52.69 583 THR A O 1
ATOM 4644 N N . LYS A 1 584 ? -40.780 -4.734 59.322 1.00 54.00 584 LYS A N 1
ATOM 4645 C CA . LYS A 1 584 ? -41.723 -5.759 59.819 1.00 54.00 584 LYS A CA 1
ATOM 4646 C C . LYS A 1 584 ? -41.282 -7.223 59.637 1.00 54.00 584 LYS A C 1
ATOM 4648 O O . LYS A 1 584 ? -42.032 -8.104 60.043 1.00 54.00 584 LYS A O 1
ATOM 4653 N N . LEU A 1 585 ? -40.117 -7.496 59.037 1.00 60.06 585 LEU A N 1
ATOM 4654 C CA . LEU A 1 585 ? -39.574 -8.862 58.936 1.00 60.06 585 LEU A CA 1
ATOM 4655 C C . LEU A 1 585 ? -38.834 -9.259 60.223 1.00 60.06 585 LEU A C 1
ATOM 4657 O O . LEU A 1 585 ? -38.222 -8.412 60.878 1.00 60.06 585 LEU A O 1
ATOM 4661 N N . GLN A 1 586 ? -38.847 -10.553 60.555 1.00 60.25 586 GLN A N 1
ATOM 4662 C CA . GLN A 1 586 ? -38.107 -11.106 61.690 1.00 60.25 586 GLN A CA 1
ATOM 4663 C C . GLN A 1 586 ? -36.596 -10.826 61.561 1.00 60.25 586 GLN A C 1
ATOM 4665 O O . GLN A 1 586 ? -36.026 -10.844 60.466 1.00 60.25 586 GLN A O 1
ATOM 4670 N N . HIS A 1 587 ? -35.930 -10.581 62.695 1.00 65.88 587 HIS A N 1
ATOM 4671 C CA . HIS A 1 587 ? -34.525 -10.149 62.745 1.00 65.88 587 HIS A CA 1
ATOM 4672 C C . HIS A 1 587 ? -33.558 -11.112 62.022 1.00 65.88 587 HIS A C 1
ATOM 4674 O O . HIS A 1 587 ? -32.600 -10.663 61.394 1.00 65.88 587 HIS A O 1
ATOM 4680 N N . ALA A 1 588 ? -33.834 -12.422 62.051 1.00 66.19 588 ALA A N 1
ATOM 4681 C CA . ALA A 1 588 ? -33.001 -13.454 61.430 1.00 66.19 588 ALA A CA 1
ATOM 4682 C C . ALA A 1 588 ? -32.983 -13.379 59.889 1.00 66.19 588 ALA A C 1
ATOM 4684 O O . ALA A 1 588 ? -31.910 -13.329 59.290 1.00 66.19 588 ALA A O 1
ATOM 4685 N N . VAL A 1 589 ? -34.153 -13.285 59.247 1.00 68.00 589 VAL A N 1
ATOM 4686 C CA . VAL A 1 589 ? -34.268 -13.185 57.777 1.00 68.00 589 VAL A CA 1
ATOM 4687 C C . VAL A 1 589 ? -33.701 -11.852 57.278 1.00 68.00 589 VAL A C 1
ATOM 4689 O O . VAL A 1 589 ? -33.040 -11.792 56.243 1.00 68.00 589 VAL A O 1
ATOM 4692 N N . LYS A 1 590 ? -33.872 -10.777 58.059 1.00 70.25 590 LYS A N 1
ATOM 4693 C CA . LYS A 1 590 ? -33.274 -9.464 57.774 1.00 70.25 590 LYS A CA 1
ATOM 4694 C C . LYS A 1 590 ? -31.742 -9.510 57.786 1.00 70.25 590 LYS A C 1
ATOM 4696 O O . LYS A 1 590 ? -31.111 -8.945 56.896 1.00 70.25 590 LYS A O 1
ATOM 4701 N N . LEU A 1 591 ? -31.141 -10.179 58.772 1.00 72.56 591 LEU A N 1
ATOM 4702 C CA . LEU A 1 591 ? -29.689 -10.377 58.840 1.00 72.56 591 LEU A CA 1
ATOM 4703 C C . LEU A 1 591 ? -29.171 -11.226 57.674 1.00 72.56 591 LEU A C 1
ATOM 4705 O O . LEU A 1 591 ? -28.155 -10.868 57.079 1.00 72.56 591 LEU A O 1
ATOM 4709 N N . GLN A 1 592 ? -29.871 -12.310 57.325 1.00 73.19 592 GLN A N 1
ATOM 4710 C CA . GLN A 1 592 ? -29.510 -13.162 56.188 1.00 73.19 592 GLN A CA 1
ATOM 4711 C C . GLN A 1 592 ? -29.558 -12.388 54.869 1.00 73.19 592 GLN A C 1
ATOM 4713 O O . GLN A 1 592 ? -28.589 -12.410 54.118 1.00 73.19 592 GLN A O 1
ATOM 4718 N N . LEU A 1 593 ? -30.615 -11.611 54.631 1.00 74.00 593 LEU A N 1
ATOM 4719 C CA . LEU A 1 593 ? -30.732 -10.761 53.448 1.00 74.00 593 LEU A CA 1
ATOM 4720 C C . LEU A 1 593 ? -29.605 -9.720 53.364 1.00 74.00 593 LEU A C 1
ATOM 4722 O O . LEU A 1 593 ? -28.982 -9.565 52.316 1.00 74.00 593 LEU A O 1
ATOM 4726 N N . LEU A 1 594 ? -29.316 -9.020 54.468 1.00 77.38 594 LEU A N 1
ATOM 4727 C CA . LEU A 1 594 ? -28.223 -8.044 54.522 1.00 77.38 594 LEU A CA 1
ATOM 4728 C C . LEU A 1 594 ? -26.859 -8.702 54.286 1.00 77.38 594 LEU A C 1
ATOM 4730 O O . LEU A 1 594 ? -26.004 -8.106 53.635 1.00 77.38 594 LEU A O 1
ATOM 4734 N N . SER A 1 595 ? -26.654 -9.918 54.794 1.00 80.19 595 SER A N 1
ATOM 4735 C CA . SER A 1 595 ? -25.442 -10.698 54.542 1.00 80.19 595 SER A CA 1
ATOM 4736 C C . SER A 1 595 ? -25.308 -11.056 53.061 1.00 80.19 595 SER A C 1
ATOM 4738 O O . SER A 1 595 ? -24.264 -10.783 52.471 1.00 80.19 595 SER A O 1
ATOM 4740 N N . THR A 1 596 ? -26.362 -11.592 52.438 1.00 78.62 596 THR A N 1
ATOM 4741 C CA . THR A 1 596 ? -26.363 -11.971 51.015 1.00 78.62 596 THR A CA 1
ATOM 4742 C C . THR A 1 596 ? -26.181 -10.755 50.101 1.00 78.62 596 THR A C 1
ATOM 4744 O O . THR A 1 596 ? -25.379 -10.808 49.173 1.00 78.62 596 THR A O 1
ATOM 4747 N N . LEU A 1 597 ? -26.826 -9.621 50.404 1.00 78.94 597 LEU A N 1
ATOM 4748 C CA . LEU A 1 597 ? -26.649 -8.365 49.663 1.00 78.94 597 LEU A CA 1
ATOM 4749 C C . LEU A 1 597 ? -25.229 -7.808 49.789 1.00 78.94 597 LEU A C 1
ATOM 4751 O O . LEU A 1 597 ? -24.629 -7.432 48.786 1.00 78.94 597 LEU A O 1
ATOM 4755 N N . ARG A 1 598 ? -24.662 -7.778 51.003 1.00 81.56 598 ARG A N 1
ATOM 4756 C CA . ARG A 1 598 ? -23.271 -7.339 51.209 1.00 81.56 598 ARG A CA 1
ATOM 4757 C C . ARG A 1 598 ? -22.292 -8.235 50.463 1.00 81.56 598 ARG A C 1
ATOM 4759 O O . ARG A 1 598 ? -21.373 -7.727 49.834 1.00 81.56 598 ARG A O 1
ATOM 4766 N N . ARG A 1 599 ? -22.496 -9.553 50.494 1.00 82.38 599 ARG A N 1
ATOM 4767 C CA . ARG A 1 599 ? -21.676 -10.501 49.727 1.00 82.38 599 ARG A CA 1
ATOM 4768 C C . ARG A 1 599 ? -21.766 -10.229 48.226 1.00 82.38 599 ARG A C 1
ATOM 4770 O O . ARG A 1 599 ? -20.733 -10.128 47.575 1.00 82.38 599 ARG A O 1
ATOM 4777 N N . CYS A 1 600 ? -22.974 -10.021 47.702 1.00 85.00 600 CYS A N 1
ATOM 4778 C CA . CYS A 1 600 ? -23.188 -9.663 46.300 1.00 85.00 600 CYS A CA 1
ATOM 4779 C C . CYS A 1 600 ? -22.472 -8.354 45.928 1.00 85.00 600 CYS A C 1
ATOM 4781 O O . CYS A 1 600 ? -21.813 -8.279 44.895 1.00 85.00 600 CYS A O 1
ATOM 4783 N N . GLN A 1 601 ? -22.514 -7.347 46.807 1.00 84.56 601 GLN A N 1
ATOM 4784 C CA . GLN A 1 601 ? -21.780 -6.091 46.629 1.00 84.56 601 GLN A CA 1
ATOM 4785 C C . GLN A 1 601 ? -20.263 -6.281 46.632 1.00 84.56 601 GLN A C 1
ATOM 4787 O O . GLN A 1 601 ? -19.572 -5.637 45.849 1.00 84.56 601 GLN A O 1
ATOM 4792 N N . VAL A 1 602 ? -19.723 -7.135 47.503 1.00 87.38 602 VAL A N 1
ATOM 4793 C CA . VAL A 1 602 ? -18.280 -7.413 47.544 1.00 87.38 602 VAL A CA 1
ATOM 4794 C C . VAL A 1 602 ? -17.824 -8.070 46.242 1.00 87.38 602 VAL A C 1
ATOM 4796 O O . VAL A 1 602 ? -16.858 -7.602 45.645 1.00 87.38 602 VAL A O 1
ATOM 4799 N N . ILE A 1 603 ? -18.550 -9.083 45.763 1.00 86.56 603 ILE A N 1
ATOM 4800 C CA . ILE A 1 603 ? -18.237 -9.764 44.497 1.00 86.56 603 ILE A CA 1
ATOM 4801 C C . ILE A 1 603 ? -18.345 -8.790 43.322 1.00 86.56 603 ILE A C 1
ATOM 4803 O O . ILE A 1 603 ? -17.433 -8.718 42.501 1.00 86.56 603 ILE A O 1
ATOM 4807 N N . TRP A 1 604 ? -19.404 -7.974 43.283 1.00 90.50 604 TRP A N 1
ATOM 4808 C CA . TRP A 1 604 ? -19.552 -6.932 42.269 1.00 90.50 604 TRP A CA 1
ATOM 4809 C C . TRP A 1 604 ? -18.361 -5.968 42.272 1.00 90.50 604 TRP A C 1
ATOM 4811 O O . TRP A 1 604 ? -17.804 -5.696 41.216 1.00 90.50 604 TRP A O 1
ATOM 4821 N N . ASN A 1 605 ? -17.926 -5.491 43.445 1.00 88.44 605 ASN A N 1
ATOM 4822 C CA . ASN A 1 605 ? -16.775 -4.591 43.549 1.00 88.44 605 ASN A CA 1
ATOM 4823 C C . ASN A 1 605 ? -15.480 -5.253 43.055 1.00 88.44 605 ASN A C 1
ATOM 4825 O O . ASN A 1 605 ? -14.696 -4.596 42.376 1.00 88.44 605 ASN A O 1
ATOM 4829 N N . GLN A 1 606 ? -15.261 -6.538 43.354 1.00 87.44 606 GLN A N 1
ATOM 4830 C CA . GLN A 1 606 ? -14.092 -7.285 42.873 1.00 87.44 606 GLN A CA 1
ATOM 4831 C C . GLN A 1 606 ? -14.097 -7.434 41.346 1.00 87.44 606 GLN A C 1
ATOM 4833 O O . GLN A 1 606 ? -13.096 -7.128 40.696 1.00 87.44 606 GLN A O 1
ATOM 4838 N N . MET A 1 607 ? -15.229 -7.852 40.769 1.00 90.69 607 MET A N 1
ATOM 4839 C CA . MET A 1 607 ? -15.398 -7.981 39.317 1.00 90.69 607 MET A CA 1
ATOM 4840 C C . MET A 1 607 ? -15.275 -6.623 38.616 1.00 90.69 607 MET A C 1
ATOM 4842 O O . MET A 1 607 ? -14.567 -6.499 37.619 1.00 90.69 607 MET A O 1
ATOM 4846 N N . ASN A 1 608 ? -15.902 -5.581 39.166 1.00 90.94 608 ASN A N 1
ATOM 4847 C CA . ASN A 1 608 ? -15.848 -4.231 38.617 1.00 90.94 608 ASN A CA 1
ATOM 4848 C C . ASN A 1 608 ? -14.435 -3.647 38.674 1.00 90.94 608 ASN A C 1
ATOM 4850 O O . ASN A 1 608 ? -13.991 -3.060 37.693 1.00 90.94 608 ASN A O 1
ATOM 4854 N N . HIS A 1 609 ? -13.707 -3.841 39.777 1.00 89.06 609 HIS A N 1
ATOM 4855 C CA . HIS A 1 609 ? -12.317 -3.401 39.893 1.00 89.06 609 HIS A CA 1
ATOM 4856 C C . HIS A 1 609 ? -11.425 -4.056 38.830 1.00 89.06 609 HIS A C 1
ATOM 4858 O O . HIS A 1 609 ? -10.679 -3.357 38.146 1.00 89.06 609 HIS A O 1
ATOM 4864 N N . PHE A 1 610 ? -11.549 -5.373 38.637 1.00 89.38 610 PHE A N 1
ATOM 4865 C CA . PHE A 1 610 ? -10.809 -6.099 37.602 1.00 89.38 610 PHE A CA 1
ATOM 4866 C C . PHE A 1 610 ? -11.121 -5.581 36.189 1.00 89.38 610 PHE A C 1
ATOM 4868 O O . PHE A 1 610 ? -10.204 -5.193 35.464 1.00 89.38 610 PHE A O 1
ATOM 4875 N N . VAL A 1 611 ? -12.405 -5.524 35.814 1.00 91.81 611 VAL A N 1
ATOM 4876 C CA . VAL A 1 611 ? -12.844 -5.100 34.470 1.00 91.81 611 VAL A CA 1
ATOM 4877 C C . VAL A 1 611 ? -12.445 -3.653 34.187 1.00 91.81 611 VAL A C 1
ATOM 4879 O O . VAL A 1 611 ? -11.899 -3.364 33.125 1.00 91.81 611 VAL A O 1
ATOM 4882 N N . THR A 1 612 ? -12.644 -2.760 35.158 1.00 90.50 612 THR A N 1
ATOM 4883 C CA . THR A 1 612 ? -12.307 -1.336 35.035 1.00 90.50 612 THR A CA 1
ATOM 4884 C C . THR A 1 612 ? -10.801 -1.139 34.833 1.00 90.50 612 THR A C 1
ATOM 4886 O O . THR A 1 612 ? -10.385 -0.403 33.942 1.00 90.50 612 THR A O 1
ATOM 4889 N N . ASN A 1 613 ? -9.954 -1.830 35.605 1.00 89.19 613 ASN A N 1
ATOM 4890 C CA . ASN A 1 613 ? -8.499 -1.740 35.441 1.00 89.19 613 ASN A CA 1
ATOM 4891 C C . ASN A 1 613 ? -8.021 -2.314 34.103 1.00 89.19 613 ASN A C 1
ATOM 4893 O O . ASN A 1 613 ? -7.143 -1.730 33.466 1.00 89.19 613 ASN A O 1
ATOM 4897 N N . LEU A 1 614 ? -8.601 -3.435 33.666 1.00 88.75 614 LEU A N 1
ATOM 4898 C CA . LEU A 1 614 ? -8.288 -4.031 32.370 1.00 88.75 614 LEU A CA 1
ATOM 4899 C C . LEU A 1 614 ? -8.664 -3.086 31.220 1.00 88.75 614 LEU A C 1
ATOM 4901 O O . LEU A 1 614 ? -7.879 -2.892 30.293 1.00 88.75 614 LEU A O 1
ATOM 4905 N N . GLN A 1 615 ? -9.833 -2.454 31.300 1.00 89.88 615 GLN A N 1
ATOM 4906 C CA . GLN A 1 615 ? -10.265 -1.452 30.334 1.00 89.88 615 GLN A CA 1
ATOM 4907 C C . GLN A 1 615 ? -9.343 -0.232 30.326 1.00 89.88 615 GLN A C 1
ATOM 4909 O O . GLN A 1 615 ? -8.947 0.210 29.249 1.00 89.88 615 GLN A O 1
ATOM 4914 N N . TYR A 1 616 ? -8.949 0.283 31.495 1.00 88.94 616 TYR A N 1
ATOM 4915 C CA . TYR A 1 616 ? -8.000 1.394 31.575 1.00 88.94 616 TYR A CA 1
ATOM 4916 C C . TYR A 1 616 ? -6.656 1.052 30.932 1.00 88.94 616 TYR A C 1
ATOM 4918 O O . TYR A 1 616 ? -6.106 1.876 30.205 1.00 88.94 616 TYR A O 1
ATOM 4926 N N . TYR A 1 617 ? -6.146 -0.162 31.146 1.00 89.38 617 TYR A N 1
ATOM 4927 C CA . TYR A 1 617 ? -4.930 -0.624 30.483 1.00 89.38 617 TYR A CA 1
ATOM 4928 C C . TYR A 1 617 ? -5.082 -0.626 28.956 1.00 89.38 617 TYR A C 1
ATOM 4930 O O . TYR A 1 617 ? -4.266 -0.032 28.254 1.00 89.38 617 TYR A O 1
ATOM 4938 N N . ILE A 1 618 ? -6.145 -1.239 28.428 1.00 89.69 618 ILE A N 1
ATOM 4939 C CA . ILE A 1 618 ? -6.324 -1.352 26.975 1.00 89.69 618 ILE A CA 1
ATOM 4940 C C . ILE A 1 618 ? -6.544 0.028 26.341 1.00 89.69 618 ILE A C 1
ATOM 4942 O O . ILE A 1 618 ? -5.922 0.343 25.331 1.00 89.69 618 ILE A O 1
ATOM 4946 N N . MET A 1 619 ? -7.386 0.875 26.933 1.00 89.06 619 MET A N 1
ATOM 4947 C CA . MET A 1 619 ? -7.698 2.191 26.370 1.00 89.06 619 MET A CA 1
ATOM 4948 C C . MET A 1 619 ? -6.501 3.150 26.430 1.00 89.06 619 MET A C 1
ATOM 4950 O O . MET A 1 619 ? -6.149 3.747 25.415 1.00 89.06 619 MET A O 1
ATOM 4954 N N . PHE A 1 620 ? -5.848 3.289 27.587 1.00 88.00 620 PHE A N 1
ATOM 4955 C CA . PHE A 1 620 ? -4.816 4.315 27.775 1.00 88.00 620 PHE A CA 1
ATOM 4956 C C . PHE A 1 620 ? -3.404 3.823 27.445 1.00 88.00 620 PHE A C 1
ATOM 4958 O O . PHE A 1 620 ? -2.677 4.513 26.740 1.00 88.00 620 PHE A O 1
ATOM 4965 N N . GLU A 1 621 ? -3.002 2.639 27.909 1.00 86.69 621 GLU A N 1
ATOM 4966 C CA . GLU A 1 621 ? -1.620 2.158 27.728 1.00 86.69 621 GLU A CA 1
ATOM 4967 C C . GLU A 1 621 ? -1.406 1.517 26.353 1.00 86.69 621 GLU A C 1
ATOM 4969 O O . GLU A 1 621 ? -0.322 1.606 25.776 1.00 86.69 621 GLU A O 1
ATOM 4974 N N . VAL A 1 622 ? -2.434 0.854 25.814 1.00 89.94 622 VAL A N 1
ATOM 4975 C CA . VAL A 1 622 ? -2.333 0.170 24.520 1.00 89.94 622 VAL A CA 1
ATOM 4976 C C . VAL A 1 622 ? -2.794 1.072 23.384 1.00 89.94 622 VAL A C 1
ATOM 4978 O O . VAL A 1 622 ? -1.992 1.388 22.505 1.00 89.94 622 VAL A O 1
ATOM 4981 N N . LEU A 1 623 ? -4.063 1.488 23.373 1.00 90.81 623 LEU A N 1
ATOM 4982 C CA . LEU A 1 623 ? -4.638 2.210 22.236 1.00 90.81 623 LEU A CA 1
ATOM 4983 C C . LEU A 1 623 ? -4.116 3.647 22.123 1.00 90.81 623 LEU A C 1
ATOM 4985 O O . LEU A 1 623 ? -3.713 4.043 21.032 1.00 90.81 623 LEU A O 1
ATOM 4989 N N . GLU A 1 624 ? -4.066 4.417 23.214 1.00 91.19 624 GLU A N 1
ATOM 4990 C CA . GLU A 1 624 ? -3.643 5.823 23.127 1.00 91.19 624 GLU A CA 1
ATOM 4991 C C . GLU A 1 624 ? -2.145 5.970 22.823 1.00 91.19 624 GLU A C 1
ATOM 4993 O O . GLU A 1 624 ? -1.777 6.735 21.933 1.00 91.19 624 GLU A O 1
ATOM 4998 N N . VAL A 1 625 ? -1.281 5.178 23.471 1.00 91.06 625 VAL A N 1
ATOM 4999 C CA . VAL A 1 625 ? 0.173 5.196 23.207 1.00 91.06 625 VAL A CA 1
ATOM 5000 C C . VAL A 1 625 ? 0.496 4.717 21.789 1.00 91.06 625 VAL A C 1
ATOM 5002 O O . VAL A 1 625 ? 1.350 5.287 21.106 1.00 91.06 625 VAL A O 1
ATOM 5005 N N . SER A 1 626 ? -0.171 3.659 21.316 1.00 91.75 626 SER A N 1
ATOM 5006 C CA . SER A 1 626 ? 0.030 3.200 19.936 1.00 91.75 626 SER A CA 1
ATOM 5007 C C . SER A 1 626 ? -0.459 4.243 18.931 1.00 91.75 626 SER A C 1
ATOM 5009 O O . SER A 1 626 ? 0.222 4.477 17.934 1.00 91.75 626 SER A O 1
ATOM 5011 N N . TRP A 1 627 ? -1.574 4.925 19.216 1.00 94.06 627 TRP A N 1
ATOM 5012 C CA . TRP A 1 627 ? -2.089 5.999 18.373 1.00 94.06 627 TRP A CA 1
ATOM 5013 C C . TRP A 1 627 ? -1.156 7.207 18.331 1.00 94.06 627 TRP A C 1
ATOM 5015 O O . TRP A 1 627 ? -0.905 7.725 17.249 1.00 94.06 627 TRP A O 1
ATOM 5025 N N . SER A 1 628 ? -0.604 7.649 19.465 1.00 93.56 628 SER A N 1
ATOM 5026 C CA . SER A 1 628 ? 0.347 8.768 19.471 1.00 93.56 628 SER A CA 1
ATOM 5027 C C . SER A 1 628 ? 1.600 8.445 18.658 1.00 93.56 628 SER A C 1
ATOM 5029 O O . SER A 1 628 ? 2.073 9.283 17.894 1.00 93.56 628 SER A O 1
ATOM 5031 N N . ASN A 1 629 ? 2.105 7.211 18.763 1.00 93.31 629 ASN A N 1
ATOM 5032 C CA . ASN A 1 629 ? 3.252 6.768 17.971 1.00 93.31 629 ASN A CA 1
ATOM 5033 C C . ASN A 1 629 ? 2.919 6.736 16.476 1.00 93.31 629 ASN A C 1
ATOM 5035 O O . ASN A 1 629 ? 3.692 7.250 15.673 1.00 93.31 629 ASN A O 1
ATOM 5039 N N . PHE A 1 630 ? 1.753 6.198 16.112 1.00 94.38 630 PHE A N 1
ATOM 5040 C CA . PHE A 1 630 ? 1.283 6.186 14.729 1.00 94.38 630 PHE A CA 1
ATOM 5041 C C . PHE A 1 630 ? 1.068 7.598 14.177 1.00 94.38 630 PHE A C 1
ATOM 5043 O O . PHE A 1 630 ? 1.487 7.882 13.063 1.00 94.38 630 PHE A O 1
ATOM 5050 N N . SER A 1 631 ? 0.477 8.504 14.960 1.00 93.56 631 SER A N 1
ATOM 5051 C CA . SER A 1 631 ? 0.253 9.895 14.561 1.00 93.56 631 SER A CA 1
ATOM 5052 C C . SER A 1 631 ? 1.569 10.619 14.277 1.00 93.56 631 SER A C 1
ATOM 5054 O O . SER A 1 631 ? 1.666 11.329 13.281 1.00 93.56 631 SER A O 1
ATOM 5056 N N . ASN A 1 632 ? 2.593 10.402 15.108 1.00 93.56 632 ASN A N 1
ATOM 5057 C CA . ASN A 1 632 ? 3.921 10.974 14.892 1.00 93.56 632 ASN A CA 1
ATOM 5058 C C . ASN A 1 632 ? 4.605 10.369 13.653 1.00 93.56 632 ASN A C 1
ATOM 5060 O O . ASN A 1 632 ? 5.172 11.099 12.845 1.00 93.56 632 ASN A O 1
ATOM 5064 N N . GLU A 1 633 ? 4.543 9.044 13.475 1.00 92.19 633 GLU A N 1
ATOM 5065 C CA . GLU A 1 633 ? 5.118 8.370 12.300 1.00 92.19 633 GLU A CA 1
ATOM 5066 C C . GLU A 1 633 ? 4.404 8.773 10.998 1.00 92.19 633 GLU A C 1
ATOM 5068 O O . GLU A 1 633 ? 5.062 8.976 9.980 1.00 92.19 633 GLU A O 1
ATOM 5073 N N . MET A 1 634 ? 3.086 8.984 11.041 1.00 90.69 634 MET A N 1
ATOM 5074 C CA . MET A 1 634 ? 2.279 9.470 9.918 1.00 90.69 634 MET A CA 1
ATOM 5075 C C . MET A 1 634 ? 2.685 10.884 9.476 1.00 90.69 634 MET A C 1
ATOM 5077 O O . MET A 1 634 ? 2.675 11.179 8.284 1.00 90.69 634 MET A O 1
ATOM 5081 N N . GLU A 1 635 ? 3.067 11.766 10.403 1.00 88.31 635 GLU A N 1
ATOM 5082 C CA . GLU A 1 635 ? 3.542 13.118 10.064 1.00 88.31 635 GLU A CA 1
ATOM 5083 C C . GLU A 1 635 ? 4.969 13.144 9.506 1.00 88.31 635 GLU A C 1
ATOM 5085 O O . GLU A 1 635 ? 5.314 14.047 8.746 1.00 88.31 635 GLU A O 1
ATOM 5090 N N . VAL A 1 636 ? 5.793 12.159 9.868 1.00 91.06 636 VAL A N 1
ATOM 5091 C CA . VAL A 1 636 ? 7.185 12.038 9.404 1.00 91.06 636 VAL A CA 1
ATOM 5092 C C . VAL A 1 636 ? 7.293 11.272 8.077 1.00 91.06 636 VAL A C 1
ATOM 5094 O O . VAL A 1 636 ? 8.309 11.394 7.386 1.00 91.06 636 VAL A O 1
ATOM 5097 N N . ALA A 1 637 ? 6.268 10.498 7.709 1.00 89.31 637 ALA A N 1
ATOM 5098 C CA . ALA A 1 637 ? 6.241 9.695 6.490 1.00 89.31 637 ALA A CA 1
ATOM 5099 C C . ALA A 1 637 ? 6.432 10.557 5.231 1.00 89.31 637 ALA A C 1
ATOM 5101 O O . ALA A 1 637 ? 5.783 11.589 5.057 1.00 89.31 637 ALA A O 1
ATOM 5102 N N . LYS A 1 638 ? 7.339 10.118 4.351 1.00 86.38 638 LYS A N 1
ATOM 5103 C CA . LYS A 1 638 ? 7.644 10.792 3.076 1.00 86.38 638 LYS A CA 1
ATOM 5104 C C . LYS A 1 638 ? 6.951 10.136 1.891 1.00 86.38 638 LYS A C 1
ATOM 5106 O O . LYS A 1 638 ? 6.580 10.833 0.953 1.00 86.38 638 LYS A O 1
ATOM 5111 N N . ASP A 1 639 ? 6.745 8.827 1.998 1.00 86.31 639 ASP A N 1
ATOM 5112 C CA . ASP A 1 639 ? 6.208 7.984 0.941 1.00 86.31 639 ASP A CA 1
ATOM 5113 C C . ASP A 1 639 ? 4.980 7.215 1.460 1.00 86.31 639 ASP A C 1
ATOM 5115 O O . ASP A 1 639 ? 4.805 7.006 2.667 1.00 86.31 639 ASP A O 1
ATOM 5119 N N . LEU A 1 640 ? 4.144 6.721 0.542 1.00 86.88 640 LEU A N 1
ATOM 5120 C CA . LEU A 1 640 ? 2.993 5.882 0.894 1.00 86.88 640 LEU A CA 1
ATOM 5121 C C . LEU A 1 640 ? 3.420 4.528 1.498 1.00 86.88 640 LEU A C 1
ATOM 5123 O O . LEU A 1 640 ? 2.741 4.009 2.381 1.00 86.88 640 LEU A O 1
ATOM 5127 N N . ASP A 1 641 ? 4.567 3.978 1.088 1.00 87.62 641 ASP A N 1
ATOM 5128 C CA . ASP A 1 641 ? 5.123 2.745 1.671 1.00 87.62 641 ASP A CA 1
ATOM 5129 C C . ASP A 1 641 ? 5.491 2.921 3.155 1.00 87.62 641 ASP A C 1
ATOM 5131 O O . ASP A 1 641 ? 5.232 2.028 3.966 1.00 87.62 641 ASP A O 1
ATOM 5135 N N . ASP A 1 642 ? 6.043 4.081 3.526 1.00 89.94 642 ASP A N 1
ATOM 5136 C CA . ASP A 1 642 ? 6.354 4.405 4.923 1.00 89.94 642 ASP A CA 1
ATOM 5137 C C . ASP A 1 642 ? 5.065 4.519 5.751 1.00 89.94 642 ASP A C 1
ATOM 5139 O O . ASP A 1 642 ? 4.999 4.016 6.875 1.00 89.94 642 ASP A O 1
ATOM 5143 N N . LEU A 1 643 ? 4.012 5.115 5.175 1.00 90.69 643 LEU A N 1
ATOM 5144 C CA . LEU A 1 643 ? 2.694 5.218 5.805 1.00 90.69 643 LEU A CA 1
ATOM 5145 C C . LEU A 1 643 ? 2.053 3.836 6.023 1.00 90.69 643 LEU A C 1
ATOM 5147 O O . LEU A 1 643 ? 1.529 3.558 7.105 1.00 90.69 643 LEU A O 1
ATOM 5151 N N . LEU A 1 644 ? 2.132 2.951 5.024 1.00 89.94 644 LEU A N 1
ATOM 5152 C CA . LEU A 1 644 ? 1.665 1.564 5.119 1.00 89.94 644 LEU A CA 1
ATOM 5153 C C . LEU A 1 644 ? 2.423 0.793 6.206 1.00 89.94 644 LEU A C 1
ATOM 5155 O O . LEU A 1 644 ? 1.803 0.112 7.024 1.00 89.94 644 LEU A O 1
ATOM 5159 N N . ALA A 1 645 ? 3.751 0.932 6.257 1.00 90.81 645 ALA A N 1
ATOM 5160 C CA . ALA A 1 645 ? 4.582 0.281 7.266 1.00 90.81 645 ALA A CA 1
ATOM 5161 C C . ALA A 1 645 ? 4.274 0.785 8.687 1.00 90.81 645 ALA A C 1
ATOM 5163 O O . ALA A 1 645 ? 4.164 -0.021 9.615 1.00 90.81 645 ALA A O 1
ATOM 5164 N N . ALA A 1 646 ? 4.083 2.098 8.858 1.00 92.94 646 ALA A N 1
ATOM 5165 C CA . ALA A 1 646 ? 3.683 2.697 10.130 1.00 92.94 646 ALA A CA 1
ATOM 5166 C C . ALA A 1 646 ? 2.312 2.176 10.594 1.00 92.94 646 ALA A C 1
ATOM 5168 O O . ALA A 1 646 ? 2.132 1.822 11.762 1.00 92.94 646 ALA A O 1
ATOM 5169 N N . HIS A 1 647 ? 1.353 2.053 9.674 1.00 92.50 647 HIS A N 1
ATOM 5170 C CA . HIS A 1 647 ? 0.023 1.524 9.969 1.00 92.50 647 HIS A CA 1
ATOM 5171 C C . HIS A 1 647 ? 0.046 0.027 10.332 1.00 92.50 647 HIS A C 1
ATOM 5173 O O . HIS A 1 647 ? -0.579 -0.401 11.308 1.00 92.50 647 HIS A O 1
ATOM 5179 N N . ASP A 1 648 ? 0.819 -0.784 9.605 1.00 91.75 648 ASP A N 1
ATOM 5180 C CA . ASP A 1 648 ? 0.981 -2.207 9.912 1.00 91.75 648 ASP A CA 1
ATOM 5181 C C . ASP A 1 648 ? 1.648 -2.416 11.283 1.00 91.75 648 ASP A C 1
ATOM 5183 O O . ASP A 1 648 ? 1.214 -3.279 12.063 1.00 91.75 648 ASP A O 1
ATOM 5187 N N . LYS A 1 649 ? 2.640 -1.580 11.622 1.00 92.94 649 LYS A N 1
ATOM 5188 C CA . LYS A 1 649 ? 3.287 -1.538 12.941 1.00 92.94 649 LYS A CA 1
ATOM 5189 C C . LYS A 1 649 ? 2.308 -1.131 14.045 1.00 92.94 649 LYS A C 1
ATOM 5191 O O . LYS A 1 649 ? 2.279 -1.785 15.090 1.00 92.94 649 LYS A O 1
ATOM 5196 N N . TYR A 1 650 ? 1.485 -0.107 13.816 1.00 93.44 650 TYR A N 1
ATOM 5197 C CA . TYR A 1 650 ? 0.432 0.338 14.734 1.00 93.44 650 TYR A CA 1
ATOM 5198 C C . TYR A 1 650 ? -0.526 -0.805 15.089 1.00 93.44 650 TYR A C 1
ATOM 5200 O O . TYR A 1 650 ? -0.687 -1.157 16.261 1.00 93.44 650 TYR A O 1
ATOM 5208 N N . LEU A 1 651 ? -1.081 -1.465 14.072 1.00 92.81 651 LEU A N 1
ATOM 5209 C CA . LEU A 1 651 ? -1.983 -2.595 14.267 1.00 92.81 651 LEU A CA 1
ATOM 5210 C C . LEU A 1 651 ? -1.305 -3.791 14.931 1.00 92.81 651 LEU A C 1
ATOM 5212 O O . LEU A 1 651 ? -1.938 -4.514 15.701 1.00 92.81 651 LEU A O 1
ATOM 5216 N N . HIS A 1 652 ? -0.036 -4.056 14.613 1.00 91.31 652 HIS A N 1
ATOM 5217 C CA . HIS A 1 652 ? 0.691 -5.169 15.221 1.00 91.31 652 HIS A CA 1
ATOM 5218 C C . HIS A 1 652 ? 0.889 -4.920 16.715 1.00 91.31 652 HIS A C 1
ATOM 5220 O O . HIS A 1 652 ? 0.574 -5.786 17.528 1.00 91.31 652 HIS A O 1
ATOM 5226 N N . SER A 1 653 ? 1.258 -3.687 17.068 1.00 90.25 653 SER A N 1
ATOM 5227 C CA . SER A 1 653 ? 1.372 -3.238 18.451 1.00 90.25 653 SER A CA 1
ATOM 5228 C C . SER A 1 653 ? 0.071 -3.431 19.234 1.00 90.25 653 SER A C 1
ATOM 5230 O O . SER A 1 653 ? 0.098 -3.978 20.335 1.00 90.25 653 SER A O 1
ATOM 5232 N N . ILE A 1 654 ? -1.081 -3.055 18.663 1.00 91.06 654 ILE A N 1
ATOM 5233 C CA . ILE A 1 654 ? -2.376 -3.230 19.335 1.00 91.06 654 ILE A CA 1
ATOM 5234 C C . ILE A 1 654 ? -2.702 -4.708 19.528 1.00 91.06 654 ILE A C 1
ATOM 5236 O O . ILE A 1 654 ? -3.068 -5.105 20.633 1.00 91.06 654 ILE A O 1
ATOM 5240 N N . VAL A 1 655 ? -2.578 -5.538 18.489 1.00 89.56 655 VAL A N 1
ATOM 5241 C CA . VAL A 1 655 ? -2.932 -6.968 18.571 1.00 89.56 655 VAL A CA 1
ATOM 5242 C C . VAL A 1 655 ? -2.073 -7.696 19.607 1.00 89.56 655 VAL A C 1
ATOM 5244 O O . VAL A 1 655 ? -2.603 -8.477 20.397 1.00 89.56 655 VAL A O 1
ATOM 5247 N N . GLU A 1 656 ? -0.769 -7.427 19.650 1.00 85.25 656 GLU A N 1
ATOM 5248 C CA . GLU A 1 656 ? 0.120 -8.061 20.627 1.00 85.25 656 GLU A CA 1
ATOM 5249 C C . GLU A 1 656 ? -0.169 -7.597 22.060 1.00 85.25 656 GLU A C 1
ATOM 5251 O O . GLU A 1 656 ? -0.309 -8.427 22.961 1.00 85.25 656 GLU A O 1
ATOM 5256 N N . LYS A 1 657 ? -0.317 -6.284 22.277 1.00 84.88 657 LYS A N 1
ATOM 5257 C CA . LYS A 1 657 ? -0.533 -5.712 23.616 1.00 84.88 657 LYS A CA 1
ATOM 5258 C C . LYS A 1 657 ? -1.947 -5.942 24.166 1.00 84.88 657 LYS A C 1
ATOM 5260 O O . LYS A 1 657 ? -2.128 -5.994 25.376 1.00 84.88 657 LYS A O 1
ATOM 5265 N N . SER A 1 658 ? -2.951 -6.125 23.308 1.00 83.44 658 SER A N 1
ATOM 5266 C CA . SER A 1 658 ? -4.346 -6.402 23.704 1.00 83.44 658 SER A CA 1
ATOM 5267 C C . SER A 1 658 ? -4.625 -7.871 24.048 1.00 83.44 658 SER A C 1
ATOM 5269 O O . SER A 1 658 ? -5.785 -8.261 24.144 1.00 83.44 658 SER A O 1
ATOM 5271 N N . LEU A 1 659 ? -3.588 -8.699 24.245 1.00 81.69 659 LEU A N 1
ATOM 5272 C CA . LEU A 1 659 ? -3.695 -10.143 24.517 1.00 81.69 659 LEU A CA 1
ATOM 5273 C C . LEU A 1 659 ? -4.274 -10.966 23.349 1.00 81.69 659 LEU A C 1
ATOM 5275 O O . LEU A 1 659 ? -4.559 -12.155 23.517 1.00 81.69 659 LEU A O 1
ATOM 5279 N N . LEU A 1 660 ? -4.385 -10.384 22.150 1.00 82.81 660 LEU A N 1
ATOM 5280 C CA . LEU A 1 660 ? -4.881 -11.049 20.938 1.00 82.81 660 LEU A CA 1
ATOM 5281 C C . LEU A 1 660 ? -3.778 -11.742 20.121 1.00 82.81 660 LEU A C 1
ATOM 5283 O O . LEU A 1 660 ? -4.074 -12.376 19.105 1.00 82.81 660 LEU A O 1
ATOM 5287 N N . GLY A 1 661 ? -2.517 -11.666 20.543 1.00 79.50 661 GLY A N 1
ATOM 5288 C CA . GLY A 1 661 ? -1.417 -12.394 19.914 1.00 79.50 661 GLY A CA 1
ATOM 5289 C C . GLY A 1 661 ? -1.573 -13.919 19.999 1.00 79.50 661 GLY A C 1
ATOM 5290 O O . GLY A 1 661 ? -2.243 -14.465 20.876 1.00 79.50 661 GLY A O 1
ATOM 5291 N N . GLU A 1 662 ? -0.910 -14.645 19.099 1.00 75.19 662 GLU A N 1
ATOM 5292 C CA . GLU A 1 662 ? -0.925 -16.119 19.090 1.00 75.19 662 GLU A CA 1
ATOM 5293 C C . GLU A 1 662 ? -0.349 -16.711 20.386 1.00 75.19 662 GLU A C 1
ATOM 5295 O O . GLU A 1 662 ? -0.844 -17.704 20.918 1.00 75.19 662 GLU A O 1
ATOM 5300 N N . ARG A 1 663 ? 0.661 -16.043 20.952 1.00 72.88 663 ARG A N 1
ATOM 5301 C CA . ARG A 1 663 ? 1.346 -16.454 22.186 1.00 72.88 663 ARG A CA 1
ATOM 5302 C C . ARG A 1 663 ? 0.507 -16.241 23.450 1.00 72.88 663 ARG A C 1
ATOM 5304 O O . ARG A 1 663 ? 0.781 -16.863 24.470 1.00 72.88 663 ARG A O 1
ATOM 5311 N N . SER A 1 664 ? -0.510 -15.380 23.400 1.00 77.69 664 SER A N 1
ATOM 5312 C CA . SER A 1 66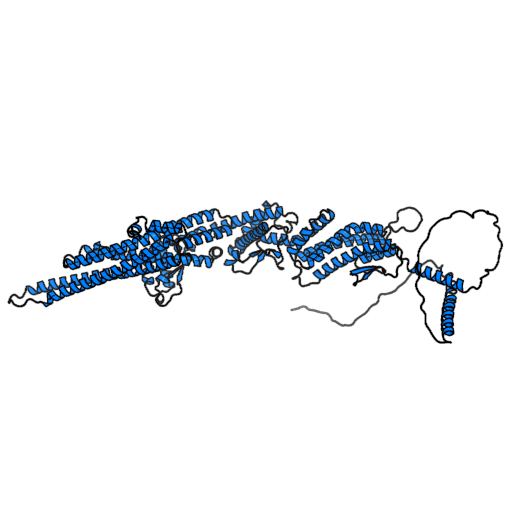4 ? -1.405 -15.067 24.521 1.00 77.69 664 SER A CA 1
ATOM 5313 C C . SER A 1 664 ? -2.747 -15.799 24.439 1.00 77.69 664 SER A C 1
ATOM 5315 O O . SER A 1 664 ? -3.663 -15.494 25.199 1.00 77.69 664 SER A O 1
ATOM 5317 N N . HIS A 1 665 ? -2.876 -16.794 23.556 1.00 80.44 665 HIS A N 1
ATOM 5318 C CA . HIS A 1 665 ? -4.136 -17.495 23.315 1.00 80.44 665 HIS A CA 1
ATOM 5319 C C . HIS A 1 665 ? -4.712 -18.193 24.562 1.00 80.44 665 HIS A C 1
ATOM 5321 O O . HIS A 1 665 ? -5.929 -18.230 24.740 1.00 80.44 665 HIS A O 1
ATOM 5327 N N . SER A 1 666 ? -3.861 -18.718 25.451 1.00 80.94 666 SER A N 1
ATOM 5328 C CA . SER A 1 666 ? -4.294 -19.293 26.733 1.00 80.94 666 SER A CA 1
ATOM 5329 C C . SER A 1 666 ? -4.904 -18.238 27.661 1.00 80.94 666 SER A C 1
ATOM 5331 O O . SER A 1 666 ? -6.004 -18.446 28.166 1.00 80.94 666 SER A O 1
ATOM 5333 N N . LEU A 1 667 ? -4.247 -17.082 27.817 1.00 82.25 667 LEU A N 1
ATOM 5334 C CA . LEU A 1 667 ? -4.770 -15.954 28.597 1.00 82.25 667 LEU A CA 1
ATOM 5335 C C . LEU A 1 667 ? -6.086 -15.433 28.033 1.00 82.25 667 LEU A C 1
ATOM 5337 O O . LEU A 1 667 ? -7.013 -15.160 28.788 1.00 82.25 667 LEU A O 1
ATOM 5341 N N . TYR A 1 668 ? -6.171 -15.323 26.710 1.00 84.38 668 TYR A N 1
ATOM 5342 C CA . TYR A 1 668 ? -7.377 -14.885 26.023 1.00 84.38 668 TYR A CA 1
ATOM 5343 C C . TYR A 1 668 ? -8.568 -15.813 26.303 1.00 84.38 668 TYR A C 1
ATOM 5345 O O . TYR A 1 668 ? -9.661 -15.339 26.606 1.00 84.38 668 TYR A O 1
ATOM 5353 N N . LYS A 1 669 ? -8.354 -17.138 26.290 1.00 86.12 669 LYS A N 1
ATOM 5354 C CA . LYS A 1 669 ? -9.385 -18.113 26.685 1.00 86.12 669 LYS A CA 1
ATOM 5355 C C . LYS A 1 669 ? -9.792 -17.952 28.147 1.00 86.12 669 LYS A C 1
ATOM 5357 O O . LYS A 1 669 ? -10.983 -17.873 28.428 1.00 86.12 669 LYS A O 1
ATOM 5362 N N . SER A 1 670 ? -8.822 -17.864 29.058 1.00 86.06 670 SER A N 1
ATOM 5363 C CA . SER A 1 670 ? -9.085 -17.662 30.489 1.00 86.06 670 SER A CA 1
ATOM 5364 C C . SER A 1 670 ? -9.889 -16.380 30.746 1.00 86.06 670 SER A C 1
ATOM 5366 O O . SER A 1 670 ? -10.825 -16.384 31.543 1.00 86.06 670 SER A O 1
ATOM 5368 N N . LEU A 1 671 ? -9.581 -15.297 30.025 1.00 88.94 671 LEU A N 1
ATOM 5369 C CA . LEU A 1 671 ? -10.290 -14.021 30.117 1.00 88.94 671 LEU A CA 1
ATOM 5370 C C . LEU A 1 671 ? -11.750 -14.120 29.651 1.00 88.94 671 LEU A C 1
ATOM 5372 O O . LEU A 1 671 ? -12.634 -13.540 30.274 1.00 88.94 671 LEU A O 1
ATOM 5376 N N . PHE A 1 672 ? -12.029 -14.873 28.588 1.00 88.06 672 PHE A N 1
ATOM 5377 C CA . PHE A 1 672 ? -13.405 -15.087 28.134 1.00 88.06 672 PHE A CA 1
ATOM 5378 C C . PHE A 1 672 ? -14.226 -15.951 29.084 1.00 88.06 672 PHE A C 1
ATOM 5380 O O . PHE A 1 672 ? -15.377 -15.616 29.345 1.00 88.06 672 PHE A O 1
ATOM 5387 N N . VAL A 1 673 ? -13.624 -16.972 29.695 1.00 90.19 673 VAL A N 1
ATOM 5388 C CA . VAL A 1 673 ? -14.298 -17.732 30.759 1.00 90.19 673 VAL A CA 1
ATOM 5389 C C . VAL A 1 673 ? -14.625 -16.823 31.955 1.00 90.19 673 VAL A C 1
ATOM 5391 O O . VAL A 1 673 ? -15.713 -16.925 32.525 1.00 90.19 673 VAL A O 1
ATOM 5394 N N . LEU A 1 674 ? -13.733 -15.882 32.302 1.00 90.06 674 LEU A N 1
ATOM 5395 C CA . LEU A 1 674 ? -14.006 -14.854 33.315 1.00 90.06 674 LEU A CA 1
ATOM 5396 C C . LEU A 1 674 ? -15.167 -13.933 32.906 1.00 90.06 674 LEU A C 1
ATOM 5398 O O . LEU A 1 674 ? -16.042 -13.663 33.726 1.00 90.06 674 LEU A O 1
ATOM 5402 N N . PHE A 1 675 ? -15.214 -13.474 31.653 1.00 91.25 675 PHE A N 1
ATOM 5403 C CA . PHE A 1 675 ? -16.318 -12.652 31.145 1.00 91.25 675 PHE A CA 1
ATOM 5404 C C . PHE A 1 675 ? -17.662 -13.384 31.214 1.00 91.25 675 PHE A C 1
ATOM 5406 O O . PHE A 1 675 ? -18.638 -12.814 31.705 1.00 91.25 675 PHE A O 1
ATOM 5413 N N . ASP A 1 676 ? -17.708 -14.657 30.823 1.00 90.00 676 ASP A N 1
ATOM 5414 C CA . ASP A 1 676 ? -18.921 -15.473 30.903 1.00 90.00 676 ASP A CA 1
ATOM 5415 C C . ASP A 1 676 ? -19.377 -15.683 32.352 1.00 90.00 676 ASP A C 1
ATOM 5417 O O . ASP A 1 676 ? -20.576 -15.653 32.642 1.00 90.00 676 ASP A O 1
ATOM 5421 N N . LEU A 1 677 ? -18.441 -15.849 33.293 1.00 90.75 677 LEU A N 1
ATOM 5422 C CA . LEU A 1 677 ? -18.761 -15.922 34.720 1.00 90.75 677 LEU A CA 1
ATOM 5423 C C . LEU A 1 677 ? -19.345 -14.602 35.250 1.00 90.75 677 LEU A C 1
ATOM 5425 O O . LEU A 1 677 ? -20.301 -14.626 36.025 1.00 90.75 677 LEU A O 1
ATOM 5429 N N . ILE A 1 678 ? -18.833 -13.452 34.804 1.00 91.12 678 ILE A N 1
ATOM 5430 C CA . ILE A 1 678 ? -19.379 -12.139 35.184 1.00 91.12 678 ILE A CA 1
ATOM 5431 C C . ILE A 1 678 ? -20.795 -11.947 34.613 1.00 91.12 678 ILE A C 1
ATOM 5433 O O . ILE A 1 678 ? -21.684 -11.433 35.296 1.00 91.12 678 ILE A O 1
ATOM 5437 N N . LEU A 1 679 ? -21.052 -12.408 33.386 1.00 89.25 679 LEU A N 1
ATOM 5438 C CA . LEU A 1 679 ? -22.398 -12.389 32.803 1.00 89.25 679 LEU A CA 1
ATOM 5439 C C . LEU A 1 679 ? -23.360 -13.330 33.552 1.00 89.25 679 LEU A C 1
ATOM 5441 O O . LEU A 1 679 ? -24.509 -12.953 33.807 1.00 89.25 679 LEU A O 1
ATOM 5445 N N . ARG A 1 680 ? -22.892 -14.513 33.983 1.00 89.00 680 ARG A N 1
ATOM 5446 C CA . ARG A 1 680 ? -23.644 -15.406 34.886 1.00 89.00 680 ARG A CA 1
ATOM 5447 C C . ARG A 1 680 ? -23.968 -14.705 36.207 1.00 89.00 680 ARG A C 1
ATOM 5449 O O . ARG A 1 680 ? -25.126 -14.722 36.627 1.00 89.00 680 ARG A O 1
ATOM 5456 N N . PHE A 1 681 ? -22.997 -14.017 36.810 1.00 90.06 681 PHE A N 1
ATOM 5457 C CA . PHE A 1 681 ? -23.207 -13.222 38.021 1.00 90.06 681 PHE A CA 1
ATOM 5458 C C . PHE A 1 681 ? -24.279 -12.142 37.833 1.00 90.06 681 PHE A C 1
ATOM 5460 O O . PHE A 1 681 ? -25.130 -11.997 38.708 1.00 90.06 681 PHE A O 1
ATOM 5467 N N . ARG A 1 682 ? -24.318 -11.435 36.691 1.00 88.38 682 ARG A N 1
ATOM 5468 C CA . ARG A 1 682 ? -25.401 -10.473 36.411 1.00 88.38 682 ARG A CA 1
ATOM 5469 C C . ARG A 1 682 ? -26.774 -11.140 36.448 1.00 88.38 682 ARG A C 1
ATOM 5471 O O . ARG A 1 682 ? -27.659 -10.643 37.133 1.00 88.38 682 ARG A O 1
ATOM 5478 N N . SER A 1 683 ? -26.940 -12.276 35.769 1.00 87.25 683 SER A N 1
ATOM 5479 C CA . SER A 1 683 ? -28.223 -12.993 35.780 1.00 87.25 683 SER A CA 1
ATOM 5480 C C . SER A 1 683 ? -28.639 -13.424 37.192 1.00 87.25 683 SER A C 1
ATOM 5482 O O . SER A 1 683 ? -29.819 -13.383 37.535 1.00 87.25 683 SER A O 1
ATOM 5484 N N . HIS A 1 684 ? -27.666 -13.774 38.038 1.00 85.56 684 HIS A N 1
ATOM 5485 C CA . HIS A 1 684 ? -27.893 -14.110 39.442 1.00 85.56 684 HIS A CA 1
ATOM 5486 C C . HIS A 1 684 ? -28.277 -12.891 40.285 1.00 85.56 684 HIS A C 1
ATOM 5488 O O . HIS A 1 684 ? -29.205 -12.956 41.089 1.00 85.56 684 HIS A O 1
ATOM 5494 N N . ALA A 1 685 ? -27.594 -11.764 40.081 1.00 84.31 685 ALA A N 1
ATOM 5495 C CA . ALA A 1 685 ? -27.892 -10.503 40.749 1.00 84.31 685 ALA A CA 1
ATOM 5496 C C . ALA A 1 685 ? -29.295 -9.990 40.386 1.00 84.31 685 ALA A C 1
ATOM 5498 O O . ALA A 1 685 ? -30.027 -9.546 41.272 1.00 84.31 685 ALA A O 1
ATOM 5499 N N . ASP A 1 686 ? -29.697 -10.115 39.118 1.00 84.31 686 ASP A N 1
ATOM 5500 C CA . ASP A 1 686 ? -31.037 -9.748 38.653 1.00 84.31 686 ASP A CA 1
ATOM 5501 C C . ASP A 1 686 ? -32.107 -10.653 39.298 1.00 84.31 686 ASP A C 1
ATOM 5503 O O . ASP A 1 686 ? -33.053 -10.136 39.893 1.00 84.31 686 ASP A O 1
ATOM 5507 N N . ARG A 1 687 ? -31.902 -11.982 39.340 1.00 85.06 687 ARG A N 1
ATOM 5508 C CA . ARG A 1 687 ? -32.786 -12.927 40.065 1.00 85.06 687 ARG A CA 1
ATOM 5509 C C . ARG A 1 687 ? -32.889 -12.625 41.558 1.00 85.06 687 ARG A C 1
ATOM 5511 O O . ARG A 1 687 ? -33.965 -12.736 42.144 1.00 85.06 687 ARG A O 1
ATOM 5518 N N . LEU A 1 688 ? -31.776 -12.252 42.193 1.00 81.50 688 LEU A N 1
ATOM 5519 C CA . LEU A 1 688 ? -31.765 -11.859 43.600 1.00 81.50 688 LEU A CA 1
ATOM 5520 C C . LEU A 1 688 ? -32.620 -10.606 43.808 1.00 81.50 688 LEU A C 1
ATOM 5522 O O . LEU A 1 688 ? -33.436 -10.574 44.728 1.00 81.50 688 LEU A O 1
ATOM 5526 N N . CYS A 1 689 ? -32.466 -9.597 42.949 1.00 79.12 689 CYS A N 1
ATOM 5527 C CA . CYS A 1 689 ? -33.252 -8.369 43.017 1.00 79.12 689 CYS A CA 1
ATOM 5528 C C . CYS A 1 689 ? -34.744 -8.639 42.772 1.00 79.12 689 CYS A C 1
ATOM 5530 O O . CYS A 1 689 ? -35.572 -8.198 43.568 1.00 79.12 689 CYS A O 1
ATOM 5532 N N . GLU A 1 690 ? -35.097 -9.410 41.740 1.00 81.25 690 GLU A N 1
ATOM 5533 C CA . GLU A 1 690 ? -36.477 -9.829 41.454 1.00 81.25 690 GLU A CA 1
ATOM 5534 C C . GLU A 1 690 ? -37.104 -10.582 42.630 1.00 81.25 690 GLU A C 1
ATOM 5536 O O . GLU A 1 690 ? -38.201 -10.234 43.072 1.00 81.25 690 GLU A O 1
ATOM 5541 N N . GLY A 1 691 ? -36.386 -11.551 43.207 1.00 76.88 691 GLY A N 1
ATOM 5542 C CA . GLY A 1 691 ? -36.849 -12.288 44.382 1.00 76.88 691 GLY A CA 1
ATOM 5543 C C . GLY A 1 691 ? -37.068 -11.383 45.597 1.00 76.88 691 GLY A C 1
ATOM 5544 O O . GLY A 1 691 ? -38.047 -11.538 46.329 1.00 76.88 691 GLY A O 1
ATOM 5545 N N . ILE A 1 692 ? -36.216 -10.372 45.795 1.00 75.25 692 ILE A N 1
ATOM 5546 C CA . ILE A 1 692 ? -36.399 -9.365 46.851 1.00 75.25 692 ILE A CA 1
ATOM 5547 C C . ILE A 1 692 ? -37.656 -8.516 46.595 1.00 75.25 692 ILE A C 1
ATOM 5549 O O . ILE A 1 692 ? -38.419 -8.263 47.535 1.00 75.25 692 ILE A O 1
ATOM 5553 N N . TYR A 1 693 ? -37.912 -8.103 45.350 1.00 73.88 693 TYR A N 1
ATOM 5554 C CA . TYR A 1 693 ? -39.125 -7.363 44.983 1.00 73.88 693 TYR A CA 1
ATOM 5555 C C . TYR A 1 693 ? -40.400 -8.208 45.137 1.00 73.88 693 TYR A C 1
ATOM 5557 O O . TYR A 1 693 ? -41.411 -7.712 45.641 1.00 73.88 693 TYR A O 1
ATOM 5565 N N . GLU A 1 694 ? -40.366 -9.493 44.782 1.00 77.12 694 GLU A N 1
ATOM 5566 C CA . GLU A 1 694 ? -41.494 -10.414 44.964 1.00 77.12 694 GLU A CA 1
ATOM 5567 C C . GLU A 1 694 ? -41.820 -10.614 46.454 1.00 77.12 694 GLU A C 1
ATOM 5569 O O . GLU A 1 694 ? -42.982 -10.525 46.873 1.00 77.12 694 GLU A O 1
ATOM 5574 N N . LEU A 1 695 ? -40.794 -10.809 47.289 1.00 71.56 695 LEU A N 1
ATOM 5575 C CA . LEU A 1 695 ? -40.943 -10.891 48.744 1.00 71.56 695 LEU A CA 1
ATOM 5576 C C . LEU A 1 695 ? -41.521 -9.594 49.330 1.00 71.56 695 LEU A C 1
ATOM 5578 O O . LEU A 1 695 ? -42.367 -9.640 50.231 1.00 71.56 695 LEU A O 1
ATOM 5582 N N . GLN A 1 696 ? -41.133 -8.435 48.795 1.00 70.31 696 GLN A N 1
ATOM 5583 C CA . GLN A 1 696 ? -41.700 -7.142 49.177 1.00 70.31 696 GLN A CA 1
ATOM 5584 C C . GLN A 1 696 ? -43.188 -7.042 48.809 1.00 70.31 696 GLN A C 1
ATOM 5586 O O . GLN A 1 696 ? -44.003 -6.648 49.651 1.00 70.31 696 GLN A O 1
ATOM 5591 N N . ALA A 1 697 ? -43.558 -7.406 47.579 1.00 70.12 697 ALA A N 1
ATOM 5592 C CA . ALA A 1 697 ? -44.941 -7.381 47.109 1.00 70.12 697 ALA A CA 1
ATOM 5593 C C . ALA A 1 697 ? -45.840 -8.293 47.962 1.00 70.12 697 ALA A C 1
ATOM 5595 O O . ALA A 1 697 ? -46.903 -7.869 48.425 1.00 70.12 697 ALA A O 1
ATOM 5596 N N . ARG A 1 698 ? -45.371 -9.508 48.272 1.00 70.62 698 ARG A N 1
ATOM 5597 C CA . ARG A 1 698 ? -46.086 -10.474 49.125 1.00 70.62 698 ARG A CA 1
ATOM 5598 C C . ARG A 1 698 ? -46.213 -10.011 50.575 1.00 70.62 698 ARG A C 1
ATOM 5600 O O . ARG A 1 698 ? -47.282 -10.140 51.172 1.00 70.62 698 ARG A O 1
ATOM 5607 N N . THR A 1 699 ? -45.166 -9.404 51.131 1.00 66.94 699 THR A N 1
ATOM 5608 C CA . THR A 1 699 ? -45.210 -8.835 52.488 1.00 66.94 699 THR A CA 1
ATOM 5609 C C . THR A 1 699 ? -46.229 -7.695 52.569 1.00 66.94 699 THR A C 1
ATOM 5611 O O . THR A 1 699 ? -47.041 -7.662 53.498 1.00 66.94 699 THR A O 1
ATOM 5614 N N . ARG A 1 700 ? -46.266 -6.802 51.568 1.00 65.06 700 ARG A N 1
ATOM 5615 C CA . ARG A 1 700 ? -47.278 -5.735 51.469 1.00 65.06 700 ARG A CA 1
ATOM 5616 C C . ARG A 1 700 ? -48.697 -6.300 51.353 1.00 65.06 700 ARG A C 1
ATOM 5618 O O . ARG A 1 700 ? -49.562 -5.873 52.117 1.00 65.06 700 ARG A O 1
ATOM 5625 N N . ALA A 1 701 ? -48.921 -7.302 50.501 1.00 65.31 701 ALA A N 1
ATOM 5626 C CA . ALA A 1 701 ? -50.223 -7.958 50.345 1.00 65.31 701 ALA A CA 1
ATOM 5627 C C . ALA A 1 701 ? -50.722 -8.603 51.655 1.00 65.31 701 ALA A C 1
ATOM 5629 O O . ALA A 1 701 ? -51.872 -8.403 52.044 1.00 65.31 701 ALA A O 1
ATOM 5630 N N . SER A 1 702 ? -49.838 -9.283 52.398 1.00 64.50 702 SER A N 1
ATOM 5631 C CA . SER A 1 702 ? -50.170 -9.868 53.710 1.00 64.50 702 SER A CA 1
ATOM 5632 C C . SER A 1 702 ? -50.522 -8.822 54.779 1.00 64.50 702 SER A C 1
ATOM 5634 O O . SER A 1 702 ? -51.245 -9.104 55.735 1.00 64.50 702 SER A O 1
ATOM 5636 N N . SER A 1 703 ? -49.998 -7.600 54.645 1.00 60.69 703 SER A N 1
ATOM 5637 C CA . SER A 1 703 ? -50.282 -6.511 55.580 1.00 60.69 703 SER A CA 1
ATOM 5638 C C . SER A 1 703 ? -51.620 -5.829 55.287 1.00 60.69 703 SER A C 1
ATOM 5640 O O . SER A 1 703 ? -52.340 -5.489 56.225 1.00 60.69 703 SER A O 1
ATOM 5642 N N . LEU A 1 704 ? -51.992 -5.709 54.010 1.00 59.44 704 LEU A N 1
ATOM 5643 C CA . LEU A 1 704 ? -53.281 -5.161 53.582 1.00 59.44 704 LEU A CA 1
ATOM 5644 C C . LEU A 1 704 ? -54.440 -6.081 53.999 1.00 59.44 704 LEU A C 1
ATOM 5646 O O . LEU A 1 704 ? -55.407 -5.606 54.591 1.00 59.44 704 LEU A O 1
ATOM 5650 N N . SER A 1 705 ? -54.291 -7.402 53.835 1.00 56.78 705 SER A N 1
ATOM 5651 C CA . SER A 1 705 ? -55.292 -8.375 54.305 1.00 56.78 705 SER A CA 1
ATOM 5652 C C . SER A 1 705 ? -55.456 -8.388 55.833 1.00 56.78 705 SER A C 1
ATOM 5654 O O . SER A 1 705 ? -56.557 -8.591 56.345 1.00 56.78 705 SER A O 1
ATOM 5656 N N . SER A 1 706 ? -54.386 -8.104 56.588 1.00 56.47 706 SER A N 1
ATOM 5657 C CA . SER A 1 706 ? -54.464 -7.974 58.051 1.00 56.47 706 SER A CA 1
ATOM 5658 C C . SER A 1 706 ? -55.238 -6.731 58.513 1.00 56.47 706 SER A C 1
ATOM 5660 O O . SER A 1 706 ? -55.869 -6.753 59.571 1.00 56.47 706 SER A O 1
ATOM 5662 N N . GLN A 1 707 ? -55.231 -5.658 57.715 1.00 53.62 707 GLN A N 1
ATOM 5663 C CA . GLN A 1 707 ? -55.929 -4.414 58.033 1.00 53.62 707 GLN A CA 1
ATOM 5664 C C . GLN A 1 707 ? -57.431 -4.505 57.721 1.00 53.62 707 GLN A C 1
ATOM 5666 O O . GLN A 1 707 ? -58.236 -4.032 58.527 1.00 53.62 707 GLN A O 1
ATOM 5671 N N . ASP A 1 708 ? -57.819 -5.185 56.638 1.00 49.47 708 ASP A N 1
ATOM 5672 C CA . ASP A 1 708 ? -59.231 -5.421 56.297 1.00 49.47 708 ASP A CA 1
ATOM 5673 C C . ASP A 1 708 ? -59.935 -6.358 57.287 1.00 49.47 708 ASP A C 1
ATOM 5675 O O . ASP A 1 708 ? -61.032 -6.056 57.767 1.00 49.47 708 ASP A O 1
ATOM 5679 N N . ASN A 1 709 ? -59.267 -7.429 57.728 1.00 51.25 709 ASN A N 1
ATOM 5680 C CA . ASN A 1 709 ? -59.841 -8.310 58.748 1.00 51.25 709 ASN A CA 1
ATOM 5681 C C . ASN A 1 709 ? -59.999 -7.606 60.109 1.00 51.25 709 ASN A C 1
ATOM 5683 O O . ASN A 1 709 ? -60.959 -7.883 60.829 1.00 51.25 709 ASN A O 1
ATOM 5687 N N . SER A 1 710 ? -59.129 -6.643 60.447 1.00 49.12 710 SER A N 1
ATOM 5688 C CA . SER A 1 710 ? -59.254 -5.842 61.677 1.00 49.12 710 SER A CA 1
ATOM 5689 C C . SER A 1 710 ? -60.452 -4.879 61.672 1.00 49.12 710 SER A C 1
ATOM 5691 O O . SER A 1 710 ? -60.976 -4.554 62.739 1.00 49.12 710 SER A O 1
ATOM 5693 N N . LYS A 1 711 ? -60.923 -4.461 60.486 1.00 50.16 711 LYS A N 1
ATOM 5694 C CA . LYS A 1 711 ? -62.160 -3.680 60.329 1.00 50.16 711 LYS A CA 1
ATOM 5695 C C . LYS A 1 711 ? -63.407 -4.565 60.406 1.00 50.16 711 LYS A C 1
ATOM 5697 O O . LYS A 1 711 ? -64.369 -4.155 61.046 1.00 50.16 711 LYS A O 1
ATOM 5702 N N . SER A 1 712 ? -63.367 -5.787 59.864 1.00 48.31 712 SER A N 1
ATOM 5703 C CA . SER A 1 712 ? -64.484 -6.746 59.984 1.00 48.31 712 SER A CA 1
ATOM 5704 C C . SER A 1 712 ? -64.699 -7.259 61.422 1.00 48.31 712 SER A C 1
ATOM 5706 O O . SER A 1 712 ? -65.830 -7.468 61.849 1.00 48.31 712 SER A O 1
ATOM 5708 N N . ARG A 1 713 ? -63.630 -7.376 62.229 1.00 46.47 713 ARG A N 1
ATOM 5709 C CA . ARG A 1 713 ? -63.696 -7.902 63.608 1.00 46.47 713 ARG A CA 1
ATOM 5710 C C . ARG A 1 713 ? -64.219 -6.900 64.651 1.00 46.47 713 ARG A C 1
ATOM 5712 O O . ARG A 1 713 ? -64.352 -7.250 65.818 1.00 46.47 713 ARG A O 1
ATOM 5719 N N . ARG A 1 714 ? -64.541 -5.659 64.266 1.00 48.97 714 ARG A N 1
ATOM 5720 C CA . ARG A 1 714 ? -65.158 -4.673 65.176 1.00 48.97 714 ARG A CA 1
ATOM 5721 C C . ARG A 1 714 ? -66.677 -4.825 65.332 1.00 48.97 714 ARG A C 1
ATOM 5723 O O . ARG A 1 714 ? -67.249 -4.052 66.093 1.00 48.97 714 ARG A O 1
ATOM 5730 N N . GLN A 1 715 ? -67.320 -5.798 64.674 1.00 48.84 715 GLN A N 1
ATOM 5731 C CA . GLN A 1 715 ? -68.787 -5.894 64.652 1.00 48.84 715 GLN A CA 1
ATOM 5732 C C . GLN A 1 715 ? -69.419 -7.148 65.273 1.00 48.84 715 GLN A C 1
ATOM 5734 O O . GLN A 1 715 ? -70.640 -7.210 65.348 1.00 48.84 715 GLN A O 1
ATOM 5739 N N . THR A 1 716 ? -68.652 -8.095 65.813 1.00 42.66 716 THR A N 1
ATOM 5740 C CA . THR A 1 716 ? -69.228 -9.229 66.561 1.00 42.66 716 THR A CA 1
ATOM 5741 C C . THR A 1 716 ? -68.389 -9.535 67.790 1.00 42.66 716 THR A C 1
ATOM 5743 O O . THR A 1 716 ? -67.267 -10.036 67.699 1.00 42.66 716 THR A O 1
ATOM 5746 N N . ARG A 1 717 ? -68.944 -9.188 68.949 1.00 42.50 717 ARG A N 1
ATOM 5747 C CA . ARG A 1 717 ? -68.449 -9.543 70.271 1.00 42.50 717 ARG A CA 1
ATOM 5748 C C . ARG A 1 717 ? -69.399 -10.616 70.793 1.00 42.50 717 ARG A C 1
ATOM 5750 O O . ARG A 1 717 ? -70.547 -10.286 71.047 1.00 42.50 717 ARG A O 1
ATOM 5757 N N . ASP A 1 718 ? -68.946 -11.866 70.798 1.00 39.09 718 ASP A N 1
ATOM 5758 C CA . ASP A 1 718 ? -69.096 -12.815 71.906 1.00 39.09 718 ASP A CA 1
ATOM 5759 C C . ASP A 1 718 ? -68.501 -14.185 71.528 1.00 39.09 718 ASP A C 1
ATOM 5761 O O . ASP A 1 718 ? -68.723 -14.697 70.434 1.00 39.09 718 ASP A O 1
ATOM 5765 N N . ASP A 1 719 ? -67.726 -14.702 72.485 1.00 33.97 719 ASP A N 1
ATOM 5766 C CA . ASP A 1 719 ? -67.363 -16.095 72.798 1.00 33.97 719 ASP A CA 1
ATOM 5767 C C . ASP A 1 719 ? -65.860 -16.474 72.688 1.00 33.97 719 ASP A C 1
ATOM 5769 O O . ASP A 1 719 ? -65.226 -16.219 71.656 1.00 33.97 719 ASP A O 1
ATOM 5773 N N . PRO A 1 720 ? -65.230 -17.043 73.748 1.00 49.41 720 PRO A N 1
ATOM 5774 C CA . PRO A 1 720 ? -63.815 -17.389 73.760 1.00 49.41 720 PRO A CA 1
ATOM 5775 C C . PRO A 1 720 ? -63.602 -18.904 73.616 1.00 49.41 720 PRO A C 1
ATOM 5777 O O . PRO A 1 720 ? -63.742 -19.653 74.578 1.00 49.41 720 PRO A O 1
ATOM 5780 N N . SER A 1 721 ? -63.179 -19.374 72.443 1.00 37.03 721 SER A N 1
ATOM 5781 C CA . SER A 1 721 ? -62.363 -20.596 72.327 1.00 37.03 721 SER A CA 1
ATOM 5782 C C . SER A 1 721 ? -61.757 -20.766 70.930 1.00 37.03 721 SER A C 1
ATOM 5784 O O . SER A 1 721 ? -62.353 -20.415 69.921 1.00 37.03 721 SER A O 1
ATOM 5786 N N . GLU A 1 722 ? -60.546 -21.327 70.940 1.00 31.59 722 GLU A N 1
ATOM 5787 C CA . GLU A 1 722 ? -59.673 -21.755 69.834 1.00 31.59 722 GLU A CA 1
ATOM 5788 C C . GLU A 1 722 ? -58.709 -20.712 69.216 1.00 31.59 722 GLU A C 1
ATOM 5790 O O . GLU A 1 722 ? -59.103 -19.807 68.473 1.00 31.59 722 GLU A O 1
ATOM 5795 N N . PRO A 1 723 ? -57.386 -20.841 69.467 1.00 38.59 723 PRO A N 1
ATOM 5796 C CA . PRO A 1 723 ? -56.377 -20.076 68.756 1.00 38.59 723 PRO A CA 1
ATOM 5797 C C . PRO A 1 723 ? -56.201 -20.643 67.342 1.00 38.59 723 PRO A C 1
ATOM 5799 O O . PRO A 1 723 ? -55.673 -21.736 67.151 1.00 38.59 723 PRO A O 1
ATOM 5802 N N . GLY A 1 724 ? -56.602 -19.860 66.338 1.00 37.03 724 GLY A N 1
ATOM 5803 C CA . GLY A 1 724 ? -56.369 -20.138 64.921 1.00 37.03 724 GLY A CA 1
ATOM 5804 C C . GLY A 1 724 ? -54.881 -20.314 64.589 1.00 37.03 724 GLY A C 1
ATOM 5805 O O . GLY A 1 724 ? -54.165 -19.349 64.322 1.00 37.03 724 GLY A O 1
ATOM 5806 N N . SER A 1 725 ? -54.442 -21.571 64.566 1.00 38.44 725 SER A N 1
ATOM 5807 C CA . SER A 1 725 ? -53.105 -22.040 64.178 1.00 38.44 725 SER A CA 1
ATOM 5808 C C . SER A 1 725 ? -52.759 -21.726 62.706 1.00 38.44 725 SER A C 1
ATOM 5810 O O . SER A 1 725 ? -51.611 -21.390 62.405 1.00 38.44 725 SER A O 1
ATOM 5812 N N . TRP A 1 726 ? -53.761 -21.682 61.819 1.00 39.66 726 TRP A N 1
ATOM 5813 C CA . TRP A 1 726 ? -53.604 -21.582 60.360 1.00 39.66 726 TRP A CA 1
ATOM 5814 C C . TRP A 1 726 ? -53.020 -20.248 59.850 1.00 39.66 726 TRP A C 1
ATOM 5816 O O . TRP A 1 726 ? -52.284 -20.223 58.866 1.00 39.66 726 TRP A O 1
ATOM 5826 N N . PHE A 1 727 ? -53.288 -19.118 60.518 1.00 39.22 727 PHE A N 1
ATOM 5827 C CA . PHE A 1 727 ? -52.813 -17.799 60.057 1.00 39.22 727 PHE A CA 1
ATOM 5828 C C . PHE A 1 727 ? -51.376 -17.477 60.487 1.00 39.22 727 PHE A C 1
ATOM 5830 O O . PHE A 1 727 ? -50.679 -16.728 59.800 1.00 39.22 727 PHE A O 1
ATOM 5837 N N . SER A 1 728 ? -50.913 -18.057 61.601 1.00 48.50 728 SER A N 1
ATOM 5838 C CA . SER A 1 728 ? -49.493 -18.003 61.970 1.00 48.50 728 SER A CA 1
ATOM 5839 C C . SER A 1 728 ? -48.643 -18.830 61.004 1.00 48.50 728 SER A C 1
ATOM 5841 O O . SER A 1 728 ? -47.507 -18.458 60.714 1.00 48.50 728 SER A O 1
ATOM 5843 N N . ASP A 1 729 ? -49.234 -19.896 60.460 1.00 50.72 729 ASP A N 1
ATOM 5844 C CA . ASP A 1 729 ? -48.576 -20.845 59.572 1.00 50.72 729 ASP A CA 1
ATOM 584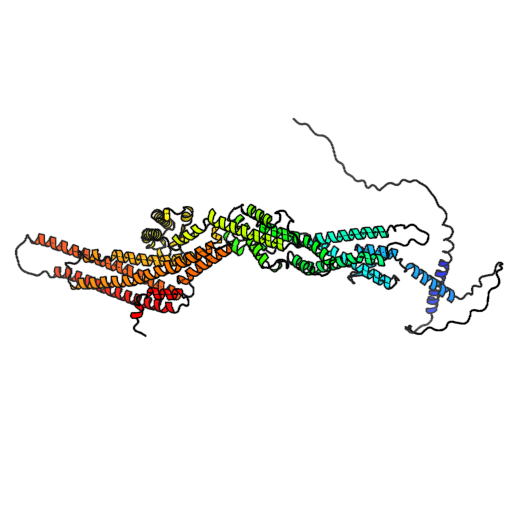5 C C . ASP A 1 729 ? -48.282 -20.233 58.201 1.00 50.72 729 ASP A C 1
ATOM 5847 O O . ASP A 1 729 ? -47.182 -20.377 57.691 1.00 50.72 729 ASP A O 1
ATOM 5851 N N . GLY A 1 730 ? -49.191 -19.421 57.644 1.00 57.16 730 GLY A N 1
ATOM 5852 C CA . GLY A 1 730 ? -48.955 -18.732 56.367 1.00 57.16 730 GLY A CA 1
ATOM 5853 C C . GLY A 1 730 ? -47.821 -17.694 56.400 1.00 57.16 730 GLY A C 1
ATOM 5854 O O . GLY A 1 730 ? -47.076 -17.558 55.429 1.00 57.16 730 GLY A O 1
ATOM 5855 N N . ARG A 1 731 ? -47.648 -16.969 57.517 1.00 59.06 731 ARG A N 1
ATOM 5856 C CA . ARG A 1 731 ? -46.547 -15.998 57.679 1.00 59.06 731 ARG A CA 1
ATOM 5857 C C . ARG A 1 731 ? -45.220 -16.710 57.971 1.00 59.06 731 ARG A C 1
ATOM 5859 O O . ARG A 1 731 ? -44.217 -16.355 57.361 1.00 59.06 731 ARG A O 1
ATOM 5866 N N . LYS A 1 732 ? -45.239 -17.765 58.794 1.00 65.56 732 LYS A N 1
ATOM 5867 C CA . LYS A 1 732 ? -44.079 -18.642 59.030 1.00 65.56 732 LYS A CA 1
ATOM 5868 C C . LYS A 1 732 ? -43.645 -19.389 57.767 1.00 65.56 732 LYS A C 1
ATOM 5870 O O . LYS A 1 732 ? -42.455 -19.459 57.500 1.00 65.56 732 LYS A O 1
ATOM 5875 N N . ALA A 1 733 ? -44.580 -19.871 56.952 1.00 65.38 733 ALA A N 1
ATOM 5876 C CA . ALA A 1 733 ? -44.295 -20.529 55.677 1.00 65.38 733 ALA A CA 1
ATOM 5877 C C . ALA A 1 733 ? -43.694 -19.556 54.651 1.00 65.38 733 ALA A C 1
ATOM 5879 O O . ALA A 1 733 ? -42.767 -19.914 53.926 1.00 65.38 733 ALA A O 1
ATOM 5880 N N . LEU A 1 734 ? -44.171 -18.304 54.606 1.00 65.12 734 LEU A N 1
ATOM 5881 C CA . LEU A 1 734 ? -43.569 -17.252 53.780 1.00 65.12 734 LEU A CA 1
ATOM 5882 C C . LEU A 1 734 ? -42.145 -16.911 54.247 1.00 65.12 734 LEU A C 1
ATOM 5884 O O . LEU A 1 734 ? -41.252 -16.747 53.420 1.00 65.12 734 LEU A O 1
ATOM 5888 N N . GLU A 1 735 ? -41.929 -16.821 55.558 1.00 67.50 735 GLU A N 1
ATOM 5889 C CA . GLU A 1 735 ? -40.619 -16.561 56.167 1.00 67.50 735 GLU A CA 1
ATOM 5890 C C . GLU A 1 735 ? -39.644 -17.724 55.953 1.00 67.50 735 GLU A C 1
ATOM 5892 O O . GLU A 1 735 ? -38.481 -17.493 55.626 1.00 67.50 735 GLU A O 1
ATOM 5897 N N . GLN A 1 736 ? -40.122 -18.965 56.056 1.00 74.44 736 GLN A N 1
ATOM 5898 C CA . GLN A 1 736 ? -39.342 -20.167 55.786 1.00 74.44 736 GLN A CA 1
ATOM 5899 C C . GLN A 1 736 ? -38.946 -20.243 54.309 1.00 74.44 736 GLN A C 1
ATOM 5901 O O . GLN A 1 736 ? -37.771 -20.419 54.004 1.00 74.44 736 GLN A O 1
ATOM 5906 N N . ARG A 1 737 ? -39.880 -19.979 53.388 1.00 71.69 737 ARG A N 1
ATOM 5907 C CA . ARG A 1 737 ? -39.603 -19.934 51.944 1.00 71.69 737 ARG A CA 1
ATOM 5908 C C . ARG A 1 737 ? -38.653 -18.796 51.562 1.00 71.69 737 ARG A C 1
ATOM 5910 O O . ARG A 1 737 ? -37.814 -18.969 50.683 1.00 71.69 737 ARG A O 1
ATOM 5917 N N . ALA A 1 738 ? -38.754 -17.642 52.226 1.00 71.12 738 ALA A N 1
ATOM 5918 C CA . ALA A 1 738 ? -37.813 -16.535 52.057 1.00 71.12 738 ALA A CA 1
ATOM 5919 C C . ALA A 1 738 ? -36.414 -16.890 52.586 1.00 71.12 738 ALA A C 1
ATOM 5921 O O . ALA A 1 738 ? -35.416 -16.566 51.945 1.00 71.12 738 ALA A O 1
ATOM 5922 N N . GLY A 1 739 ? -36.337 -17.578 53.729 1.00 75.06 739 GLY A N 1
ATOM 5923 C CA . GLY A 1 739 ? -35.089 -18.093 54.290 1.00 75.06 739 GLY A CA 1
ATOM 5924 C C . GLY A 1 739 ? -34.424 -19.132 53.385 1.00 75.06 739 GLY A C 1
ATOM 5925 O O . GLY A 1 739 ? -33.236 -19.012 53.100 1.00 75.06 739 GLY A O 1
ATOM 5926 N N . GLU A 1 740 ? -35.187 -20.102 52.877 1.00 80.69 740 GLU A N 1
ATOM 5927 C CA . GLU A 1 740 ? -34.719 -21.122 51.927 1.00 80.69 740 GLU A CA 1
ATOM 5928 C C . GLU A 1 740 ? -34.238 -20.495 50.611 1.00 80.69 740 GLU A C 1
ATOM 5930 O O . GLU A 1 740 ? -33.152 -20.820 50.132 1.00 80.69 740 GLU A O 1
ATOM 5935 N N . PHE A 1 741 ? -34.986 -19.531 50.064 1.00 81.94 741 PHE A N 1
ATOM 5936 C CA . PHE A 1 741 ? -34.575 -18.776 48.879 1.00 81.94 741 PHE A CA 1
ATOM 5937 C C . PHE A 1 741 ? -33.250 -18.034 49.105 1.00 81.94 741 PHE A C 1
ATOM 5939 O O . PHE A 1 741 ? -32.320 -18.184 48.317 1.00 81.94 741 PHE A O 1
ATOM 5946 N N . LEU A 1 742 ? -33.118 -17.276 50.199 1.00 78.94 742 LEU A N 1
ATOM 5947 C CA . LEU A 1 742 ? -31.896 -16.518 50.495 1.00 78.94 742 LEU A CA 1
ATOM 5948 C C . LEU A 1 742 ? -30.693 -17.417 50.800 1.00 78.94 742 LEU A C 1
ATOM 5950 O O . LEU A 1 742 ? -29.563 -17.034 50.492 1.00 78.94 742 LEU A O 1
ATOM 5954 N N . GLN A 1 743 ? -30.918 -18.599 51.378 1.00 82.88 743 GLN A N 1
ATOM 5955 C CA . GLN A 1 743 ? -29.872 -19.604 51.573 1.00 82.88 743 GLN A CA 1
ATOM 5956 C C . GLN A 1 743 ? -29.415 -20.210 50.246 1.00 82.88 743 GLN A C 1
ATOM 5958 O O . GLN A 1 743 ? -28.210 -20.318 50.027 1.00 82.88 743 GLN A O 1
ATOM 5963 N N . ASN A 1 744 ? -30.340 -20.554 49.346 1.00 85.88 744 ASN A N 1
ATOM 5964 C CA . ASN A 1 744 ? -30.002 -21.053 48.010 1.00 85.88 744 ASN A CA 1
ATOM 5965 C C . ASN A 1 744 ? -29.220 -20.006 47.214 1.00 85.88 744 ASN A C 1
ATOM 5967 O O . ASN A 1 744 ? -28.105 -20.281 46.777 1.00 85.88 744 ASN A O 1
ATOM 5971 N N . MET A 1 745 ? -29.730 -18.773 47.155 1.00 82.75 745 MET A N 1
ATOM 5972 C CA . MET A 1 745 ? -29.050 -17.660 46.488 1.00 82.75 745 MET A CA 1
ATOM 5973 C C . MET A 1 745 ? -27.682 -17.360 47.106 1.00 82.75 745 MET A C 1
ATOM 5975 O O . MET A 1 745 ? -26.747 -17.013 46.388 1.00 82.75 745 MET A O 1
ATOM 5979 N N . GLY A 1 746 ? -27.555 -17.492 48.431 1.00 81.25 746 GLY A N 1
ATOM 5980 C CA . GLY A 1 746 ? -26.291 -17.339 49.145 1.00 81.25 746 GLY A CA 1
ATOM 5981 C C . GLY A 1 746 ? -25.263 -18.420 48.799 1.00 81.25 746 GLY A C 1
ATOM 5982 O O . GLY A 1 746 ? -24.094 -18.084 48.633 1.00 81.25 746 GLY A O 1
ATOM 5983 N N . ARG A 1 747 ? -25.687 -19.685 48.649 1.00 85.56 747 ARG A N 1
ATOM 5984 C CA . ARG A 1 747 ? -24.815 -20.796 48.224 1.00 85.56 747 ARG A CA 1
ATOM 5985 C C . ARG A 1 747 ? -24.334 -20.624 46.789 1.00 85.56 747 ARG A C 1
ATOM 5987 O O . ARG A 1 747 ? -23.135 -20.676 46.555 1.00 85.56 747 ARG A O 1
ATOM 5994 N N . GLU A 1 748 ? -25.245 -20.330 45.867 1.00 85.69 748 GLU A N 1
ATOM 5995 C CA . GLU A 1 748 ? -24.913 -20.085 44.456 1.00 85.69 748 GLU A CA 1
ATOM 5996 C C . GLU A 1 748 ? -23.945 -18.899 44.303 1.00 85.69 748 GLU A C 1
ATOM 5998 O O . GLU A 1 748 ? -22.991 -18.944 43.531 1.00 85.69 748 GLU A O 1
ATOM 6003 N N . LEU A 1 749 ? -24.128 -17.844 45.105 1.00 85.31 749 LEU A N 1
ATOM 6004 C CA . LEU A 1 749 ? -23.219 -16.699 45.127 1.00 85.31 749 LEU A CA 1
ATOM 6005 C C . LEU A 1 749 ? -21.823 -17.074 45.667 1.00 85.31 749 LEU A C 1
ATOM 6007 O O . LEU A 1 749 ? -20.815 -16.541 45.206 1.00 85.31 749 LEU A O 1
ATOM 6011 N N . GLU A 1 750 ? -21.751 -17.988 46.635 1.00 86.50 750 GLU A N 1
ATOM 6012 C CA . GLU A 1 750 ? -20.486 -18.501 47.167 1.00 86.50 750 GLU A CA 1
ATOM 6013 C C . GLU A 1 750 ? -19.760 -19.400 46.155 1.00 86.50 750 GLU A C 1
ATOM 6015 O O . GLU A 1 750 ? -18.537 -19.322 46.039 1.00 86.50 750 GLU A O 1
ATOM 6020 N N . GLU A 1 751 ? -20.498 -20.199 45.385 1.00 89.38 751 GLU A N 1
ATOM 6021 C CA . GLU A 1 751 ? -19.960 -20.991 44.273 1.00 89.38 751 GLU A CA 1
ATOM 6022 C C . GLU A 1 751 ? -19.375 -20.088 43.182 1.00 89.38 751 GLU A C 1
ATOM 6024 O O . GLU A 1 751 ? -18.208 -20.252 42.825 1.00 89.38 751 GLU A O 1
ATOM 6029 N N . ILE A 1 752 ? -20.123 -19.069 42.740 1.00 89.50 752 ILE A N 1
ATOM 6030 C CA . ILE A 1 752 ? -19.645 -18.071 41.767 1.00 89.50 752 ILE A CA 1
ATOM 6031 C C . ILE A 1 752 ? -18.410 -17.339 42.299 1.00 89.50 752 ILE A C 1
ATOM 6033 O O . ILE A 1 752 ? -17.454 -17.120 41.557 1.00 89.50 752 ILE A O 1
ATOM 6037 N N . SER A 1 753 ? -18.401 -16.971 43.585 1.00 88.25 753 SER A N 1
ATOM 6038 C CA . SER A 1 753 ? -17.249 -16.311 44.203 1.00 88.25 753 SER A CA 1
ATOM 6039 C C . SER A 1 753 ? -16.007 -17.199 44.183 1.00 88.25 753 SER A C 1
ATOM 6041 O O . SER A 1 753 ? -14.933 -16.710 43.846 1.00 88.25 753 SER A O 1
ATOM 6043 N N . LYS A 1 754 ? -16.134 -18.486 44.533 1.00 88.44 754 LYS A N 1
ATOM 6044 C CA . LYS A 1 754 ? -15.013 -19.439 44.528 1.00 88.44 754 LYS A CA 1
ATOM 6045 C C . LYS A 1 754 ? -14.500 -19.683 43.112 1.00 88.44 754 LYS A C 1
ATOM 6047 O O . LYS A 1 754 ? -13.293 -19.636 42.896 1.00 88.44 754 LYS A O 1
ATOM 6052 N N . GLU A 1 755 ? -15.405 -19.889 42.154 1.00 90.31 755 GLU A N 1
ATOM 6053 C CA . GLU A 1 755 ? -15.056 -20.051 40.737 1.00 90.31 755 GLU A CA 1
ATOM 6054 C C . GLU A 1 755 ? -14.314 -18.808 40.217 1.00 90.31 755 GLU A C 1
ATOM 6056 O O . GLU A 1 755 ? -13.268 -18.934 39.581 1.00 90.31 755 GLU A O 1
ATOM 6061 N N . TYR A 1 756 ? -14.791 -17.606 40.562 1.00 89.31 756 TYR A N 1
ATOM 6062 C CA . TYR A 1 756 ? -14.164 -16.346 40.159 1.00 89.31 756 TYR A CA 1
ATOM 6063 C C . TYR A 1 756 ? -12.757 -16.193 40.732 1.00 89.31 756 TYR A C 1
ATOM 6065 O O . TYR A 1 756 ? -11.833 -15.873 39.987 1.00 89.31 756 TYR A O 1
ATOM 6073 N N . THR A 1 757 ? -12.569 -16.443 42.031 1.00 87.31 757 THR A N 1
ATOM 6074 C CA . THR A 1 757 ? -11.252 -16.330 42.670 1.00 87.31 757 THR A CA 1
ATOM 6075 C C . THR A 1 757 ? -10.245 -17.296 42.047 1.00 87.31 757 THR A C 1
ATOM 6077 O O . THR A 1 757 ? -9.153 -16.867 41.686 1.00 87.31 757 THR A O 1
ATOM 6080 N N . VAL A 1 758 ? -10.625 -18.559 41.819 1.00 88.69 758 VAL A N 1
ATOM 6081 C CA . VAL A 1 758 ? -9.742 -19.564 41.198 1.00 88.69 758 VAL A CA 1
ATOM 6082 C C . VAL A 1 758 ? -9.364 -19.174 39.767 1.00 88.69 758 VAL A C 1
ATOM 6084 O O . VAL A 1 758 ? -8.195 -19.253 39.388 1.00 88.69 758 VAL A O 1
ATOM 6087 N N . LEU A 1 759 ? -10.332 -18.729 38.962 1.00 86.69 759 LEU A N 1
ATOM 6088 C CA . LEU A 1 759 ? -10.069 -18.309 37.584 1.00 86.69 759 LEU A CA 1
ATOM 6089 C C . LEU A 1 759 ? -9.214 -17.039 37.522 1.00 86.69 759 LEU A C 1
ATOM 6091 O O . LEU A 1 759 ? -8.324 -16.943 36.675 1.00 86.69 759 LEU A O 1
ATOM 6095 N N . LEU A 1 760 ? -9.451 -16.081 38.421 1.00 85.62 760 LEU A N 1
ATOM 6096 C CA . LEU A 1 760 ? -8.669 -14.852 38.508 1.00 85.62 760 LEU A CA 1
ATOM 6097 C C . LEU A 1 760 ? -7.229 -15.147 38.943 1.00 85.62 760 LEU A C 1
ATOM 6099 O O . LEU A 1 760 ? -6.293 -14.635 38.336 1.00 85.62 760 LEU A O 1
ATOM 6103 N N . GLU A 1 761 ? -7.028 -16.010 39.938 1.00 84.19 761 GLU A N 1
ATOM 6104 C CA . GLU A 1 761 ? -5.697 -16.458 40.360 1.00 84.19 761 GLU A CA 1
ATOM 6105 C C . GLU A 1 761 ? -4.966 -17.202 39.238 1.00 84.19 761 GLU A C 1
ATOM 6107 O O . GLU A 1 761 ? -3.788 -16.932 38.982 1.00 84.19 761 GLU A O 1
ATOM 6112 N N . GLY A 1 762 ? -5.677 -18.077 38.521 1.00 83.00 762 GLY A N 1
ATOM 6113 C CA . GLY A 1 762 ? -5.174 -18.758 37.332 1.00 83.00 762 GLY A CA 1
ATOM 6114 C C . GLY A 1 762 ? -4.720 -17.768 36.257 1.00 83.00 762 GLY A C 1
ATOM 6115 O O . GLY A 1 762 ? -3.593 -17.866 35.770 1.00 83.00 762 GLY A O 1
ATOM 6116 N N . PHE A 1 763 ? -5.537 -16.760 35.950 1.00 84.62 763 PHE A N 1
ATOM 6117 C CA . PHE A 1 763 ? -5.197 -15.695 35.004 1.00 84.62 763 PHE A CA 1
ATOM 6118 C C . PHE A 1 763 ? -3.975 -14.880 35.460 1.00 84.62 763 PHE A C 1
ATOM 6120 O O . PHE A 1 763 ? -3.025 -14.697 34.696 1.00 84.62 763 PHE A O 1
ATOM 6127 N N . LEU A 1 764 ? -3.943 -14.457 36.728 1.00 83.06 764 LEU A N 1
ATOM 6128 C CA . LEU A 1 764 ? -2.835 -13.691 37.304 1.00 83.06 764 LEU A CA 1
ATOM 6129 C C . LEU A 1 764 ? -1.523 -14.486 37.348 1.00 83.06 764 LEU A C 1
ATOM 6131 O O . LEU A 1 764 ? -0.454 -13.902 37.208 1.00 83.06 764 LEU A O 1
ATOM 6135 N N . SER A 1 765 ? -1.574 -15.809 37.525 1.00 80.88 765 SER A N 1
ATOM 6136 C CA . SER A 1 765 ? -0.382 -16.672 37.506 1.00 80.88 765 SER A CA 1
ATOM 6137 C C . SER A 1 765 ? 0.237 -16.827 36.111 1.00 80.88 765 SER A C 1
ATOM 6139 O O . SER A 1 765 ? 1.442 -17.035 35.988 1.00 80.88 765 SER A O 1
ATOM 6141 N N . GLN A 1 766 ? -0.570 -16.685 35.058 1.00 80.06 766 GLN A N 1
ATOM 6142 C CA . GLN A 1 766 ? -0.143 -16.851 33.669 1.00 80.06 766 GLN A CA 1
ATOM 6143 C C . GLN A 1 766 ? 0.433 -15.557 33.060 1.00 80.06 766 GLN A C 1
ATOM 6145 O O . GLN A 1 766 ? 1.192 -15.629 32.094 1.00 80.06 766 GLN A O 1
ATOM 6150 N N . LEU A 1 767 ? 0.132 -14.381 33.629 1.00 76.44 767 LEU A N 1
ATOM 6151 C CA . LEU A 1 767 ? 0.637 -13.080 33.157 1.00 76.44 767 LEU A CA 1
ATOM 6152 C C . LEU A 1 767 ? 2.178 -12.932 33.235 1.00 76.44 767 LEU A C 1
ATOM 6154 O O . LEU A 1 767 ? 2.775 -12.523 32.239 1.00 76.44 767 LEU A O 1
ATOM 6158 N N . PRO A 1 768 ? 2.870 -13.294 34.339 1.00 73.81 768 PRO A N 1
ATOM 6159 C CA . PRO A 1 768 ? 4.328 -13.142 34.454 1.00 73.81 768 PRO A CA 1
ATOM 6160 C C . PRO A 1 768 ? 5.137 -14.035 33.506 1.00 73.81 768 PRO A C 1
ATOM 6162 O O . PRO A 1 768 ? 6.290 -13.725 33.204 1.00 73.81 768 PRO A O 1
ATOM 6165 N N . VAL A 1 769 ? 4.542 -15.137 33.036 1.00 70.69 769 VAL A N 1
ATOM 6166 C CA . VAL A 1 769 ? 5.165 -16.099 32.108 1.00 70.69 769 VAL A CA 1
ATOM 6167 C C . VAL A 1 769 ? 5.318 -15.495 30.705 1.00 70.69 769 VAL A C 1
ATOM 6169 O O . VAL A 1 769 ? 6.075 -16.000 29.875 1.00 70.69 769 VAL A O 1
ATOM 6172 N N . GLN A 1 770 ? 4.639 -14.382 30.425 1.00 67.00 770 GLN A N 1
ATOM 6173 C CA . GLN A 1 770 ? 4.717 -13.722 29.133 1.00 67.00 770 GLN A CA 1
ATOM 6174 C C . GLN A 1 770 ? 5.986 -12.878 28.980 1.00 67.00 770 GLN A C 1
ATOM 6176 O O . GLN A 1 770 ? 6.427 -12.166 29.883 1.00 67.00 770 GLN A O 1
ATOM 6181 N N . GLN A 1 771 ? 6.578 -12.950 27.787 1.00 62.38 771 GLN A N 1
ATOM 6182 C CA . GLN A 1 771 ? 7.827 -12.255 27.469 1.00 62.38 771 GLN A CA 1
ATOM 6183 C C . GLN A 1 771 ? 7.635 -10.753 27.210 1.00 62.38 771 GLN A C 1
ATOM 6185 O O . GLN A 1 771 ? 8.571 -9.988 27.439 1.00 62.38 771 GLN A O 1
ATOM 6190 N N . HIS A 1 772 ? 6.447 -10.312 26.775 1.00 63.88 772 HIS A N 1
ATOM 6191 C CA . HIS A 1 772 ? 6.198 -8.895 26.500 1.00 63.88 772 HIS A CA 1
ATOM 6192 C C . HIS A 1 772 ? 6.203 -8.064 27.784 1.00 63.88 772 HIS A C 1
ATOM 6194 O O . HIS A 1 772 ? 5.455 -8.324 28.726 1.00 63.88 772 HIS A O 1
ATOM 6200 N N . VAL A 1 773 ? 7.038 -7.026 27.782 1.00 66.19 773 VAL A N 1
ATOM 6201 C CA . VAL A 1 773 ? 7.246 -6.102 28.903 1.00 66.19 773 VAL A CA 1
ATOM 6202 C C . VAL A 1 773 ? 5.930 -5.429 29.325 1.00 66.19 773 VAL A C 1
ATOM 6204 O O . VAL A 1 773 ? 5.622 -5.375 30.513 1.00 66.19 773 VAL A O 1
ATOM 6207 N N . ASP A 1 774 ? 5.097 -5.035 28.361 1.00 65.81 774 ASP A N 1
ATOM 6208 C CA . ASP A 1 774 ? 3.821 -4.344 28.605 1.00 65.81 774 ASP A CA 1
ATOM 6209 C C . ASP A 1 774 ? 2.765 -5.223 29.290 1.00 65.81 774 ASP A C 1
ATOM 6211 O O . ASP A 1 774 ? 1.908 -4.715 30.012 1.00 65.81 774 ASP A O 1
ATOM 6215 N N . LEU A 1 775 ? 2.842 -6.545 29.130 1.00 69.44 775 LEU A N 1
ATOM 6216 C CA . LEU A 1 775 ? 1.931 -7.491 29.785 1.00 69.44 775 LEU A CA 1
ATOM 6217 C C . LEU A 1 775 ? 2.340 -7.743 31.245 1.00 69.44 775 LEU A C 1
ATOM 6219 O O . LEU A 1 775 ? 1.495 -8.009 32.099 1.00 69.44 775 LEU A O 1
ATOM 6223 N N . LYS A 1 776 ? 3.623 -7.545 31.574 1.00 70.94 776 LYS A N 1
ATOM 6224 C CA . LYS A 1 776 ? 4.089 -7.498 32.968 1.00 70.94 776 LYS A CA 1
ATOM 6225 C C . LYS A 1 776 ? 3.604 -6.231 33.676 1.00 70.94 776 LYS A C 1
ATOM 6227 O O . LYS A 1 776 ? 3.265 -6.286 34.856 1.00 70.94 776 LYS A O 1
ATOM 6232 N N . PHE A 1 777 ? 3.494 -5.112 32.956 1.00 72.19 777 PHE A N 1
ATOM 6233 C CA . PHE A 1 777 ? 2.881 -3.890 33.485 1.00 72.19 777 PHE A CA 1
ATOM 6234 C C . PHE A 1 777 ? 1.379 -4.054 33.768 1.00 72.19 777 PHE A C 1
ATOM 6236 O O . PHE A 1 777 ? 0.886 -3.492 34.747 1.00 72.19 777 PHE A O 1
ATOM 6243 N N . LEU A 1 778 ? 0.657 -4.873 32.989 1.00 76.50 778 LEU A N 1
ATOM 6244 C CA . LEU A 1 778 ? -0.736 -5.223 33.294 1.00 76.50 778 LEU A CA 1
ATOM 6245 C C . LEU A 1 778 ? -0.855 -5.937 34.650 1.00 76.50 778 LEU A C 1
ATOM 6247 O O . LEU A 1 778 ? -1.734 -5.594 35.436 1.00 76.50 778 LEU A O 1
ATOM 6251 N N . PHE A 1 779 ? 0.049 -6.872 34.965 1.00 75.94 779 PHE A N 1
ATOM 6252 C CA . PHE A 1 779 ? 0.077 -7.520 36.283 1.00 75.94 779 PHE A CA 1
ATOM 6253 C C . PHE A 1 779 ? 0.258 -6.497 37.416 1.00 75.94 779 PHE A C 1
ATOM 6255 O O . PHE A 1 779 ? -0.509 -6.505 38.376 1.00 75.94 779 PHE A O 1
ATOM 6262 N N . PHE A 1 780 ? 1.198 -5.557 37.263 1.00 76.12 780 PHE A N 1
ATOM 6263 C CA . PHE A 1 780 ? 1.410 -4.481 38.238 1.00 76.12 780 PHE A CA 1
ATOM 6264 C C . PHE A 1 780 ? 0.175 -3.580 38.417 1.00 76.12 780 PHE A C 1
ATOM 6266 O O . PHE A 1 780 ? -0.125 -3.158 39.528 1.00 76.12 780 PHE A O 1
ATOM 6273 N N . ARG A 1 781 ? -0.574 -3.294 37.345 1.00 76.69 781 ARG A N 1
ATOM 6274 C CA . ARG A 1 781 ? -1.818 -2.506 37.418 1.00 76.69 781 ARG A CA 1
ATOM 6275 C C . ARG A 1 781 ? -2.951 -3.261 38.107 1.00 76.69 781 ARG A C 1
ATOM 6277 O O . ARG A 1 781 ? -3.674 -2.668 38.903 1.00 76.69 781 ARG A O 1
ATOM 6284 N N . LEU A 1 782 ? -3.118 -4.544 37.789 1.00 76.88 782 LEU A N 1
ATOM 6285 C CA . LEU A 1 782 ? -4.172 -5.377 38.371 1.00 76.88 782 LEU A CA 1
ATOM 6286 C C . LEU A 1 782 ? -3.953 -5.629 39.867 1.00 76.88 782 LEU A C 1
ATOM 6288 O O . LEU A 1 782 ? -4.930 -5.756 40.600 1.00 76.88 782 LEU A O 1
ATOM 6292 N N . ASP A 1 783 ? -2.697 -5.656 40.315 1.00 75.25 783 ASP A N 1
ATOM 6293 C CA . ASP A 1 783 ? -2.320 -5.853 41.715 1.00 75.25 783 ASP A CA 1
ATOM 6294 C C . ASP A 1 783 ? -1.595 -4.633 42.310 1.00 75.25 783 ASP A C 1
ATOM 6296 O O . ASP A 1 783 ? -0.680 -4.764 43.118 1.00 75.25 783 ASP A O 1
ATOM 6300 N N . PHE A 1 784 ? -2.003 -3.421 41.917 1.00 71.81 784 PHE A N 1
ATOM 6301 C CA . PHE A 1 784 ? -1.344 -2.185 42.363 1.00 71.81 784 PHE A CA 1
ATOM 6302 C C . PHE A 1 784 ? -1.363 -2.014 43.891 1.00 71.81 784 PHE A C 1
ATOM 6304 O O . PHE A 1 784 ? -0.442 -1.452 44.477 1.00 71.81 784 PHE A O 1
ATOM 6311 N N . THR A 1 785 ? -2.421 -2.491 44.549 1.00 68.50 785 THR A N 1
ATOM 6312 C CA . THR A 1 785 ? -2.580 -2.437 46.010 1.00 68.50 785 THR A CA 1
ATOM 6313 C C . THR A 1 785 ? -1.993 -3.651 46.732 1.00 68.50 785 THR A C 1
ATOM 6315 O O . THR A 1 785 ? -2.155 -3.755 47.950 1.00 68.50 785 THR A O 1
ATOM 6318 N N . GLU A 1 786 ? -1.347 -4.569 46.003 1.00 66.25 786 GLU A N 1
ATOM 6319 C CA . GLU A 1 786 ? -0.875 -5.875 46.487 1.00 66.25 786 GLU A CA 1
ATOM 6320 C C . GLU A 1 786 ? -1.981 -6.722 47.136 1.00 66.25 786 GLU A C 1
ATOM 6322 O O . GLU A 1 786 ? -1.723 -7.600 47.961 1.00 66.25 786 GLU A O 1
ATOM 6327 N N . PHE A 1 787 ? -3.249 -6.437 46.833 1.00 71.56 787 PHE A N 1
ATOM 6328 C CA . PHE A 1 787 ? -4.371 -7.143 47.435 1.00 71.56 787 PHE A CA 1
ATOM 6329 C C . PHE A 1 787 ? -4.308 -8.639 47.106 1.00 71.56 787 PHE A C 1
ATOM 6331 O O . PHE A 1 787 ? -4.477 -9.472 47.998 1.00 71.56 787 PHE A O 1
ATOM 6338 N N . TYR A 1 788 ? -4.000 -8.983 45.854 1.00 67.94 788 TYR A N 1
ATOM 6339 C CA . TYR A 1 788 ? -3.944 -10.368 45.393 1.00 67.94 788 TYR A CA 1
ATOM 6340 C C . TYR A 1 788 ? -2.629 -11.054 45.775 1.00 67.94 788 TYR A C 1
ATOM 6342 O O . TYR A 1 788 ? -2.632 -12.244 46.090 1.00 67.94 788 TYR A O 1
ATOM 6350 N N . SER A 1 789 ? -1.513 -10.324 45.823 1.00 63.69 789 SER A N 1
ATOM 6351 C CA . SER A 1 789 ? -0.236 -10.857 46.318 1.00 63.69 789 SER A CA 1
ATOM 6352 C C . SER A 1 789 ? -0.240 -11.100 47.830 1.00 63.69 789 SER A C 1
ATOM 6354 O O . SER A 1 789 ? 0.346 -12.081 48.274 1.00 63.69 789 SER A O 1
ATOM 6356 N N . ARG A 1 790 ? -0.972 -10.311 48.627 1.00 60.62 790 ARG A N 1
ATOM 6357 C CA . ARG A 1 790 ? -1.176 -10.573 50.070 1.00 60.62 790 ARG A CA 1
ATOM 6358 C C . ARG A 1 790 ? -2.114 -11.745 50.351 1.00 60.62 790 ARG A C 1
ATOM 6360 O O . ARG A 1 790 ? -1.998 -12.382 51.394 1.00 60.62 790 ARG A O 1
ATOM 6367 N N . LEU A 1 791 ? -3.022 -12.043 49.421 1.00 57.94 791 LEU A N 1
ATOM 6368 C CA . LEU A 1 791 ? -3.857 -13.249 49.430 1.00 57.94 791 LEU A CA 1
ATOM 6369 C C . LEU A 1 791 ? -3.059 -14.528 49.123 1.00 57.94 791 LEU A C 1
ATOM 6371 O O . LEU A 1 791 ? -3.562 -15.615 49.394 1.00 57.94 791 LEU A O 1
ATOM 6375 N N . ARG A 1 792 ? -1.810 -14.404 48.645 1.00 53.22 792 ARG A N 1
ATOM 6376 C CA . ARG A 1 792 ? -0.808 -15.478 48.602 1.00 53.22 792 ARG A CA 1
ATOM 6377 C C . ARG A 1 792 ? 0.122 -15.390 49.826 1.00 53.22 792 ARG A C 1
ATOM 6379 O O . ARG A 1 792 ? 1.243 -14.897 49.696 1.00 53.22 792 ARG A O 1
ATOM 6386 N N . PRO A 1 793 ? -0.260 -15.862 51.028 1.00 39.00 793 PRO A N 1
ATOM 6387 C CA . PRO A 1 793 ? 0.762 -16.230 51.997 1.00 39.00 793 PRO A CA 1
ATOM 6388 C C . PRO A 1 793 ? 1.573 -17.369 51.360 1.00 39.00 793 PRO A C 1
ATOM 6390 O O . PRO A 1 793 ? 0.990 -18.331 50.868 1.00 39.00 793 PRO A O 1
ATOM 6393 N N . GLY A 1 794 ? 2.891 -17.179 51.269 1.00 40.22 794 GLY A N 1
ATOM 6394 C CA . GLY A 1 794 ? 3.788 -17.908 50.370 1.00 40.22 794 GLY A CA 1
ATOM 6395 C C . GLY A 1 794 ? 3.534 -19.411 50.234 1.00 40.22 794 GLY A C 1
ATOM 6396 O O . GLY A 1 794 ? 3.418 -20.132 51.223 1.00 40.22 794 GLY A O 1
ATOM 6397 N N . THR A 1 795 ? 3.501 -19.860 48.980 1.00 34.03 795 THR A N 1
ATOM 6398 C CA . THR A 1 795 ? 3.978 -21.195 48.601 1.00 34.03 795 THR A CA 1
ATOM 6399 C C . THR A 1 795 ? 5.488 -21.186 48.503 1.00 34.03 795 THR A C 1
ATOM 6401 O O . THR A 1 795 ? 5.993 -20.240 47.848 1.00 34.03 795 THR A O 1
#

Sequence (795 aa):
MPPQSLNQSSVVLPLKVNPPKLSLSLSYTTNLHRKRDREVLITNGQFFICFKIISEDKKNAQNAPNSTLLLPNLGLDELDLSNESRISRDFKRREKGYDNGVLLVSKDPENLLEIAFREFVNLVKEENEVSEEVLVRDVLYVCQGIDGKYVKFDANVDGYVLSDSIKVPRATRVMVRKLCELGWLFRKVKGYISEIMGRFPAEDVGTVGQAFCAALQDELSDYYRLLAVLEAQAMNPIPLVSESTSSVNYLSLRRLSIWFAEPTVKMRLMAVLVDKCRVLRGGAMAGAIHLHARHGDPLVHEFMRSLLQHVCSPLFEMVRSWVLEGELEDIFAEFFVVGQPVKAESLWREGYRLHAGMLPSFISQPLAQRILRTGKSINFLRVCCDDRGWADTASEAAAAAGTTTRRGSLGYGETDALETLVVEAAKRIDKHLLDVMYTRYKFKEHCLAIKRYLLLGQGDFVQYLMDIVGQELSEPANTISSFQMAGLLESAIRSSNAQYDDPDILDRLRVKMLPHGTGDRGWDVFSLEYDARVPLDTVFTESVMARYLRIFNFLWKLRRVEHALIGAWKTMKPNCITSHSFTKLQHAVKLQLLSTLRRCQVIWNQMNHFVTNLQYYIMFEVLEVSWSNFSNEMEVAKDLDDLLAAHDKYLHSIVEKSLLGERSHSLYKSLFVLFDLILRFRSHADRLCEGIYELQARTRASSLSSQDNSKSRRQTRDDPSEPGSWFSDGRKALEQRAGEFLQNMGRELEEISKEYTVLLEGFLSQLPVQQHVDLKFLFFRLDFTEFYSRLRPGT

InterPro domains:
  IPR007259 Gamma-tubulin complex component protein [PTHR19302] (88-789)
  IPR040457 Gamma tubulin complex component, C-terminal [PF04130] (445-788)
  IPR041470 Gamma tubulin complex component protein, N-terminal [PF17681] (136-439)
  IPR042241 Gamma tubulin complex component, C-terminal domain superfamily [G3DSA:1.20.120.1900] (444-787)

Secondary structure (DSSP, 8-state):
-----------------PPPP-----------SSSSTTTHHHHHHHHHHHHHHHHHHHHHTTSS-----PPPP-----------------------------------HHHHHHHHHHHHHHHHHHHH---HHHHHHHHHHHHTT---SSEEEETTTTEEEE-TT----HHHHHHHHHHHHHHHHHHHHHHHHHHHHHS-STTTTHHHHHHHHHHHHHHHHHHHHHHHHHHHHHHS----S---S----S--HHHHHHHTHHHHHHHHHHHHHHHHHTS--HHHHHHHHHHHT--S-HHHHHHHHHHHHHHHHHHHHHHHHHHHT-----SSS-SSEEE----GGGHHHHSEEE-GGG--TTS-HHHHHHHHHHHHHHHHHHHTS---HHHHHHHHHHHHTT--SSTT-S-TT-HHHHHHHHHHHHHHHHHHHHHHHHHTS-HHHHHHHIIIIIT---HHHHHHHHHHHHHHTTSBGGG--HHHHHHHHHHHHHHSGGGGS-HHHHHTEEEEEPP--TT-BHHHHEEEEE---TTGGGTS-HHHHHHHHHHHHHHHHHHHHHHHHHHHHHHH-HHHHHTTS-SSS-HHHHHHHHHHHHHHHHHHHHHHHHHHHHHHIIIIIIIIHHHHHHHHHHHH--SHHHHHHHHHHHHHHHHHHTT-SGGGHHHHHHHHHHHHHHHHHHHHHHHHHHHHHHHHHHHHHHHHHHHHHHHHTTS---------HHHHHHHHHHHHHHHHHHHHHHHHHHHHHHHHHHHHHHHHHHSTT---HHHHHHHHHHTTT-HHHHT----

Organism: NCBI:txid2511006